Protein AF-0000000085185700 (afdb_homodimer)

Nearest PDB structures (foldseek):
  8j07-assembly1_7  TM=7.478E-01  e=1.427E-09  Homo sapiens
  8th8-assembly1_H  TM=7.433E-01  e=6.411E-08  Tetrahymena thermophila
  8glv-assembly1_Eb  TM=5.342E-01  e=5.006E-10  Chlamydomonas reinhardtii
  3oe3-assembly1_A  TM=3.702E-01  e=3.838E-01  Salmonella enterica subsp. enterica serovar Typhimurium
  3oe3-assembly2_B  TM=3.652E-01  e=6.661E-01  Salmonella enterica subsp. enterica serovar Typhimurium

Secondary structure (DSSP, 8-state):
---HHHHHT--PPEEEEEEEE-TTS-EEEEEEEEE-GGGGGG-TTSEEEEEEEEE--GGGTTSEEEEEEEEEE-SSPPSSPPPHHHHHHHHHHHHHHHHHHHHHHHHHHHHHHHHHHHH-GGGGTS----EEE-TTS-EEEGGGG------TTS--SHHHHHHHHHTSEE-PPP--SS-S----PPPHHHHHHHTEE-HHHHHHHHHHHHHHTT-EEEEEEEE-GGG-EEEEEEEE-TTS-EEEE-TTT--EEEE----TTS-S-S-----SSS--EEEEEE-SS-EEEE-SS--BTTT----TT-TTTEEEPPHHHHHHHHSTT-TTS--PPPPPPPP-S-HHHHHHHHHHHHHHHHHHHHHHTT----B-HHHHHHHHHHHHHHHHHHHHS---SHHHHHHHHHHHS-TTEEEEEEEEEESS--HHHHHHHHHTSHHHHHHHT--SEEEEEEEEEEEEE-GGG-EEEEEEEEEEEE---/---HHHHHT--PPEEEEEEEE-TTS-EEEEEEEEE-GGGGGG-TTSEEEEEEEEE--GGGTTSEEEEEEEEEE-SSPPSSPPPHHHHHHHHHHHHHHHHHHHHHHHHHHHHHHHHHHHH-GGGGTS----EEE-TTS-EEEGGGG------TTS--SHHHHHHHHHTSEE-PPP--SS-S----PPPHHHHHHHTEE-HHHHHHHHHHHHHHTT-EEEEEEEE-GGG-EEEEEEEE-TTS-EEEE-TTT--EEEE----TTS-S-S-----SSS--EEEEEE-SS-EEEE-SS--BTTT----TT-TTTEEE--HHHHHHHHSTT-TTS--PPPPPPPP-S-HHHHHHHHHHHHHHHHHHHHHHTT----B-HHHHHHHHHHHHHHHHHHHHS---SHHHHHHHHHHHS-TTEEEEEEEEEESS--HHHHHHHHHTSHHHHHHHT--SEEEEEEEEEEEEE-GGG-EEEEEEEEEEEE---

Radius of gyration: 33.96 Å; Cα contacts (8 Å, |Δi|>4): 1855; chains: 2; bounding box: 77×106×95 Å

Solvent-accessible surface area (backbone atoms only — not comparable to full-atom values): 51997 Å² total; per-residue (Å²): 128,84,51,56,71,62,52,66,67,59,76,69,48,49,77,46,71,42,69,45,68,50,96,85,70,47,53,42,74,45,27,67,43,77,40,74,66,66,65,35,47,39,26,86,79,20,49,40,73,49,78,41,78,36,29,17,37,51,94,36,29,87,37,77,65,46,74,45,80,46,74,48,71,52,82,76,62,65,90,59,64,44,55,60,64,57,50,51,49,51,52,49,49,48,50,50,52,35,52,48,49,51,50,53,44,49,54,49,50,53,50,53,48,53,55,53,46,67,74,41,77,70,49,73,75,46,51,64,74,61,62,40,27,30,41,64,61,47,76,36,54,48,38,51,67,25,49,80,35,68,52,77,82,74,44,50,36,65,45,48,41,28,34,51,42,26,33,41,44,81,40,73,71,85,66,81,82,86,56,76,86,64,75,66,40,54,51,68,66,55,31,58,72,36,44,40,32,37,52,58,42,32,10,30,51,40,28,10,40,33,34,41,50,41,39,55,44,23,30,35,31,25,20,26,71,94,66,40,76,44,38,28,24,36,36,50,42,86,87,67,48,40,35,37,37,37,27,72,69,30,47,73,25,68,62,70,63,52,64,85,83,51,71,85,59,75,81,78,74,74,78,66,57,72,59,41,32,42,15,23,39,30,29,57,64,45,44,32,37,56,52,43,98,54,47,36,44,55,62,43,76,91,51,78,84,38,63,77,40,22,43,67,54,59,46,66,60,44,44,62,52,38,30,87,81,30,77,70,27,69,57,79,80,73,75,78,44,78,51,86,73,55,38,67,60,54,14,52,52,44,34,52,48,44,52,47,54,49,45,51,55,25,46,75,70,74,41,86,77,42,77,33,65,66,59,17,56,43,45,37,31,51,52,52,28,52,52,46,21,52,34,72,72,49,83,60,64,58,65,59,37,51,36,15,51,58,65,70,46,56,89,78,44,47,79,49,75,45,75,50,77,41,62,63,85,54,49,67,63,50,50,55,57,42,55,69,35,68,68,43,35,50,49,69,63,57,79,54,46,79,52,30,35,27,60,33,42,45,39,45,74,33,53,67,64,31,28,50,27,33,37,34,44,30,28,37,26,28,78,72,128,127,83,50,55,70,62,51,67,67,58,74,68,47,48,77,47,69,42,70,46,69,49,96,85,70,48,54,42,74,46,26,67,44,77,39,74,66,66,68,33,47,41,25,87,78,19,49,40,73,52,78,42,79,36,30,17,39,51,95,36,28,88,37,77,67,46,75,46,80,46,75,49,70,53,82,75,64,65,91,58,63,45,55,60,64,56,52,51,50,50,52,50,50,47,51,49,51,35,52,48,48,50,49,53,44,49,55,49,50,52,52,52,49,53,56,51,46,67,73,40,79,70,49,72,74,45,51,63,74,62,62,42,26,30,40,65,62,48,78,37,56,48,37,51,66,26,49,79,34,68,51,76,83,73,43,51,35,63,46,47,40,28,32,51,42,25,34,41,44,81,42,74,73,86,66,82,83,82,58,76,85,64,75,65,40,55,51,69,65,55,30,57,72,35,44,40,33,36,52,58,43,31,10,30,50,40,28,11,40,32,32,42,48,40,39,54,45,24,31,35,31,25,19,27,72,96,66,40,77,42,38,27,24,35,36,51,43,87,87,68,47,40,36,37,35,38,26,73,70,30,46,73,24,70,62,71,64,52,62,83,83,50,71,85,65,74,80,76,73,74,79,68,58,73,60,41,34,41,14,24,38,30,30,56,64,45,44,34,36,57,51,43,98,55,46,38,44,56,63,40,77,90,51,80,84,39,62,76,40,22,44,66,55,59,46,65,61,44,44,62,52,38,31,89,80,31,75,71,26,69,57,79,78,75,74,77,43,77,50,85,73,55,38,66,59,53,14,52,51,45,33,52,48,45,53,48,54,50,45,51,55,26,46,75,69,74,41,84,79,41,77,34,66,66,59,17,57,44,44,37,33,51,50,53,28,51,52,45,21,52,33,72,72,50,83,61,66,59,66,60,38,51,38,14,50,58,65,70,46,56,88,77,43,48,78,50,75,44,75,49,79,40,62,64,84,54,50,68,63,50,50,55,58,43,57,70,35,67,70,42,34,51,48,69,64,58,80,54,45,79,52,30,36,26,60,34,43,46,40,43,73,33,54,68,62,30,29,49,27,34,37,33,43,31,29,37,26,30,79,73,128

Structure (mmCIF, N/CA/C/O backbone):
data_AF-0000000085185700-model_v1
#
loop_
_entity.id
_entity.type
_entity.pdbx_description
1 polymer 'Centrosomal protein of 76 kDa'
#
loop_
_atom_site.group_PDB
_atom_site.id
_atom_site.type_symbol
_atom_site.label_atom_id
_atom_site.label_alt_id
_atom_site.label_comp_id
_atom_site.label_asym_id
_atom_site.label_entity_id
_atom_site.label_seq_id
_atom_site.pdbx_PDB_ins_code
_atom_site.Cartn_x
_atom_site.Cartn_y
_atom_site.Cartn_z
_atom_site.occupancy
_atom_site.B_iso_or_equiv
_atom_site.auth_seq_id
_atom_site.auth_comp_id
_atom_site.auth_asym_id
_atom_site.auth_atom_id
_atom_site.pdbx_PDB_model_num
ATOM 1 N N . MET A 1 1 ? -17.172 -37.875 12.75 1 51.31 1 MET A N 1
ATOM 2 C CA . MET A 1 1 ? -15.961 -38.656 13.016 1 51.31 1 MET A CA 1
ATOM 3 C C . MET A 1 1 ? -15.32 -39.125 11.711 1 51.31 1 MET A C 1
ATOM 5 O O . MET A 1 1 ? -16.016 -39.562 10.805 1 51.31 1 MET A O 1
ATOM 9 N N . ALA A 1 2 ? -14.172 -38.719 11.555 1 67.31 2 ALA A N 1
ATOM 10 C CA . ALA A 1 2 ? -13.57 -39.031 10.266 1 67.31 2 ALA A CA 1
ATOM 11 C C . ALA A 1 2 ? -13.406 -40.531 10.094 1 67.31 2 ALA A C 1
ATOM 13 O O . ALA A 1 2 ? -12.953 -41.219 11.008 1 67.31 2 ALA A O 1
ATOM 14 N N . ASP A 1 3 ? -14.203 -41.188 9.211 1 83.06 3 ASP A N 1
ATOM 15 C CA . ASP A 1 3 ? -14.188 -42.625 8.828 1 83.06 3 ASP A CA 1
ATOM 16 C C . ASP A 1 3 ? -12.859 -43 8.172 1 83.06 3 ASP A C 1
ATOM 18 O O . ASP A 1 3 ? -12.383 -42.281 7.277 1 83.06 3 ASP A O 1
ATOM 22 N N . ALA A 1 4 ? -12.172 -44 8.711 1 84.81 4 ALA A N 1
ATOM 23 C CA . ALA A 1 4 ? -10.867 -44.469 8.25 1 84.81 4 ALA A CA 1
ATOM 24 C C . ALA A 1 4 ? -10.891 -44.781 6.754 1 84.81 4 ALA A C 1
ATOM 26 O O . ALA A 1 4 ? -9.922 -44.531 6.043 1 84.81 4 ALA A O 1
ATOM 27 N N . THR A 1 5 ? -12.008 -45.281 6.324 1 85.81 5 THR A N 1
ATOM 28 C CA . THR A 1 5 ? -12.133 -45.594 4.91 1 85.81 5 THR A CA 1
ATOM 29 C C . THR A 1 5 ? -12.156 -44.344 4.059 1 85.81 5 THR A C 1
ATOM 31 O O . THR A 1 5 ? -11.555 -44.281 2.984 1 85.81 5 THR A O 1
ATOM 34 N N . ALA A 1 6 ? -12.797 -43.406 4.641 1 87.38 6 ALA A N 1
ATOM 35 C CA . ALA A 1 6 ? -12.828 -42.125 3.934 1 87.38 6 ALA A CA 1
ATOM 36 C C . ALA A 1 6 ? -11.445 -41.5 3.898 1 87.38 6 ALA A C 1
ATOM 38 O O . ALA A 1 6 ? -11.055 -40.906 2.891 1 87.38 6 ALA A O 1
ATOM 39 N N . MET A 1 7 ? -10.789 -41.688 4.918 1 88.94 7 MET A N 1
ATOM 40 C CA . MET A 1 7 ? -9.453 -41.094 5.016 1 88.94 7 MET A CA 1
ATOM 41 C C . MET A 1 7 ? -8.469 -41.812 4.109 1 88.94 7 MET A C 1
ATOM 43 O O . MET A 1 7 ? -7.504 -41.219 3.625 1 88.94 7 MET A O 1
ATOM 47 N N . LEU A 1 8 ? -8.727 -43.094 3.922 1 89 8 LEU A N 1
ATOM 48 C CA . LEU A 1 8 ? -7.867 -43.906 3.066 1 89 8 LEU A CA 1
ATOM 49 C C . LEU A 1 8 ? -7.895 -43.406 1.63 1 89 8 LEU A C 1
ATOM 51 O O . LEU A 1 8 ? -6.918 -43.562 0.895 1 89 8 LEU A O 1
ATOM 55 N N . SER A 1 9 ? -8.945 -42.656 1.286 1 85.19 9 SER A N 1
ATOM 56 C CA . SER A 1 9 ? -9.094 -42.156 -0.076 1 85.19 9 SER A CA 1
ATOM 57 C C . SER A 1 9 ? -8.344 -40.844 -0.27 1 85.19 9 SER A C 1
ATOM 59 O O . SER A 1 9 ? -8.125 -40.406 -1.402 1 85.19 9 SER A O 1
ATOM 61 N N . MET A 1 10 ? -7.875 -40.281 0.827 1 85 10 MET A N 1
ATOM 62 C CA . MET A 1 10 ? -7.121 -39.031 0.743 1 85 10 MET A CA 1
ATOM 63 C C . MET A 1 10 ? -5.66 -39.312 0.403 1 85 10 MET A C 1
ATOM 65 O O . MET A 1 10 ? -4.816 -39.406 1.297 1 85 10 MET A O 1
ATOM 69 N N . CYS A 1 11 ? -5.352 -39.25 -0.837 1 82.69 11 CYS A N 1
ATOM 70 C CA . CYS A 1 11 ? -4.051 -39.719 -1.304 1 82.69 11 CYS A CA 1
ATOM 71 C C . CYS A 1 11 ? -3.055 -38.562 -1.38 1 82.69 11 CYS A C 1
ATOM 73 O O . CYS A 1 11 ? -1.907 -38.75 -1.788 1 82.69 11 CYS A O 1
ATOM 75 N N . ASP A 1 12 ? -3.381 -37.375 -0.893 1 83 12 ASP A N 1
ATOM 76 C CA . ASP A 1 12 ? -2.453 -36.25 -0.931 1 83 12 ASP A CA 1
ATOM 77 C C . ASP A 1 12 ? -1.294 -36.438 0.04 1 83 12 ASP A C 1
ATOM 79 O O . ASP A 1 12 ? -1.508 -36.625 1.24 1 83 12 ASP A O 1
ATOM 83 N N . PRO A 1 13 ? -0.13 -36.438 -0.455 1 87.44 13 PRO A N 1
ATOM 84 C CA . PRO A 1 13 ? 1.017 -36.656 0.427 1 87.44 13 PRO A CA 1
ATOM 85 C C . PRO A 1 13 ? 1.367 -35.438 1.271 1 87.44 13 PRO A C 1
ATOM 87 O O . PRO A 1 13 ? 0.914 -34.312 0.975 1 87.44 13 PRO A O 1
ATOM 90 N N . VAL A 1 14 ? 2.107 -35.75 2.373 1 89.38 14 VAL A N 1
ATOM 91 C CA . VAL A 1 14 ? 2.74 -34.688 3.145 1 89.38 14 VAL A CA 1
ATOM 92 C C . VAL A 1 14 ? 4.098 -34.344 2.531 1 89.38 14 VAL A C 1
ATOM 94 O O . VAL A 1 14 ? 4.934 -35.219 2.328 1 89.38 14 VAL A O 1
ATOM 97 N N . HIS A 1 15 ? 4.281 -33.094 2.174 1 90.94 15 HIS A N 1
ATOM 98 C CA . HIS A 1 15 ? 5.512 -32.656 1.521 1 90.94 15 HIS A CA 1
ATOM 99 C C . HIS A 1 15 ? 6.484 -32.062 2.527 1 90.94 15 HIS A C 1
ATOM 101 O O . HIS A 1 15 ? 6.184 -31.031 3.152 1 90.94 15 HIS A O 1
ATOM 107 N N . PHE A 1 16 ? 7.652 -32.719 2.734 1 92.19 16 PHE A N 1
ATOM 108 C CA . PHE A 1 16 ? 8.742 -32.219 3.568 1 92.19 16 PHE A CA 1
ATOM 109 C C . PHE A 1 16 ? 9.805 -31.531 2.715 1 92.19 16 PHE A C 1
ATOM 111 O O . PHE A 1 16 ? 10.289 -32.125 1.738 1 92.19 16 PHE A O 1
ATOM 118 N N . VAL A 1 17 ? 10.055 -30.312 3.072 1 94.12 17 VAL A N 1
ATOM 119 C CA . VAL A 1 17 ? 11.133 -29.594 2.402 1 94.12 17 VAL A CA 1
ATOM 120 C C . VAL A 1 17 ? 12.195 -29.188 3.424 1 94.12 17 VAL A C 1
ATOM 122 O O . VAL A 1 17 ? 11.875 -28.547 4.434 1 94.12 17 VAL A O 1
ATOM 125 N N . LEU A 1 18 ? 13.414 -29.625 3.193 1 95.19 18 LEU A N 1
ATOM 126 C CA . LEU A 1 18 ? 14.531 -29.281 4.066 1 95.19 18 LEU A CA 1
ATOM 127 C C . LEU A 1 18 ? 15.422 -28.219 3.422 1 95.19 18 LEU A C 1
ATOM 129 O O . LEU A 1 18 ? 15.914 -28.422 2.309 1 95.19 18 LEU A O 1
ATOM 133 N N . ILE A 1 19 ? 15.562 -27.156 4.09 1 95.06 19 ILE A N 1
ATOM 134 C CA . ILE A 1 19 ? 16.406 -26.078 3.574 1 95.06 19 ILE A CA 1
ATOM 135 C C . ILE A 1 19 ? 17.516 -25.766 4.574 1 95.06 19 ILE A C 1
ATOM 137 O O . ILE A 1 19 ? 17.391 -26.078 5.762 1 95.06 19 ILE A O 1
ATOM 141 N N . LYS A 1 20 ? 18.609 -25.312 4.074 1 94.06 20 LYS A N 1
ATOM 142 C CA . LYS A 1 20 ? 19.719 -24.828 4.871 1 94.06 20 LYS A CA 1
ATOM 143 C C . LYS A 1 20 ? 19.969 -23.328 4.625 1 94.06 20 LYS A C 1
ATOM 145 O O . LYS A 1 20 ? 20.031 -22.891 3.475 1 94.06 20 LYS A O 1
ATOM 150 N N . THR A 1 21 ? 19.875 -22.578 5.676 1 90.69 21 THR A N 1
ATOM 151 C CA . THR A 1 21 ? 20.156 -21.141 5.578 1 90.69 21 THR A CA 1
ATOM 152 C C . THR A 1 21 ? 21.516 -20.812 6.184 1 90.69 21 THR A C 1
ATOM 154 O O . THR A 1 21 ? 21.766 -21.109 7.352 1 90.69 21 THR A O 1
ATOM 157 N N . ASP A 1 22 ? 22.359 -20.203 5.438 1 87.88 22 ASP A N 1
ATOM 158 C CA . ASP A 1 22 ? 23.688 -19.891 5.918 1 87.88 22 ASP A CA 1
ATOM 159 C C . ASP A 1 22 ? 23.719 -18.547 6.652 1 87.88 22 ASP A C 1
ATOM 161 O O . ASP A 1 22 ? 22.672 -17.922 6.855 1 87.88 22 ASP A O 1
ATOM 165 N N . THR A 1 23 ? 24.875 -18.109 7.09 1 82.94 23 THR A N 1
ATOM 166 C CA . THR A 1 23 ? 25.047 -16.906 7.883 1 82.94 23 THR A CA 1
ATOM 167 C C . THR A 1 23 ? 24.781 -15.664 7.047 1 82.94 23 THR A C 1
ATOM 169 O O . THR A 1 23 ? 24.438 -14.609 7.582 1 82.94 23 THR A O 1
ATOM 172 N N . SER A 1 24 ? 24.938 -15.773 5.742 1 77.69 24 SER A N 1
ATOM 173 C CA . SER A 1 24 ? 24.672 -14.656 4.844 1 77.69 24 SER A CA 1
ATOM 174 C C . SER A 1 24 ? 23.203 -14.641 4.422 1 77.69 24 SER A C 1
ATOM 176 O O . SER A 1 24 ? 22.812 -13.883 3.525 1 77.69 24 SER A O 1
ATOM 178 N N . SER A 1 25 ? 22.359 -15.477 5 1 79.19 25 SER A N 1
ATOM 179 C CA . SER A 1 25 ? 20.922 -15.555 4.77 1 79.19 25 SER A CA 1
ATOM 180 C C . SER A 1 25 ? 20.609 -16.156 3.4 1 79.19 25 SER A C 1
ATOM 182 O O . SER A 1 25 ? 19.562 -15.883 2.82 1 79.19 25 SER A O 1
ATOM 184 N N . GLU A 1 26 ? 21.609 -16.891 2.977 1 83.94 26 GLU A N 1
ATOM 185 C CA . GLU A 1 26 ? 21.375 -17.625 1.74 1 83.94 26 GLU A CA 1
ATOM 186 C C . GLU A 1 26 ? 20.766 -18.984 2.021 1 83.94 26 GLU A C 1
ATOM 188 O O . GLU A 1 26 ? 21.25 -19.734 2.869 1 83.94 26 GLU A O 1
ATOM 193 N N . THR A 1 27 ? 19.719 -19.266 1.306 1 91.19 27 THR A N 1
ATOM 194 C CA . THR A 1 27 ? 19 -20.516 1.536 1 91.19 27 THR A CA 1
ATOM 195 C C . THR A 1 27 ? 19.234 -21.484 0.392 1 91.19 27 THR A C 1
ATOM 197 O O . THR A 1 27 ? 19.25 -21.094 -0.776 1 91.19 27 THR A O 1
ATOM 200 N N . THR A 1 28 ? 19.547 -22.719 0.757 1 92.06 28 THR A N 1
ATOM 201 C CA . THR A 1 28 ? 19.75 -23.781 -0.218 1 92.06 28 THR A CA 1
ATOM 202 C C . THR A 1 28 ? 18.812 -24.953 0.062 1 92.06 28 THR A C 1
ATOM 204 O O . THR A 1 28 ? 18.547 -25.297 1.221 1 92.06 28 THR A O 1
ATOM 207 N N . LEU A 1 29 ? 18.281 -25.516 -0.954 1 93.56 29 LEU A N 1
ATOM 208 C CA . LEU A 1 29 ? 17.422 -26.688 -0.839 1 93.56 29 LEU A CA 1
ATOM 209 C C . LEU A 1 29 ? 18.25 -27.953 -0.647 1 93.56 29 LEU A C 1
ATOM 211 O O . LEU A 1 29 ? 19.109 -28.266 -1.475 1 93.56 29 LEU A O 1
ATOM 215 N N . ILE A 1 30 ? 17.953 -28.672 0.405 1 94.75 30 ILE A N 1
ATOM 216 C CA . ILE A 1 30 ? 18.75 -29.859 0.731 1 94.75 30 ILE A CA 1
ATOM 217 C C . ILE A 1 30 ? 17.984 -31.109 0.313 1 94.75 30 ILE A C 1
ATOM 219 O O . ILE A 1 30 ? 18.578 -32.062 -0.186 1 94.75 30 ILE A O 1
ATOM 223 N N . SER A 1 31 ? 16.75 -31.031 0.572 1 95.38 31 SER A N 1
ATOM 224 C CA . SER A 1 31 ? 15.953 -32.219 0.262 1 95.38 31 SER A CA 1
ATOM 225 C C . SER A 1 31 ? 14.484 -31.859 0.075 1 95.38 31 SER A C 1
ATOM 227 O O . SER A 1 31 ? 14.031 -30.812 0.549 1 95.38 31 SER A O 1
ATOM 229 N N . SER A 1 32 ? 13.82 -32.594 -0.659 1 93.62 32 SER A N 1
ATOM 230 C CA . SER A 1 32 ? 12.383 -32.594 -0.902 1 93.62 32 SER A CA 1
ATOM 231 C C . SER A 1 32 ? 11.797 -34 -0.867 1 93.62 32 SER A C 1
ATOM 233 O O . SER A 1 32 ? 12.227 -34.875 -1.614 1 93.62 32 SER A O 1
ATOM 235 N N . TYR A 1 33 ? 10.883 -34.156 0.068 1 92.44 33 TYR A N 1
ATOM 236 C CA . TYR A 1 33 ? 10.367 -35.5 0.275 1 92.44 33 TYR A CA 1
ATOM 237 C C . TYR A 1 33 ? 8.852 -35.5 0.384 1 92.44 33 TYR A C 1
ATOM 239 O O . TYR A 1 33 ? 8.266 -34.625 1.033 1 92.44 33 TYR A O 1
ATOM 247 N N . PHE A 1 34 ? 8.203 -36.531 -0.294 1 90.25 34 PHE A N 1
ATOM 248 C CA . PHE A 1 34 ? 6.758 -36.719 -0.228 1 90.25 34 PHE A CA 1
ATOM 249 C C . PHE A 1 34 ? 6.41 -37.938 0.614 1 90.25 34 PHE A C 1
ATOM 251 O O . PHE A 1 34 ? 6.746 -39.062 0.247 1 90.25 34 PHE A O 1
ATOM 258 N N . LEU A 1 35 ? 5.727 -37.688 1.684 1 90.56 35 LEU A N 1
ATOM 259 C CA . LEU A 1 35 ? 5.395 -38.75 2.627 1 90.56 35 LEU A CA 1
ATOM 260 C C . LEU A 1 35 ? 3.934 -39.156 2.482 1 90.56 35 LEU A C 1
ATOM 262 O O . LEU A 1 35 ? 3.037 -38.312 2.494 1 90.56 35 LEU A O 1
ATOM 266 N N . ASP A 1 36 ? 3.734 -40.438 2.271 1 89.44 36 ASP A N 1
ATOM 267 C CA . ASP A 1 36 ? 2.385 -40.969 2.383 1 89.44 36 ASP A CA 1
ATOM 268 C C . ASP A 1 36 ? 1.993 -41.188 3.846 1 89.44 36 ASP A C 1
ATOM 270 O O . ASP A 1 36 ? 2.451 -42.125 4.492 1 89.44 36 ASP A O 1
ATOM 274 N N . TRP A 1 37 ? 1.088 -40.406 4.355 1 89.88 37 TRP A N 1
ATOM 275 C CA . TRP A 1 37 ? 0.755 -40.344 5.773 1 89.88 37 TRP A CA 1
ATOM 276 C C . TRP A 1 37 ? -0.21 -41.469 6.164 1 89.88 37 TRP A C 1
ATOM 278 O O . TRP A 1 37 ? -0.395 -41.75 7.348 1 89.88 37 TRP A O 1
ATOM 288 N N . ARG A 1 38 ? -0.843 -42.156 5.227 1 90.94 38 ARG A N 1
ATOM 289 C CA . ARG A 1 38 ? -1.972 -43.062 5.473 1 90.94 38 ARG A CA 1
ATOM 290 C C . ARG A 1 38 ? -1.526 -44.312 6.223 1 90.94 38 ARG A C 1
ATOM 292 O O . ARG A 1 38 ? -2.359 -45.094 6.695 1 90.94 38 ARG A O 1
ATOM 299 N N . THR A 1 39 ? -0.151 -44.5 6.371 1 88.25 39 THR A N 1
ATOM 300 C CA . THR A 1 39 ? 0.349 -45.594 7.188 1 88.25 39 THR A CA 1
ATOM 301 C C . THR A 1 39 ? -0.149 -45.469 8.625 1 88.25 39 THR A C 1
ATOM 303 O O . THR A 1 39 ? -0.269 -46.469 9.328 1 88.25 39 THR A O 1
ATOM 306 N N . VAL A 1 40 ? -0.485 -44.312 9.039 1 91.56 40 VAL A N 1
ATOM 307 C CA . VAL A 1 40 ? -0.92 -44.031 10.406 1 91.56 40 VAL A CA 1
ATOM 308 C C . VAL A 1 40 ? -2.316 -44.625 10.625 1 91.56 40 VAL A C 1
ATOM 310 O O . VAL A 1 40 ? -2.705 -44.906 11.758 1 91.56 40 VAL A O 1
ATOM 313 N N . LEU A 1 41 ? -3.047 -44.844 9.547 1 91.31 41 LEU A N 1
ATOM 314 C CA . LEU A 1 41 ? -4.41 -45.344 9.648 1 91.31 41 LEU A CA 1
ATOM 315 C C . LEU A 1 41 ? -4.414 -46.812 10.125 1 91.31 41 LEU A C 1
ATOM 317 O O . LEU A 1 41 ? -5.438 -47.312 10.594 1 91.31 41 LEU A O 1
ATOM 321 N N . ALA A 1 42 ? -3.252 -47.469 9.914 1 89.62 42 ALA A N 1
ATOM 322 C CA . ALA A 1 42 ? -3.156 -48.875 10.297 1 89.62 42 ALA A CA 1
ATOM 323 C C . ALA A 1 42 ? -2.562 -49.031 11.695 1 89.62 42 ALA A C 1
ATOM 325 O O . ALA A 1 42 ? -2.434 -50.156 12.195 1 89.62 42 ALA A O 1
ATOM 326 N N . SER A 1 43 ? -2.262 -47.938 12.305 1 87.31 43 SER A N 1
ATOM 327 C CA . SER A 1 43 ? -1.678 -48 13.641 1 87.31 43 SER A CA 1
ATOM 328 C C . SER A 1 43 ? -2.758 -48.094 14.719 1 87.31 43 SER A C 1
ATOM 330 O O . SER A 1 43 ? -3.67 -47.25 14.75 1 87.31 43 SER A O 1
ATOM 332 N N . PRO A 1 44 ? -2.734 -49.031 15.57 1 82.06 44 PRO A N 1
ATOM 333 C CA . PRO A 1 44 ? -3.77 -49.219 16.594 1 82.06 44 PRO A CA 1
ATOM 334 C C . PRO A 1 44 ? -3.871 -48.031 17.547 1 82.06 44 PRO A C 1
ATOM 336 O O . PRO A 1 44 ? -4.957 -47.719 18.062 1 82.06 44 PRO A O 1
ATOM 339 N N . THR A 1 45 ? -2.805 -47.344 17.844 1 82.75 45 THR A N 1
ATOM 340 C CA . THR A 1 45 ? -2.828 -46.25 18.797 1 82.75 45 THR A CA 1
ATOM 341 C C . THR A 1 45 ? -3.061 -44.938 18.062 1 82.75 45 THR A C 1
ATOM 343 O O . THR A 1 45 ? -3.184 -43.875 18.703 1 82.75 45 THR A O 1
ATOM 346 N N . GLY A 1 46 ? -3.174 -45.031 16.781 1 84.06 46 GLY A N 1
ATOM 347 C CA . GLY A 1 46 ? -3.289 -43.812 16 1 84.06 46 GLY A CA 1
ATOM 348 C C . GLY A 1 46 ? -2.002 -43 15.969 1 84.06 46 GLY A C 1
ATOM 349 O O . GLY A 1 46 ? -2.014 -41.844 15.609 1 84.06 46 GLY A O 1
ATOM 350 N N . LYS A 1 47 ? -0.978 -43.594 16.547 1 89.38 47 LYS A N 1
ATOM 351 C CA . LYS A 1 47 ? 0.349 -43 16.547 1 89.38 47 LYS A CA 1
ATOM 352 C C . LYS A 1 47 ? 1.372 -43.906 15.875 1 89.38 47 LYS A C 1
ATOM 354 O O . LYS A 1 47 ? 1.326 -45.125 16.031 1 89.38 47 LYS A O 1
ATOM 359 N N . THR A 1 48 ? 2.117 -43.344 14.961 1 89.94 48 THR A N 1
ATOM 360 C CA . THR A 1 48 ? 3.184 -44.094 14.32 1 89.94 48 THR A CA 1
ATOM 361 C C . THR A 1 48 ? 4.48 -43.281 14.297 1 89.94 48 THR A C 1
ATOM 363 O O . THR A 1 48 ? 4.461 -42.062 14.391 1 89.94 48 THR A O 1
ATOM 366 N N . CYS A 1 49 ? 5.637 -43.938 14.422 1 93.12 49 CYS A N 1
ATOM 367 C CA . CYS A 1 49 ? 6.965 -43.344 14.359 1 93.12 49 CYS A CA 1
ATOM 368 C C . CYS A 1 49 ? 7.887 -44.156 13.461 1 93.12 49 CYS A C 1
ATOM 370 O O . CYS A 1 49 ? 8.047 -45.375 13.648 1 93.12 49 CYS A O 1
ATOM 372 N N . PHE A 1 50 ? 8.398 -43.562 12.445 1 92.75 50 PHE A N 1
ATOM 373 C CA . PHE A 1 50 ? 9.281 -44.281 11.531 1 92.75 50 PHE A CA 1
ATOM 374 C C . PHE A 1 50 ? 10.359 -43.344 10.977 1 92.75 50 PHE A C 1
ATOM 376 O O . PHE A 1 50 ? 10.219 -42.125 11.039 1 92.75 50 PHE A O 1
ATOM 383 N N . ALA A 1 51 ? 11.391 -43.906 10.461 1 94.81 51 ALA A N 1
ATOM 384 C CA . ALA A 1 51 ? 12.5 -43.156 9.883 1 94.81 51 ALA A CA 1
ATOM 385 C C . ALA A 1 51 ? 12.328 -43 8.375 1 94.81 51 ALA A C 1
ATOM 387 O O . ALA A 1 51 ? 11.914 -43.938 7.688 1 94.81 51 ALA A O 1
ATOM 388 N N . VAL A 1 52 ? 12.539 -41.781 7.949 1 93.69 52 VAL A N 1
ATOM 389 C CA . VAL A 1 52 ? 12.484 -41.5 6.523 1 93.69 52 VAL A CA 1
ATOM 390 C C . VAL A 1 52 ? 13.867 -41.062 6.027 1 93.69 52 VAL A C 1
ATOM 392 O O . VAL A 1 52 ? 14.508 -40.188 6.625 1 93.69 52 VAL A O 1
ATOM 395 N N . GLU A 1 53 ? 14.289 -41.719 5.016 1 94.5 53 GLU A N 1
ATOM 396 C CA . GLU A 1 53 ? 15.547 -41.312 4.387 1 94.5 53 GLU A CA 1
ATOM 397 C C . GLU A 1 53 ? 15.336 -40.188 3.389 1 94.5 53 GLU A C 1
ATOM 399 O O . GLU A 1 53 ? 14.641 -40.344 2.387 1 94.5 53 GLU A O 1
ATOM 404 N N . LEU A 1 54 ? 15.969 -39.094 3.691 1 95.44 54 LEU A N 1
ATOM 405 C CA . LEU A 1 54 ? 15.875 -37.938 2.801 1 95.44 54 LEU A CA 1
ATOM 406 C C . LEU A 1 54 ? 16.984 -37.969 1.757 1 95.44 54 LEU A C 1
ATOM 408 O O . LEU A 1 54 ? 18.156 -38.125 2.096 1 95.44 54 LEU A O 1
ATOM 412 N N . MET A 1 55 ? 16.562 -37.875 0.521 1 94.75 55 MET A N 1
ATOM 413 C CA . MET A 1 55 ? 17.531 -37.844 -0.572 1 94.75 55 MET A CA 1
ATOM 414 C C . MET A 1 55 ? 17.875 -36.406 -0.943 1 94.75 55 MET A C 1
ATOM 416 O O . MET A 1 55 ? 17.094 -35.469 -0.678 1 94.75 55 MET A O 1
ATOM 420 N N . GLY A 1 56 ? 19.016 -36.219 -1.556 1 93.31 56 GLY A N 1
ATOM 421 C CA . GLY A 1 56 ? 19.375 -34.906 -2.061 1 93.31 56 GLY A CA 1
ATOM 422 C C . GLY A 1 56 ? 18.516 -34.469 -3.23 1 93.31 56 GLY A C 1
ATOM 423 O O . GLY A 1 56 ? 17.484 -35.094 -3.527 1 93.31 56 GLY A O 1
ATOM 424 N N . VAL A 1 57 ? 18.875 -33.344 -3.82 1 92.06 57 VAL A N 1
ATOM 425 C CA . VAL A 1 57 ? 18.094 -32.781 -4.922 1 92.06 57 VAL A CA 1
ATOM 426 C C . VAL A 1 57 ? 19 -32.531 -6.133 1 92.06 57 VAL A C 1
ATOM 428 O O . VAL A 1 57 ? 20.219 -32.5 -6.004 1 92.06 57 VAL A O 1
ATOM 431 N N . GLY A 1 58 ? 18.375 -32.469 -7.273 1 87.81 58 GLY A N 1
ATOM 432 C CA . GLY A 1 58 ? 19.141 -32.219 -8.492 1 87.81 58 GLY A CA 1
ATOM 433 C C . GLY A 1 58 ? 20.078 -33.344 -8.852 1 87.81 58 GLY A C 1
ATOM 434 O O . GLY A 1 58 ? 19.656 -34.5 -8.953 1 87.81 58 GLY A O 1
ATOM 435 N N . SER A 1 59 ? 21.359 -32.969 -8.953 1 84.44 59 SER A N 1
ATOM 436 C CA . SER A 1 59 ? 22.375 -33.938 -9.312 1 84.44 59 SER A CA 1
ATOM 437 C C . SER A 1 59 ? 22.609 -34.938 -8.172 1 84.44 59 SER A C 1
ATOM 439 O O . SER A 1 59 ? 23.094 -36.062 -8.398 1 84.44 59 SER A O 1
ATOM 441 N N . GLU A 1 60 ? 22.188 -34.5 -6.996 1 87.5 60 GLU A N 1
ATOM 442 C CA . GLU A 1 60 ? 22.391 -35.344 -5.82 1 87.5 60 GLU A CA 1
ATOM 443 C C . GLU A 1 60 ? 21.094 -36.031 -5.395 1 87.5 60 GLU A C 1
ATOM 445 O O . GLU A 1 60 ? 20.938 -36.406 -4.234 1 87.5 60 GLU A O 1
ATOM 450 N N . CYS A 1 61 ? 20.219 -36.188 -6.32 1 88.75 61 CYS A N 1
ATOM 451 C CA . CYS A 1 61 ? 18.906 -36.719 -5.961 1 88.75 61 CYS A CA 1
ATOM 452 C C . CYS A 1 61 ? 19.016 -38.188 -5.562 1 88.75 61 CYS A C 1
ATOM 454 O O . CYS A 1 61 ? 18.109 -38.719 -4.91 1 88.75 61 CYS A O 1
ATOM 456 N N . LYS A 1 62 ? 20.125 -38.844 -5.918 1 90.44 62 LYS A N 1
ATOM 457 C CA . LYS A 1 62 ? 20.312 -40.25 -5.57 1 90.44 62 LYS A CA 1
ATOM 458 C C . LYS A 1 62 ? 21.266 -40.406 -4.391 1 90.44 62 LYS A C 1
ATOM 460 O O . LYS A 1 62 ? 21.609 -41.531 -4.016 1 90.44 62 LYS A O 1
ATOM 465 N N . VAL A 1 63 ? 21.641 -39.312 -3.852 1 93.06 63 VAL A N 1
ATOM 466 C CA . VAL A 1 63 ? 22.547 -39.312 -2.709 1 93.06 63 VAL A CA 1
ATOM 467 C C . VAL A 1 63 ? 21.766 -38.969 -1.438 1 93.06 63 VAL A C 1
ATOM 469 O O . VAL A 1 63 ? 21.094 -37.938 -1.376 1 93.06 63 VAL A O 1
ATOM 472 N N . PRO A 1 64 ? 21.875 -39.875 -0.427 1 94.38 64 PRO A N 1
ATOM 473 C CA . PRO A 1 64 ? 21.156 -39.562 0.818 1 94.38 64 PRO A CA 1
ATOM 474 C C . PRO A 1 64 ? 21.672 -38.281 1.484 1 94.38 64 PRO A C 1
ATOM 476 O O . PRO A 1 64 ? 22.891 -38.062 1.562 1 94.38 64 PRO A O 1
ATOM 479 N N . ALA A 1 65 ? 20.781 -37.438 1.858 1 94.5 65 ALA A N 1
ATOM 480 C CA . ALA A 1 65 ? 21.109 -36.188 2.547 1 94.5 65 ALA A CA 1
ATOM 481 C C . ALA A 1 65 ? 21.016 -36.375 4.059 1 94.5 65 ALA A C 1
ATOM 483 O O . ALA A 1 65 ? 21.672 -35.625 4.812 1 94.5 65 ALA A O 1
ATOM 484 N N . GLY A 1 66 ? 20.172 -37.25 4.535 1 94.75 66 GLY A N 1
ATOM 485 C CA . GLY A 1 66 ? 20 -37.531 5.957 1 94.75 66 GLY A CA 1
ATOM 486 C C . GLY A 1 66 ? 18.766 -38.344 6.273 1 94.75 66 GLY A C 1
ATOM 487 O O . GLY A 1 66 ? 18.109 -38.875 5.367 1 94.75 66 GLY A O 1
ATOM 488 N N . VAL A 1 67 ? 18.656 -38.625 7.566 1 95.69 67 VAL A N 1
ATOM 489 C CA . VAL A 1 67 ? 17.516 -39.406 8.031 1 95.69 67 VAL A CA 1
ATOM 490 C C . VAL A 1 67 ? 16.672 -38.594 8.984 1 95.69 67 VAL A C 1
ATOM 492 O O . VAL A 1 67 ? 17.203 -37.875 9.859 1 95.69 67 VAL A O 1
ATOM 495 N N . LEU A 1 68 ? 15.414 -38.531 8.664 1 95.06 68 LEU A N 1
ATOM 496 C CA . LEU A 1 68 ? 14.461 -37.812 9.516 1 95.06 68 LEU A CA 1
ATOM 497 C C . LEU A 1 68 ? 13.516 -38.781 10.203 1 95.06 68 LEU A C 1
ATOM 499 O O . LEU A 1 68 ? 12.883 -39.625 9.547 1 95.06 68 LEU A O 1
ATOM 503 N N . THR A 1 69 ? 13.453 -38.688 11.523 1 95.81 69 THR A N 1
ATOM 504 C CA . THR A 1 69 ? 12.477 -39.5 12.266 1 95.81 69 THR A CA 1
ATOM 505 C C . THR A 1 69 ? 11.148 -38.75 12.383 1 95.81 69 THR A C 1
ATOM 507 O O . THR A 1 69 ? 11.094 -37.656 12.945 1 95.81 69 THR A O 1
ATOM 510 N N . VAL A 1 70 ? 10.109 -39.375 11.805 1 94.75 70 VAL A N 1
ATOM 511 C CA . VAL A 1 70 ? 8.805 -38.719 11.75 1 94.75 70 VAL A CA 1
ATOM 512 C C . VAL A 1 70 ? 7.824 -39.438 12.664 1 94.75 70 VAL A C 1
ATOM 514 O O . VAL A 1 70 ? 7.699 -40.688 12.602 1 94.75 70 VAL A O 1
ATOM 517 N N . SER A 1 71 ? 7.223 -38.625 13.562 1 93.94 71 SER A N 1
ATOM 518 C CA . SER A 1 71 ? 6.125 -39.156 14.375 1 93.94 71 SER A CA 1
ATOM 519 C C . SER A 1 71 ? 4.793 -38.562 13.938 1 93.94 71 SER A C 1
ATOM 521 O O . SER A 1 71 ? 4.613 -37.344 13.945 1 93.94 71 SER A O 1
ATOM 523 N N . LEU A 1 72 ? 3.861 -39.469 13.5 1 93.19 72 LEU A N 1
ATOM 524 C CA . LEU A 1 72 ? 2.539 -39.031 13.055 1 93.19 72 LEU A CA 1
ATOM 525 C C . LEU A 1 72 ? 1.468 -39.438 14.055 1 93.19 72 LEU A C 1
ATOM 527 O O . LEU A 1 72 ? 1.525 -40.562 14.609 1 93.19 72 LEU A O 1
ATOM 531 N N . GLU A 1 73 ? 0.591 -38.406 14.328 1 91.94 73 GLU A N 1
ATOM 532 C CA . GLU A 1 73 ? -0.53 -38.688 15.219 1 91.94 73 GLU A CA 1
ATOM 533 C C . GLU A 1 73 ? -1.834 -38.125 14.664 1 91.94 73 GLU A C 1
ATOM 535 O O . GLU A 1 73 ? -1.861 -37 14.156 1 91.94 73 GLU A O 1
ATOM 540 N N . LEU A 1 74 ? -2.883 -38.969 14.68 1 88.69 74 LEU A N 1
ATOM 541 C CA . LEU A 1 74 ? -4.199 -38.5 14.258 1 88.69 74 LEU A CA 1
ATOM 542 C C . LEU A 1 74 ? -4.996 -37.969 15.445 1 88.69 74 LEU A C 1
ATOM 544 O O . LEU A 1 74 ? -5.074 -38.625 16.484 1 88.69 74 LEU A O 1
ATOM 548 N N . TYR A 1 75 ? -5.336 -36.781 15.305 1 87.75 75 TYR A N 1
ATOM 549 C CA . TYR A 1 75 ? -6.215 -36.219 16.312 1 87.75 75 TYR A CA 1
ATOM 550 C C . TYR A 1 75 ? -7.547 -35.812 15.711 1 87.75 75 TYR A C 1
ATOM 552 O O . TYR A 1 75 ? -7.59 -34.969 14.789 1 87.75 75 TYR A O 1
ATOM 560 N N . PRO A 1 76 ? -8.797 -36.25 16.094 1 83 76 PRO A N 1
ATOM 561 C CA . PRO A 1 76 ? -8.922 -37.25 17.172 1 83 76 PRO A CA 1
ATOM 562 C C . PRO A 1 76 ? -8.547 -38.656 16.703 1 83 76 PRO A C 1
ATOM 564 O O . PRO A 1 76 ? -8.445 -38.906 15.5 1 83 76 PRO A O 1
ATOM 567 N N . PRO A 1 77 ? -8.336 -39.594 17.672 1 82.81 77 PRO A N 1
ATOM 568 C CA . PRO A 1 77 ? -7.984 -40.938 17.266 1 82.81 77 PRO A CA 1
ATOM 569 C C . PRO A 1 77 ? -9.141 -41.656 16.578 1 82.81 77 PRO A C 1
ATOM 571 O O . PRO A 1 77 ? -10.305 -41.344 16.828 1 82.81 77 PRO A O 1
ATOM 574 N N . LEU A 1 78 ? -8.703 -42.625 15.703 1 83.69 78 LEU A N 1
ATOM 575 C CA . LEU A 1 78 ? -9.719 -43.375 14.969 1 83.69 78 LEU A CA 1
ATOM 576 C C . LEU A 1 78 ? -10.414 -44.375 15.867 1 83.69 78 LEU A C 1
ATOM 578 O O . LEU A 1 78 ? -9.797 -44.938 16.781 1 83.69 78 LEU A O 1
ATOM 582 N N . THR A 1 79 ? -11.672 -44.469 15.586 1 80.75 79 THR A N 1
ATOM 583 C CA . THR A 1 79 ? -12.43 -45.5 16.312 1 80.75 79 THR A CA 1
ATOM 584 C C . THR A 1 79 ? -12.07 -46.875 15.844 1 80.75 79 THR A C 1
ATOM 586 O O . THR A 1 79 ? -11.992 -47.812 16.641 1 80.75 79 THR A O 1
ATOM 589 N N . GLU A 1 80 ? -11.992 -47.062 14.508 1 84.12 80 GLU A N 1
ATOM 590 C CA . GLU A 1 80 ? -11.594 -48.344 13.883 1 84.12 80 GLU A CA 1
ATOM 591 C C . GLU A 1 80 ? -10.383 -48.125 12.977 1 84.12 80 GLU A C 1
ATOM 593 O O . GLU A 1 80 ? -10.359 -47.25 12.133 1 84.12 80 GLU A O 1
ATOM 598 N N . THR A 1 81 ? -9.43 -49 13.25 1 85.31 81 THR A N 1
ATOM 599 C CA . THR A 1 81 ? -8.211 -48.906 12.461 1 85.31 81 THR A CA 1
ATOM 600 C C . THR A 1 81 ? -8.281 -49.844 11.242 1 85.31 81 THR A C 1
ATOM 602 O O . THR A 1 81 ? -9.086 -50.781 11.219 1 85.31 81 THR A O 1
ATOM 605 N N . LEU A 1 82 ? -7.582 -49.5 10.312 1 89.69 82 LEU A N 1
ATOM 606 C CA . LEU A 1 82 ? -7.484 -50.344 9.117 1 89.69 82 LEU A CA 1
ATOM 607 C C . LEU A 1 82 ? -6.328 -51.312 9.242 1 89.69 82 LEU A C 1
ATOM 609 O O . LEU A 1 82 ? -5.406 -51.094 10.031 1 89.69 82 LEU A O 1
ATOM 613 N N . SER A 1 83 ? -6.477 -52.406 8.547 1 90.44 83 SER A N 1
ATOM 614 C CA . SER A 1 83 ? -5.363 -53.375 8.508 1 90.44 83 SER A CA 1
ATOM 615 C C . SER A 1 83 ? -4.23 -52.844 7.625 1 90.44 83 SER A C 1
ATOM 617 O O . SER A 1 83 ? -4.465 -52.094 6.676 1 90.44 83 SER A O 1
ATOM 619 N N . THR A 1 84 ? -3.045 -53.25 7.918 1 89.94 84 THR A N 1
ATOM 620 C CA . THR A 1 84 ? -1.866 -52.844 7.152 1 89.94 84 THR A CA 1
ATOM 621 C C . THR A 1 84 ? -1.964 -53.344 5.715 1 89.94 84 THR A C 1
ATOM 623 O O . THR A 1 84 ? -1.484 -52.688 4.789 1 89.94 84 THR A O 1
ATOM 626 N N . ASP A 1 85 ? -2.625 -54.469 5.598 1 92.81 85 ASP A N 1
ATOM 627 C CA . ASP A 1 85 ? -2.76 -55.062 4.273 1 92.81 85 ASP A CA 1
ATOM 628 C C . ASP A 1 85 ? -3.668 -54.219 3.383 1 92.81 85 ASP A C 1
ATOM 630 O O . ASP A 1 85 ? -3.428 -54.094 2.18 1 92.81 85 ASP A O 1
ATOM 634 N N . ILE A 1 86 ? -4.637 -53.688 4.016 1 92.75 86 ILE A N 1
ATOM 635 C CA . ILE A 1 86 ? -5.574 -52.875 3.264 1 92.75 86 ILE A CA 1
ATOM 636 C C . ILE A 1 86 ? -4.867 -51.594 2.779 1 92.75 86 ILE A C 1
ATOM 638 O O . ILE A 1 86 ? -5.02 -51.219 1.623 1 92.75 86 ILE A O 1
ATOM 642 N N . VAL A 1 87 ? -4.105 -51.031 3.668 1 91.94 87 VAL A N 1
ATOM 643 C CA . VAL A 1 87 ? -3.393 -49.812 3.338 1 91.94 87 VAL A CA 1
ATOM 644 C C . VAL A 1 87 ? -2.346 -50.094 2.262 1 91.94 87 VAL A C 1
ATOM 646 O O . VAL A 1 87 ? -2.24 -49.344 1.281 1 91.94 87 VAL A O 1
ATOM 649 N N . SER A 1 88 ? -1.627 -51.156 2.365 1 92.19 88 SER A N 1
ATOM 650 C CA . SER A 1 88 ? -0.577 -51.5 1.412 1 92.19 88 SER A CA 1
ATOM 651 C C . SER A 1 88 ? -1.161 -51.844 0.044 1 92.19 88 SER A C 1
ATOM 653 O O . SER A 1 88 ? -0.585 -51.5 -0.987 1 92.19 88 SER A O 1
ATOM 655 N N . THR A 1 89 ? -2.25 -52.531 0.059 1 93.56 89 THR A N 1
ATOM 656 C CA . THR A 1 89 ? -2.906 -52.875 -1.195 1 93.56 89 THR A CA 1
ATOM 657 C C . THR A 1 89 ? -3.396 -51.625 -1.916 1 93.56 89 THR A C 1
ATOM 659 O O . THR A 1 89 ? -3.246 -51.5 -3.133 1 93.56 89 THR A O 1
ATOM 662 N N . GLN A 1 90 ? -4 -50.781 -1.085 1 91.12 90 GLN A N 1
ATOM 663 C CA . GLN A 1 90 ? -4.465 -49.531 -1.659 1 91.12 90 GLN A CA 1
ATOM 664 C C . GLN A 1 90 ? -3.309 -48.75 -2.268 1 91.12 90 GLN A C 1
ATOM 666 O O . GLN A 1 90 ? -3.424 -48.219 -3.375 1 91.12 90 GLN A O 1
ATOM 671 N N . GLN A 1 91 ? -2.236 -48.656 -1.572 1 89 91 GLN A N 1
ATOM 672 C CA . GLN A 1 91 ? -1.062 -47.938 -2.037 1 89 91 GLN A CA 1
ATOM 673 C C . GLN A 1 91 ? -0.496 -48.562 -3.311 1 89 91 GLN A C 1
ATOM 675 O O . GLN A 1 91 ? -0.112 -47.844 -4.242 1 89 91 GLN A O 1
ATOM 680 N N . SER A 1 92 ? -0.453 -49.875 -3.363 1 91.38 92 SER A N 1
ATOM 681 C CA . SER A 1 92 ? 0.065 -50.594 -4.527 1 91.38 92 SER A CA 1
ATOM 682 C C . SER A 1 92 ? -0.833 -50.375 -5.746 1 91.38 92 SER A C 1
ATOM 684 O O . SER A 1 92 ? -0.343 -50.188 -6.859 1 91.38 92 SER A O 1
ATOM 686 N N . LEU A 1 93 ? -2.088 -50.406 -5.465 1 91.44 93 LEU A N 1
ATOM 687 C CA . LEU A 1 93 ? -3.043 -50.188 -6.547 1 91.44 93 LEU A CA 1
ATOM 688 C C . LEU A 1 93 ? -2.912 -48.781 -7.125 1 91.44 93 LEU A C 1
ATOM 690 O O . LEU A 1 93 ? -2.955 -48.625 -8.344 1 91.44 93 LEU A O 1
ATOM 694 N N . GLU A 1 94 ? -2.801 -47.875 -6.254 1 88.81 94 GLU A N 1
ATOM 695 C CA . GLU A 1 94 ? -2.65 -46.5 -6.688 1 88.81 94 GLU A CA 1
ATOM 696 C C . GLU A 1 94 ? -1.345 -46.281 -7.449 1 88.81 94 GLU A C 1
ATOM 698 O O . GLU A 1 94 ? -1.307 -45.562 -8.445 1 88.81 94 GLU A O 1
ATOM 703 N N . ARG A 1 95 ? -0.297 -46.906 -7.059 1 87.62 95 ARG A N 1
ATOM 704 C CA . ARG A 1 95 ? 0.989 -46.812 -7.742 1 87.62 95 ARG A CA 1
ATOM 705 C C . ARG A 1 95 ? 0.91 -47.406 -9.141 1 87.62 95 ARG A C 1
ATOM 707 O O . ARG A 1 95 ? 1.475 -46.875 -10.094 1 87.62 95 ARG A O 1
ATOM 714 N N . GLN A 1 96 ? 0.217 -48.469 -9.219 1 90.94 96 GLN A N 1
ATOM 715 C CA . GLN A 1 96 ? 0.062 -49.125 -10.508 1 90.94 96 GLN A CA 1
ATOM 716 C C . GLN A 1 96 ? -0.776 -48.281 -11.469 1 90.94 96 GLN A C 1
ATOM 718 O O . GLN A 1 96 ? -0.444 -48.156 -12.648 1 90.94 96 GLN A O 1
ATOM 723 N N . ARG A 1 97 ? -1.804 -47.781 -10.898 1 88.94 97 ARG A N 1
ATOM 724 C CA . ARG A 1 97 ? -2.668 -46.938 -11.711 1 88.94 97 ARG A CA 1
ATOM 725 C C . ARG A 1 97 ? -1.92 -45.688 -12.211 1 88.94 97 ARG A C 1
ATOM 727 O O . ARG A 1 97 ? -2.062 -45.281 -13.367 1 88.94 97 ARG A O 1
ATOM 734 N N . THR A 1 98 ? -1.196 -45.156 -11.336 1 87.5 98 THR A N 1
ATOM 735 C CA . THR A 1 98 ? -0.416 -43.969 -11.695 1 87.5 98 THR A CA 1
ATOM 736 C C . THR A 1 98 ? 0.629 -44.312 -12.75 1 87.5 98 THR A C 1
ATOM 738 O O . THR A 1 98 ? 0.819 -43.562 -13.711 1 87.5 98 THR A O 1
ATOM 741 N N . ALA A 1 99 ? 1.306 -45.344 -12.594 1 89.12 99 ALA A N 1
ATOM 742 C CA . ALA A 1 99 ? 2.324 -45.781 -13.547 1 89.12 99 ALA A CA 1
ATOM 743 C C . ALA A 1 99 ? 1.715 -46.031 -14.93 1 89.12 99 ALA A C 1
ATOM 745 O O . ALA A 1 99 ? 2.324 -45.719 -15.953 1 89.12 99 ALA A O 1
ATOM 746 N N . GLU A 1 100 ? 0.553 -46.594 -14.867 1 92.12 100 GLU A N 1
ATOM 747 C CA . GLU A 1 100 ? -0.13 -46.875 -16.125 1 92.12 100 GLU A CA 1
ATOM 748 C C . GLU A 1 100 ? -0.541 -45.562 -16.828 1 92.12 100 GLU A C 1
ATOM 750 O O . GLU A 1 100 ? -0.373 -45.438 -18.047 1 92.12 100 GLU A O 1
ATOM 755 N N . LYS A 1 101 ? -1.09 -44.719 -16.062 1 90.81 101 LYS A N 1
ATOM 756 C CA . LYS A 1 101 ? -1.493 -43.438 -16.641 1 90.81 101 LYS A CA 1
ATOM 757 C C . LYS A 1 101 ? -0.291 -42.688 -17.203 1 90.81 101 LYS A C 1
ATOM 759 O O . LYS A 1 101 ? -0.378 -42.094 -18.266 1 90.81 101 LYS A O 1
ATOM 764 N N . GLU A 1 102 ? 0.778 -42.719 -16.531 1 91.12 102 GLU A N 1
ATOM 765 C CA . GLU A 1 102 ? 1.997 -42.062 -16.984 1 91.12 102 GLU A CA 1
ATOM 766 C C . GLU A 1 102 ? 2.525 -42.688 -18.266 1 91.12 102 GLU A C 1
ATOM 768 O O . GLU A 1 102 ? 2.982 -42 -19.172 1 91.12 102 GLU A O 1
ATOM 773 N N . ARG A 1 103 ? 2.484 -43.969 -18.297 1 94 103 ARG A N 1
ATOM 774 C CA . ARG A 1 103 ? 2.936 -44.688 -19.5 1 94 103 ARG A CA 1
ATOM 775 C C . ARG A 1 103 ? 2.068 -44.344 -20.703 1 94 103 ARG A C 1
ATOM 777 O O . ARG A 1 103 ? 2.586 -44.094 -21.797 1 94 103 ARG A O 1
ATOM 784 N N . LEU A 1 104 ? 0.774 -44.375 -20.422 1 95.25 104 LEU A N 1
ATOM 785 C CA . LEU A 1 104 ? -0.151 -44.062 -21.5 1 95.25 104 LEU A CA 1
ATOM 786 C C . LEU A 1 104 ? 0.063 -42.625 -21.984 1 95.25 104 LEU A C 1
ATOM 788 O O . LEU A 1 104 ? 0.015 -42.375 -23.188 1 95.25 104 LEU A O 1
ATOM 792 N N . PHE A 1 105 ? 0.288 -41.781 -21.141 1 95.31 105 PHE A N 1
ATOM 793 C CA . PHE A 1 105 ? 0.528 -40.375 -21.516 1 95.31 105 PHE A CA 1
ATOM 794 C C . PHE A 1 105 ? 1.84 -40.25 -22.281 1 95.31 105 PHE A C 1
ATOM 796 O O . PHE A 1 105 ? 1.937 -39.469 -23.234 1 95.31 105 PHE A O 1
ATOM 803 N N . LEU A 1 106 ? 2.848 -40.938 -21.844 1 95.81 106 LEU A N 1
ATOM 804 C CA . LEU A 1 106 ? 4.133 -40.906 -22.531 1 95.81 106 LEU A CA 1
ATOM 805 C C . LEU A 1 106 ? 3.994 -41.375 -23.984 1 95.81 106 LEU A C 1
ATOM 807 O O . LEU A 1 106 ? 4.578 -40.781 -24.891 1 95.81 106 LEU A O 1
ATOM 811 N N . VAL A 1 107 ? 3.285 -42.438 -24.141 1 97.12 107 VAL A N 1
ATOM 812 C CA . VAL A 1 107 ? 3.043 -42.969 -25.484 1 97.12 107 VAL A CA 1
ATOM 813 C C . VAL A 1 107 ? 2.303 -41.906 -26.312 1 97.12 107 VAL A C 1
ATOM 815 O O . VAL A 1 107 ? 2.676 -41.656 -27.453 1 97.12 107 VAL A O 1
ATOM 818 N N . TYR A 1 108 ? 1.306 -41.406 -25.703 1 97.5 108 TYR A N 1
ATOM 819 C CA . TYR A 1 108 ? 0.547 -40.344 -26.359 1 97.5 108 TYR A CA 1
ATOM 820 C C . TYR A 1 108 ? 1.448 -39.156 -26.734 1 97.5 108 TYR A C 1
ATOM 822 O O . TYR A 1 108 ? 1.404 -38.688 -27.859 1 97.5 108 TYR A O 1
ATOM 830 N N . ALA A 1 109 ? 2.24 -38.688 -25.828 1 97.5 109 ALA A N 1
ATOM 831 C CA . ALA A 1 109 ? 3.104 -37.531 -26.031 1 97.5 109 ALA A CA 1
ATOM 832 C C . ALA A 1 109 ? 4.121 -37.781 -27.141 1 97.5 109 ALA A C 1
ATOM 834 O O . ALA A 1 109 ? 4.438 -36.875 -27.922 1 97.5 109 ALA A O 1
ATOM 835 N N . LYS A 1 110 ? 4.66 -39 -27.203 1 97.5 110 LYS A N 1
ATOM 836 C CA . LYS A 1 110 ? 5.613 -39.344 -28.25 1 97.5 110 LYS A CA 1
ATOM 837 C C . LYS A 1 110 ? 4.965 -39.312 -29.641 1 97.5 110 LYS A C 1
ATOM 839 O O . LYS A 1 110 ? 5.562 -38.781 -30.578 1 97.5 110 LYS A O 1
ATOM 844 N N . GLN A 1 111 ? 3.805 -39.844 -29.672 1 98 111 GLN A N 1
ATOM 845 C CA . GLN A 1 111 ? 3.076 -39.812 -30.938 1 98 111 GLN A CA 1
ATOM 846 C C . GLN A 1 111 ? 2.736 -38.375 -31.328 1 98 111 GLN A C 1
ATOM 848 O O . GLN A 1 111 ? 2.896 -37.969 -32.5 1 98 111 GLN A O 1
ATOM 853 N N . TRP A 1 112 ? 2.227 -37.656 -30.359 1 97.62 112 TRP A N 1
ATOM 854 C CA . TRP A 1 112 ? 1.896 -36.25 -30.578 1 97.62 112 TRP A CA 1
ATOM 855 C C . TRP A 1 112 ? 3.109 -35.5 -31.078 1 97.62 112 TRP A C 1
ATOM 857 O O . TRP A 1 112 ? 2.996 -34.688 -32 1 97.62 112 TRP A O 1
ATOM 867 N N . TRP A 1 113 ? 4.246 -35.75 -30.547 1 97.31 113 TRP A N 1
ATOM 868 C CA . TRP A 1 113 ? 5.492 -35.062 -30.906 1 97.31 113 TRP A CA 1
ATOM 869 C C . TRP A 1 113 ? 5.91 -35.438 -32.344 1 97.31 113 TRP A C 1
ATOM 871 O O . TRP A 1 113 ? 6.312 -34.562 -33.094 1 97.31 113 TRP A O 1
ATOM 881 N N . ARG A 1 114 ? 5.805 -36.656 -32.656 1 97.5 114 ARG A N 1
ATOM 882 C CA . ARG A 1 114 ? 6.125 -37.094 -34.031 1 97.5 114 ARG A CA 1
ATOM 883 C C . ARG A 1 114 ? 5.254 -36.406 -35.062 1 97.5 114 ARG A C 1
ATOM 885 O O . ARG A 1 114 ? 5.746 -36 -36.094 1 97.5 114 ARG A O 1
ATOM 892 N N . GLU A 1 115 ? 4.039 -36.344 -34.719 1 97.38 115 GLU A N 1
ATOM 893 C CA . GLU A 1 115 ? 3.111 -35.656 -35.625 1 97.38 115 GLU A CA 1
ATOM 894 C C . GLU A 1 115 ? 3.467 -34.188 -35.781 1 97.38 115 GLU A C 1
ATOM 896 O O . GLU A 1 115 ? 3.342 -33.625 -36.844 1 97.38 115 GLU A O 1
ATOM 901 N N . PHE A 1 116 ? 3.84 -33.594 -34.688 1 97.19 116 PHE A N 1
ATOM 902 C CA . PHE A 1 116 ? 4.234 -32.188 -34.688 1 97.19 116 PHE A CA 1
ATOM 903 C C . PHE A 1 116 ? 5.438 -31.969 -35.625 1 97.19 116 PHE A C 1
ATOM 905 O O . PHE A 1 116 ? 5.465 -31.016 -36.406 1 97.19 116 PHE A O 1
ATOM 912 N N . LEU A 1 117 ? 6.434 -32.812 -35.531 1 96.62 117 LEU A N 1
ATOM 913 C CA . LEU A 1 117 ? 7.66 -32.719 -36.312 1 96.62 117 LEU A CA 1
ATOM 914 C C . LEU A 1 117 ? 7.383 -32.906 -37.781 1 96.62 117 LEU A C 1
ATOM 916 O O . LEU A 1 117 ? 8.117 -32.406 -38.625 1 96.62 117 LEU A O 1
ATOM 920 N N . GLU A 1 118 ? 6.312 -33.562 -38.125 1 96.38 118 GLU A N 1
ATOM 921 C CA . GLU A 1 118 ? 5.992 -33.906 -39.5 1 96.38 118 GLU A CA 1
ATOM 922 C C . GLU A 1 118 ? 5.305 -32.75 -40.219 1 96.38 118 GLU A C 1
ATOM 924 O O . GLU A 1 118 ? 5.211 -32.75 -41.438 1 96.38 118 GLU A O 1
ATOM 929 N N . ILE A 1 119 ? 4.852 -31.812 -39.5 1 95.31 119 ILE A N 1
ATOM 930 C CA . ILE A 1 119 ? 4.121 -30.703 -40.094 1 95.31 119 ILE A CA 1
ATOM 931 C C . ILE A 1 119 ? 5.059 -29.875 -40.969 1 95.31 119 ILE A C 1
ATOM 933 O O . ILE A 1 119 ? 4.727 -29.562 -42.125 1 95.31 119 ILE A O 1
ATOM 937 N N . ARG A 1 120 ? 6.195 -29.375 -40.406 1 93.94 120 ARG A N 1
ATOM 938 C CA . ARG A 1 120 ? 7.199 -28.578 -41.094 1 93.94 120 ARG A CA 1
ATOM 939 C C . ARG A 1 120 ? 8.602 -28.875 -40.562 1 93.94 120 ARG A C 1
ATOM 941 O O . ARG A 1 120 ? 8.781 -29.109 -39.375 1 93.94 120 ARG A O 1
ATOM 948 N N . PRO A 1 121 ? 9.617 -28.781 -41.438 1 93.38 121 PRO A N 1
ATOM 949 C CA . PRO A 1 121 ? 10.984 -29.047 -40.969 1 93.38 121 PRO A CA 1
ATOM 950 C C . PRO A 1 121 ? 11.461 -28.062 -39.938 1 93.38 121 PRO A C 1
ATOM 952 O O . PRO A 1 121 ? 12.234 -28.422 -39.031 1 93.38 121 PRO A O 1
ATOM 955 N N . SER A 1 122 ? 10.969 -26.875 -39.938 1 93.12 122 SER A N 1
ATOM 956 C CA . SER A 1 122 ? 11.391 -25.844 -39 1 93.12 122 SER A CA 1
ATOM 957 C C . SER A 1 122 ? 10.953 -26.172 -37.594 1 93.12 122 SER A C 1
ATOM 959 O O . SER A 1 122 ? 11.477 -25.609 -36.625 1 93.12 122 SER A O 1
ATOM 961 N N . HIS A 1 123 ? 10.055 -27.141 -37.406 1 95.38 123 HIS A N 1
ATOM 962 C CA . HIS A 1 123 ? 9.516 -27.484 -36.094 1 95.38 123 HIS A CA 1
ATOM 963 C C . HIS A 1 123 ? 10.57 -28.172 -35.219 1 95.38 123 HIS A C 1
ATOM 965 O O . HIS A 1 123 ? 10.469 -28.172 -34 1 95.38 123 HIS A O 1
ATOM 971 N N . GLN A 1 124 ? 11.547 -28.656 -35.938 1 93.12 124 GLN A N 1
ATOM 972 C CA . GLN A 1 124 ? 12.609 -29.359 -35.219 1 93.12 124 GLN A CA 1
ATOM 973 C C . GLN A 1 124 ? 13.438 -28.375 -34.406 1 93.12 124 GLN A C 1
ATOM 975 O O . GLN A 1 124 ? 13.992 -28.766 -33.375 1 93.12 124 GLN A O 1
ATOM 980 N N . SER A 1 125 ? 13.461 -27.156 -34.781 1 92.56 125 SER A N 1
ATOM 981 C CA . SER A 1 125 ? 14.305 -26.172 -34.125 1 92.56 125 SER A CA 1
ATOM 982 C C . SER A 1 125 ? 13.516 -25.375 -33.094 1 92.56 125 SER A C 1
ATOM 984 O O . SER A 1 125 ? 14.094 -24.641 -32.281 1 92.56 125 SER A O 1
ATOM 986 N N . LYS A 1 126 ? 12.219 -25.578 -33.062 1 95.25 126 LYS A N 1
ATOM 987 C CA . LYS A 1 126 ? 11.398 -24.812 -32.125 1 95.25 126 LYS A CA 1
ATOM 988 C C . LYS A 1 126 ? 11.531 -25.359 -30.719 1 95.25 126 LYS A C 1
ATOM 990 O O . LYS A 1 126 ? 11.609 -26.578 -30.516 1 95.25 126 LYS A O 1
ATOM 995 N N . LEU A 1 127 ? 11.602 -24.484 -29.766 1 95.75 127 LEU A N 1
ATOM 996 C CA . LEU A 1 127 ? 11.75 -24.875 -28.359 1 95.75 127 LEU A CA 1
ATOM 997 C C . LEU A 1 127 ? 10.398 -25.25 -27.766 1 95.75 127 LE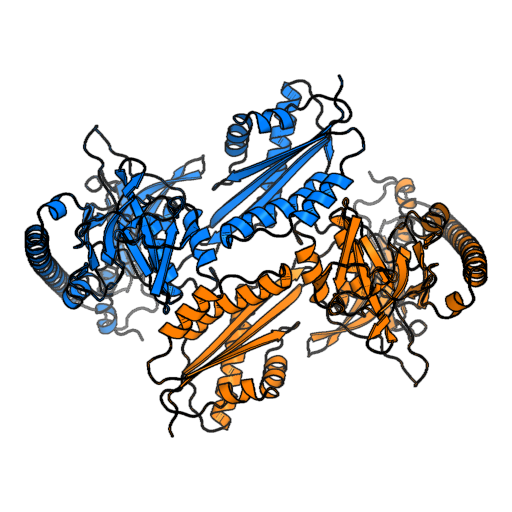U A C 1
ATOM 999 O O . LEU A 1 127 ? 9.695 -24.406 -27.219 1 95.75 127 LEU A O 1
ATOM 1003 N N . VAL A 1 128 ? 10.109 -26.516 -27.812 1 97.19 128 VAL A N 1
ATOM 1004 C CA . VAL A 1 128 ? 8.867 -27.047 -27.25 1 97.19 128 VAL A CA 1
ATOM 1005 C C . VAL A 1 128 ? 9.188 -27.922 -26.047 1 97.19 128 VAL A C 1
ATOM 1007 O O . VAL A 1 128 ? 9.914 -28.906 -26.172 1 97.19 128 VAL A O 1
ATOM 1010 N N . LYS A 1 129 ? 8.648 -27.516 -24.938 1 96.31 129 LYS A N 1
ATOM 1011 C CA . LYS A 1 129 ? 8.93 -28.234 -23.688 1 96.31 129 LYS A CA 1
ATOM 1012 C C . LYS A 1 129 ? 7.68 -28.938 -23.172 1 96.31 129 LYS A C 1
ATOM 1014 O O . LYS A 1 129 ? 6.797 -28.297 -22.594 1 96.31 129 LYS A O 1
ATOM 1019 N N . ILE A 1 130 ? 7.719 -30.266 -23.234 1 96.5 130 ILE A N 1
ATOM 1020 C CA . ILE A 1 130 ? 6.555 -31.031 -22.812 1 96.5 130 ILE A CA 1
ATOM 1021 C C . ILE A 1 130 ? 6.77 -31.562 -21.391 1 96.5 130 ILE A C 1
ATOM 1023 O O . ILE A 1 130 ? 5.828 -31.609 -20.594 1 96.5 130 ILE A O 1
ATOM 1027 N N . PHE A 1 131 ? 8.016 -31.953 -21.141 1 95.06 131 PHE A N 1
ATOM 1028 C CA . PHE A 1 131 ? 8.375 -32.5 -19.844 1 95.06 131 PHE A CA 1
ATOM 1029 C C . PHE A 1 131 ? 9.508 -31.703 -19.203 1 95.06 131 PHE A C 1
ATOM 1031 O O . PHE A 1 131 ? 10.328 -31.109 -19.922 1 95.06 131 PHE A O 1
ATOM 1038 N N . ALA A 1 132 ? 9.469 -31.656 -17.922 1 93.75 132 ALA A N 1
ATOM 1039 C CA . ALA A 1 132 ? 10.57 -31.094 -17.141 1 93.75 132 ALA A CA 1
ATOM 1040 C C . ALA A 1 132 ? 10.875 -31.953 -15.922 1 93.75 132 ALA A C 1
ATOM 1042 O O . ALA A 1 132 ? 9.984 -32.625 -15.406 1 93.75 132 ALA A O 1
ATOM 1043 N N . GLN A 1 133 ? 12.07 -31.906 -15.539 1 92 133 GLN A N 1
ATOM 1044 C CA . GLN A 1 133 ? 12.5 -32.688 -14.383 1 92 133 GLN A CA 1
ATOM 1045 C C . GLN A 1 133 ? 12.422 -31.844 -13.109 1 92 133 GLN A C 1
ATOM 1047 O O . GLN A 1 133 ? 12.875 -30.703 -13.078 1 92 133 GLN A O 1
ATOM 1052 N N . ASP A 1 134 ? 11.836 -32.469 -12.109 1 91.5 134 ASP A N 1
ATOM 1053 C CA . ASP A 1 134 ? 11.734 -31.75 -10.844 1 91.5 134 ASP A CA 1
ATOM 1054 C C . ASP A 1 134 ? 13.008 -31.906 -10.023 1 91.5 134 ASP A C 1
ATOM 1056 O O . ASP A 1 134 ? 14.008 -32.438 -10.516 1 91.5 134 ASP A O 1
ATOM 1060 N N . GLU A 1 135 ? 13.055 -31.359 -8.805 1 91.19 135 GLU A N 1
ATOM 1061 C CA . GLU A 1 135 ? 14.258 -31.344 -7.984 1 91.19 135 GLU A CA 1
ATOM 1062 C C . GLU A 1 135 ? 14.641 -32.75 -7.535 1 91.19 135 GLU A C 1
ATOM 1064 O O . GLU A 1 135 ? 15.781 -32.969 -7.113 1 91.19 135 GLU A O 1
ATOM 1069 N N . ASN A 1 136 ? 13.727 -33.688 -7.625 1 91.56 136 ASN A N 1
ATOM 1070 C CA . ASN A 1 136 ? 14 -35.062 -7.25 1 91.56 136 ASN A CA 1
ATOM 1071 C C . ASN A 1 136 ? 14.383 -35.906 -8.461 1 91.56 136 ASN A C 1
ATOM 1073 O O . ASN A 1 136 ? 14.508 -37.125 -8.359 1 91.56 136 ASN A O 1
ATOM 1077 N N . GLY A 1 137 ? 14.398 -35.312 -9.609 1 88.81 137 GLY A N 1
ATOM 1078 C CA . GLY A 1 137 ? 14.797 -36 -10.82 1 88.81 137 GLY A CA 1
ATOM 1079 C C . GLY A 1 137 ? 13.648 -36.719 -11.5 1 88.81 137 GLY A C 1
ATOM 1080 O O . GLY A 1 137 ? 13.867 -37.562 -12.383 1 88.81 137 GLY A O 1
ATOM 1081 N N . VAL A 1 138 ? 12.531 -36.406 -11.117 1 88.94 138 VAL A N 1
ATOM 1082 C CA . VAL A 1 138 ? 11.344 -37.031 -11.711 1 88.94 138 VAL A CA 1
ATOM 1083 C C . VAL A 1 138 ? 10.875 -36.188 -12.898 1 88.94 138 VAL A C 1
ATOM 1085 O O . VAL A 1 138 ? 10.75 -34.969 -12.805 1 88.94 138 VAL A O 1
ATOM 1088 N N . ASN A 1 139 ? 10.672 -36.875 -14.023 1 90.88 139 ASN A N 1
ATOM 1089 C CA . ASN A 1 139 ? 10.141 -36.188 -15.203 1 90.88 139 ASN A CA 1
ATOM 1090 C C . ASN A 1 139 ? 8.625 -36 -15.102 1 90.88 139 ASN A C 1
ATOM 1092 O O . ASN A 1 139 ? 7.883 -36.969 -14.914 1 90.88 139 ASN A O 1
ATOM 1096 N N . ARG A 1 140 ? 8.227 -34.812 -15.219 1 91.12 140 ARG A N 1
ATOM 1097 C CA . ARG A 1 140 ? 6.809 -34.5 -15.125 1 91.12 140 ARG A CA 1
ATOM 1098 C C . ARG A 1 140 ? 6.375 -33.594 -16.297 1 91.12 140 ARG A C 1
ATOM 1100 O O . ARG A 1 140 ? 7.16 -32.812 -16.797 1 91.12 140 ARG A O 1
ATOM 1107 N N . PRO A 1 141 ? 5.078 -33.844 -16.719 1 94.06 141 PRO A N 1
ATOM 1108 C CA . PRO A 1 141 ? 4.578 -32.875 -17.703 1 94.06 141 PRO A CA 1
ATOM 1109 C C . PRO A 1 141 ? 4.609 -31.438 -17.188 1 94.06 141 PRO A C 1
ATOM 1111 O O . PRO A 1 141 ? 4.316 -31.188 -16.016 1 94.06 141 PRO A O 1
ATOM 1114 N N . VAL A 1 142 ? 4.957 -30.484 -18.016 1 95.88 142 VAL A N 1
ATOM 1115 C CA . VAL A 1 142 ? 5.172 -29.109 -17.594 1 95.88 142 VAL A CA 1
ATOM 1116 C C . VAL A 1 142 ? 3.863 -28.516 -17.078 1 95.88 142 VAL A C 1
ATOM 1118 O O . VAL A 1 142 ? 3.867 -27.656 -16.203 1 95.88 142 VAL A O 1
ATOM 1121 N N . CYS A 1 143 ? 2.717 -28.969 -17.562 1 96.12 143 CYS A N 1
ATOM 1122 C CA . CYS A 1 143 ? 1.414 -28.453 -17.141 1 96.12 143 CYS A CA 1
ATOM 1123 C C . CYS A 1 143 ? 1.169 -28.734 -15.664 1 96.12 143 CYS A C 1
ATOM 1125 O O . CYS A 1 143 ? 0.359 -28.047 -15.023 1 96.12 143 CYS A O 1
ATOM 1127 N N . SER A 1 144 ? 1.867 -29.719 -15.141 1 92.81 144 SER A N 1
ATOM 1128 C CA . SER A 1 144 ? 1.678 -30.109 -13.75 1 92.81 144 SER A CA 1
ATOM 1129 C C . SER A 1 144 ? 2.252 -29.047 -12.805 1 92.81 144 SER A C 1
ATOM 1131 O O . SER A 1 144 ? 1.926 -29.031 -11.617 1 92.81 144 SER A O 1
ATOM 1133 N N . TYR A 1 145 ? 3.102 -28.203 -13.297 1 93.88 145 TYR A N 1
ATOM 1134 C CA . TYR A 1 145 ? 3.752 -27.203 -12.469 1 93.88 145 TYR A CA 1
ATOM 1135 C C . TYR A 1 145 ? 2.861 -25.984 -12.289 1 93.88 145 TYR A C 1
ATOM 1137 O O . TYR A 1 145 ? 3.174 -25.078 -11.508 1 93.88 145 TYR A O 1
ATOM 1145 N N . VAL A 1 146 ? 1.766 -25.906 -13.047 1 95.12 146 VAL A N 1
ATOM 1146 C CA . VAL A 1 146 ? 0.853 -24.766 -12.977 1 95.12 146 VAL A CA 1
ATOM 1147 C C . VAL A 1 146 ? -0.473 -25.203 -12.359 1 95.12 146 VAL A C 1
ATOM 1149 O O . VAL A 1 146 ? -1.036 -26.234 -12.75 1 95.12 146 VAL A O 1
ATOM 1152 N N . ARG A 1 147 ? -0.865 -24.469 -11.375 1 92.56 147 ARG A N 1
ATOM 1153 C CA . ARG A 1 147 ? -2.162 -24.672 -10.734 1 92.56 147 ARG A CA 1
ATOM 1154 C C . ARG A 1 147 ? -2.803 -23.328 -10.375 1 92.56 147 ARG A C 1
ATOM 1156 O O . ARG A 1 147 ? -2.102 -22.359 -10.109 1 92.56 147 ARG A O 1
ATOM 1163 N N . VAL A 1 148 ? -4.141 -23.391 -10.367 1 94.31 148 VAL A N 1
ATOM 1164 C CA . VAL A 1 148 ? -4.832 -22.172 -9.977 1 94.31 148 VAL A CA 1
ATOM 1165 C C . VAL A 1 148 ? -4.523 -21.844 -8.516 1 94.31 148 VAL A C 1
ATOM 1167 O O . VAL A 1 148 ? -4.789 -22.656 -7.625 1 94.31 148 VAL A O 1
ATOM 1170 N N . LEU A 1 149 ? -3.953 -20.734 -8.281 1 95.31 149 LEU A N 1
ATOM 1171 C CA . LEU A 1 149 ? -3.539 -20.344 -6.934 1 95.31 149 LEU A CA 1
ATOM 1172 C C . LEU A 1 149 ? -4.156 -19.016 -6.535 1 95.31 149 LEU A C 1
ATOM 1174 O O . LEU A 1 149 ? -3.973 -18.016 -7.227 1 95.31 149 LEU A O 1
ATOM 1178 N N . ARG A 1 150 ? -4.965 -19.016 -5.445 1 94.88 150 ARG A N 1
ATOM 1179 C CA . ARG A 1 150 ? -5.504 -17.797 -4.859 1 94.88 150 ARG A CA 1
ATOM 1180 C C . ARG A 1 150 ? -4.719 -17.391 -3.615 1 94.88 150 ARG A C 1
ATOM 1182 O O . ARG A 1 150 ? -4.352 -18.25 -2.805 1 94.88 150 ARG A O 1
ATOM 1189 N N . ALA A 1 151 ? -4.488 -16.156 -3.482 1 94.31 151 ALA A N 1
ATOM 1190 C CA . ALA A 1 151 ? -3.639 -15.695 -2.389 1 94.31 151 ALA A CA 1
ATOM 1191 C C . ALA A 1 151 ? -4.469 -15.047 -1.283 1 94.31 151 ALA A C 1
ATOM 1193 O O . ALA A 1 151 ? -3.93 -14.359 -0.413 1 94.31 151 ALA A O 1
ATOM 1194 N N . GLY A 1 152 ? -5.766 -15.195 -1.326 1 93.25 152 GLY A N 1
ATOM 1195 C CA . GLY A 1 152 ? -6.617 -14.648 -0.282 1 93.25 152 GLY A CA 1
ATOM 1196 C C . GLY A 1 152 ? -6.5 -13.148 -0.138 1 93.25 152 GLY A C 1
ATOM 1197 O O . GLY A 1 152 ? -6.805 -12.398 -1.071 1 93.25 152 GLY A O 1
ATOM 1198 N N . ARG A 1 153 ? -5.91 -12.781 1.03 1 95.06 153 ARG A N 1
ATOM 1199 C CA . ARG A 1 153 ? -5.762 -11.352 1.281 1 95.06 153 ARG A CA 1
ATOM 1200 C C . ARG A 1 153 ? -4.297 -10.938 1.203 1 95.06 153 ARG A C 1
ATOM 1202 O O . ARG A 1 153 ? -3.965 -9.766 1.436 1 95.06 153 ARG A O 1
ATOM 1209 N N . LEU A 1 154 ? -3.471 -11.859 0.822 1 96.31 154 LEU A N 1
ATOM 1210 C CA . LEU A 1 154 ? -2.037 -11.594 0.802 1 96.31 154 LEU A CA 1
ATOM 1211 C C . LEU A 1 154 ? -1.649 -10.797 -0.438 1 96.31 154 LEU A C 1
ATOM 1213 O O . LEU A 1 154 ? -0.687 -10.023 -0.41 1 96.31 154 LEU A O 1
ATOM 1217 N N . LEU A 1 155 ? -2.291 -11.086 -1.526 1 96.75 155 LEU A N 1
ATOM 1218 C CA . LEU A 1 155 ? -2.125 -10.359 -2.785 1 96.75 155 LEU A CA 1
ATOM 1219 C C . LEU A 1 155 ? -3.471 -9.891 -3.324 1 96.75 155 LEU A C 1
ATOM 1221 O O . LEU A 1 155 ? -4.422 -10.68 -3.404 1 96.75 155 LEU A O 1
ATOM 1225 N N . GLU A 1 156 ? -3.508 -8.656 -3.754 1 94.38 156 GLU A N 1
ATOM 1226 C CA . GLU A 1 156 ? -4.824 -8.078 -4 1 94.38 156 GLU A CA 1
ATOM 1227 C C . GLU A 1 156 ? -5.062 -7.859 -5.492 1 94.38 156 GLU A C 1
ATOM 1229 O O . GLU A 1 156 ? -6.176 -7.523 -5.906 1 94.38 156 GLU A O 1
ATOM 1234 N N . SER A 1 157 ? -4.066 -8.008 -6.293 1 96.44 157 SER A N 1
ATOM 1235 C CA . SER A 1 157 ? -4.223 -7.77 -7.723 1 96.44 157 SER A CA 1
ATOM 1236 C C . SER A 1 157 ? -3.203 -8.562 -8.531 1 96.44 157 SER A C 1
ATOM 1238 O O . SER A 1 157 ? -2.182 -9 -7.992 1 96.44 157 SER A O 1
ATOM 1240 N N . PRO A 1 158 ? -3.504 -8.773 -9.812 1 97.75 158 PRO A N 1
ATOM 1241 C CA . PRO A 1 158 ? -2.539 -9.445 -10.688 1 97.75 158 PRO A CA 1
ATOM 1242 C C . PRO A 1 158 ? -1.191 -8.734 -10.742 1 97.75 158 PRO A C 1
ATOM 1244 O O . PRO A 1 158 ? -0.143 -9.383 -10.727 1 97.75 158 PRO A O 1
ATOM 1247 N N . ARG A 1 159 ? -1.201 -7.469 -10.75 1 97.5 159 ARG A N 1
ATOM 1248 C CA . ARG A 1 159 ? 0.039 -6.703 -10.852 1 97.5 159 ARG A CA 1
ATOM 1249 C C . ARG A 1 159 ? 0.86 -6.828 -9.57 1 97.5 159 ARG A C 1
ATOM 1251 O O . ARG A 1 159 ? 2.09 -6.91 -9.625 1 97.5 159 ARG A O 1
ATOM 1258 N N . GLN A 1 160 ? 0.172 -6.793 -8.477 1 97.38 160 GLN A N 1
ATOM 1259 C CA . GLN A 1 160 ? 0.871 -7.035 -7.219 1 97.38 160 GLN A CA 1
ATOM 1260 C C . GLN A 1 160 ? 1.459 -8.445 -7.18 1 97.38 160 GLN A C 1
ATOM 1262 O O . GLN A 1 160 ? 2.541 -8.648 -6.625 1 97.38 160 GLN A O 1
ATOM 1267 N N . ALA A 1 161 ? 0.728 -9.398 -7.746 1 98.31 161 ALA A N 1
ATOM 1268 C CA . ALA A 1 161 ? 1.238 -10.766 -7.828 1 98.31 161 ALA A CA 1
ATOM 1269 C C . ALA A 1 161 ? 2.523 -10.828 -8.648 1 98.31 161 ALA A C 1
ATOM 1271 O O . ALA A 1 161 ? 3.479 -11.508 -8.266 1 98.31 161 ALA A O 1
ATOM 1272 N N . ALA A 1 162 ? 2.498 -10.102 -9.734 1 98.5 162 ALA A N 1
ATOM 1273 C CA . ALA A 1 162 ? 3.697 -10.047 -10.562 1 98.5 162 ALA A CA 1
ATOM 1274 C C . ALA A 1 162 ? 4.871 -9.445 -9.797 1 98.5 162 ALA A C 1
ATOM 1276 O O . ALA A 1 162 ? 6 -9.93 -9.891 1 98.5 162 ALA A O 1
ATOM 1277 N N . ARG A 1 163 ? 4.578 -8.422 -9.047 1 98.56 163 ARG A N 1
ATOM 1278 C CA . ARG A 1 163 ? 5.629 -7.809 -8.242 1 98.56 163 ARG A CA 1
ATOM 1279 C C . ARG A 1 163 ? 6.164 -8.781 -7.195 1 98.56 163 ARG A C 1
ATOM 1281 O O . ARG A 1 163 ? 7.375 -8.922 -7.039 1 98.56 163 ARG A O 1
ATOM 1288 N N . PHE A 1 164 ? 5.277 -9.477 -6.551 1 98.5 164 PHE A N 1
ATOM 1289 C CA . PHE A 1 164 ? 5.66 -10.469 -5.547 1 98.5 164 PHE A CA 1
ATOM 1290 C C . PHE A 1 164 ? 6.605 -11.508 -6.145 1 98.5 164 PHE A C 1
ATOM 1292 O O . PHE A 1 164 ? 7.676 -11.766 -5.594 1 98.5 164 PHE A O 1
ATOM 1299 N N . VAL A 1 165 ? 6.246 -12.023 -7.258 1 98.69 165 VAL A N 1
ATOM 1300 C CA . VAL A 1 165 ? 7.027 -13.078 -7.887 1 98.69 165 VAL A CA 1
ATOM 1301 C C . VAL A 1 165 ? 8.398 -12.547 -8.289 1 98.69 165 VAL A C 1
ATOM 1303 O O . VAL A 1 165 ? 9.406 -13.242 -8.164 1 98.69 165 VAL A O 1
ATOM 1306 N N . SER A 1 166 ? 8.445 -11.305 -8.711 1 98.38 166 SER A N 1
ATOM 1307 C CA . SER A 1 166 ? 9.695 -10.695 -9.156 1 98.38 166 SER A CA 1
ATOM 1308 C C . SER A 1 166 ? 10.648 -10.477 -7.988 1 98.38 166 SER A C 1
ATOM 1310 O O . SER A 1 166 ? 11.836 -10.219 -8.188 1 98.38 166 SER A O 1
ATOM 1312 N N . LEU A 1 167 ? 10.156 -10.57 -6.789 1 98 167 LEU A N 1
ATOM 1313 C CA . LEU A 1 167 ? 10.977 -10.32 -5.609 1 98 167 LEU A CA 1
ATOM 1314 C C . LEU A 1 167 ? 11.68 -11.602 -5.16 1 98 167 LEU A C 1
ATOM 1316 O O . LEU A 1 167 ? 12.562 -11.555 -4.305 1 98 167 LEU A O 1
ATOM 1320 N N . LEU A 1 168 ? 11.258 -12.766 -5.691 1 97.19 168 LEU A N 1
ATOM 1321 C CA . LEU A 1 168 ? 12 -14 -5.469 1 97.19 168 LEU A CA 1
ATOM 1322 C C . LEU A 1 168 ? 13.281 -14.023 -6.301 1 97.19 168 LEU A C 1
ATOM 1324 O O . LEU A 1 168 ? 13.258 -13.695 -7.488 1 97.19 168 LEU A O 1
ATOM 1328 N N . ALA A 1 169 ? 14.352 -14.359 -5.656 1 95.75 169 ALA A N 1
ATOM 1329 C CA . ALA A 1 169 ? 15.656 -14.25 -6.297 1 95.75 169 ALA A CA 1
ATOM 1330 C C . ALA A 1 169 ? 15.773 -15.219 -7.469 1 95.75 169 ALA A C 1
ATOM 1332 O O . ALA A 1 169 ? 15.266 -16.344 -7.41 1 95.75 169 ALA A O 1
ATOM 1333 N N . HIS A 1 170 ? 16.406 -14.781 -8.523 1 95.56 170 HIS A N 1
ATOM 1334 C CA . HIS A 1 170 ? 16.688 -15.602 -9.703 1 95.56 170 HIS A CA 1
ATOM 1335 C C . HIS A 1 170 ? 18 -16.359 -9.555 1 95.56 170 HIS A C 1
ATOM 1337 O O . HIS A 1 170 ? 19.047 -15.75 -9.305 1 95.56 170 HIS A O 1
ATOM 1343 N N . GLU A 1 171 ? 17.891 -17.562 -9.609 1 91.75 171 GLU A N 1
ATOM 1344 C CA . GLU A 1 171 ? 19.078 -18.406 -9.555 1 91.75 171 GLU A CA 1
ATOM 1345 C C . GLU A 1 171 ? 18.938 -19.625 -10.461 1 91.75 171 GLU A C 1
ATOM 1347 O O . GLU A 1 171 ? 17.938 -20.344 -10.398 1 91.75 171 GLU A O 1
ATOM 1352 N N . LYS A 1 172 ? 20 -19.797 -11.305 1 85.25 172 LYS A N 1
ATOM 1353 C CA . LYS A 1 172 ? 20.016 -20.969 -12.172 1 85.25 172 LYS A CA 1
ATOM 1354 C C . LYS A 1 172 ? 20.516 -22.203 -11.422 1 85.25 172 LYS A C 1
ATOM 1356 O O . LYS A 1 172 ? 21.359 -22.078 -10.531 1 85.25 172 LYS A O 1
ATOM 1361 N N . ALA A 1 173 ? 19.969 -23.359 -11.727 1 74.88 173 ALA A N 1
ATOM 1362 C CA . ALA A 1 173 ? 20.422 -24.594 -11.094 1 74.88 173 ALA A CA 1
ATOM 1363 C C . ALA A 1 173 ? 21.891 -24.859 -11.383 1 74.88 173 ALA A C 1
ATOM 1365 O O . ALA A 1 173 ? 22.359 -24.672 -12.508 1 74.88 173 ALA A O 1
ATOM 1366 N N . PRO A 1 174 ? 22.688 -25.156 -10.195 1 66.31 174 PRO A N 1
ATOM 1367 C CA . PRO A 1 174 ? 24.125 -25.391 -10.375 1 66.31 174 PRO A CA 1
ATOM 1368 C C . PRO A 1 174 ? 24.438 -26.625 -11.203 1 66.31 174 PRO A C 1
ATOM 1370 O O . PRO A 1 174 ? 23.703 -27.609 -11.148 1 66.31 174 PRO A O 1
ATOM 1373 N N . VAL A 1 175 ? 25.234 -26.531 -12.242 1 61.56 175 VAL A N 1
ATOM 1374 C CA . VAL A 1 175 ? 25.688 -27.703 -13 1 61.56 175 VAL A CA 1
ATOM 1375 C C . VAL A 1 175 ? 27.047 -28.172 -12.477 1 61.56 175 VAL A C 1
ATOM 1377 O O . VAL A 1 175 ? 27.953 -27.359 -12.258 1 61.56 175 VAL A O 1
ATOM 1380 N N . VAL A 1 176 ? 27.031 -29.344 -11.797 1 57.22 176 VAL A N 1
ATOM 1381 C CA . VAL A 1 176 ? 28.312 -29.922 -11.438 1 57.22 176 VAL A CA 1
ATOM 1382 C C . VAL A 1 176 ? 28.953 -30.578 -12.664 1 57.22 176 VAL A C 1
ATOM 1384 O O . VAL A 1 176 ? 28.312 -31.391 -13.336 1 57.22 176 VAL A O 1
ATOM 1387 N N . GLY A 1 177 ? 30.297 -30.5 -13.039 1 50.06 177 GLY A N 1
ATOM 1388 C CA . GLY A 1 177 ? 31.172 -31.203 -13.969 1 50.06 177 GLY A CA 1
ATOM 1389 C C . GLY A 1 177 ? 30.953 -30.812 -15.414 1 50.06 177 GLY A C 1
ATOM 1390 O O . GLY A 1 177 ? 31.328 -31.531 -16.328 1 50.06 177 GLY A O 1
ATOM 1391 N N . GLY A 1 178 ? 30.906 -29.734 -15.82 1 49.44 178 GLY A N 1
ATOM 1392 C CA . GLY A 1 178 ? 31.016 -29.25 -17.188 1 49.44 178 GLY A CA 1
ATOM 1393 C C . GLY A 1 178 ? 29.859 -29.688 -18.062 1 49.44 178 GLY A C 1
ATOM 1394 O O . GLY A 1 178 ? 29.891 -29.5 -19.281 1 49.44 178 GLY A O 1
ATOM 1395 N N . GLY A 1 179 ? 29.094 -30.719 -17.656 1 48.75 179 GLY A N 1
ATOM 1396 C CA . GLY A 1 179 ? 28.125 -31.203 -18.609 1 48.75 179 GLY A CA 1
ATOM 1397 C C . GLY A 1 179 ? 27 -30.219 -18.891 1 48.75 179 GLY A C 1
ATOM 1398 O O . GLY A 1 179 ? 26.969 -29.141 -18.297 1 48.75 179 GLY A O 1
ATOM 1399 N N . GLY A 1 180 ? 26.156 -30.469 -19.969 1 52.69 180 GLY A N 1
ATOM 1400 C CA . GLY A 1 180 ? 25.078 -29.672 -20.531 1 52.69 180 GLY A CA 1
ATOM 1401 C C . GLY A 1 180 ? 24.109 -29.141 -19.484 1 52.69 180 GLY A C 1
ATOM 1402 O O . GLY A 1 180 ? 24.062 -29.656 -18.359 1 52.69 180 GLY A O 1
ATOM 1403 N N . LYS A 1 181 ? 23.734 -27.891 -19.531 1 59.09 181 LYS A N 1
ATOM 1404 C CA . LYS A 1 181 ? 22.781 -27.172 -18.703 1 59.09 181 LYS A CA 1
ATOM 1405 C C . LYS A 1 181 ? 21.609 -28.062 -18.297 1 59.09 181 LYS A C 1
ATOM 1407 O O . LYS A 1 181 ? 20.875 -28.547 -19.156 1 59.09 181 LYS A O 1
ATOM 1412 N N . GLN A 1 182 ? 21.812 -28.781 -17.109 1 64.81 182 GLN A N 1
ATOM 1413 C CA . GLN A 1 182 ? 20.656 -29.531 -16.656 1 64.81 182 GLN A CA 1
ATOM 1414 C C . GLN A 1 182 ? 19.547 -28.609 -16.188 1 64.81 182 GLN A C 1
ATOM 1416 O O . GLN A 1 182 ? 19.797 -27.672 -15.414 1 64.81 182 GLN A O 1
ATOM 1421 N N . GLU A 1 183 ? 18.438 -28.625 -16.891 1 81.31 183 GLU A N 1
ATOM 1422 C CA . GLU A 1 183 ? 17.25 -27.844 -16.547 1 81.31 183 GLU A CA 1
ATOM 1423 C C . GLU A 1 183 ? 16.469 -28.516 -15.43 1 81.31 183 GLU A C 1
ATOM 1425 O O . GLU A 1 183 ? 16.297 -29.75 -15.438 1 81.31 183 GLU A O 1
ATOM 1430 N N . GLN A 1 184 ? 16.312 -27.891 -14.328 1 88.69 184 GLN A N 1
ATOM 1431 C CA . GLN A 1 184 ? 15.523 -28.375 -13.195 1 88.69 184 GLN A CA 1
ATOM 1432 C C . GLN A 1 184 ? 14.398 -27.391 -12.859 1 88.69 184 GLN A C 1
ATOM 1434 O O . GLN A 1 184 ? 14.625 -26.188 -12.719 1 88.69 184 GLN A O 1
ATOM 1439 N N . TRP A 1 185 ? 13.188 -27.953 -12.852 1 93.25 185 TRP A N 1
ATOM 1440 C CA . TRP A 1 185 ? 12.047 -27.188 -12.367 1 93.25 185 TRP A CA 1
ATOM 1441 C C . TRP A 1 185 ? 11.734 -27.547 -10.914 1 93.25 185 TRP A C 1
ATOM 1443 O O . TRP A 1 185 ? 11.805 -28.703 -10.523 1 93.25 185 TRP A O 1
ATOM 1453 N N . CYS A 1 186 ? 11.414 -26.562 -10.148 1 92.44 186 CYS A N 1
ATOM 1454 C CA . CYS A 1 186 ? 11.117 -26.812 -8.75 1 92.44 186 CYS A CA 1
ATOM 1455 C C . CYS A 1 186 ? 9.609 -26.906 -8.516 1 92.44 186 CYS A C 1
ATOM 1457 O O . CYS A 1 186 ? 8.836 -26.203 -9.172 1 92.44 186 CYS A O 1
ATOM 1459 N N . THR A 1 187 ? 9.281 -27.812 -7.578 1 91.88 187 THR A N 1
ATOM 1460 C CA . THR A 1 187 ? 7.914 -27.75 -7.078 1 91.88 187 THR A CA 1
ATOM 1461 C C . THR A 1 187 ? 7.656 -26.422 -6.367 1 91.88 187 THR A C 1
ATOM 1463 O O . THR A 1 187 ? 8.594 -25.766 -5.91 1 91.88 187 THR A O 1
ATOM 1466 N N . LEU A 1 188 ? 6.414 -26.094 -6.332 1 92.12 188 LEU A N 1
ATOM 1467 C CA . LEU A 1 188 ? 6.062 -24.781 -5.805 1 92.12 188 LEU A CA 1
ATOM 1468 C C . LEU A 1 188 ? 6.555 -24.625 -4.367 1 92.12 188 LEU A C 1
ATOM 1470 O O . LEU A 1 188 ? 7.148 -23.594 -4.02 1 92.12 188 LEU A O 1
ATOM 1474 N N . MET A 1 189 ? 6.316 -25.594 -3.512 1 92.75 189 MET A N 1
ATOM 1475 C CA . MET A 1 189 ? 6.719 -25.516 -2.111 1 92.75 189 MET A CA 1
ATOM 1476 C C . MET A 1 189 ? 8.234 -25.375 -1.986 1 92.75 189 MET A C 1
ATOM 1478 O O . MET A 1 189 ? 8.719 -24.578 -1.19 1 92.75 189 MET A O 1
ATOM 1482 N N . ALA A 1 190 ? 8.922 -26.203 -2.738 1 93 190 ALA A N 1
ATOM 1483 C CA . ALA A 1 190 ? 10.383 -26.141 -2.711 1 93 190 ALA A CA 1
ATOM 1484 C C . ALA A 1 190 ? 10.875 -24.766 -3.154 1 93 190 ALA A C 1
ATOM 1486 O O . ALA A 1 190 ? 11.789 -24.188 -2.549 1 93 190 ALA A O 1
ATOM 1487 N N . PHE A 1 191 ? 10.297 -24.25 -4.195 1 94.81 191 PHE A N 1
ATOM 1488 C CA . PHE A 1 191 ? 10.656 -22.938 -4.727 1 94.81 191 PHE A CA 1
ATOM 1489 C C . PHE A 1 191 ? 10.406 -21.844 -3.691 1 94.81 191 PHE A C 1
ATOM 1491 O O . PHE A 1 191 ? 11.289 -21.016 -3.436 1 94.81 191 PHE A O 1
ATOM 1498 N N . LEU A 1 192 ? 9.227 -21.891 -3.062 1 95 192 LEU A N 1
ATOM 1499 C CA . LEU A 1 192 ? 8.852 -20.875 -2.09 1 95 192 LEU A CA 1
ATOM 1500 C C . LEU A 1 192 ? 9.727 -20.953 -0.845 1 95 192 LEU A C 1
ATOM 1502 O O . LEU A 1 192 ? 10.141 -19.938 -0.302 1 95 192 LEU A O 1
ATOM 1506 N N . CYS A 1 193 ? 10.016 -22.156 -0.41 1 93.56 193 CYS A N 1
ATOM 1507 C CA . CYS A 1 193 ? 10.844 -22.344 0.777 1 93.56 193 CYS A CA 1
ATOM 1508 C C . CYS A 1 193 ? 12.266 -21.859 0.529 1 93.56 193 CYS A C 1
ATOM 1510 O O . CYS A 1 193 ? 12.891 -21.266 1.415 1 93.56 193 CYS A O 1
ATOM 1512 N N . ARG A 1 194 ? 12.742 -22.188 -0.618 1 93.12 194 ARG A N 1
ATOM 1513 C CA . ARG A 1 194 ? 14.078 -21.75 -0.988 1 93.12 194 ARG A CA 1
ATOM 1514 C C . ARG A 1 194 ? 14.125 -20.234 -1.183 1 93.12 194 ARG A C 1
ATOM 1516 O O . ARG A 1 194 ? 15.141 -19.594 -0.903 1 93.12 194 ARG A O 1
ATOM 1523 N N . GLY A 1 195 ? 13.086 -19.672 -1.743 1 93.12 195 GLY A N 1
ATOM 1524 C CA . GLY A 1 195 ? 12.977 -18.25 -1.979 1 93.12 195 GLY A CA 1
ATOM 1525 C C . GLY A 1 195 ? 13.734 -17.781 -3.211 1 93.12 195 GLY A C 1
ATOM 1526 O O . GLY A 1 195 ? 14.008 -16.594 -3.371 1 93.12 195 GLY A O 1
ATOM 1527 N N . LYS A 1 196 ? 14.172 -18.688 -3.955 1 94.25 196 LYS A N 1
ATOM 1528 C CA . LYS A 1 196 ? 14.867 -18.391 -5.203 1 94.25 196 LYS A CA 1
ATOM 1529 C C . LYS A 1 196 ? 14.711 -19.531 -6.203 1 94.25 196 LYS A C 1
ATOM 1531 O O . LYS A 1 196 ? 14.422 -20.672 -5.82 1 94.25 196 LYS A O 1
ATOM 1536 N N . GLY A 1 197 ? 14.789 -19.25 -7.461 1 95.06 197 GLY A N 1
ATOM 1537 C CA . GLY A 1 197 ? 14.648 -20.234 -8.523 1 95.06 197 GLY A CA 1
ATOM 1538 C C . GLY A 1 197 ? 14.93 -19.672 -9.906 1 95.06 197 GLY A C 1
ATOM 1539 O O . GLY A 1 197 ? 15.438 -18.547 -10.031 1 95.06 197 GLY A O 1
ATOM 1540 N N . ASP A 1 198 ? 14.766 -20.469 -10.875 1 95.38 198 ASP A N 1
ATOM 1541 C CA . ASP A 1 198 ? 15.016 -20.078 -12.25 1 95.38 198 ASP A CA 1
ATOM 1542 C C . ASP A 1 198 ? 13.773 -19.453 -12.883 1 95.38 198 ASP A C 1
ATOM 1544 O O . ASP A 1 198 ? 12.734 -19.328 -12.234 1 95.38 198 ASP A O 1
ATOM 1548 N N . CYS A 1 199 ? 13.852 -19 -14.133 1 96.88 199 CYS A N 1
ATOM 1549 C CA . CYS A 1 199 ? 12.781 -18.25 -14.797 1 96.88 199 CYS A CA 1
ATOM 1550 C C . CYS A 1 199 ? 11.531 -19.109 -14.93 1 96.88 199 CYS A C 1
ATOM 1552 O O . CYS A 1 199 ? 10.414 -18.594 -14.867 1 96.88 199 CYS A O 1
ATOM 1554 N N . GLU A 1 200 ? 11.719 -20.484 -15.102 1 97.19 200 GLU A N 1
ATOM 1555 C CA . GLU A 1 200 ? 10.562 -21.359 -15.227 1 97.19 200 GLU A CA 1
ATOM 1556 C C . GLU A 1 200 ? 9.766 -21.406 -13.93 1 97.19 200 GLU A C 1
ATOM 1558 O O . GLU A 1 200 ? 8.531 -21.438 -13.953 1 97.19 200 GLU A O 1
ATOM 1563 N N . ASP A 1 201 ? 10.484 -21.422 -12.805 1 97.19 201 ASP A N 1
ATOM 1564 C CA . ASP A 1 201 ? 9.82 -21.438 -11.508 1 97.19 201 ASP A CA 1
ATOM 1565 C C . ASP A 1 201 ? 9 -20.156 -11.297 1 97.19 201 ASP A C 1
ATOM 1567 O O . ASP A 1 201 ? 7.855 -20.219 -10.852 1 97.19 201 ASP A O 1
ATOM 1571 N N . HIS A 1 202 ? 9.609 -19.078 -11.648 1 98.44 202 HIS A N 1
ATOM 1572 C CA . HIS A 1 202 ? 8.922 -17.797 -11.523 1 98.44 202 HIS A CA 1
ATOM 1573 C C . HIS A 1 202 ? 7.691 -17.734 -12.422 1 98.44 202 HIS A C 1
ATOM 1575 O O . HIS A 1 202 ? 6.621 -17.312 -11.984 1 98.44 202 HIS A O 1
ATOM 1581 N N . ALA A 1 203 ? 7.887 -18.156 -13.633 1 98.69 203 ALA A N 1
ATOM 1582 C CA . ALA A 1 203 ? 6.809 -18.078 -14.617 1 98.69 203 ALA A CA 1
ATOM 1583 C C . ALA A 1 203 ? 5.629 -18.953 -14.203 1 98.69 203 ALA A C 1
ATOM 1585 O O . ALA A 1 203 ? 4.473 -18.531 -14.32 1 98.69 203 ALA A O 1
ATOM 1586 N N . THR A 1 204 ? 5.895 -20.125 -13.742 1 97.88 204 THR A N 1
ATOM 1587 C CA . THR A 1 204 ? 4.816 -21.031 -13.359 1 97.88 204 THR A CA 1
ATOM 1588 C C . THR A 1 204 ? 4.066 -20.5 -12.148 1 97.88 204 THR A C 1
ATOM 1590 O O . THR A 1 204 ? 2.84 -20.609 -12.07 1 97.88 204 THR A O 1
ATOM 1593 N N . LEU A 1 205 ? 4.793 -19.938 -11.211 1 97.94 205 LEU A N 1
ATOM 1594 C CA . LEU A 1 205 ? 4.141 -19.344 -10.055 1 97.94 205 LEU A CA 1
ATOM 1595 C C . LEU A 1 205 ? 3.26 -18.172 -10.469 1 97.94 205 LEU A C 1
ATOM 1597 O O . LEU A 1 205 ? 2.107 -18.078 -10.047 1 97.94 205 LEU A O 1
ATOM 1601 N N . LEU A 1 206 ? 3.822 -17.297 -11.266 1 98.81 206 LEU A N 1
ATOM 1602 C CA . LEU A 1 206 ? 3.053 -16.141 -11.711 1 98.81 206 LEU A CA 1
ATOM 1603 C C . LEU A 1 206 ? 1.812 -16.562 -12.477 1 98.81 206 LEU A C 1
ATOM 1605 O O . LEU A 1 206 ? 0.725 -16.031 -12.273 1 98.81 206 LEU A O 1
ATOM 1609 N N . CYS A 1 207 ? 2.023 -17.531 -13.375 1 98.75 207 CYS A N 1
ATOM 1610 C CA . CYS A 1 207 ? 0.887 -18.047 -14.133 1 98.75 207 CYS A CA 1
ATOM 1611 C C . CYS A 1 207 ? -0.201 -18.562 -13.195 1 98.75 207 CYS A C 1
ATOM 1613 O O . CYS A 1 207 ? -1.38 -18.25 -13.383 1 98.75 207 CYS A O 1
ATOM 1615 N N . SER A 1 208 ? 0.183 -19.312 -12.203 1 97.75 208 SER A N 1
ATOM 1616 C CA . SER A 1 208 ? -0.76 -19.875 -11.234 1 97.75 208 SER A CA 1
ATOM 1617 C C . SER A 1 208 ? -1.528 -18.766 -10.516 1 97.75 208 SER A C 1
ATOM 1619 O O . SER A 1 208 ? -2.738 -18.875 -10.305 1 97.75 208 SER A O 1
ATOM 1621 N N . LEU A 1 209 ? -0.848 -17.734 -10.148 1 98.19 209 LEU A N 1
ATOM 1622 C CA . LEU A 1 209 ? -1.465 -16.625 -9.43 1 98.19 209 LEU A CA 1
ATOM 1623 C C . LEU A 1 209 ? -2.422 -15.852 -10.336 1 98.19 209 LEU A C 1
ATOM 1625 O O . LEU A 1 209 ? -3.518 -15.477 -9.914 1 98.19 209 LEU A O 1
ATOM 1629 N N . LEU A 1 210 ? -1.967 -15.609 -11.547 1 98.62 210 LEU A N 1
ATOM 1630 C CA . LEU A 1 210 ? -2.814 -14.875 -12.484 1 98.62 210 LEU A CA 1
ATOM 1631 C C . LEU A 1 210 ? -4.07 -15.672 -12.812 1 98.62 210 LEU A C 1
ATOM 1633 O O . LEU A 1 210 ? -5.152 -15.102 -12.969 1 98.62 210 LEU A O 1
ATOM 1637 N N . LEU A 1 211 ? -3.889 -16.984 -12.93 1 98 211 LEU A N 1
ATOM 1638 C CA . LEU A 1 211 ? -5.059 -17.844 -13.094 1 98 211 LEU A CA 1
ATOM 1639 C C . LEU A 1 211 ? -6.008 -17.703 -11.906 1 98 211 LEU A C 1
ATOM 1641 O O . LEU A 1 211 ? -7.227 -17.672 -12.086 1 98 211 LEU A O 1
ATOM 1645 N N . GLY A 1 212 ? -5.434 -17.625 -10.742 1 96.94 212 GLY A N 1
ATOM 1646 C CA . GLY A 1 212 ? -6.242 -17.406 -9.555 1 96.94 212 GLY A CA 1
ATOM 1647 C C . GLY A 1 212 ? -7.07 -16.141 -9.625 1 96.94 212 GLY A C 1
ATOM 1648 O O . GLY A 1 212 ? -8.188 -16.094 -9.102 1 96.94 212 GLY A O 1
ATOM 1649 N N . PHE A 1 213 ? -6.582 -15.172 -10.273 1 98.06 213 PHE A N 1
ATOM 1650 C CA . PHE A 1 213 ? -7.285 -13.898 -10.414 1 98.06 213 PHE A CA 1
ATOM 1651 C C . PHE A 1 213 ? -8.227 -13.938 -11.617 1 98.06 213 PHE A C 1
ATOM 1653 O O . PHE A 1 213 ? -8.742 -12.898 -12.031 1 98.06 213 PHE A O 1
ATOM 1660 N N . GLY A 1 214 ? -8.352 -15.047 -12.227 1 97.56 214 GLY A N 1
ATOM 1661 C CA . GLY A 1 214 ? -9.375 -15.258 -13.242 1 97.56 214 GLY A CA 1
ATOM 1662 C C . GLY A 1 214 ? -8.922 -14.852 -14.633 1 97.56 214 GLY A C 1
ATOM 1663 O O . GLY A 1 214 ? -9.742 -14.719 -15.539 1 97.56 214 GLY A O 1
ATOM 1664 N N . LEU A 1 215 ? -7.652 -14.656 -14.812 1 98.31 215 LEU A N 1
ATOM 1665 C CA . LEU A 1 215 ? -7.152 -14.266 -16.125 1 98.31 215 LEU A CA 1
ATOM 1666 C C . LEU A 1 215 ? -6.867 -15.492 -16.984 1 98.31 215 LEU A C 1
ATOM 1668 O O . LEU A 1 215 ? -6.523 -16.562 -16.453 1 98.31 215 LEU A O 1
ATOM 1672 N N . ASP A 1 216 ? -7.066 -15.336 -18.266 1 98 216 ASP A N 1
ATOM 1673 C CA . ASP A 1 216 ? -6.656 -16.359 -19.219 1 98 216 ASP A CA 1
ATOM 1674 C C . ASP A 1 216 ? -5.145 -16.344 -19.422 1 98 216 ASP A C 1
ATOM 1676 O O . ASP A 1 216 ? -4.637 -15.625 -20.281 1 98 216 ASP A O 1
ATOM 1680 N N . THR A 1 217 ? -4.473 -17.203 -18.641 1 98.62 217 THR A N 1
ATOM 1681 C CA . THR A 1 217 ? -3.027 -17.047 -18.5 1 98.62 217 THR A CA 1
ATOM 1682 C C . THR A 1 217 ? -2.301 -18.312 -18.938 1 98.62 217 THR A C 1
ATOM 1684 O O . THR A 1 217 ? -2.771 -19.422 -18.703 1 98.62 217 THR A O 1
ATOM 1687 N N . TYR A 1 218 ? -1.082 -18.125 -19.562 1 98.81 218 TYR A N 1
ATOM 1688 C CA . TYR A 1 218 ? -0.252 -19.219 -20.062 1 98.81 218 TYR A CA 1
ATOM 1689 C C . TYR A 1 218 ? 1.224 -18.953 -19.781 1 98.81 218 TYR A C 1
ATOM 1691 O O . TYR A 1 218 ? 1.66 -17.797 -19.781 1 98.81 218 TYR A O 1
ATOM 1699 N N . VAL A 1 219 ? 1.949 -20.016 -19.562 1 98.88 219 VAL A N 1
ATOM 1700 C CA . VAL A 1 219 ? 3.406 -19.938 -19.562 1 98.88 219 VAL A CA 1
ATOM 1701 C C . VAL A 1 219 ? 3.934 -20.062 -20.984 1 98.88 219 VAL A C 1
ATOM 1703 O O . VAL A 1 219 ? 3.516 -20.953 -21.734 1 98.88 219 VAL A O 1
ATOM 1706 N N . CYS A 1 220 ? 4.762 -19.172 -21.375 1 98.81 220 CYS A N 1
ATOM 1707 C CA . CYS A 1 220 ? 5.418 -19.219 -22.688 1 98.81 220 CYS A CA 1
ATOM 1708 C C . CYS A 1 220 ? 6.844 -19.734 -22.562 1 98.81 220 CYS A C 1
ATOM 1710 O O . CYS A 1 220 ? 7.555 -19.391 -21.609 1 98.81 220 CYS A O 1
ATOM 1712 N N . VAL A 1 221 ? 7.211 -20.594 -23.453 1 98.5 221 VAL A N 1
ATOM 1713 C CA . VAL A 1 221 ? 8.586 -21.078 -23.531 1 98.5 221 VAL A CA 1
ATOM 1714 C C . VAL A 1 221 ? 9.188 -20.672 -24.875 1 98.5 221 VAL A C 1
ATOM 1716 O O . VAL A 1 221 ? 8.625 -20.969 -25.938 1 98.5 221 VAL A O 1
ATOM 1719 N N . GLY A 1 222 ? 10.266 -19.984 -24.828 1 98.12 222 GLY A N 1
ATOM 1720 C CA . GLY A 1 222 ? 10.953 -19.531 -26.031 1 98.12 222 GLY A CA 1
ATOM 1721 C C . GLY A 1 222 ? 12.336 -18.984 -25.75 1 98.12 222 GLY A C 1
ATOM 1722 O O . GLY A 1 222 ? 13.102 -19.578 -24.984 1 98.12 222 GLY A O 1
ATOM 1723 N N . THR A 1 223 ? 12.648 -17.953 -26.531 1 97.62 223 THR A N 1
ATOM 1724 C CA . THR A 1 223 ? 13.977 -17.391 -26.359 1 97.62 223 THR A CA 1
ATOM 1725 C C . THR A 1 223 ? 13.914 -15.875 -26.25 1 97.62 223 THR A C 1
ATOM 1727 O O . THR A 1 223 ? 12.922 -15.258 -26.641 1 97.62 223 THR A O 1
ATOM 1730 N N . LYS A 1 224 ? 14.859 -15.344 -25.609 1 95.75 224 LYS A N 1
ATOM 1731 C CA . LYS A 1 224 ? 15.102 -13.898 -25.594 1 95.75 224 LYS A CA 1
ATOM 1732 C C . LYS A 1 224 ? 16.266 -13.531 -26.516 1 95.75 224 LYS A C 1
ATOM 1734 O O . LYS A 1 224 ? 16.578 -14.258 -27.453 1 95.75 224 LYS A O 1
ATOM 1739 N N . ALA A 1 225 ? 16.781 -12.328 -26.219 1 91.75 225 ALA A N 1
ATOM 1740 C CA . ALA A 1 225 ? 17.906 -11.867 -27.031 1 91.75 225 ALA A CA 1
ATOM 1741 C C . ALA A 1 225 ? 19.031 -12.906 -27.062 1 91.75 225 ALA A C 1
ATOM 1743 O O . ALA A 1 225 ? 19.25 -13.617 -26.078 1 91.75 225 ALA A O 1
ATOM 1744 N N . LYS A 1 226 ? 19.703 -12.992 -28.141 1 92.31 226 LYS A N 1
ATOM 1745 C CA . LYS A 1 226 ? 20.859 -13.867 -28.359 1 92.31 226 LYS A CA 1
ATOM 1746 C C . LYS A 1 226 ? 20.453 -15.336 -28.297 1 92.31 226 LYS A C 1
ATOM 1748 O O . LYS A 1 226 ? 21.297 -16.203 -28.016 1 92.31 226 LYS A O 1
ATOM 1753 N N . GLY A 1 227 ? 19.203 -15.617 -28.328 1 92.88 227 GLY A N 1
ATOM 1754 C CA . GLY A 1 227 ? 18.734 -16.984 -28.391 1 92.88 227 GLY A CA 1
ATOM 1755 C C . GLY A 1 227 ? 18.719 -17.688 -27.047 1 92.88 227 GLY A C 1
ATOM 1756 O O . GLY A 1 227 ? 18.641 -18.906 -26.969 1 92.88 227 GLY A O 1
ATOM 1757 N N . VAL A 1 228 ? 18.797 -16.953 -26 1 94.19 228 VAL A N 1
ATOM 1758 C CA . VAL A 1 228 ? 18.812 -17.531 -24.656 1 94.19 228 VAL A CA 1
ATOM 1759 C C . VAL A 1 228 ? 17.422 -18.062 -24.312 1 94.19 228 VAL A C 1
ATOM 1761 O O . VAL A 1 228 ? 16.438 -17.328 -24.375 1 94.19 228 VAL A O 1
ATOM 1764 N N . PRO A 1 229 ? 17.391 -19.359 -23.922 1 95.31 229 PRO A N 1
ATOM 1765 C CA . PRO A 1 229 ? 16.094 -19.891 -23.531 1 95.31 229 PRO A CA 1
ATOM 1766 C C . PRO A 1 229 ? 15.477 -19.156 -22.344 1 95.31 229 PRO A C 1
ATOM 1768 O O . PRO A 1 229 ? 16.203 -18.734 -21.438 1 95.31 229 PRO A O 1
ATOM 1771 N N . HIS A 1 230 ? 14.156 -18.984 -22.375 1 96.88 230 HIS A N 1
ATOM 1772 C CA . HIS A 1 230 ? 13.469 -18.219 -21.344 1 96.88 230 HIS A CA 1
ATOM 1773 C C . HIS A 1 230 ? 12.008 -18.641 -21.234 1 96.88 230 HIS A C 1
ATOM 1775 O O . HIS A 1 230 ? 11.461 -19.25 -22.156 1 96.88 230 HIS A O 1
ATOM 1781 N N . ALA A 1 231 ? 11.508 -18.484 -20.047 1 98.12 231 ALA A N 1
ATOM 1782 C CA . ALA A 1 231 ? 10.078 -18.672 -19.812 1 98.12 231 ALA A CA 1
ATOM 1783 C C . ALA A 1 231 ? 9.438 -17.391 -19.266 1 98.12 231 ALA A C 1
ATOM 1785 O O . ALA A 1 231 ? 10.031 -16.703 -18.438 1 98.12 231 ALA A O 1
ATOM 1786 N N . TRP A 1 232 ? 8.289 -16.984 -19.797 1 98.62 232 TRP A N 1
ATOM 1787 C CA . TRP A 1 232 ? 7.523 -15.844 -19.312 1 98.62 232 TRP A CA 1
ATOM 1788 C C . TRP A 1 232 ? 6.027 -16.141 -19.344 1 98.62 232 TRP A C 1
ATOM 1790 O O . TRP A 1 232 ? 5.617 -17.281 -19.562 1 98.62 232 TRP A O 1
ATOM 1800 N N . VAL A 1 233 ? 5.211 -15.172 -18.984 1 98.88 233 VAL A N 1
ATOM 1801 C CA . VAL A 1 233 ? 3.777 -1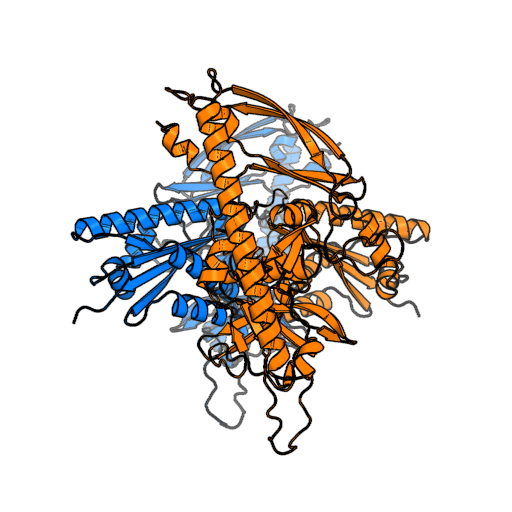5.422 -18.859 1 98.88 233 VAL A CA 1
ATOM 1802 C C . VAL A 1 233 ? 3.014 -14.555 -19.859 1 98.88 233 VAL A C 1
ATOM 1804 O O . VAL A 1 233 ? 3.432 -13.438 -20.172 1 98.88 233 VAL A O 1
ATOM 1807 N N . LEU A 1 234 ? 2 -15.172 -20.359 1 98.62 234 LEU A N 1
ATOM 1808 C CA . LEU A 1 234 ? 1.126 -14.5 -21.312 1 98.62 234 LEU A CA 1
ATOM 1809 C C . LEU A 1 234 ? -0.319 -14.508 -20.828 1 98.62 234 LEU A C 1
ATOM 1811 O O . LEU A 1 234 ? -0.806 -15.531 -20.344 1 98.62 234 LEU A O 1
ATOM 1815 N N . THR A 1 235 ? -1.011 -13.383 -20.891 1 98.38 235 THR A N 1
ATOM 1816 C CA . THR A 1 235 ? -2.451 -13.336 -20.672 1 98.38 235 THR A CA 1
ATOM 1817 C C . THR A 1 235 ? -3.186 -12.891 -21.922 1 98.38 235 THR A C 1
ATOM 1819 O O . THR A 1 235 ? -2.699 -12.031 -22.672 1 98.38 235 THR A O 1
ATOM 1822 N N . ARG A 1 236 ? -4.301 -13.469 -22.172 1 97.06 236 ARG A N 1
ATOM 1823 C CA . ARG A 1 236 ? -5.172 -13.102 -23.281 1 97.06 236 ARG A CA 1
ATOM 1824 C C . ARG A 1 236 ? -6.418 -12.375 -22.781 1 97.06 236 ARG A C 1
ATOM 1826 O O . ARG A 1 236 ? -7.195 -12.93 -22 1 97.06 236 ARG A O 1
ATOM 1833 N N . GLY A 1 237 ? -6.598 -11.203 -23.25 1 95.06 237 GLY A N 1
ATOM 1834 C CA . GLY A 1 237 ? -7.785 -10.453 -22.891 1 95.06 237 GLY A CA 1
ATOM 1835 C C . GLY A 1 237 ? -9.039 -10.922 -23.609 1 95.06 237 GLY A C 1
ATOM 1836 O O . GLY A 1 237 ? -8.945 -11.602 -24.625 1 95.06 237 GLY A O 1
ATOM 1837 N N . THR A 1 238 ? -10.164 -10.594 -23.078 1 93.12 238 THR A N 1
ATOM 1838 C CA . THR A 1 238 ? -11.43 -10.953 -23.719 1 93.12 238 THR A CA 1
ATOM 1839 C C . THR A 1 238 ? -11.594 -10.211 -25.047 1 93.12 238 THR A C 1
ATOM 1841 O O . THR A 1 238 ? -12.352 -10.648 -25.922 1 93.12 238 THR A O 1
ATOM 1844 N N . ASP A 1 239 ? -10.883 -9.109 -25.203 1 90.75 239 ASP A N 1
ATOM 1845 C CA . ASP A 1 239 ? -10.914 -8.359 -26.453 1 90.75 239 ASP A CA 1
ATOM 1846 C C . ASP A 1 239 ? -9.891 -8.906 -27.453 1 90.75 239 ASP A C 1
ATOM 1848 O O . ASP A 1 239 ? -9.742 -8.367 -28.547 1 90.75 239 ASP A O 1
ATOM 1852 N N . GLY A 1 240 ? -9.133 -9.875 -27.062 1 90.75 240 GLY A N 1
ATOM 1853 C CA . GLY A 1 240 ? -8.156 -10.5 -27.938 1 90.75 240 GLY A CA 1
ATOM 1854 C C . GLY A 1 240 ? -6.75 -9.961 -27.734 1 90.75 240 GLY A C 1
ATOM 1855 O O . GLY A 1 240 ? -5.797 -10.469 -28.328 1 90.75 240 GLY A O 1
ATOM 1856 N N . SER A 1 241 ? -6.652 -8.984 -26.859 1 93.69 241 SER A N 1
ATOM 1857 C CA . SER A 1 241 ? -5.336 -8.414 -26.594 1 93.69 241 SER A CA 1
ATOM 1858 C C . SER A 1 241 ? -4.426 -9.422 -25.891 1 93.69 241 SER A C 1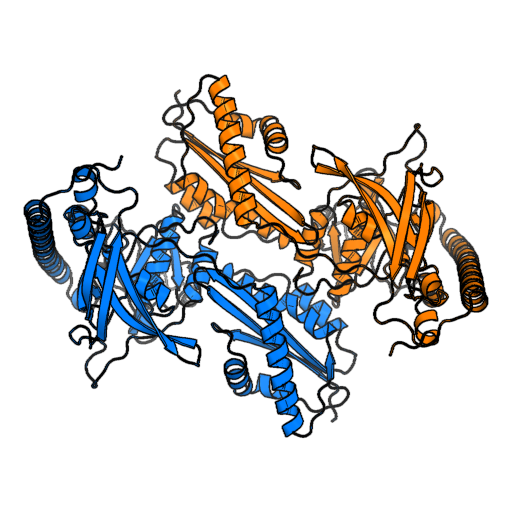
ATOM 1860 O O . SER A 1 241 ? -4.898 -10.242 -25.109 1 93.69 241 SER A O 1
ATOM 1862 N N . ILE A 1 242 ? -3.121 -9.32 -26.266 1 96.44 242 ILE A N 1
ATOM 1863 C CA . ILE A 1 242 ? -2.129 -10.203 -25.672 1 96.44 242 ILE A CA 1
ATOM 1864 C C . ILE A 1 242 ? -1.147 -9.383 -24.844 1 96.44 242 ILE A C 1
ATOM 1866 O O . ILE A 1 242 ? -0.571 -8.406 -25.328 1 96.44 242 ILE A O 1
ATOM 1870 N N . THR A 1 243 ? -1.013 -9.758 -23.578 1 97.12 243 THR A N 1
ATOM 1871 C CA . THR A 1 243 ? -0.06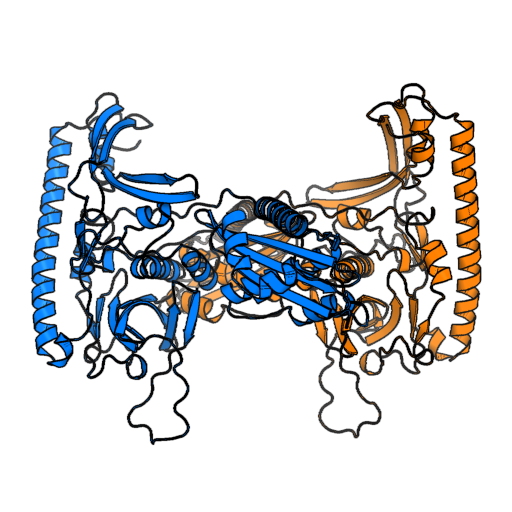5 -9.094 -22.688 1 97.12 243 THR A CA 1
ATOM 1872 C C . THR A 1 243 ? 0.979 -10.086 -22.172 1 97.12 243 THR A C 1
ATOM 1874 O O . THR A 1 243 ? 0.636 -11.164 -21.703 1 97.12 243 THR A O 1
ATOM 1877 N N . PHE A 1 244 ? 2.256 -9.695 -22.359 1 98.19 244 PHE A N 1
ATOM 1878 C CA . PHE A 1 244 ? 3.344 -10.492 -21.797 1 98.19 244 PHE A CA 1
ATOM 1879 C C . PHE A 1 244 ? 3.738 -9.977 -20.422 1 98.19 244 PHE A C 1
ATOM 1881 O O . PHE A 1 244 ? 3.812 -8.766 -20.203 1 98.19 244 PHE A O 1
ATOM 1888 N N . TRP A 1 245 ? 3.885 -10.891 -19.5 1 98.38 245 TRP A N 1
ATOM 1889 C CA . TRP A 1 245 ? 4.355 -10.586 -18.156 1 98.38 245 TRP A CA 1
ATOM 1890 C C . TRP A 1 245 ? 5.738 -11.18 -17.922 1 98.38 245 TRP A C 1
ATOM 1892 O O . TRP A 1 245 ? 5.926 -12.391 -18 1 98.38 245 TRP A O 1
ATOM 1902 N N . GLU A 1 246 ? 6.691 -10.312 -17.641 1 98.25 246 GLU A N 1
ATOM 1903 C CA . GLU A 1 246 ? 8.008 -10.805 -17.25 1 98.25 246 GLU A CA 1
ATOM 1904 C C . GLU A 1 246 ? 8.055 -11.133 -15.766 1 98.25 246 GLU A C 1
ATOM 1906 O O . GLU A 1 246 ? 8.078 -10.234 -14.93 1 98.25 246 GLU A O 1
ATOM 1911 N N . SER A 1 247 ? 8.172 -12.43 -15.406 1 98.25 247 SER A N 1
ATOM 1912 C CA . SER A 1 247 ? 8.062 -12.891 -14.031 1 98.25 247 SER A CA 1
ATOM 1913 C C . SER A 1 247 ? 9.25 -12.422 -13.195 1 98.25 247 SER A C 1
ATOM 1915 O O . SER A 1 247 ? 9.141 -12.273 -11.977 1 98.25 247 SER A O 1
ATOM 1917 N N . LEU A 1 248 ? 10.383 -12.125 -13.812 1 97.69 248 LEU A N 1
ATOM 1918 C CA . LEU A 1 248 ? 11.602 -11.773 -13.086 1 97.69 248 LEU A CA 1
ATOM 1919 C C . LEU A 1 248 ? 11.633 -10.281 -12.766 1 97.69 248 LEU A C 1
ATOM 1921 O O . LEU A 1 248 ? 12.344 -9.852 -11.859 1 97.69 248 LEU A O 1
ATOM 1925 N N . THR A 1 249 ? 10.852 -9.477 -13.484 1 96.69 249 THR A N 1
ATOM 1926 C CA . THR A 1 249 ? 10.961 -8.031 -13.297 1 96.69 249 THR A CA 1
ATOM 1927 C C . THR A 1 249 ? 9.586 -7.418 -13.039 1 96.69 249 THR A C 1
ATOM 1929 O O . THR A 1 249 ? 9.484 -6.254 -12.648 1 96.69 249 THR A O 1
ATOM 1932 N N . ALA A 1 250 ? 8.5 -8.164 -13.281 1 97.25 250 ALA A N 1
ATOM 1933 C CA . ALA A 1 250 ? 7.125 -7.711 -13.109 1 97.25 250 ALA A CA 1
ATOM 1934 C C . ALA A 1 250 ? 6.715 -6.762 -14.234 1 97.25 250 ALA A C 1
ATOM 1936 O O . ALA A 1 250 ? 5.625 -6.184 -14.195 1 97.25 250 ALA A O 1
ATOM 1937 N N . HIS A 1 251 ? 7.527 -6.625 -15.25 1 96.44 251 HIS A N 1
ATOM 1938 C CA . HIS A 1 251 ? 7.184 -5.762 -16.375 1 96.44 251 HIS A CA 1
ATOM 1939 C C . HIS A 1 251 ? 6.121 -6.402 -17.266 1 96.44 251 HIS A C 1
ATOM 1941 O O . HIS A 1 251 ? 6.102 -7.625 -17.422 1 96.44 251 HIS A O 1
ATOM 1947 N N . ARG A 1 252 ? 5.289 -5.562 -17.75 1 96.25 252 ARG A N 1
ATOM 1948 C CA . ARG A 1 252 ? 4.242 -5.992 -18.672 1 96.25 252 ARG A CA 1
ATOM 1949 C C . ARG A 1 252 ? 4.461 -5.398 -20.062 1 96.25 252 ARG A C 1
ATOM 1951 O O . ARG A 1 252 ? 4.852 -4.238 -20.203 1 96.25 252 ARG A O 1
ATOM 1958 N N . TYR A 1 253 ? 4.211 -6.227 -21.094 1 96.19 253 TYR A N 1
ATOM 1959 C CA . TYR A 1 253 ? 4.359 -5.797 -22.484 1 96.19 253 TYR A CA 1
ATOM 1960 C C . TYR A 1 253 ? 3.107 -6.117 -23.281 1 96.19 253 TYR A C 1
ATOM 1962 O O . TYR A 1 253 ? 2.715 -7.277 -23.406 1 96.19 253 TYR A O 1
ATOM 1970 N N . LEU A 1 254 ? 2.479 -5.074 -23.797 1 93.69 254 LEU A N 1
ATOM 1971 C CA . LEU A 1 254 ? 1.376 -5.309 -24.719 1 93.69 254 LEU A CA 1
ATOM 1972 C C . LEU A 1 254 ? 1.896 -5.758 -26.094 1 93.69 254 LEU A C 1
ATOM 1974 O O . LEU A 1 254 ? 2.68 -5.051 -26.719 1 93.69 254 LEU A O 1
ATOM 1978 N N . HIS A 1 255 ? 1.458 -6.902 -26.484 1 92.94 255 HIS A N 1
ATOM 1979 C CA . HIS A 1 255 ? 1.933 -7.461 -27.75 1 92.94 255 HIS A CA 1
ATOM 1980 C C . HIS A 1 255 ? 1.145 -6.906 -28.922 1 92.94 255 HIS A C 1
ATOM 1982 O O . HIS A 1 255 ? -0.087 -6.852 -28.891 1 92.94 255 HIS A O 1
ATOM 1988 N N . ARG A 1 256 ? 1.864 -6.461 -29.969 1 84.31 256 ARG A N 1
ATOM 1989 C CA . ARG A 1 256 ? 1.303 -6.043 -31.25 1 84.31 256 ARG A CA 1
ATOM 1990 C C . ARG A 1 256 ? 1.978 -6.777 -32.406 1 84.31 256 ARG A C 1
ATOM 1992 O O . ARG A 1 256 ? 3.119 -6.473 -32.75 1 84.31 256 ARG A O 1
ATOM 1999 N N . ALA A 1 257 ? 1.179 -7.691 -32.906 1 81.06 257 ALA A N 1
ATOM 2000 C CA . ALA A 1 257 ? 1.749 -8.477 -34 1 81.06 257 ALA A CA 1
ATOM 2001 C C . ALA A 1 257 ? 1.982 -7.617 -35.219 1 81.06 257 ALA A C 1
ATOM 2003 O O . ALA A 1 257 ? 1.179 -6.734 -35.531 1 81.06 257 ALA A O 1
ATOM 2004 N N . ILE A 1 258 ? 3.107 -7.785 -35.875 1 79.81 258 ILE A N 1
ATOM 2005 C CA . ILE A 1 258 ? 3.42 -7.082 -37.094 1 79.81 258 ILE A CA 1
ATOM 2006 C C . ILE A 1 258 ? 2.877 -7.875 -38.281 1 79.81 258 ILE A C 1
ATOM 2008 O O . ILE A 1 258 ? 3.041 -9.094 -38.375 1 79.81 258 ILE A O 1
ATOM 2012 N N . ASP A 1 259 ? 2.1 -7.168 -39.062 1 74.62 259 ASP A N 1
ATOM 2013 C CA . ASP A 1 259 ? 1.658 -7.793 -40.312 1 74.62 259 ASP A CA 1
ATOM 2014 C C . ASP A 1 259 ? 2.783 -7.82 -41.344 1 74.62 259 ASP A C 1
ATOM 2016 O O . ASP A 1 259 ? 3.238 -6.77 -41.812 1 74.62 259 ASP A O 1
ATOM 2020 N N . PRO A 1 260 ? 3.244 -9.008 -41.625 1 68.19 260 PRO A N 1
ATOM 2021 C CA . PRO A 1 260 ? 4.355 -9.094 -42.594 1 68.19 260 PRO A CA 1
ATOM 2022 C C . PRO A 1 260 ? 3.996 -8.539 -43.969 1 68.19 260 PRO A C 1
ATOM 2024 O O . PRO A 1 260 ? 4.883 -8.133 -44.719 1 68.19 260 PRO A O 1
ATOM 2027 N N . ASP A 1 261 ? 2.734 -8.578 -44.344 1 68.94 261 ASP A N 1
ATOM 2028 C CA . ASP A 1 261 ? 2.318 -8.156 -45.688 1 68.94 261 ASP A CA 1
ATOM 2029 C C . ASP A 1 261 ? 1.955 -6.676 -45.688 1 68.94 261 ASP A C 1
ATOM 2031 O O . ASP A 1 261 ? 1.513 -6.152 -46.719 1 68.94 261 ASP A O 1
ATOM 2035 N N . ALA A 1 262 ? 2.1 -6.051 -44.531 1 65.25 262 ALA A N 1
ATOM 2036 C CA . ALA A 1 262 ? 1.768 -4.629 -44.531 1 65.25 262 ALA A CA 1
ATOM 2037 C C . ALA A 1 262 ? 2.809 -3.82 -45.312 1 65.25 262 ALA A C 1
ATOM 2039 O O . ALA A 1 262 ? 3.986 -4.184 -45.344 1 65.25 262 ALA A O 1
ATOM 2040 N N . PRO A 1 263 ? 2.342 -2.934 -46.188 1 62.53 263 PRO A N 1
ATOM 2041 C CA . PRO A 1 263 ? 3.312 -2.088 -46.875 1 62.53 263 PRO A CA 1
ATOM 2042 C C . PRO A 1 263 ? 4.32 -1.439 -45.938 1 62.53 263 PRO A C 1
ATOM 2044 O O . PRO A 1 263 ? 3.996 -1.18 -44.781 1 62.53 263 PRO A O 1
ATOM 2047 N N . PRO A 1 264 ? 5.582 -1.655 -46.469 1 55.56 264 PRO A N 1
ATOM 2048 C CA . PRO A 1 264 ? 6.656 -1.158 -45.625 1 55.56 264 PRO A CA 1
ATOM 2049 C C . PRO A 1 264 ? 6.336 0.203 -45 1 55.56 264 PRO A C 1
ATOM 2051 O O . PRO A 1 264 ? 6.285 1.209 -45.719 1 55.56 264 PRO A O 1
ATOM 2054 N N . LEU A 1 265 ? 5.312 0.336 -44.562 1 47.19 265 LEU A N 1
ATOM 2055 C CA . LEU A 1 265 ? 5.145 1.687 -44.031 1 47.19 265 LEU A CA 1
ATOM 2056 C C . LEU A 1 265 ? 6.324 2.076 -43.156 1 47.19 265 LEU A C 1
ATOM 2058 O O . LEU A 1 265 ? 7.121 1.221 -42.75 1 47.19 265 LEU A O 1
ATOM 2062 N N . ALA A 1 266 ? 5.957 3.184 -42.219 1 50.69 266 ALA A N 1
ATOM 2063 C CA . ALA A 1 266 ? 6.816 3.982 -41.344 1 50.69 266 ALA A CA 1
ATOM 2064 C C . ALA A 1 266 ? 7.699 3.09 -40.469 1 50.69 266 ALA A C 1
ATOM 2066 O O . ALA A 1 266 ? 7.418 1.9 -40.312 1 50.69 266 ALA A O 1
ATOM 2067 N N . PRO A 1 267 ? 8.742 3.686 -39.781 1 54.09 267 PRO A N 1
ATOM 2068 C CA . PRO A 1 267 ? 9.75 3.037 -38.938 1 54.09 267 PRO A CA 1
ATOM 2069 C C . PRO A 1 267 ? 9.156 1.951 -38.062 1 54.09 267 PRO A C 1
ATOM 2071 O O . PRO A 1 267 ? 8.031 2.086 -37.594 1 54.09 267 PRO A O 1
ATOM 2074 N N . THR A 1 268 ? 9.633 0.745 -38.406 1 53.72 268 THR A N 1
ATOM 2075 C CA . THR A 1 268 ? 9.266 -0.41 -37.594 1 53.72 268 THR A CA 1
ATOM 2076 C C . THR A 1 268 ? 9.266 -0.053 -36.094 1 53.72 268 THR A C 1
ATOM 2078 O O . THR A 1 268 ? 10.273 0.407 -35.562 1 53.72 268 THR A O 1
ATOM 2081 N N . PRO A 1 269 ? 8.195 0.065 -35.5 1 57.69 269 PRO A N 1
ATOM 2082 C CA . PRO A 1 269 ? 8.164 0.398 -34.062 1 57.69 269 PRO A CA 1
ATOM 2083 C C . PRO A 1 269 ? 9.086 -0.489 -33.25 1 57.69 269 PRO A C 1
ATOM 2085 O O . PRO A 1 269 ? 9.336 -1.641 -33.594 1 57.69 269 PRO A O 1
ATOM 2088 N N . LYS A 1 270 ? 9.969 0.065 -32.438 1 62.78 270 LYS A N 1
ATOM 2089 C CA . LYS A 1 270 ? 10.82 -0.591 -31.438 1 62.78 270 LYS A CA 1
ATOM 2090 C C . LYS A 1 270 ? 10.086 -1.749 -30.766 1 62.78 270 LYS A C 1
ATOM 2092 O O . LYS A 1 270 ? 8.898 -1.644 -30.469 1 62.78 270 LYS A O 1
ATOM 2097 N N . PRO A 1 271 ? 10.891 -2.939 -30.828 1 67.38 271 PRO A N 1
ATOM 2098 C CA . PRO A 1 271 ? 10.25 -4.102 -30.203 1 67.38 271 PRO A CA 1
ATOM 2099 C C . PRO A 1 271 ? 9.609 -3.773 -28.859 1 67.38 271 PRO A C 1
ATOM 2101 O O . PRO A 1 271 ? 10.195 -3.045 -28.047 1 67.38 271 PRO A O 1
ATOM 2104 N N . SER A 1 272 ? 8.438 -4.316 -28.75 1 80.31 272 SER A N 1
ATOM 2105 C CA . SER A 1 272 ? 7.613 -4 -27.578 1 80.31 272 SER A CA 1
ATOM 2106 C C . SER A 1 272 ? 8.031 -4.824 -26.359 1 80.31 272 SER A C 1
ATOM 2108 O O . SER A 1 272 ? 7.766 -4.438 -25.219 1 80.31 272 SER A O 1
ATOM 2110 N N . SER A 1 273 ? 8.82 -6.062 -26.641 1 91.31 273 SER A N 1
ATOM 2111 C CA . SER A 1 273 ? 9.195 -6.961 -25.547 1 91.31 273 SER A CA 1
ATOM 2112 C C . SER A 1 273 ? 10.562 -7.59 -25.797 1 91.31 273 SER A C 1
ATOM 2114 O O . SER A 1 273 ? 11.078 -7.547 -26.906 1 91.31 273 SER A O 1
ATOM 2116 N N . PRO A 1 274 ? 11.227 -8.055 -24.828 1 95.06 274 PRO A N 1
ATOM 2117 C CA . PRO A 1 274 ? 12.555 -8.656 -24.984 1 95.06 274 PRO A CA 1
ATOM 2118 C C . PRO A 1 274 ? 12.492 -10.07 -25.547 1 95.06 274 PRO A C 1
ATOM 2120 O O . PRO A 1 274 ? 13.539 -10.688 -25.781 1 95.06 274 PRO A O 1
ATOM 2123 N N . TYR A 1 275 ? 11.352 -10.586 -25.828 1 97.31 275 TYR A N 1
ATOM 2124 C CA . TYR A 1 275 ? 11.195 -11.969 -26.266 1 97.31 275 TYR A CA 1
ATOM 2125 C C . TYR A 1 275 ? 11.367 -12.086 -27.781 1 97.31 275 TYR A C 1
ATOM 2127 O O . TYR A 1 275 ? 10.914 -11.219 -28.531 1 97.31 275 TYR A O 1
ATOM 2135 N N . ARG A 1 276 ? 12.031 -13.156 -28.234 1 96.38 276 ARG A N 1
ATOM 2136 C CA . ARG A 1 276 ? 12.375 -13.281 -29.656 1 96.38 276 ARG A CA 1
ATOM 2137 C C . ARG A 1 276 ? 11.578 -14.406 -30.312 1 96.38 276 ARG A C 1
ATOM 2139 O O . ARG A 1 276 ? 11.039 -14.234 -31.406 1 96.38 276 ARG A O 1
ATOM 2146 N N . THR A 1 277 ? 11.578 -15.562 -29.641 1 97.5 277 THR A N 1
ATOM 2147 C CA . THR A 1 277 ? 10.844 -16.688 -30.203 1 97.5 277 THR A CA 1
ATOM 2148 C C . THR A 1 277 ? 9.93 -17.312 -29.156 1 97.5 277 THR A C 1
ATOM 2150 O O . THR A 1 277 ? 10.133 -17.125 -27.953 1 97.5 277 THR A O 1
ATOM 2153 N N . VAL A 1 278 ? 8.914 -18 -29.594 1 98.12 278 VAL A N 1
ATOM 2154 C CA . VAL A 1 278 ? 8.008 -18.75 -28.719 1 98.12 278 VAL A CA 1
ATOM 2155 C C . VAL A 1 278 ? 7.691 -20.109 -29.344 1 98.12 278 VAL A C 1
ATOM 2157 O O . VAL A 1 278 ? 7.199 -20.188 -30.469 1 98.12 278 VAL A O 1
ATOM 2160 N N . GLY A 1 279 ? 8.016 -21.109 -28.594 1 98.25 279 GLY A N 1
ATOM 2161 C CA . GLY A 1 279 ? 7.812 -22.469 -29.094 1 98.25 279 GLY A CA 1
ATOM 2162 C C . GLY A 1 279 ? 6.523 -23.094 -28.609 1 98.25 279 GLY A C 1
ATOM 2163 O O . GLY A 1 279 ? 5.871 -23.828 -29.344 1 98.25 279 GLY A O 1
ATOM 2164 N N . CYS A 1 280 ? 6.211 -22.875 -27.438 1 98.56 280 CYS A N 1
ATOM 2165 C CA . CYS A 1 280 ? 4.984 -23.453 -26.891 1 98.56 280 CYS A CA 1
ATOM 2166 C C . CYS A 1 280 ? 4.43 -22.609 -25.766 1 98.56 280 CYS A C 1
ATOM 2168 O O . CYS A 1 280 ? 5.129 -21.75 -25.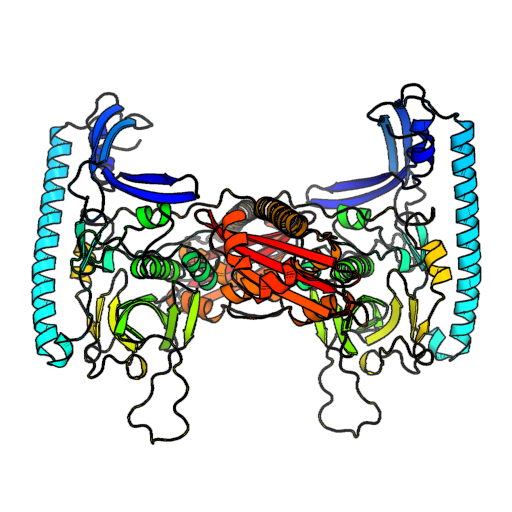219 1 98.56 280 CYS A O 1
ATOM 2170 N N . VAL A 1 281 ? 3.219 -22.766 -25.469 1 98.69 281 VAL A N 1
ATOM 2171 C CA . VAL A 1 281 ? 2.52 -22.141 -24.359 1 98.69 281 VAL A CA 1
ATOM 2172 C C . VAL A 1 281 ? 1.682 -23.188 -23.625 1 98.69 281 VAL A C 1
ATOM 2174 O O . VAL A 1 281 ? 1.193 -24.141 -24.234 1 98.69 281 VAL A O 1
ATOM 2177 N N . PHE A 1 282 ? 1.606 -23.031 -22.328 1 98.56 282 PHE A N 1
ATOM 2178 C CA . PHE A 1 282 ? 0.823 -24.031 -21.609 1 98.56 282 PHE A CA 1
ATOM 2179 C C . PHE A 1 282 ? 0.287 -23.453 -20.297 1 98.56 282 PHE A C 1
ATOM 2181 O O . PHE A 1 282 ? 0.745 -22.406 -19.844 1 98.56 282 PHE A O 1
ATOM 2188 N N . ASN A 1 283 ? -0.689 -24 -19.75 1 97.44 283 ASN A N 1
ATOM 2189 C CA . ASN A 1 283 ? -1.177 -23.797 -18.391 1 97.44 283 ASN A CA 1
ATOM 2190 C C . ASN A 1 283 ? -1.581 -25.109 -17.734 1 97.44 283 ASN A C 1
ATOM 2192 O O . ASN A 1 283 ? -1.062 -26.172 -18.094 1 97.44 283 ASN A O 1
ATOM 2196 N N . HIS A 1 284 ? -2.451 -25.094 -16.766 1 93.88 284 HIS A N 1
ATOM 2197 C CA . HIS A 1 284 ? -2.756 -26.297 -16 1 93.88 284 HIS A CA 1
ATOM 2198 C C . HIS A 1 284 ? -3.682 -27.219 -16.781 1 93.88 284 HIS A C 1
ATOM 2200 O O . HIS A 1 284 ? -3.799 -28.406 -16.453 1 93.88 284 HIS A O 1
ATOM 2206 N N . GLN A 1 285 ? -4.215 -26.719 -17.906 1 94.19 285 GLN A N 1
ATOM 2207 C CA . GLN A 1 285 ? -5.219 -27.516 -18.594 1 94.19 285 GLN A CA 1
ATOM 2208 C C . GLN A 1 285 ? -4.863 -27.688 -20.062 1 94.19 285 GLN A C 1
ATOM 2210 O O . GLN A 1 285 ? -5.375 -28.594 -20.734 1 94.19 285 GLN A O 1
ATOM 2215 N N . THR A 1 286 ? -4.035 -26.828 -20.5 1 96.44 286 THR A N 1
ATOM 2216 C CA . THR A 1 286 ? -3.822 -26.766 -21.938 1 96.44 286 THR A CA 1
ATOM 2217 C C . THR A 1 286 ? -2.332 -26.688 -22.266 1 96.44 286 THR A C 1
ATOM 2219 O O . THR A 1 286 ? -1.57 -26.031 -21.547 1 96.44 286 THR A O 1
ATOM 2222 N N . PHE A 1 287 ? -1.98 -27.422 -23.328 1 98.25 287 PHE A N 1
ATOM 2223 C CA . PHE A 1 287 ? -0.641 -27.344 -23.906 1 98.25 287 PHE A CA 1
ATOM 2224 C C . PHE A 1 287 ? -0.705 -27.125 -25.406 1 98.25 287 PHE A C 1
ATOM 2226 O O . PHE A 1 287 ? -1.353 -27.891 -26.125 1 98.25 287 PHE A O 1
ATOM 2233 N N . LEU A 1 288 ? -0.041 -26.062 -25.891 1 98.44 288 LEU A N 1
ATOM 2234 C CA . LEU A 1 288 ? -0.068 -25.688 -27.297 1 98.44 288 LEU A CA 1
ATOM 2235 C C . LEU A 1 288 ? 1.345 -25.5 -27.844 1 98.44 288 LEU A C 1
ATOM 2237 O O . LEU A 1 288 ? 2.168 -24.828 -27.219 1 98.44 288 LEU A O 1
ATOM 2241 N N . ALA A 1 289 ? 1.648 -26.094 -28.891 1 98.44 289 ALA A N 1
ATOM 2242 C CA . ALA A 1 289 ? 2.912 -25.891 -29.594 1 98.44 289 ALA A CA 1
ATOM 2243 C C . ALA A 1 289 ? 2.719 -25 -30.828 1 98.44 289 ALA A C 1
ATOM 2245 O O . ALA A 1 289 ? 1.72 -25.125 -31.531 1 98.44 289 ALA A O 1
ATOM 2246 N N . ASN A 1 290 ? 3.629 -24.109 -31.031 1 98.12 290 ASN A N 1
ATOM 2247 C CA . ASN A 1 290 ? 3.57 -23.156 -32.125 1 98.12 290 ASN A CA 1
ATOM 2248 C C . ASN A 1 290 ? 3.781 -23.859 -33.469 1 98.12 290 ASN A C 1
ATOM 2250 O O . ASN A 1 290 ? 4.883 -24.328 -33.781 1 98.12 290 ASN A O 1
ATOM 2254 N N . CYS A 1 291 ? 2.754 -23.875 -34.375 1 96.12 291 CYS A N 1
ATOM 2255 C CA . CYS A 1 291 ? 2.826 -24.516 -35.688 1 96.12 291 CYS A CA 1
ATOM 2256 C C . CYS A 1 291 ? 2.883 -23.484 -36.812 1 96.12 291 CYS A C 1
ATOM 2258 O O . CYS A 1 291 ? 2.67 -23.828 -37.969 1 96.12 291 CYS A O 1
ATOM 2260 N N . GLN A 1 292 ? 3.084 -22.359 -36.469 1 94.56 292 GLN A N 1
ATOM 2261 C CA . GLN A 1 292 ? 3.166 -21.297 -37.469 1 94.56 292 GLN A CA 1
ATOM 2262 C C . GLN A 1 292 ? 4.488 -21.359 -38.219 1 94.56 292 GLN A C 1
ATOM 2264 O O . GLN A 1 292 ? 5.449 -21.984 -37.75 1 94.56 292 GLN A O 1
ATOM 2269 N N . PRO A 1 293 ? 4.523 -20.766 -39.406 1 92.19 293 PRO A N 1
ATOM 2270 C CA . PRO A 1 293 ? 5.762 -20.828 -40.188 1 92.19 293 PRO A CA 1
ATOM 2271 C C . PRO A 1 293 ? 6.957 -20.234 -39.469 1 92.19 293 PRO A C 1
ATOM 2273 O O . PRO A 1 293 ? 8.07 -20.75 -39.562 1 92.19 293 PRO A O 1
ATOM 2276 N N . SER A 1 294 ? 6.73 -19.188 -38.719 1 92.31 294 SER A N 1
ATOM 2277 C CA . SER A 1 294 ? 7.773 -18.562 -37.906 1 92.31 294 SER A CA 1
ATOM 2278 C C . SER A 1 294 ? 7.414 -18.594 -36.406 1 92.31 294 SER A C 1
ATOM 2280 O O . SER A 1 294 ? 6.242 -18.453 -36.062 1 92.31 294 SER A O 1
ATOM 2282 N N . ASP A 1 295 ? 8.461 -18.828 -35.625 1 94.94 295 ASP A N 1
ATOM 2283 C CA . ASP A 1 295 ? 8.211 -18.766 -34.188 1 94.94 295 ASP A CA 1
ATOM 2284 C C . ASP A 1 295 ? 8.664 -17.422 -33.594 1 94.94 295 ASP A C 1
ATOM 2286 O O . ASP A 1 295 ? 8.797 -17.281 -32.375 1 94.94 295 ASP A O 1
ATOM 2290 N N . ALA A 1 296 ? 8.969 -16.469 -34.5 1 94.25 296 ALA A N 1
ATOM 2291 C CA . ALA A 1 296 ? 9.297 -15.125 -34.031 1 94.25 296 ALA A CA 1
ATOM 2292 C C . ALA A 1 296 ? 8.102 -14.477 -33.344 1 94.25 296 ALA A C 1
ATOM 2294 O O . ALA A 1 296 ? 7.02 -14.375 -33.938 1 94.25 296 ALA A O 1
ATOM 2295 N N . VAL A 1 297 ? 8.328 -14.016 -32.156 1 95.88 297 VAL A N 1
ATOM 2296 C CA . VAL A 1 297 ? 7.246 -13.469 -31.328 1 95.88 297 VAL A CA 1
ATOM 2297 C C . VAL A 1 297 ? 6.578 -12.305 -32.062 1 95.88 297 VAL A C 1
ATOM 2299 O O . VAL A 1 297 ? 5.355 -12.164 -32.031 1 95.88 297 VAL A O 1
ATOM 2302 N N . GLU A 1 298 ? 7.289 -11.516 -32.781 1 91.88 298 GLU A N 1
ATOM 2303 C CA . GLU A 1 298 ? 6.785 -10.32 -33.438 1 91.88 298 GLU A CA 1
ATOM 2304 C C . GLU A 1 298 ? 5.801 -10.688 -34.562 1 91.88 298 GLU A C 1
ATOM 2306 O O . GLU A 1 298 ? 4.93 -9.883 -34.906 1 91.88 298 GLU A O 1
ATOM 2311 N N . LEU A 1 299 ? 5.918 -11.914 -35.031 1 91.75 299 LEU A N 1
ATOM 2312 C CA . LEU A 1 299 ? 5.082 -12.336 -36.156 1 91.75 299 LEU A CA 1
ATOM 2313 C C . LEU A 1 299 ? 4 -13.305 -35.719 1 91.75 299 LEU A C 1
ATOM 2315 O O . LEU A 1 299 ? 3.068 -13.602 -36.469 1 91.75 299 LEU A O 1
ATOM 2319 N N . CYS A 1 300 ? 4.125 -13.734 -34.562 1 93.31 300 CYS A N 1
ATOM 2320 C CA . CYS A 1 300 ? 3.271 -14.82 -34.062 1 93.31 300 CYS A CA 1
ATOM 2321 C C . CYS A 1 300 ? 1.866 -14.312 -33.781 1 93.31 300 CYS A C 1
ATOM 2323 O O . CYS A 1 300 ? 1.7 -13.234 -33.188 1 93.31 300 CYS A O 1
ATOM 2325 N N . VAL A 1 301 ? 0.906 -15.07 -34.219 1 93.5 301 VAL A N 1
ATOM 2326 C CA . VAL A 1 301 ? -0.496 -14.82 -33.906 1 93.5 301 VAL A CA 1
ATOM 2327 C C . VAL A 1 301 ? -0.939 -15.734 -32.75 1 93.5 301 VAL A C 1
ATOM 2329 O O . VAL A 1 301 ? -0.846 -16.969 -32.875 1 93.5 301 VAL A O 1
ATOM 2332 N N . PHE A 1 302 ? -1.46 -15.188 -31.734 1 96.12 302 PHE A N 1
ATOM 2333 C CA . PHE A 1 302 ? -1.792 -15.961 -30.531 1 96.12 302 PHE A CA 1
ATOM 2334 C C . PHE A 1 302 ? -3.281 -16.281 -30.5 1 96.12 302 PHE A C 1
ATOM 2336 O O . PHE A 1 302 ? -3.963 -15.969 -29.516 1 96.12 302 PHE A O 1
ATOM 2343 N N . ASP A 1 303 ? -3.713 -16.828 -31.531 1 94.38 303 ASP A N 1
ATOM 2344 C CA . ASP A 1 303 ? -5.055 -17.406 -31.578 1 94.38 303 ASP A CA 1
ATOM 2345 C C . ASP A 1 303 ? -5.023 -18.906 -31.266 1 94.38 303 ASP A C 1
ATOM 2347 O O . ASP A 1 303 ? -4.879 -19.734 -32.156 1 94.38 303 ASP A O 1
ATOM 2351 N N . PHE A 1 304 ? -5.367 -19.266 -30.094 1 95.44 304 PHE A N 1
ATOM 2352 C CA . PHE A 1 304 ? -5.156 -20.609 -29.562 1 95.44 304 PHE A CA 1
ATOM 2353 C C . PHE A 1 304 ? -6.262 -21.547 -30.031 1 95.44 304 PHE A C 1
ATOM 2355 O O . PHE A 1 304 ? -6.145 -22.766 -29.891 1 95.44 304 PHE A O 1
ATOM 2362 N N . GLN A 1 305 ? -7.27 -21 -30.625 1 92.25 305 GLN A N 1
ATOM 2363 C CA . GLN A 1 305 ? -8.359 -21.828 -31.141 1 92.25 305 GLN A CA 1
ATOM 2364 C C . GLN A 1 305 ? -8.07 -22.281 -32.562 1 92.25 305 GLN A C 1
ATOM 2366 O O . GLN A 1 305 ? -8.734 -23.188 -33.094 1 92.25 305 GLN A O 1
ATOM 2371 N N . ASN A 1 306 ? -7.133 -21.625 -33.156 1 94.69 306 ASN A N 1
ATOM 2372 C CA . ASN A 1 306 ? -6.758 -21.969 -34.5 1 94.69 306 ASN A CA 1
ATOM 2373 C C . ASN A 1 306 ? -5.746 -23.109 -34.562 1 94.69 306 ASN A C 1
ATOM 2375 O O . ASN A 1 306 ? -4.547 -22.891 -34.344 1 94.69 306 ASN A O 1
ATOM 2379 N N . GLN A 1 307 ? -6.102 -24.266 -34.969 1 91.94 307 GLN A N 1
ATOM 2380 C CA . GLN A 1 307 ? -5.281 -25.484 -34.938 1 91.94 307 GLN A CA 1
ATOM 2381 C C . GLN A 1 307 ? -4.199 -25.438 -36 1 91.94 307 GLN A C 1
ATOM 2383 O O . GLN A 1 307 ? -3.232 -26.203 -35.969 1 91.94 307 GLN A O 1
ATOM 2388 N N . SER A 1 308 ? -4.426 -24.609 -36.969 1 93.75 308 SER A N 1
ATOM 2389 C CA . SER A 1 308 ? -3.408 -24.484 -38 1 93.75 308 SER A CA 1
ATOM 2390 C C . SER A 1 308 ? -2.205 -23.688 -37.5 1 93.75 308 SER A C 1
ATOM 2392 O O . SER A 1 308 ? -1.11 -23.797 -38.062 1 93.75 308 SER A O 1
ATOM 2394 N N . ARG A 1 309 ? -2.469 -22.922 -36.469 1 95.5 309 ARG A N 1
ATOM 2395 C CA . ARG A 1 309 ? -1.399 -22.078 -35.938 1 95.5 309 ARG A CA 1
ATOM 2396 C C . ARG A 1 309 ? -0.803 -22.688 -34.688 1 95.5 309 ARG A C 1
ATOM 2398 O O . ARG A 1 309 ? 0.389 -22.531 -34.406 1 95.5 309 ARG A O 1
ATOM 2405 N N . TRP A 1 310 ? -1.676 -23.328 -33.875 1 97.69 310 TRP A N 1
ATOM 2406 C CA . TRP A 1 310 ? -1.249 -23.922 -32.625 1 97.69 310 TRP A CA 1
ATOM 2407 C C . TRP A 1 310 ? -1.753 -25.344 -32.5 1 97.69 310 TRP A C 1
ATOM 2409 O O . TRP A 1 310 ? -2.961 -25.594 -32.531 1 97.69 310 TRP A O 1
ATOM 2419 N N . LYS A 1 311 ? -0.832 -26.25 -32.344 1 97.94 311 LYS A N 1
ATOM 2420 C CA . LYS A 1 311 ? -1.22 -27.641 -32.125 1 97.94 311 LYS A CA 1
ATOM 2421 C C . LYS A 1 311 ? -1.511 -27.891 -30.656 1 97.94 311 LYS A C 1
ATOM 2423 O O . LYS A 1 311 ? -0.632 -27.734 -29.812 1 97.94 311 LYS A O 1
ATOM 2428 N N . VAL A 1 312 ? -2.637 -28.359 -30.391 1 97.56 312 VAL A N 1
ATOM 2429 C CA . VAL A 1 312 ? -3.102 -28.516 -29.016 1 97.56 312 VAL A CA 1
ATOM 2430 C C . VAL A 1 312 ? -3.025 -29.984 -28.609 1 97.56 312 VAL A C 1
ATOM 2432 O O . VAL A 1 312 ? -3.277 -30.875 -29.422 1 97.56 312 VAL A O 1
ATOM 2435 N N . MET A 1 313 ? -2.635 -30.203 -27.375 1 97.06 313 MET A N 1
ATOM 2436 C CA . MET A 1 313 ? -2.715 -31.531 -26.797 1 97.06 313 MET A CA 1
ATOM 2437 C C . MET A 1 313 ? -4.121 -31.828 -26.297 1 97.06 313 MET A C 1
ATOM 2439 O O . MET A 1 313 ? -4.883 -30.906 -25.984 1 97.06 313 MET A O 1
ATOM 2443 N N . SER A 1 314 ? -4.387 -33.125 -26.188 1 95.88 314 SER A N 1
ATOM 2444 C CA . SER A 1 314 ? -5.684 -33.531 -25.656 1 95.88 314 SER A CA 1
ATOM 2445 C C . SER A 1 314 ? -5.836 -33.125 -24.203 1 95.88 314 SER A C 1
ATOM 2447 O O . SER A 1 314 ? -4.992 -33.469 -23.359 1 95.88 314 SER A O 1
ATOM 2449 N N . GLU A 1 315 ? -6.906 -32.469 -23.953 1 93.5 315 GLU A N 1
ATOM 2450 C CA . GLU A 1 315 ? -7.176 -32.031 -22.594 1 93.5 315 GLU A CA 1
ATOM 2451 C C . GLU A 1 315 ? -7.371 -33.219 -21.672 1 93.5 315 GLU A C 1
ATOM 2453 O O . GLU A 1 315 ? -6.965 -33.188 -20.5 1 93.5 315 GLU A O 1
ATOM 2458 N N . GLU A 1 316 ? -8 -34.188 -22.156 1 92.81 316 GLU A N 1
ATOM 2459 C CA . GLU A 1 316 ? -8.242 -35.406 -21.375 1 92.81 316 GLU A CA 1
ATOM 2460 C C . GLU A 1 316 ? -6.938 -36.125 -21.031 1 92.81 316 GLU A C 1
ATOM 2462 O O . GLU A 1 316 ? -6.777 -36.625 -19.922 1 92.81 316 GLU A O 1
ATOM 2467 N N . ALA A 1 317 ? -6.102 -36.125 -21.984 1 93.88 317 ALA A N 1
ATOM 2468 C CA . ALA A 1 317 ? -4.801 -36.75 -21.75 1 93.88 317 ALA A CA 1
ATOM 2469 C C . ALA A 1 317 ? -4.027 -35.969 -20.672 1 93.88 317 ALA A C 1
ATOM 2471 O O . ALA A 1 317 ? -3.449 -36.594 -19.766 1 93.88 317 ALA A O 1
ATOM 2472 N N . LEU A 1 318 ? -4.082 -34.656 -20.781 1 93.56 318 LEU A N 1
ATOM 2473 C CA . LEU A 1 318 ? -3.391 -33.844 -19.797 1 93.56 318 LEU A CA 1
ATOM 2474 C C . LEU A 1 318 ? -4.027 -34 -18.422 1 93.56 318 LEU A C 1
ATOM 2476 O O . LEU A 1 318 ? -3.32 -34.125 -17.406 1 93.56 318 LEU A O 1
ATOM 2480 N N . LYS A 1 319 ? -5.332 -34 -18.375 1 90.62 319 LYS A N 1
ATOM 2481 C CA . LYS A 1 319 ? -6.074 -34.125 -17.125 1 90.62 319 LYS A CA 1
ATOM 2482 C C . LYS A 1 319 ? -5.754 -35.438 -16.406 1 90.62 319 LYS A C 1
ATOM 2484 O O . LYS A 1 319 ? -5.742 -35.5 -15.18 1 90.62 319 LYS A O 1
ATOM 2489 N N . SER A 1 320 ? -5.523 -36.406 -17.156 1 89.19 320 SER A N 1
ATOM 2490 C CA . SER A 1 320 ? -5.254 -37.719 -16.594 1 89.19 320 SER A CA 1
ATOM 2491 C C . SER A 1 320 ? -3.973 -37.719 -15.766 1 89.19 320 SER A C 1
ATOM 2493 O O . SER A 1 320 ? -3.834 -38.5 -14.82 1 89.19 320 SER A O 1
ATOM 2495 N N . VAL A 1 321 ? -3.07 -36.812 -16.062 1 88.38 321 VAL A N 1
ATOM 2496 C CA . VAL A 1 321 ? -1.78 -36.844 -15.383 1 88.38 321 VAL A CA 1
ATOM 2497 C C . VAL A 1 321 ? -1.607 -35.594 -14.539 1 88.38 321 VAL A C 1
ATOM 2499 O O . VAL A 1 321 ? -0.812 -35.562 -13.594 1 88.38 321 VAL A O 1
ATOM 2502 N N . CYS A 1 322 ? -2.32 -34.5 -14.859 1 85.56 322 CYS A N 1
ATOM 2503 C CA . CYS A 1 322 ? -2.074 -33.219 -14.195 1 85.56 322 CYS A CA 1
ATOM 2504 C C . CYS A 1 322 ? -3.186 -32.906 -13.203 1 85.56 322 CYS A C 1
ATOM 2506 O O . CYS A 1 322 ? -3.035 -32.031 -12.352 1 85.56 322 CYS A O 1
ATOM 2508 N N . ALA A 1 323 ? -4.305 -33.531 -13.211 1 76.94 323 ALA A N 1
ATOM 2509 C CA . ALA A 1 323 ? -5.438 -33.188 -12.352 1 76.94 323 ALA A CA 1
ATOM 2510 C C . ALA A 1 323 ? -5.125 -33.5 -10.891 1 76.94 323 ALA A C 1
ATOM 2512 O O . ALA A 1 323 ? -4.375 -34.438 -10.594 1 76.94 323 ALA A O 1
ATOM 2513 N N . PRO A 1 324 ? -5.809 -32.594 -10.047 1 64.81 324 PRO A N 1
ATOM 2514 C CA . PRO A 1 324 ? -5.637 -32.875 -8.617 1 64.81 324 PRO A CA 1
ATOM 2515 C C . PRO A 1 324 ? -6.145 -34.25 -8.219 1 64.81 324 PRO A C 1
ATOM 2517 O O . PRO A 1 324 ? -7.176 -34.719 -8.719 1 64.81 324 PRO A O 1
ATOM 2520 N N . GLY A 1 325 ? -5.449 -34.969 -7.371 1 58.84 325 GLY A N 1
ATOM 2521 C CA . GLY A 1 325 ? -5.828 -36.281 -6.93 1 58.84 325 GLY A CA 1
ATOM 2522 C C . GLY A 1 325 ? -5.211 -37.406 -7.77 1 58.84 325 GLY A C 1
ATOM 2523 O O . GLY A 1 325 ? -5.32 -38.562 -7.43 1 58.84 325 GLY A O 1
ATOM 2524 N N . SER A 1 326 ? -4.906 -36.875 -8.922 1 50.97 326 SER A N 1
ATOM 2525 C CA . SER A 1 326 ? -4.172 -37.906 -9.656 1 50.97 326 SER A CA 1
ATOM 2526 C C . SER A 1 326 ? -2.861 -38.25 -8.961 1 50.97 326 SER A C 1
ATOM 2528 O O . SER A 1 326 ? -2.234 -37.406 -8.336 1 50.97 326 SER A O 1
ATOM 2530 N N . THR A 1 327 ? -2.795 -39.375 -8.375 1 44.41 327 THR A N 1
ATOM 2531 C CA . THR A 1 327 ? -1.64 -39.906 -7.664 1 44.41 327 THR A CA 1
ATOM 2532 C C . THR A 1 327 ? -0.344 -39.344 -8.219 1 44.41 327 THR A C 1
ATOM 2534 O O . THR A 1 327 ? 0.676 -39.312 -7.527 1 44.41 327 THR A O 1
ATOM 2537 N N . THR A 1 328 ? -0.294 -39.031 -9.469 1 42.78 328 THR A N 1
ATOM 2538 C CA . THR A 1 328 ? 0.958 -38.594 -10.07 1 42.78 328 THR A CA 1
ATOM 2539 C C . THR A 1 328 ? 1.2 -37.125 -9.797 1 42.78 328 THR A C 1
ATOM 2541 O O . THR A 1 328 ? 2.295 -36.594 -10.039 1 42.78 328 THR A O 1
ATOM 2544 N N . SER A 1 329 ? 0.025 -36.531 -9.305 1 50.22 329 SER A N 1
ATOM 2545 C CA . SER A 1 329 ? 0.016 -35.062 -9.312 1 50.22 329 SER A CA 1
ATOM 2546 C C . SER A 1 329 ? 0.666 -34.5 -8.047 1 50.22 329 SER A C 1
ATOM 2548 O O . SER A 1 329 ? 0.735 -35.188 -7.023 1 50.22 329 SER A O 1
ATOM 2550 N N . LEU A 1 330 ? 1.613 -33.469 -8.32 1 55.81 330 LEU A N 1
ATOM 2551 C CA . LEU A 1 330 ? 2.182 -32.625 -7.266 1 55.81 330 LEU A CA 1
ATOM 2552 C C . LEU A 1 330 ? 1.127 -32.281 -6.223 1 55.81 330 LEU A C 1
ATOM 2554 O O . LEU A 1 330 ? -0.062 -32.188 -6.543 1 55.81 330 LEU A O 1
ATOM 2558 N N . PRO A 1 331 ? 1.433 -32.531 -4.938 1 60.44 331 PRO A N 1
ATOM 2559 C CA . PRO A 1 331 ? 0.507 -32.125 -3.879 1 60.44 331 PRO A CA 1
ATOM 2560 C C . PRO A 1 331 ? -0.16 -30.766 -4.168 1 60.44 331 PRO A C 1
ATOM 2562 O O . PRO A 1 331 ? 0.347 -29.984 -4.973 1 60.44 331 PRO A O 1
ATOM 2565 N N . PRO A 1 332 ? -1.457 -30.688 -3.623 1 63.81 332 PRO A N 1
ATOM 2566 C CA . PRO A 1 332 ? -2.105 -29.375 -3.727 1 63.81 332 PRO A CA 1
ATOM 2567 C C . PRO A 1 332 ? -1.195 -28.234 -3.291 1 63.81 332 PRO A C 1
ATOM 2569 O O . PRO A 1 332 ? -0.307 -28.422 -2.457 1 63.81 332 PRO A O 1
ATOM 2572 N N . LEU A 1 333 ? -1.339 -27.188 -4.031 1 70.5 333 LEU A N 1
ATOM 2573 C CA . LEU A 1 333 ? -0.489 -26.016 -3.805 1 70.5 333 LEU A CA 1
ATOM 2574 C C . LEU A 1 333 ? -0.643 -25.516 -2.377 1 70.5 333 LEU A C 1
ATOM 2576 O O . LEU A 1 333 ? -1.763 -25.359 -1.884 1 70.5 333 LEU A O 1
ATOM 2580 N N . PRO A 1 334 ? 0.465 -25.484 -1.754 1 77.75 334 PRO A N 1
ATOM 2581 C CA . PRO A 1 334 ? 0.417 -24.844 -0.432 1 77.75 334 PRO A CA 1
ATOM 2582 C C . PRO A 1 334 ? -0.041 -23.391 -0.486 1 77.75 334 PRO A C 1
ATOM 2584 O O . PRO A 1 334 ? 0.231 -22.688 -1.464 1 77.75 334 PRO A O 1
ATOM 2587 N N . PRO A 1 335 ? -0.849 -23.047 0.508 1 85.06 335 PRO A N 1
ATOM 2588 C CA . PRO A 1 335 ? -1.169 -21.609 0.562 1 85.06 335 PRO A CA 1
ATOM 2589 C C . PRO A 1 335 ? 0.052 -20.75 0.856 1 85.06 335 PRO A C 1
ATOM 2591 O O . PRO A 1 335 ? 1.016 -21.219 1.468 1 85.06 335 PRO A O 1
ATOM 2594 N N . LEU A 1 336 ? 0.071 -19.594 0.278 1 93.69 336 LEU A N 1
ATOM 2595 C CA . LEU A 1 336 ? 1.126 -18.641 0.596 1 93.69 336 LEU A CA 1
ATOM 2596 C C . LEU A 1 336 ? 1.089 -18.25 2.072 1 93.69 336 LEU A C 1
ATOM 2598 O O . LEU A 1 336 ? 0.015 -18.203 2.676 1 93.69 336 LEU A O 1
ATOM 2602 N N . CYS A 1 337 ? 2.205 -18.016 2.564 1 93.5 337 CYS A N 1
ATOM 2603 C CA . CYS A 1 337 ? 2.301 -17.625 3.969 1 93.5 337 CYS A CA 1
ATOM 2604 C C . CYS A 1 337 ? 2.357 -16.109 4.121 1 93.5 337 CYS A C 1
ATOM 2606 O O . CYS A 1 337 ? 3.002 -15.43 3.326 1 93.5 337 CYS A O 1
ATOM 2608 N N . ALA A 1 338 ? 1.682 -15.617 5.16 1 94.12 338 ALA A N 1
ATOM 2609 C CA . ALA A 1 338 ? 1.763 -14.203 5.5 1 94.12 338 ALA A CA 1
ATOM 2610 C C . ALA A 1 338 ? 3.156 -13.836 6.004 1 94.12 338 ALA A C 1
ATOM 2612 O O . ALA A 1 338 ? 3.818 -14.648 6.656 1 94.12 338 ALA A O 1
ATOM 2613 N N . PRO A 1 339 ? 3.568 -12.664 5.688 1 92.62 339 PRO A N 1
ATOM 2614 C CA . PRO A 1 339 ? 4.879 -12.25 6.199 1 92.62 339 PRO A CA 1
ATOM 2615 C C . PRO A 1 339 ? 4.898 -12.102 7.719 1 92.62 339 PRO A C 1
ATOM 2617 O O . PRO A 1 339 ? 3.898 -11.695 8.312 1 92.62 339 PRO A O 1
ATOM 2620 N N . SER A 1 340 ? 6.039 -12.328 8.305 1 92.56 340 SER A N 1
ATOM 2621 C CA . SER A 1 340 ? 6.215 -12.211 9.75 1 92.56 340 SER A CA 1
ATOM 2622 C C . SER A 1 340 ? 6.988 -10.945 10.109 1 92.56 340 SER A C 1
ATOM 2624 O O . SER A 1 340 ? 7.074 -10.578 11.281 1 92.56 340 SER A O 1
ATOM 2626 N N . LEU A 1 341 ? 7.434 -10.266 9.164 1 92.69 341 LEU A N 1
ATOM 2627 C CA . LEU A 1 341 ? 8.273 -9.086 9.359 1 92.69 341 LEU A CA 1
ATOM 2628 C C . LEU A 1 341 ? 7.422 -7.828 9.453 1 92.69 341 LEU A C 1
ATOM 2630 O O . LEU A 1 341 ? 6.457 -7.664 8.703 1 92.69 341 LEU A O 1
ATOM 2634 N N . ASP A 1 342 ? 7.824 -6.922 10.406 1 93.69 342 ASP A N 1
ATOM 2635 C CA . ASP A 1 342 ? 7.234 -5.586 10.445 1 93.69 342 ASP A CA 1
ATOM 2636 C C . ASP A 1 342 ? 7.977 -4.629 9.516 1 93.69 342 ASP A C 1
ATOM 2638 O O . ASP A 1 342 ? 9.141 -4.305 9.75 1 93.69 342 ASP A O 1
ATOM 2642 N N . PRO A 1 343 ? 7.305 -4.16 8.562 1 95.19 343 PRO A N 1
ATOM 2643 C CA . PRO A 1 343 ? 7.984 -3.342 7.559 1 95.19 343 PRO A CA 1
ATOM 2644 C C . PRO A 1 343 ? 8.641 -2.098 8.156 1 95.19 343 PRO A C 1
ATOM 2646 O O . PRO A 1 343 ? 9.75 -1.735 7.77 1 95.19 343 PRO A O 1
ATOM 2649 N N . ALA A 1 344 ? 7.969 -1.349 9.07 1 95.19 344 ALA A N 1
ATOM 2650 C CA . ALA A 1 344 ? 8.516 -0.135 9.672 1 95.19 344 ALA A CA 1
ATOM 2651 C C . ALA A 1 344 ? 9.773 -0.44 10.477 1 95.19 344 ALA A C 1
ATOM 2653 O O . ALA A 1 344 ? 10.773 0.262 10.359 1 95.19 344 ALA A O 1
ATOM 2654 N N . ALA A 1 345 ? 9.727 -1.467 11.242 1 96.19 345 ALA A N 1
ATOM 2655 C CA . ALA A 1 345 ? 10.867 -1.849 12.062 1 96.19 345 ALA A CA 1
ATOM 2656 C C . ALA A 1 345 ? 12.047 -2.273 11.195 1 96.19 345 ALA A C 1
ATOM 2658 O O . ALA A 1 345 ? 13.195 -1.906 11.477 1 96.19 345 ALA A O 1
ATOM 2659 N N . ALA A 1 346 ? 11.711 -3.09 10.203 1 97.38 346 ALA A N 1
ATOM 2660 C CA . ALA A 1 346 ? 12.766 -3.533 9.289 1 97.38 346 ALA A CA 1
ATOM 2661 C C . ALA A 1 346 ? 13.406 -2.346 8.586 1 97.38 346 ALA A C 1
ATOM 2663 O O . ALA A 1 346 ? 14.625 -2.309 8.406 1 97.38 346 ALA A O 1
ATOM 2664 N N . SER A 1 347 ? 12.617 -1.377 8.18 1 98.19 347 SER A N 1
ATOM 2665 C CA . SER A 1 347 ? 13.125 -0.18 7.516 1 98.19 347 SER A CA 1
ATOM 2666 C C . SER A 1 347 ? 14.023 0.632 8.445 1 98.19 347 SER A C 1
ATOM 2668 O O . SER A 1 347 ? 15.102 1.072 8.039 1 98.19 347 SER A O 1
ATOM 2670 N N . ASN A 1 348 ? 13.586 0.858 9.68 1 97.5 348 ASN A N 1
ATOM 2671 C CA . ASN A 1 348 ? 14.352 1.627 10.648 1 97.5 348 ASN A CA 1
ATOM 2672 C C . ASN A 1 348 ? 15.688 0.963 10.961 1 97.5 348 ASN A C 1
ATOM 2674 O O . ASN A 1 348 ? 16.719 1.637 11.047 1 97.5 348 ASN A O 1
ATOM 2678 N N . HIS A 1 349 ? 15.625 -0.307 11.125 1 97.44 349 HIS A N 1
ATOM 2679 C CA . HIS A 1 349 ? 16.828 -1.053 11.445 1 97.44 349 HIS A CA 1
ATOM 2680 C C . HIS A 1 349 ? 17.859 -0.949 10.32 1 97.44 349 HIS A C 1
ATOM 2682 O O . HIS A 1 349 ? 19.031 -0.647 10.57 1 97.44 349 HIS A O 1
ATOM 2688 N N . LEU A 1 350 ? 17.422 -1.188 9.156 1 98.06 350 LEU A N 1
ATOM 2689 C CA . LEU A 1 350 ? 18.312 -1.146 8.016 1 98.06 350 LEU A CA 1
ATOM 2690 C C . LEU A 1 350 ? 18.859 0.263 7.793 1 98.06 350 LEU A C 1
ATOM 2692 O O . LEU A 1 350 ? 20.016 0.438 7.406 1 98.06 350 LEU A O 1
ATOM 2696 N N . GLU A 1 351 ? 17.984 1.265 7.973 1 98.38 351 GLU A N 1
ATOM 2697 C CA . GLU A 1 351 ? 18.422 2.652 7.816 1 98.38 351 GLU A CA 1
ATOM 2698 C C . GLU A 1 351 ? 19.5 3.018 8.828 1 98.38 351 GLU A C 1
ATOM 2700 O O . GLU A 1 351 ? 20.484 3.666 8.484 1 98.38 351 GLU A O 1
ATOM 2705 N N . LEU A 1 352 ? 19.328 2.586 10.062 1 98.12 352 LEU A N 1
ATOM 2706 C CA . LEU A 1 352 ? 20.312 2.855 11.117 1 98.12 352 LEU A CA 1
ATOM 2707 C C . LEU A 1 352 ? 21.641 2.166 10.812 1 98.12 352 LEU A C 1
ATOM 2709 O O . LEU A 1 352 ? 22.703 2.746 11.031 1 98.12 352 LEU A O 1
ATOM 2713 N N . GLU A 1 353 ? 21.531 0.961 10.336 1 98.31 353 GLU A N 1
ATOM 2714 C CA . GLU A 1 353 ? 22.734 0.242 9.953 1 98.31 353 GLU A CA 1
ATOM 2715 C C . GLU A 1 353 ? 23.453 0.948 8.805 1 98.31 353 GLU A C 1
ATOM 2717 O O . GLU A 1 353 ? 24.688 1.027 8.797 1 98.31 353 GLU A O 1
ATOM 2722 N N . MET A 1 354 ? 22.719 1.422 7.891 1 98.25 354 MET A N 1
ATOM 2723 C CA . MET A 1 354 ? 23.297 2.115 6.75 1 98.25 354 MET A CA 1
ATOM 2724 C C . MET A 1 354 ? 23.984 3.404 7.188 1 98.25 354 MET A C 1
ATOM 2726 O O . MET A 1 354 ? 25.078 3.732 6.707 1 98.25 354 MET A O 1
ATOM 2730 N N . ARG A 1 355 ? 23.344 4.184 8.078 1 98.25 355 ARG A N 1
ATOM 2731 C CA . ARG A 1 355 ? 23.953 5.398 8.617 1 98.25 355 ARG A CA 1
ATOM 2732 C C . ARG A 1 355 ? 25.281 5.094 9.305 1 98.25 355 ARG A C 1
ATOM 2734 O O . ARG A 1 355 ? 26.25 5.836 9.148 1 98.25 355 ARG A O 1
ATOM 2741 N N . TYR A 1 356 ? 25.25 4.012 10 1 98.12 356 TYR A N 1
ATOM 2742 C CA . TYR A 1 356 ? 26.453 3.598 10.695 1 98.12 356 TYR A CA 1
ATOM 2743 C C . TYR A 1 356 ? 27.562 3.271 9.703 1 98.12 356 TYR A C 1
ATOM 2745 O O . TYR A 1 356 ? 28.703 3.715 9.867 1 98.12 356 TYR A O 1
ATOM 2753 N N . LEU A 1 357 ? 27.234 2.459 8.703 1 98.19 357 LEU A N 1
ATOM 2754 C CA . LEU A 1 357 ? 28.203 2.055 7.707 1 98.19 357 LEU A CA 1
ATOM 2755 C C . LEU A 1 357 ? 28.766 3.27 6.973 1 98.19 357 LEU A C 1
ATOM 2757 O O . LEU A 1 357 ? 29.969 3.346 6.719 1 98.19 357 LEU A O 1
ATOM 2761 N N . VAL A 1 358 ? 27.922 4.242 6.676 1 98.12 358 VAL A N 1
ATOM 2762 C CA . VAL A 1 358 ? 28.344 5.457 5.992 1 98.12 358 VAL A CA 1
ATOM 2763 C C . VAL A 1 358 ? 29.281 6.266 6.902 1 98.12 358 VAL A C 1
ATOM 2765 O O . VAL A 1 358 ? 30.328 6.73 6.465 1 98.12 358 VAL A O 1
ATOM 2768 N N . SER A 1 359 ? 28.891 6.426 8.156 1 98 359 SER A N 1
ATOM 2769 C CA . SER A 1 359 ? 29.672 7.203 9.109 1 98 359 SER A CA 1
ATOM 2770 C C . SER A 1 359 ? 31.047 6.578 9.32 1 98 359 SER A C 1
ATOM 2772 O O . SER A 1 359 ? 32.062 7.285 9.398 1 98 359 SER A O 1
ATOM 2774 N N . GLU A 1 360 ? 31.062 5.258 9.398 1 97.88 360 GLU A N 1
ATOM 2775 C CA . GLU A 1 360 ? 32.312 4.543 9.562 1 97.88 360 GLU A CA 1
ATOM 2776 C C . GLU A 1 360 ? 33.219 4.703 8.336 1 97.88 360 GLU A C 1
ATOM 2778 O O . GLU A 1 360 ? 34.406 4.914 8.453 1 97.88 360 GLU A O 1
ATOM 2783 N N . HIS A 1 361 ? 32.625 4.543 7.223 1 97.44 361 HIS A N 1
ATOM 2784 C CA . HIS A 1 361 ? 33.375 4.688 5.977 1 97.44 361 HIS A CA 1
ATOM 2785 C C . HIS A 1 361 ? 33.969 6.082 5.852 1 97.44 361 HIS A C 1
ATOM 2787 O O . HIS A 1 361 ? 35.125 6.23 5.445 1 97.44 361 HIS A O 1
ATOM 2793 N N . ARG A 1 362 ? 33.219 7.09 6.195 1 97.12 362 ARG A N 1
ATOM 2794 C CA . ARG A 1 362 ? 33.688 8.469 6.102 1 97.12 362 ARG A CA 1
ATOM 2795 C C . ARG A 1 362 ? 34.75 8.766 7.164 1 97.12 362 ARG A C 1
ATOM 2797 O O . ARG A 1 362 ? 35.688 9.516 6.914 1 97.12 362 ARG A O 1
ATOM 2804 N N . LYS A 1 363 ? 34.594 8.18 8.336 1 97.25 363 LYS A N 1
ATOM 2805 C CA . LYS A 1 363 ? 35.594 8.328 9.391 1 97.25 363 LYS A CA 1
ATOM 2806 C C . LYS A 1 363 ? 36.938 7.797 8.93 1 97.25 363 LYS A C 1
ATOM 2808 O O . LYS A 1 363 ? 37.969 8.398 9.211 1 97.25 363 LYS A O 1
ATOM 2813 N N . ASP A 1 364 ? 36.906 6.73 8.234 1 97 364 ASP A N 1
ATOM 2814 C CA . ASP A 1 364 ? 38.125 6.133 7.688 1 97 364 ASP A CA 1
ATOM 2815 C C . ASP A 1 364 ? 38.781 7.066 6.684 1 97 364 ASP A C 1
ATOM 2817 O O . ASP A 1 364 ? 40 6.98 6.465 1 97 364 ASP A O 1
ATOM 2821 N N . LEU A 1 365 ? 38.062 7.898 6.09 1 95.88 365 LEU A N 1
ATOM 2822 C CA . LEU A 1 365 ? 38.594 8.852 5.121 1 95.88 365 LEU A CA 1
ATOM 2823 C C . LEU A 1 365 ? 38.844 10.203 5.777 1 95.88 365 LEU A C 1
ATOM 2825 O O . LEU A 1 365 ? 39.125 11.188 5.09 1 95.88 365 LEU A O 1
ATOM 2829 N N . ASP A 1 366 ? 38.625 10.281 7.023 1 95.69 366 ASP A N 1
ATOM 2830 C CA . ASP A 1 366 ? 38.844 11.484 7.824 1 95.69 366 ASP A CA 1
ATOM 2831 C C . ASP A 1 366 ? 37.844 12.578 7.457 1 95.69 366 ASP A C 1
ATOM 2833 O O . ASP A 1 366 ? 38.188 13.75 7.348 1 95.69 366 ASP A O 1
ATOM 2837 N N . LEU A 1 367 ? 36.656 12.109 7.184 1 95.38 367 LEU A N 1
ATOM 2838 C CA . LEU A 1 367 ? 35.562 13.039 6.883 1 95.38 367 LEU A CA 1
ATOM 2839 C C . LEU A 1 367 ? 34.562 13.062 8.008 1 95.38 367 LEU A C 1
ATOM 2841 O O . LEU A 1 367 ? 34.312 12.047 8.672 1 95.38 367 LEU A O 1
ATOM 2845 N N . VAL A 1 368 ? 33.938 14.195 8.211 1 94.69 368 VAL A N 1
ATOM 2846 C CA . VAL A 1 368 ? 32.875 14.336 9.211 1 94.69 368 VAL A CA 1
ATOM 2847 C C . VAL A 1 368 ? 31.531 14.055 8.578 1 94.69 368 VAL A C 1
ATOM 2849 O O . VAL A 1 368 ? 31.281 14.438 7.43 1 94.69 368 VAL A O 1
ATOM 2852 N N . THR A 1 369 ? 30.75 13.359 9.297 1 96.62 369 THR A N 1
ATOM 2853 C CA . THR A 1 369 ? 29.422 13.031 8.805 1 96.62 369 THR A CA 1
ATOM 2854 C C . THR A 1 369 ? 28.359 13.82 9.562 1 96.62 369 THR A C 1
ATOM 2856 O O . THR A 1 369 ? 28.266 13.719 10.781 1 96.62 369 THR A O 1
ATOM 2859 N N . VAL A 1 370 ? 27.641 14.656 8.922 1 97.44 370 VAL A N 1
ATOM 2860 C CA . VAL A 1 370 ? 26.5 15.359 9.484 1 97.44 370 VAL A CA 1
ATOM 2861 C C . VAL A 1 370 ? 25.219 14.953 8.75 1 97.44 370 VAL A C 1
ATOM 2863 O O . VAL A 1 370 ? 25.109 15.141 7.535 1 97.44 370 VAL A O 1
ATOM 2866 N N . TRP A 1 371 ? 24.328 14.406 9.453 1 97.56 371 TRP A N 1
ATOM 2867 C CA . TRP A 1 371 ? 23.109 13.891 8.844 1 97.56 371 TRP A CA 1
ATOM 2868 C C . TRP A 1 371 ? 22.031 14.977 8.797 1 97.56 371 TRP A C 1
ATOM 2870 O O . TRP A 1 371 ? 21.906 15.781 9.719 1 97.56 371 TRP A O 1
ATOM 2880 N N . ASP A 1 372 ? 21.312 15.031 7.75 1 97.06 372 ASP A N 1
ATOM 2881 C CA . ASP A 1 372 ? 20.125 15.859 7.613 1 97.06 372 ASP A CA 1
ATOM 2882 C C . ASP A 1 372 ? 18.859 15.008 7.688 1 97.06 372 ASP A C 1
ATOM 2884 O O . ASP A 1 372 ? 18.391 14.492 6.672 1 97.06 372 ASP A O 1
ATOM 2888 N N . ASP A 1 373 ? 18.234 14.969 8.758 1 96.12 373 ASP A N 1
ATOM 2889 C CA . ASP A 1 373 ? 17.078 14.117 9.008 1 96.12 373 ASP A CA 1
ATOM 2890 C C . ASP A 1 373 ? 15.867 14.578 8.195 1 96.12 373 ASP A C 1
ATOM 2892 O O . ASP A 1 373 ? 15.039 13.766 7.789 1 96.12 373 ASP A O 1
ATOM 2896 N N . HIS A 1 374 ? 15.758 15.805 8.055 1 95.94 374 HIS A N 1
ATOM 2897 C CA . HIS A 1 374 ? 14.656 16.312 7.238 1 95.94 374 HIS A CA 1
ATOM 2898 C C . HIS A 1 374 ? 14.789 15.844 5.789 1 95.94 374 HIS A C 1
ATOM 2900 O O . HIS A 1 374 ? 13.805 15.398 5.188 1 95.94 374 HIS A O 1
ATOM 2906 N N . LEU A 1 375 ? 15.969 16 5.316 1 97.06 375 LEU A N 1
ATOM 2907 C CA . LEU A 1 375 ? 16.203 15.547 3.951 1 97.06 375 LEU A CA 1
ATOM 2908 C C . LEU A 1 375 ? 15.945 14.047 3.824 1 97.06 375 LEU A C 1
ATOM 2910 O O . LEU A 1 375 ? 15.352 13.594 2.84 1 97.06 375 LEU A O 1
ATOM 2914 N N . SER A 1 376 ? 16.359 13.297 4.828 1 97.88 376 SER A N 1
ATOM 2915 C CA . SER A 1 376 ? 16.078 11.867 4.836 1 97.88 376 SER A CA 1
ATOM 2916 C C . SER A 1 376 ? 14.586 11.586 4.77 1 97.88 376 SER A C 1
ATOM 2918 O O . SER A 1 376 ? 14.148 10.695 4.035 1 97.88 376 SER A O 1
ATOM 2920 N N . TYR A 1 377 ? 13.859 12.367 5.488 1 97.62 377 TYR A N 1
ATOM 2921 C CA . TYR A 1 377 ? 12.414 12.203 5.52 1 97.62 377 TYR A CA 1
ATOM 2922 C C . TYR A 1 377 ? 11.797 12.492 4.156 1 97.62 377 TYR A C 1
ATOM 2924 O O . TYR A 1 377 ? 10.875 11.805 3.721 1 97.62 377 TYR A O 1
ATOM 2932 N N . LEU A 1 378 ? 12.344 13.445 3.479 1 97.75 378 LEU A N 1
ATOM 2933 C CA . LEU A 1 378 ? 11.812 13.844 2.18 1 97.75 378 LEU A CA 1
ATOM 2934 C C . LEU A 1 378 ? 12 12.727 1.152 1 97.75 378 LEU A C 1
ATOM 2936 O O . LEU A 1 378 ? 11.211 12.617 0.208 1 97.75 378 LEU A O 1
ATOM 2940 N N . LEU A 1 379 ? 13 11.93 1.378 1 98 379 LEU A N 1
ATOM 2941 C CA . LEU A 1 379 ? 13.305 10.875 0.417 1 98 379 LEU A CA 1
ATOM 2942 C C . LEU A 1 379 ? 12.25 9.773 0.46 1 98 379 LEU A C 1
ATOM 2944 O O . LEU A 1 379 ? 12.164 8.953 -0.451 1 98 379 LEU A O 1
ATOM 2948 N N . SER A 1 380 ? 11.406 9.719 1.497 1 97.25 380 SER A N 1
ATOM 2949 C CA . SER A 1 380 ? 10.383 8.695 1.672 1 97.25 380 SER A CA 1
ATOM 2950 C C . SER A 1 380 ? 9.43 8.656 0.483 1 97.25 380 SER A C 1
ATOM 2952 O O . SER A 1 380 ? 9.039 7.582 0.023 1 97.25 380 SER A O 1
ATOM 2954 N N . SER A 1 381 ? 9.086 9.789 0.037 1 96.56 381 SER A N 1
ATOM 2955 C CA . SER A 1 381 ? 8.109 9.898 -1.041 1 96.56 381 SER A CA 1
ATOM 2956 C C . SER A 1 381 ? 8.633 9.258 -2.324 1 96.56 381 SER A C 1
ATOM 2958 O O . SER A 1 381 ? 7.879 8.602 -3.047 1 96.56 381 SER A O 1
ATOM 2960 N N . ALA A 1 382 ? 9.867 9.469 -2.564 1 97.12 382 ALA A N 1
ATOM 2961 C CA . ALA A 1 382 ? 10.477 8.906 -3.77 1 97.12 382 ALA A CA 1
ATOM 2962 C C . ALA A 1 382 ? 10.5 7.383 -3.713 1 97.12 382 ALA A C 1
ATOM 2964 O O . ALA A 1 382 ? 10.18 6.715 -4.699 1 97.12 382 ALA A O 1
ATOM 2965 N N . LEU A 1 383 ? 10.922 6.902 -2.58 1 97.5 383 LEU A N 1
ATOM 2966 C CA . LEU A 1 383 ? 11.031 5.457 -2.436 1 97.5 383 LEU A CA 1
ATOM 2967 C C . LEU A 1 383 ? 9.672 4.789 -2.596 1 97.5 383 LEU A C 1
ATOM 2969 O O . LEU A 1 383 ? 9.562 3.736 -3.229 1 97.5 383 LEU A O 1
ATOM 2973 N N . SER A 1 384 ? 8.633 5.387 -2.002 1 95.56 384 SER A N 1
ATOM 2974 C CA . SER A 1 384 ? 7.281 4.871 -2.156 1 95.56 384 SER A CA 1
ATOM 2975 C C . SER A 1 384 ? 6.836 4.91 -3.615 1 95.56 384 SER A C 1
ATOM 2977 O O . SER A 1 384 ? 6.16 3.994 -4.086 1 95.56 384 SER A O 1
ATOM 2979 N N . ALA A 1 385 ? 7.188 5.965 -4.273 1 95.94 385 ALA A N 1
ATOM 2980 C CA . ALA A 1 385 ? 6.832 6.117 -5.684 1 95.94 385 ALA A CA 1
ATOM 2981 C C . ALA A 1 385 ? 7.52 5.059 -6.539 1 95.94 385 ALA A C 1
ATOM 2983 O O . ALA A 1 385 ? 6.938 4.551 -7.5 1 95.94 385 ALA A O 1
ATOM 2984 N N . TYR A 1 386 ? 8.773 4.77 -6.211 1 97 386 TYR A N 1
ATOM 2985 C CA . TYR A 1 386 ? 9.516 3.77 -6.969 1 97 386 TYR A CA 1
ATOM 2986 C C . TYR A 1 386 ? 8.852 2.4 -6.855 1 97 386 TYR A C 1
ATOM 2988 O O . TYR A 1 386 ? 8.711 1.688 -7.852 1 97 386 TYR A O 1
ATOM 2996 N N . GLU A 1 387 ? 8.438 2.023 -5.68 1 96.62 387 GLU A N 1
ATOM 2997 C CA . GLU A 1 387 ? 7.785 0.728 -5.504 1 96.62 387 GLU A CA 1
ATOM 2998 C C . GLU A 1 387 ? 6.43 0.695 -6.203 1 96.62 387 GLU A C 1
ATOM 3000 O O . GLU A 1 387 ? 6.059 -0.314 -6.809 1 96.62 387 GLU A O 1
ATOM 3005 N N . LEU A 1 388 ? 5.723 1.804 -6.078 1 95.25 388 LEU A N 1
ATOM 3006 C CA . LEU A 1 388 ? 4.434 1.889 -6.762 1 95.25 388 LEU A CA 1
ATOM 3007 C C . LEU A 1 388 ? 4.605 1.713 -8.266 1 95.25 388 LEU A C 1
ATOM 3009 O O . LEU A 1 388 ? 3.814 1.019 -8.906 1 95.25 388 LEU A O 1
ATOM 3013 N N . GLU A 1 389 ? 5.586 2.316 -8.719 1 95 389 GLU A N 1
ATOM 3014 C CA . GLU A 1 389 ? 5.855 2.221 -10.156 1 95 389 GLU A CA 1
ATOM 3015 C C . GLU A 1 389 ? 6.184 0.786 -10.555 1 95 389 GLU A C 1
ATOM 3017 O O . GLU A 1 389 ? 5.715 0.305 -11.594 1 95 389 GLU A O 1
ATOM 3022 N N . ARG A 1 390 ? 6.977 0.14 -9.781 1 95.31 390 ARG A N 1
ATOM 3023 C CA . ARG A 1 390 ? 7.336 -1.242 -10.078 1 95.31 390 ARG A CA 1
ATOM 3024 C C . ARG A 1 390 ? 6.117 -2.154 -10.016 1 95.31 390 ARG A C 1
ATOM 3026 O O . ARG A 1 390 ? 6.016 -3.119 -10.773 1 95.31 390 ARG A O 1
ATOM 3033 N N . CYS A 1 391 ? 5.184 -1.861 -9.18 1 93.81 391 CYS A N 1
ATOM 3034 C CA . CYS A 1 391 ? 4.012 -2.703 -8.961 1 93.81 391 CYS A CA 1
ATOM 3035 C C . CYS A 1 391 ? 2.947 -2.438 -10.023 1 93.81 391 CYS A C 1
ATOM 3037 O O . CYS A 1 391 ? 2.283 -3.365 -10.484 1 93.81 391 CYS A O 1
ATOM 3039 N N . THR A 1 392 ? 2.789 -1.174 -10.422 1 92.06 392 THR A N 1
ATOM 3040 C CA . THR A 1 392 ? 1.631 -0.824 -11.242 1 92.06 392 THR A CA 1
ATOM 3041 C C . THR A 1 392 ? 2.066 -0.379 -12.633 1 92.06 392 THR A C 1
ATOM 3043 O O . THR A 1 392 ? 1.258 -0.352 -13.562 1 92.06 392 THR A O 1
ATOM 3046 N N . GLY A 1 393 ? 3.299 0.074 -12.758 1 90.06 393 GLY A N 1
ATOM 3047 C CA . GLY A 1 393 ? 3.775 0.625 -14.016 1 90.06 393 GLY A CA 1
ATOM 3048 C C . GLY A 1 393 ? 3.494 2.109 -14.164 1 90.06 393 GLY A C 1
ATOM 3049 O O . GLY A 1 393 ? 3.812 2.709 -15.195 1 90.06 393 GLY A O 1
ATOM 3050 N N . VAL A 1 394 ? 2.951 2.68 -13.102 1 90.31 394 VAL A N 1
ATOM 3051 C CA . VAL A 1 394 ? 2.584 4.09 -13.18 1 90.31 394 VAL A CA 1
ATOM 3052 C C . VAL A 1 394 ? 3.463 4.902 -12.234 1 90.31 394 VAL A C 1
ATOM 3054 O O . VAL A 1 394 ? 3.721 4.488 -11.102 1 90.31 394 VAL A O 1
ATOM 3057 N N . SER A 1 395 ? 3.951 6.016 -12.758 1 90 395 SER A N 1
ATOM 3058 C CA . SER A 1 395 ? 4.746 6.93 -11.938 1 90 395 SER A CA 1
ATOM 3059 C C . SER A 1 395 ? 3.914 8.117 -11.477 1 90 395 SER A C 1
ATOM 3061 O O . SER A 1 395 ? 3.264 8.781 -12.281 1 90 395 SER A O 1
ATOM 3063 N N . CYS A 1 396 ? 3.893 8.32 -10.133 1 90.19 396 CYS A N 1
ATOM 3064 C CA . CYS A 1 396 ? 3.178 9.477 -9.602 1 90.19 396 CYS A CA 1
ATOM 3065 C C . CYS A 1 396 ? 3.895 10.039 -8.375 1 90.19 396 CYS A C 1
ATOM 3067 O O . CYS A 1 396 ? 4.668 9.336 -7.727 1 90.19 396 CYS A O 1
ATOM 3069 N N . GLY A 1 397 ? 3.734 11.336 -8.07 1 89.88 397 GLY A N 1
ATOM 3070 C CA . GLY A 1 397 ? 4.246 11.969 -6.867 1 89.88 397 GLY A CA 1
ATOM 3071 C C . GLY A 1 397 ? 5.637 12.547 -7.043 1 89.88 397 GLY A C 1
ATOM 3072 O O . GLY A 1 397 ? 6.246 13.016 -6.078 1 89.88 397 GLY A O 1
ATOM 3073 N N . ASN A 1 398 ? 6.141 12.477 -8.258 1 90.75 398 ASN A N 1
ATOM 3074 C CA . ASN A 1 398 ? 7.484 12.977 -8.523 1 90.75 398 ASN A CA 1
ATOM 3075 C C . ASN A 1 398 ? 7.547 14.5 -8.406 1 90.75 398 ASN A C 1
ATOM 3077 O O . ASN A 1 398 ? 8.57 15.055 -8 1 90.75 398 ASN A O 1
ATOM 3081 N N . GLU A 1 399 ? 6.484 15.102 -8.773 1 92.31 399 GLU A N 1
ATOM 3082 C CA . GLU A 1 399 ? 6.445 16.562 -8.719 1 92.31 399 GLU A CA 1
ATOM 3083 C C . GLU A 1 399 ? 6.578 17.062 -7.285 1 92.31 399 GLU A C 1
ATOM 3085 O O . GLU A 1 399 ? 7.359 17.984 -7.012 1 92.31 399 GLU A O 1
ATOM 3090 N N . GLU A 1 400 ? 5.84 16.484 -6.422 1 95.44 400 GLU A N 1
ATOM 3091 C CA . GLU A 1 400 ? 5.902 16.875 -5.016 1 95.44 400 GLU A CA 1
ATOM 3092 C C . GLU A 1 400 ? 7.289 16.609 -4.43 1 95.44 400 GLU A C 1
ATOM 3094 O O . GLU A 1 400 ? 7.809 17.422 -3.664 1 95.44 400 GLU A O 1
ATOM 3099 N N . PHE A 1 401 ? 7.852 15.516 -4.836 1 96.56 401 PHE A N 1
ATOM 3100 C CA . PHE A 1 401 ? 9.18 15.164 -4.348 1 96.56 401 PHE A CA 1
ATOM 3101 C C . PHE A 1 401 ? 10.211 16.188 -4.816 1 96.56 401 PHE A C 1
ATOM 3103 O O . PHE A 1 401 ? 11.016 16.672 -4.016 1 96.56 401 PHE A O 1
ATOM 3110 N N . GLN A 1 402 ? 10.188 16.469 -6.074 1 95.94 402 GLN A N 1
ATOM 3111 C CA . GLN A 1 402 ? 11.148 17.406 -6.645 1 95.94 402 GLN A CA 1
ATOM 3112 C C . GLN A 1 402 ? 11.008 18.797 -6.004 1 95.94 402 GLN A C 1
ATOM 3114 O O . GLN A 1 402 ? 12.008 19.438 -5.695 1 95.94 402 GLN A O 1
ATOM 3119 N N . ASP A 1 403 ? 9.828 19.172 -5.809 1 96.56 403 ASP A N 1
ATOM 3120 C CA . ASP A 1 403 ? 9.578 20.453 -5.168 1 96.56 403 ASP A CA 1
ATOM 3121 C C . ASP A 1 403 ? 10.148 20.484 -3.752 1 96.56 403 ASP A C 1
ATOM 3123 O O . ASP A 1 403 ? 10.773 21.469 -3.344 1 96.56 403 ASP A O 1
ATOM 3127 N N . ALA A 1 404 ? 9.922 19.469 -3.025 1 97.38 404 ALA A N 1
ATOM 3128 C CA . ALA A 1 404 ? 10.391 19.375 -1.645 1 97.38 404 ALA A CA 1
ATOM 3129 C C . ALA A 1 404 ? 11.914 19.422 -1.577 1 97.38 404 ALA A C 1
ATOM 3131 O O . ALA A 1 404 ? 12.484 20.125 -0.736 1 97.38 404 ALA A O 1
ATOM 3132 N N . VAL A 1 405 ? 12.586 18.719 -2.492 1 96.69 405 VAL A N 1
ATOM 3133 C CA . VAL A 1 405 ? 14.039 18.656 -2.502 1 96.69 405 VAL A CA 1
ATOM 3134 C C . VAL A 1 405 ? 14.617 20.016 -2.893 1 96.69 405 VAL A C 1
ATOM 3136 O O . VAL A 1 405 ? 15.586 20.484 -2.289 1 96.69 405 VAL A O 1
ATOM 3139 N N . ARG A 1 406 ? 14.008 20.594 -3.871 1 96.19 406 ARG A N 1
ATOM 3140 C CA . ARG A 1 406 ? 14.484 21.891 -4.312 1 96.19 406 ARG A CA 1
ATOM 3141 C C . ARG A 1 406 ? 14.414 22.922 -3.18 1 96.19 406 ARG A C 1
ATOM 3143 O O . ARG A 1 406 ? 15.289 23.781 -3.049 1 96.19 406 ARG A O 1
ATOM 3150 N N . ARG A 1 407 ? 13.445 22.828 -2.391 1 95 407 ARG A N 1
ATOM 3151 C CA . ARG A 1 407 ? 13.266 23.766 -1.283 1 95 407 ARG A CA 1
ATOM 3152 C C . ARG A 1 407 ? 14.219 23.438 -0.138 1 95 407 ARG A C 1
ATOM 3154 O O . ARG A 1 407 ? 14.617 24.344 0.608 1 95 407 ARG A O 1
ATOM 3161 N N . ALA A 1 408 ? 14.57 22.219 -0.035 1 95.56 408 ALA A N 1
ATOM 3162 C CA . ALA A 1 408 ? 15.43 21.797 1.067 1 95.56 408 ALA A CA 1
ATOM 3163 C C . ALA A 1 408 ? 16.891 22.078 0.764 1 95.56 408 ALA A C 1
ATOM 3165 O O . ALA A 1 408 ? 17.734 22.047 1.663 1 95.56 408 ALA A O 1
ATOM 3166 N N . VAL A 1 409 ? 17.203 22.375 -0.466 1 94.81 409 VAL A N 1
ATOM 3167 C CA . VAL A 1 409 ? 18.578 22.641 -0.875 1 94.81 409 VAL A CA 1
ATOM 3168 C C . VAL A 1 409 ? 18.828 24.156 -0.928 1 94.81 409 VAL A C 1
ATOM 3170 O O . VAL A 1 409 ? 18.219 24.859 -1.743 1 94.81 409 VAL A O 1
ATOM 3173 N N . PRO A 1 410 ? 19.656 24.641 -0.125 1 91.62 410 PRO A N 1
ATOM 3174 C CA . PRO A 1 410 ? 19.938 26.078 -0.118 1 91.62 410 PRO A CA 1
ATOM 3175 C C . PRO A 1 410 ? 20.531 26.562 -1.438 1 91.62 410 PRO A C 1
ATOM 3177 O O . PRO A 1 410 ? 21.062 25.766 -2.219 1 91.62 410 PRO A O 1
ATOM 3180 N N . ASP A 1 411 ? 20.5 27.859 -1.587 1 91.12 411 ASP A N 1
ATOM 3181 C CA . ASP A 1 411 ? 21.047 28.469 -2.799 1 91.12 411 ASP A CA 1
ATOM 3182 C C . ASP A 1 411 ? 22.562 28.219 -2.896 1 91.12 411 ASP A C 1
ATOM 3184 O O . ASP A 1 411 ? 23.281 28.359 -1.907 1 91.12 411 ASP A O 1
ATOM 3188 N N . GLY A 1 412 ? 22.953 27.859 -3.965 1 91.81 412 GLY A N 1
ATOM 3189 C CA . GLY A 1 412 ? 24.375 27.609 -4.195 1 91.81 412 GLY A CA 1
ATOM 3190 C C . GLY A 1 412 ? 24.797 26.188 -3.885 1 91.81 412 GLY A C 1
ATOM 3191 O O . GLY A 1 412 ? 25.938 25.812 -4.145 1 91.81 412 GLY A O 1
ATOM 3192 N N . HIS A 1 413 ? 23.922 25.484 -3.258 1 94.44 413 HIS A N 1
ATOM 3193 C CA . HIS A 1 413 ? 24.234 24.109 -2.926 1 94.44 413 HIS A CA 1
ATOM 3194 C C . HIS A 1 413 ? 23.828 23.156 -4.043 1 94.44 413 HIS A C 1
ATOM 3196 O O . HIS A 1 413 ? 23 23.516 -4.895 1 94.44 413 HIS A O 1
ATOM 3202 N N . THR A 1 414 ? 24.453 22.016 -4.062 1 95 414 THR A N 1
ATOM 3203 C CA . THR A 1 414 ? 24.156 20.953 -5.008 1 95 414 THR A CA 1
ATOM 3204 C C . THR A 1 414 ? 23.562 19.734 -4.285 1 95 414 THR A C 1
ATOM 3206 O O . THR A 1 414 ? 24.016 19.391 -3.189 1 95 414 THR A O 1
ATOM 3209 N N . PHE A 1 415 ? 22.562 19.219 -4.902 1 96.75 415 PHE A N 1
ATOM 3210 C CA . PHE A 1 415 ? 21.938 18.016 -4.367 1 96.75 415 PHE A CA 1
ATOM 3211 C C . PHE A 1 415 ? 22.25 16.797 -5.246 1 96.75 415 PHE A C 1
ATOM 3213 O O . PHE A 1 415 ? 22.188 16.891 -6.477 1 96.75 415 PHE A O 1
ATOM 3220 N N . LYS A 1 416 ? 22.609 15.695 -4.699 1 96.94 416 LYS A N 1
ATOM 3221 C CA . LYS A 1 416 ? 22.781 14.414 -5.383 1 96.94 416 LYS A CA 1
ATOM 3222 C C . LYS A 1 416 ? 22.047 13.297 -4.652 1 96.94 416 LYS A C 1
ATOM 3224 O O . LYS A 1 416 ? 22.047 13.242 -3.422 1 96.94 416 LYS A O 1
ATOM 3229 N N . GLY A 1 417 ? 21.297 12.555 -5.352 1 97.44 417 GLY A N 1
ATOM 3230 C CA . GLY A 1 417 ? 20.594 11.406 -4.805 1 97.44 417 GLY A CA 1
ATOM 3231 C C . GLY A 1 417 ? 20.844 10.125 -5.59 1 97.44 417 GLY A C 1
ATOM 3232 O O . GLY A 1 417 ? 20.953 10.164 -6.816 1 97.44 417 GLY A O 1
ATOM 3233 N N . PHE A 1 418 ? 20.938 9.016 -4.914 1 98 418 PHE A N 1
ATOM 3234 C CA . PHE A 1 418 ? 21.172 7.719 -5.539 1 98 418 PHE A CA 1
ATOM 3235 C C . PHE A 1 418 ? 20.219 6.664 -4.977 1 98 418 PHE A C 1
ATOM 3237 O O . PHE A 1 418 ? 20.484 6.082 -3.92 1 98 418 PHE A O 1
ATOM 3244 N N . PRO A 1 419 ? 19.109 6.41 -5.691 1 97.75 419 PRO A N 1
ATOM 3245 C CA . PRO A 1 419 ? 18.219 5.328 -5.281 1 97.75 419 PRO A CA 1
ATOM 3246 C C . PRO A 1 419 ? 18.688 3.957 -5.754 1 97.75 419 PRO A C 1
ATOM 3248 O O . PRO A 1 419 ? 19.266 3.84 -6.844 1 97.75 419 PRO A O 1
ATOM 3251 N N . ILE A 1 420 ? 18.469 2.945 -5.008 1 97.88 420 ILE A N 1
ATOM 3252 C CA . ILE A 1 420 ? 18.844 1.588 -5.395 1 97.88 420 ILE A CA 1
ATOM 3253 C C . ILE A 1 420 ? 17.859 0.592 -4.77 1 97.88 420 ILE A C 1
ATOM 3255 O O . ILE A 1 420 ? 17.281 0.866 -3.719 1 97.88 420 ILE A O 1
ATOM 3259 N N . HIS A 1 421 ? 17.672 -0.485 -5.418 1 97 421 HIS A N 1
ATOM 3260 C CA . HIS A 1 421 ? 16.719 -1.507 -5.027 1 97 421 HIS A CA 1
ATOM 3261 C C . HIS A 1 421 ? 17.406 -2.84 -4.758 1 97 421 HIS A C 1
ATOM 3263 O O . HIS A 1 421 ? 18.297 -3.246 -5.512 1 97 421 HIS A O 1
ATOM 3269 N N . PHE A 1 422 ? 17.094 -3.463 -3.623 1 96.75 422 PHE A N 1
ATOM 3270 C CA . PHE A 1 422 ? 17.641 -4.773 -3.293 1 96.75 422 PHE A CA 1
ATOM 3271 C C . PHE A 1 422 ? 16.516 -5.762 -2.982 1 96.75 422 PHE A C 1
ATOM 3273 O O . PHE A 1 422 ? 15.422 -5.363 -2.602 1 96.75 422 PHE A O 1
ATOM 3280 N N . LEU A 1 423 ? 16.828 -7.125 -3.043 1 95 423 LEU A N 1
ATOM 3281 C CA . LEU A 1 423 ? 15.898 -8.203 -2.729 1 95 423 LEU A CA 1
ATOM 3282 C C . LEU A 1 423 ? 16.203 -8.805 -1.361 1 95 423 LEU A C 1
ATOM 3284 O O . LEU A 1 423 ? 15.594 -9.805 -0.966 1 95 423 LEU A O 1
ATOM 3288 N N . HIS A 1 424 ? 17.141 -8.227 -0.693 1 92.62 424 HIS A N 1
ATOM 3289 C CA . HIS A 1 424 ? 17.547 -8.742 0.608 1 92.62 424 HIS A CA 1
ATOM 3290 C C . HIS A 1 424 ? 17.719 -7.609 1.618 1 92.62 424 HIS A C 1
ATOM 3292 O O . HIS A 1 424 ? 17.734 -6.434 1.245 1 92.62 424 HIS A O 1
ATOM 3298 N N . ARG A 1 425 ? 17.969 -7.91 2.945 1 94.25 425 ARG A N 1
ATOM 3299 C CA . ARG A 1 425 ? 18.016 -6.914 4.008 1 94.25 425 ARG A CA 1
ATOM 3300 C C . ARG A 1 425 ? 19.391 -6.883 4.664 1 94.25 425 ARG A C 1
ATOM 3302 O O . ARG A 1 425 ? 19.531 -6.449 5.809 1 94.25 425 ARG A O 1
ATOM 3309 N N . ASN A 1 426 ? 20.344 -7.387 3.951 1 93.25 426 ASN A N 1
ATOM 3310 C CA . ASN A 1 426 ? 21.703 -7.344 4.484 1 93.25 426 ASN A CA 1
ATOM 3311 C C . ASN A 1 426 ? 22.359 -5.988 4.23 1 93.25 426 ASN A C 1
ATOM 3313 O O . ASN A 1 426 ? 22.766 -5.695 3.109 1 93.25 426 ASN A O 1
ATOM 3317 N N . ALA A 1 427 ? 22.594 -5.27 5.266 1 95.81 427 ALA A N 1
ATOM 3318 C CA . ALA A 1 427 ? 23.078 -3.895 5.156 1 95.81 427 ALA A CA 1
ATOM 3319 C C . ALA A 1 427 ? 24.5 -3.85 4.609 1 95.81 427 ALA A C 1
ATOM 3321 O O . ALA A 1 427 ? 24.812 -3.029 3.746 1 95.81 427 ALA A O 1
ATOM 3322 N N . ARG A 1 428 ? 25.344 -4.715 5.051 1 95.5 428 ARG A N 1
ATOM 3323 C CA . ARG A 1 428 ? 26.734 -4.711 4.652 1 95.5 428 ARG A CA 1
ATOM 3324 C C . ARG A 1 428 ? 26.891 -5.043 3.17 1 95.5 428 ARG A C 1
ATOM 3326 O O . ARG A 1 428 ? 27.641 -4.387 2.453 1 95.5 428 ARG A O 1
ATOM 3333 N N . ARG A 1 429 ? 26.156 -6.082 2.779 1 94.56 429 ARG A N 1
ATOM 3334 C CA . ARG A 1 429 ? 26.188 -6.465 1.37 1 94.56 429 ARG A CA 1
ATOM 3335 C C . ARG A 1 429 ? 25.641 -5.344 0.488 1 94.56 429 ARG A C 1
ATOM 3337 O O . ARG A 1 429 ? 26.203 -5.055 -0.57 1 94.56 429 ARG A O 1
ATOM 3344 N N . ALA A 1 430 ? 24.578 -4.746 0.909 1 96.31 430 ALA A N 1
ATOM 3345 C CA . ALA A 1 430 ? 23.984 -3.648 0.156 1 96.31 430 ALA A CA 1
ATOM 3346 C C . ALA A 1 430 ? 24.938 -2.467 0.054 1 96.31 430 ALA A C 1
ATOM 3348 O O . ALA A 1 430 ? 25.109 -1.882 -1.02 1 96.31 430 ALA A O 1
ATOM 3349 N N . PHE A 1 431 ? 25.578 -2.135 1.163 1 97.81 431 PHE A N 1
ATOM 3350 C CA . PHE A 1 431 ? 26.5 -1.004 1.197 1 97.81 431 PHE A CA 1
ATOM 3351 C C . PHE A 1 431 ? 27.688 -1.241 0.268 1 97.81 431 PHE A C 1
ATOM 3353 O O . PHE A 1 431 ? 28.094 -0.344 -0.475 1 97.81 431 PHE A O 1
ATOM 3360 N N . ALA A 1 432 ? 28.172 -2.484 0.296 1 96.62 432 ALA A N 1
ATOM 3361 C CA . ALA A 1 432 ? 29.297 -2.834 -0.577 1 96.62 432 ALA A CA 1
ATOM 3362 C C . ALA A 1 432 ? 28.906 -2.689 -2.047 1 96.62 432 ALA A C 1
ATOM 3364 O O . ALA A 1 432 ? 29.688 -2.182 -2.854 1 96.62 432 ALA A O 1
ATOM 3365 N N . THR A 1 433 ? 27.719 -3.148 -2.359 1 96.75 433 THR A N 1
ATOM 3366 C CA . THR A 1 433 ? 27.234 -3.021 -3.727 1 96.75 433 THR A CA 1
ATOM 3367 C C . THR A 1 433 ? 27.078 -1.555 -4.117 1 96.75 433 THR A C 1
ATOM 3369 O O . THR A 1 433 ? 27.422 -1.169 -5.238 1 96.75 433 THR A O 1
ATOM 3372 N N . CYS A 1 434 ? 26.625 -0.691 -3.219 1 96.88 434 CYS A N 1
ATOM 3373 C CA . CYS A 1 434 ? 26.406 0.731 -3.471 1 96.88 434 CYS A CA 1
ATOM 3374 C C . CYS A 1 434 ? 27.734 1.439 -3.717 1 96.88 434 CYS A C 1
ATOM 3376 O O . CYS A 1 434 ? 27.828 2.309 -4.586 1 96.88 434 CYS A O 1
ATOM 3378 N N . LEU A 1 435 ? 28.766 1.067 -3.047 1 96.31 435 LEU A N 1
ATOM 3379 C CA . LEU A 1 435 ? 30.062 1.725 -3.15 1 96.31 435 LEU A CA 1
ATOM 3380 C C . LEU A 1 435 ? 30.734 1.407 -4.484 1 96.31 435 LEU A C 1
ATOM 3382 O O . LEU A 1 435 ? 31.656 2.111 -4.91 1 96.31 435 LEU A O 1
ATOM 3386 N N . ARG A 1 436 ? 30.25 0.337 -5.098 1 96.31 436 ARG A N 1
ATOM 3387 C CA . ARG A 1 436 ? 30.797 -0.012 -6.406 1 96.31 436 ARG A CA 1
ATOM 3388 C C . ARG A 1 436 ? 30.297 0.948 -7.48 1 96.31 436 ARG A C 1
ATOM 3390 O O . ARG A 1 436 ? 30.922 1.086 -8.531 1 96.31 436 ARG A O 1
ATOM 3397 N N . SER A 1 437 ? 29.172 1.589 -7.168 1 95.44 437 SER A N 1
ATOM 3398 C CA . SER A 1 437 ? 28.656 2.607 -8.078 1 95.44 437 SER A CA 1
ATOM 3399 C C . SER A 1 437 ? 29.375 3.939 -7.875 1 95.44 437 SER A C 1
ATOM 3401 O O . SER A 1 437 ? 29.406 4.477 -6.766 1 95.44 437 SER A O 1
ATOM 3403 N N . PRO A 1 438 ? 29.938 4.445 -8.977 1 95.69 438 PRO A N 1
ATOM 3404 C CA . PRO A 1 438 ? 30.625 5.727 -8.844 1 95.69 438 PRO A CA 1
ATOM 3405 C C . PRO A 1 438 ? 29.703 6.844 -8.336 1 95.69 438 PRO A C 1
ATOM 3407 O O . PRO A 1 438 ? 30.156 7.727 -7.602 1 95.69 438 PRO A O 1
ATOM 3410 N N . PHE A 1 439 ? 28.547 6.75 -8.672 1 95.06 439 PHE A N 1
ATOM 3411 C CA . PHE A 1 439 ? 27.609 7.785 -8.258 1 95.06 439 PHE A CA 1
ATOM 3412 C C . PHE A 1 439 ? 27.375 7.734 -6.75 1 95.06 439 PHE A C 1
ATOM 3414 O O . PHE A 1 439 ? 27.312 8.781 -6.094 1 95.06 439 PHE A O 1
ATOM 3421 N N . CYS A 1 440 ? 27.234 6.598 -6.215 1 96.81 440 CYS A N 1
ATOM 3422 C CA . CYS A 1 440 ? 27.031 6.461 -4.773 1 96.81 440 CYS A CA 1
ATOM 3423 C C . CYS A 1 440 ? 28.281 6.855 -4.012 1 96.81 440 CYS A C 1
ATOM 3425 O O . CYS A 1 440 ? 28.203 7.488 -2.955 1 96.81 440 CYS A O 1
ATOM 3427 N N . GLU A 1 441 ? 29.391 6.438 -4.547 1 95.88 441 GLU A N 1
ATOM 3428 C CA . GLU A 1 441 ? 30.656 6.781 -3.918 1 95.88 441 GLU A CA 1
ATOM 3429 C C . GLU A 1 441 ? 30.828 8.297 -3.824 1 95.88 441 GLU A C 1
ATOM 3431 O O . GLU A 1 441 ? 31.328 8.805 -2.82 1 95.88 441 GLU A O 1
ATOM 3436 N N . GLU A 1 442 ? 30.406 8.93 -4.879 1 95.31 442 GLU A N 1
ATOM 3437 C CA . GLU A 1 442 ? 30.5 10.391 -4.891 1 95.31 442 GLU A CA 1
ATOM 3438 C C . GLU A 1 442 ? 29.672 10.992 -3.756 1 95.31 442 GLU A C 1
ATOM 3440 O O . GLU A 1 442 ? 30.062 12.016 -3.182 1 95.31 442 GLU A O 1
ATOM 3445 N N . ILE A 1 443 ? 28.609 10.406 -3.414 1 97.12 443 ILE A N 1
ATOM 3446 C CA . ILE A 1 443 ? 27.719 10.922 -2.381 1 97.12 443 ILE A CA 1
ATOM 3447 C C . ILE A 1 443 ? 28.297 10.609 -1.001 1 97.12 443 ILE A C 1
ATOM 3449 O O . ILE A 1 443 ? 28.422 11.492 -0.154 1 97.12 443 ILE A O 1
ATOM 3453 N N . VAL A 1 444 ? 28.688 9.375 -0.809 1 96.81 444 VAL A N 1
ATOM 3454 C CA . VAL A 1 444 ? 29.172 8.906 0.486 1 96.81 444 VAL A CA 1
ATOM 3455 C C . VAL A 1 444 ? 30.484 9.602 0.827 1 96.81 444 VAL A C 1
ATOM 3457 O O . VAL A 1 444 ? 30.734 9.945 1.985 1 96.81 444 VAL A O 1
ATOM 3460 N N . CYS A 1 445 ? 31.297 9.852 -0.171 1 95.75 445 CYS A N 1
ATOM 3461 C CA . CYS A 1 445 ? 32.625 10.453 0.044 1 95.75 445 CYS A CA 1
ATOM 3462 C C . CYS A 1 445 ? 32.594 11.938 -0.31 1 95.75 445 CYS A C 1
ATOM 3464 O O . CYS A 1 445 ? 33.625 12.523 -0.577 1 95.75 445 CYS A O 1
ATOM 3466 N N . CYS A 1 446 ? 31.453 12.461 -0.317 1 94.31 446 CYS A N 1
ATOM 3467 C CA . CYS A 1 446 ? 31.297 13.852 -0.724 1 94.31 446 CYS A CA 1
ATOM 3468 C C . CYS A 1 446 ? 32.156 14.766 0.148 1 94.31 446 CYS A C 1
ATOM 3470 O O . CYS A 1 446 ? 32.156 14.648 1.375 1 94.31 446 CYS A O 1
ATOM 3472 N N . ARG A 1 447 ? 32.938 15.562 -0.595 1 92.56 447 ARG A N 1
ATOM 3473 C CA . ARG A 1 447 ? 33.781 16.578 0.048 1 92.56 447 ARG A CA 1
ATOM 3474 C C . ARG A 1 447 ? 33.312 17.984 -0.319 1 92.56 447 ARG A C 1
ATOM 3476 O O . ARG A 1 447 ? 32.906 18.234 -1.456 1 92.56 447 ARG A O 1
ATOM 3483 N N . GLY A 1 448 ? 33.156 18.828 0.679 1 89.44 448 GLY A N 1
ATOM 3484 C CA . GLY A 1 448 ? 32.75 20.188 0.439 1 89.44 448 GLY A CA 1
ATOM 3485 C C . GLY A 1 448 ? 32.438 20.953 1.715 1 89.44 448 GLY A C 1
ATOM 3486 O O . GLY A 1 448 ? 32.719 20.484 2.814 1 89.44 448 GLY A O 1
ATOM 3487 N N . ASP A 1 449 ? 31.891 22.125 1.418 1 92 449 ASP A N 1
ATOM 3488 C CA . ASP A 1 449 ? 31.453 22.938 2.555 1 92 449 ASP A CA 1
ATOM 3489 C C . ASP A 1 449 ? 30 22.625 2.924 1 92 449 ASP A C 1
ATOM 3491 O O . ASP A 1 449 ? 29.156 22.422 2.043 1 92 449 ASP A O 1
ATOM 3495 N N . HIS A 1 450 ? 29.672 22.484 4.16 1 94.25 450 HIS A N 1
ATOM 3496 C CA . HIS A 1 450 ? 28.328 22.281 4.695 1 94.25 450 HIS A CA 1
ATOM 3497 C C . HIS A 1 450 ? 27.703 21.016 4.145 1 94.25 450 HIS A C 1
ATOM 3499 O O . HIS A 1 450 ? 26.547 21.031 3.686 1 94.25 450 HIS A O 1
ATOM 3505 N N . VAL A 1 451 ? 28.609 20.016 4.094 1 96.06 451 VAL A N 1
ATOM 3506 C CA . VAL A 1 451 ? 28.125 18.75 3.586 1 96.06 451 VAL A CA 1
ATOM 3507 C C . VAL A 1 451 ? 27.125 18.141 4.566 1 96.06 451 VAL A C 1
ATOM 3509 O O . VAL A 1 451 ? 27.406 18.031 5.762 1 96.06 451 VAL A O 1
ATOM 3512 N N . ARG A 1 452 ? 25.938 17.906 4.074 1 97.56 452 ARG A N 1
ATOM 3513 C CA . ARG A 1 452 ? 24.922 17.172 4.824 1 97.56 452 ARG A CA 1
ATOM 3514 C C . ARG A 1 452 ? 24.516 15.898 4.086 1 97.56 452 ARG A C 1
ATOM 3516 O O . ARG A 1 452 ? 24.312 15.922 2.869 1 97.56 452 ARG A O 1
ATOM 3523 N N . LEU A 1 453 ? 24.453 14.812 4.809 1 98 453 LEU A N 1
ATOM 3524 C CA . LEU A 1 453 ? 24.094 13.539 4.203 1 98 453 LEU A CA 1
ATOM 3525 C C . LEU A 1 453 ? 22.703 13.094 4.629 1 98 453 LEU A C 1
ATOM 3527 O O . LEU A 1 453 ? 22.203 13.531 5.664 1 98 453 LEU A O 1
ATOM 3531 N N . ALA A 1 454 ? 22.078 12.367 3.777 1 98.31 454 ALA A N 1
ATOM 3532 C CA . ALA A 1 454 ? 20.781 11.773 4.07 1 98.31 454 ALA A CA 1
ATOM 3533 C C . ALA A 1 454 ? 20.703 10.344 3.535 1 98.31 454 ALA A C 1
ATOM 3535 O O . ALA A 1 454 ? 21.281 10.031 2.492 1 98.31 454 ALA A O 1
ATOM 3536 N N . VAL A 1 455 ? 20.078 9.5 4.258 1 98.44 455 VAL A N 1
ATOM 3537 C CA . VAL A 1 455 ? 19.781 8.133 3.83 1 98.44 455 VAL A CA 1
ATOM 3538 C C . VAL A 1 455 ? 18.359 7.762 4.262 1 98.44 455 VAL A C 1
ATOM 3540 O O . VAL A 1 455 ? 17.922 8.133 5.352 1 98.44 455 VAL A O 1
ATOM 3543 N N . ARG A 1 456 ? 17.625 7.207 3.447 1 98.62 456 ARG A N 1
ATOM 3544 C CA . ARG A 1 456 ? 16.297 6.684 3.746 1 98.62 456 ARG A CA 1
ATOM 3545 C C . ARG A 1 456 ? 16.125 5.273 3.197 1 98.62 456 ARG A C 1
ATOM 3547 O O . ARG A 1 456 ? 16.625 4.961 2.109 1 98.62 456 ARG A O 1
ATOM 3554 N N . VAL A 1 457 ? 15.594 4.398 4.039 1 98.62 457 VAL A N 1
ATOM 3555 C CA . VAL A 1 457 ? 15.367 3.008 3.65 1 98.62 457 VAL A CA 1
ATOM 3556 C C . VAL A 1 457 ? 13.891 2.652 3.834 1 98.62 457 VAL A C 1
ATOM 3558 O O . VAL A 1 457 ? 13.266 3.049 4.82 1 98.62 457 VAL A O 1
ATOM 3561 N N . ARG A 1 458 ? 13.359 1.996 2.91 1 98.31 458 ARG A N 1
ATOM 3562 C CA . ARG A 1 458 ? 12.008 1.467 3.031 1 98.31 458 ARG A CA 1
ATOM 3563 C C . ARG A 1 458 ? 11.945 0.006 2.598 1 98.31 458 ARG A C 1
ATOM 3565 O O . ARG A 1 458 ? 12.359 -0.335 1.487 1 98.31 458 ARG A O 1
ATOM 3572 N N . VAL A 1 459 ? 11.406 -0.798 3.514 1 98.25 459 VAL A N 1
ATOM 3573 C CA . VAL A 1 459 ? 11.25 -2.225 3.248 1 98.25 459 VAL A CA 1
ATOM 3574 C C . VAL A 1 459 ? 9.773 -2.543 3.01 1 98.25 459 VAL A C 1
ATOM 3576 O O . VAL A 1 459 ? 8.93 -2.289 3.873 1 98.25 459 VAL A O 1
ATOM 3579 N N . PHE A 1 460 ? 9.453 -2.984 1.847 1 97.75 460 PHE A N 1
ATOM 3580 C CA . PHE A 1 460 ? 8.125 -3.504 1.532 1 97.75 460 PHE A CA 1
ATOM 3581 C C . PHE A 1 460 ? 8.086 -5.02 1.68 1 97.75 460 PHE A C 1
ATOM 3583 O O . PHE A 1 460 ? 8.891 -5.73 1.066 1 97.75 460 PHE A O 1
ATOM 3590 N N . VAL A 1 461 ? 7.133 -5.445 2.428 1 96.81 461 VAL A N 1
ATOM 3591 C CA . VAL A 1 461 ? 7.098 -6.871 2.736 1 96.81 461 VAL A CA 1
ATOM 3592 C C . VAL A 1 461 ? 5.984 -7.547 1.938 1 96.81 461 VAL A C 1
ATOM 3594 O O . VAL A 1 461 ? 4.895 -6.992 1.787 1 96.81 461 VAL A O 1
ATOM 3597 N N . TYR A 1 462 ? 6.262 -8.664 1.391 1 97.25 462 TYR A N 1
ATOM 3598 C CA . TYR A 1 462 ? 5.352 -9.5 0.613 1 97.25 462 TYR A CA 1
ATOM 3599 C C . TYR A 1 462 ? 5.234 -10.891 1.22 1 97.25 462 TYR A C 1
ATOM 3601 O O . TYR A 1 462 ? 5.922 -11.211 2.191 1 97.25 462 TYR A O 1
ATOM 3609 N N . PRO A 1 463 ? 4.285 -11.711 0.693 1 96.56 463 PRO A N 1
ATOM 3610 C CA . PRO A 1 463 ? 4.164 -13.07 1.217 1 96.56 463 PRO A CA 1
ATOM 3611 C C . PRO A 1 463 ? 5.48 -13.844 1.177 1 96.56 463 PRO A C 1
ATOM 3613 O O . PRO A 1 463 ? 6.375 -13.5 0.399 1 96.56 463 PRO A O 1
ATOM 3616 N N . GLU A 1 464 ? 5.598 -14.82 2.068 1 95.5 464 GLU A N 1
ATOM 3617 C CA . GLU A 1 464 ? 6.766 -15.695 2.115 1 95.5 464 GLU A CA 1
ATOM 3618 C C . GLU A 1 464 ? 8.016 -14.922 2.516 1 95.5 464 GLU A C 1
ATOM 3620 O O . GLU A 1 464 ? 9.133 -15.32 2.18 1 95.5 464 GLU A O 1
ATOM 3625 N N . ASN A 1 465 ? 7.875 -13.68 3.094 1 93.81 465 ASN A N 1
ATOM 3626 C CA . ASN A 1 465 ? 8.93 -12.805 3.594 1 93.81 465 ASN A CA 1
ATOM 3627 C C . ASN A 1 465 ? 9.82 -12.297 2.465 1 93.81 465 ASN A C 1
ATOM 3629 O O . ASN A 1 465 ? 11.016 -12.07 2.67 1 93.81 465 ASN A O 1
ATOM 3633 N N . ALA A 1 466 ? 9.203 -12.383 1.277 1 96.12 466 ALA A N 1
ATOM 3634 C CA . ALA A 1 466 ? 9.883 -11.656 0.202 1 96.12 466 ALA A CA 1
ATOM 3635 C C . ALA A 1 466 ? 9.852 -10.148 0.449 1 96.12 466 ALA A C 1
ATOM 3637 O O . ALA A 1 466 ? 8.844 -9.617 0.921 1 96.12 466 ALA A O 1
ATOM 3638 N N . CYS A 1 467 ? 10.992 -9.453 0.172 1 96.44 467 CYS A N 1
ATOM 3639 C CA . CYS A 1 467 ? 11.062 -8.039 0.501 1 96.44 467 CYS A CA 1
ATOM 3640 C C . CYS A 1 467 ? 11.562 -7.227 -0.69 1 96.44 467 CYS A C 1
ATOM 3642 O O . CYS A 1 467 ? 12.438 -7.676 -1.429 1 96.44 467 CYS A O 1
ATOM 3644 N N . ALA A 1 468 ? 10.898 -6.176 -0.925 1 98.12 468 ALA A N 1
ATOM 3645 C CA . ALA A 1 468 ? 11.469 -5.121 -1.763 1 98.12 468 ALA A CA 1
ATOM 3646 C C . ALA A 1 468 ? 12.109 -4.031 -0.911 1 98.12 468 ALA A C 1
ATOM 3648 O O . ALA A 1 468 ? 11.422 -3.309 -0.191 1 98.12 468 ALA A O 1
ATOM 3649 N N . VAL A 1 469 ? 13.438 -3.904 -1.011 1 98.31 469 VAL A N 1
ATOM 3650 C CA . VAL A 1 469 ? 14.18 -2.951 -0.188 1 98.31 469 VAL A CA 1
ATOM 3651 C C . VAL A 1 469 ? 14.648 -1.783 -1.049 1 98.31 469 VAL A C 1
ATOM 3653 O O . VAL A 1 469 ? 15.461 -1.966 -1.96 1 98.31 469 VAL A O 1
ATOM 3656 N N . TRP A 1 470 ? 14.148 -0.661 -0.744 1 98.44 470 TRP A N 1
ATOM 3657 C CA . TRP A 1 470 ? 14.562 0.558 -1.428 1 98.44 470 TRP A CA 1
ATOM 3658 C C . TRP A 1 470 ? 15.438 1.417 -0.52 1 98.44 470 TRP A C 1
ATOM 3660 O O . TRP A 1 470 ? 15.094 1.652 0.642 1 98.44 470 TRP A O 1
ATOM 3670 N N . LEU A 1 471 ? 16.547 1.788 -1.067 1 98.19 471 LEU A N 1
ATOM 3671 C CA . LEU A 1 471 ? 17.516 2.652 -0.393 1 98.19 471 LEU A CA 1
ATOM 3672 C C . LEU A 1 471 ? 17.859 3.863 -1.256 1 98.19 471 LEU A C 1
ATOM 3674 O O . LEU A 1 471 ? 18 3.742 -2.473 1 98.19 471 LEU A O 1
ATOM 3678 N N . MET A 1 472 ? 17.922 5.004 -0.597 1 98.38 472 MET A N 1
ATOM 3679 C CA . MET A 1 472 ? 18.391 6.188 -1.318 1 98.38 472 MET A CA 1
ATOM 3680 C C . MET A 1 472 ? 19.391 6.977 -0.486 1 98.38 472 MET A C 1
ATOM 3682 O O . MET A 1 472 ? 19.109 7.332 0.661 1 98.38 472 MET A O 1
ATOM 3686 N N . PHE A 1 473 ? 20.594 7.152 -1.004 1 98.5 473 PHE A N 1
ATOM 3687 C CA . PHE A 1 473 ? 21.594 8.039 -0.436 1 98.5 473 PHE A CA 1
ATOM 3688 C C . PHE A 1 473 ? 21.5 9.43 -1.053 1 98.5 473 PHE A C 1
ATOM 3690 O O . PHE A 1 473 ? 21.234 9.57 -2.248 1 98.5 473 PHE A O 1
ATOM 3697 N N . ALA A 1 474 ? 21.641 10.383 -0.264 1 98.38 474 ALA A N 1
ATOM 3698 C CA . ALA A 1 474 ? 21.641 11.742 -0.791 1 98.38 474 ALA A CA 1
ATOM 3699 C C . ALA A 1 474 ? 22.594 12.641 -0.005 1 98.38 474 ALA A C 1
ATOM 3701 O O . ALA A 1 474 ? 23 12.297 1.11 1 98.38 474 ALA A O 1
ATOM 3702 N N . CYS A 1 475 ? 23.031 13.695 -0.624 1 97.5 475 CYS A N 1
ATOM 3703 C CA . CYS A 1 475 ? 23.828 14.719 0.037 1 97.5 475 CYS A CA 1
ATOM 3704 C C . CYS A 1 475 ? 23.562 16.094 -0.562 1 97.5 475 CYS A C 1
ATOM 3706 O O . CYS A 1 475 ? 23.078 16.203 -1.689 1 97.5 475 CYS A O 1
ATOM 3708 N N . LYS A 1 476 ? 23.688 17.062 0.174 1 97.19 476 LYS A N 1
ATOM 3709 C CA . LYS A 1 476 ? 23.719 18.453 -0.269 1 97.19 476 LYS A CA 1
ATOM 3710 C C . LYS A 1 476 ? 25 19.141 0.211 1 97.19 476 LYS A C 1
ATOM 3712 O O . LYS A 1 476 ? 25.469 18.875 1.319 1 97.19 476 LYS A O 1
ATOM 3717 N N . TYR A 1 477 ? 25.641 19.891 -0.664 1 95.5 477 TYR A N 1
ATOM 3718 C CA . TYR A 1 477 ? 26.922 20.5 -0.343 1 95.5 477 TYR A CA 1
ATOM 3719 C C . TYR A 1 477 ? 27.156 21.734 -1.206 1 95.5 477 TYR A C 1
ATOM 3721 O O . TYR A 1 477 ? 26.5 21.922 -2.225 1 95.5 477 TYR A O 1
ATOM 3729 N N . ARG A 1 478 ? 27.984 22.578 -0.686 1 94.44 478 ARG A N 1
ATOM 3730 C CA . ARG A 1 478 ? 28.469 23.734 -1.449 1 94.44 478 ARG A CA 1
ATOM 3731 C C . ARG A 1 478 ? 29.828 23.422 -2.088 1 94.44 478 ARG A C 1
ATOM 3733 O O . ARG A 1 478 ? 30.781 23.078 -1.394 1 94.44 478 ARG A O 1
ATOM 3740 N N . SER A 1 479 ? 29.797 23.5 -3.504 1 85.31 479 SER A N 1
ATOM 3741 C CA . SER A 1 479 ? 31.016 23.172 -4.215 1 85.31 479 SER A CA 1
ATOM 3742 C C . SER A 1 479 ? 32.156 24.141 -3.869 1 85.31 479 SER A C 1
ATOM 3744 O O . SER A 1 479 ? 31.922 25.344 -3.766 1 85.31 479 SER A O 1
ATOM 3746 N N . VAL A 1 480 ? 33.281 23.688 -3.281 1 76.12 480 VAL A N 1
ATOM 3747 C CA . VAL A 1 480 ? 34.438 24.547 -3.064 1 76.12 480 VAL A CA 1
ATOM 3748 C C . VAL A 1 480 ? 35.344 24.531 -4.301 1 76.12 480 VAL A C 1
ATOM 3750 O O . VAL A 1 480 ? 35.719 23.453 -4.789 1 76.12 480 VAL A O 1
ATOM 3753 N N . LEU A 1 481 ? 35 25.375 -5.324 1 51.78 481 LEU A N 1
ATOM 3754 C CA . LEU A 1 481 ? 36.031 25.516 -6.359 1 51.78 481 LEU A CA 1
ATOM 3755 C C . LEU A 1 481 ? 37.375 25.828 -5.746 1 51.78 481 LEU A C 1
ATOM 3757 O O . LEU A 1 481 ? 37.469 26.5 -4.711 1 51.78 481 LEU A O 1
ATOM 3761 N N . MET B 1 1 ? 21.828 13.891 34.875 1 50.97 1 MET B N 1
ATOM 3762 C CA . MET B 1 1 ? 20.719 14.062 35.812 1 50.97 1 MET B CA 1
ATOM 3763 C C . MET B 1 1 ? 19.938 15.328 35.469 1 50.97 1 MET B C 1
ATOM 3765 O O . MET B 1 1 ? 20.516 16.375 35.188 1 50.97 1 MET B O 1
ATOM 3769 N N . ALA B 1 2 ? 18.734 15.148 35.25 1 67.31 2 ALA B N 1
ATOM 3770 C CA . ALA B 1 2 ? 17.984 16.312 34.781 1 67.31 2 ALA B CA 1
ATOM 3771 C C . ALA B 1 2 ? 17.906 17.375 35.875 1 67.31 2 ALA B C 1
ATOM 3773 O O . ALA B 1 2 ? 17.625 17.062 37.031 1 67.31 2 ALA B O 1
ATOM 3774 N N . ASP B 1 3 ? 18.625 18.516 35.75 1 83.12 3 ASP B N 1
ATOM 3775 C CA . ASP B 1 3 ? 18.656 19.703 36.625 1 83.12 3 ASP B CA 1
ATOM 3776 C C . ASP B 1 3 ? 17.281 20.359 36.719 1 83.12 3 ASP B C 1
ATOM 3778 O O . ASP B 1 3 ? 16.625 20.578 35.688 1 83.12 3 ASP B O 1
ATOM 3782 N N . ALA B 1 4 ? 16.766 20.5 37.938 1 84.75 4 ALA B N 1
ATOM 3783 C CA . ALA B 1 4 ? 15.445 21.062 38.219 1 84.75 4 ALA B CA 1
ATOM 3784 C C . ALA B 1 4 ? 15.281 22.438 37.562 1 84.75 4 ALA B C 1
ATOM 3786 O O . ALA B 1 4 ? 14.195 22.766 37.062 1 84.75 4 ALA B O 1
ATOM 3787 N N . THR B 1 5 ? 16.359 23.141 37.531 1 85.88 5 THR B N 1
ATOM 3788 C CA . THR B 1 5 ? 16.297 24.469 36.906 1 85.88 5 THR B CA 1
ATOM 3789 C C . THR B 1 5 ? 16.109 24.359 35.406 1 85.88 5 THR B C 1
ATOM 3791 O O . THR B 1 5 ? 15.352 25.141 34.812 1 85.88 5 THR B O 1
ATOM 3794 N N . ALA B 1 6 ? 16.75 23.391 34.938 1 87.5 6 ALA B N 1
ATOM 3795 C CA . ALA B 1 6 ? 16.594 23.156 33.5 1 87.5 6 ALA B CA 1
ATOM 3796 C C . ALA B 1 6 ? 15.172 22.688 33.188 1 87.5 6 ALA B C 1
ATOM 3798 O O . ALA B 1 6 ? 14.609 23.078 32.156 1 87.5 6 ALA B O 1
ATOM 3799 N N . MET B 1 7 ? 14.688 21.969 34.031 1 89 7 MET B N 1
ATOM 3800 C CA . MET B 1 7 ? 13.344 21.438 33.844 1 89 7 MET B CA 1
ATOM 3801 C C . MET B 1 7 ? 12.289 22.531 34 1 89 7 MET B C 1
ATOM 3803 O O . MET B 1 7 ? 11.234 22.469 33.375 1 89 7 MET B O 1
ATOM 3807 N N . LEU B 1 8 ? 12.609 23.484 34.844 1 89 8 LEU B N 1
ATOM 3808 C CA . LEU B 1 8 ? 11.695 24.594 35.094 1 89 8 LEU B CA 1
ATOM 3809 C C . LEU B 1 8 ? 11.477 25.406 33.844 1 89 8 LEU B C 1
ATOM 3811 O O . LEU B 1 8 ? 10.422 26.016 33.656 1 89 8 LEU B O 1
ATOM 3815 N N . SER B 1 9 ? 12.414 25.281 32.875 1 85.19 9 SER B N 1
ATOM 3816 C CA . SER B 1 9 ? 12.328 26.047 31.641 1 85.19 9 SER B CA 1
ATOM 3817 C C . SER B 1 9 ? 11.469 25.344 30.594 1 85.19 9 SER B C 1
ATOM 3819 O O . SER B 1 9 ? 11.047 25.953 29.609 1 85.19 9 SER B O 1
ATOM 3821 N N . MET B 1 10 ? 11.125 24.109 30.891 1 84.94 10 MET B N 1
ATOM 3822 C CA . MET B 1 10 ? 10.273 23.359 29.969 1 84.94 10 MET B CA 1
ATOM 3823 C C . MET B 1 10 ? 8.805 23.688 30.188 1 84.94 10 MET B C 1
ATOM 3825 O O . MET B 1 10 ? 8.109 22.984 30.922 1 84.94 10 MET B O 1
ATOM 3829 N N . CYS B 1 11 ? 8.32 24.609 29.469 1 82.69 11 CYS B N 1
ATOM 3830 C CA . CYS B 1 11 ? 7.008 25.172 29.75 1 82.69 11 CYS B CA 1
ATOM 3831 C C . CYS B 1 11 ? 5.93 24.469 28.938 1 82.69 11 CYS B C 1
ATOM 3833 O O . CYS B 1 11 ? 4.75 24.828 29.016 1 82.69 11 CYS B O 1
ATOM 3835 N N . ASP B 1 12 ? 6.234 23.375 28.234 1 82.88 12 ASP B N 1
ATOM 3836 C CA . ASP B 1 12 ? 5.227 22.656 27.453 1 82.88 12 ASP B CA 1
ATOM 3837 C C . ASP B 1 12 ? 4.238 21.938 28.359 1 82.88 12 ASP B C 1
ATOM 3839 O O . ASP B 1 12 ? 4.633 21.109 29.188 1 82.88 12 ASP B O 1
ATOM 3843 N N . PRO B 1 13 ? 3.021 22.234 28.219 1 87.38 13 PRO B N 1
ATOM 3844 C CA . PRO B 1 13 ? 2.033 21.594 29.094 1 87.38 13 PRO B CA 1
ATOM 3845 C C . PRO B 1 13 ? 1.714 20.172 28.672 1 87.38 13 PRO B C 1
ATOM 3847 O O . PRO B 1 13 ? 2.041 19.75 27.562 1 87.38 13 PRO B O 1
ATOM 3850 N N . VAL B 1 14 ? 1.16 19.438 29.688 1 89.31 14 VAL B N 1
ATOM 3851 C CA . VAL B 1 14 ? 0.564 18.141 29.391 1 89.31 14 VAL B CA 1
ATOM 3852 C C . VAL B 1 14 ? -0.885 18.312 28.953 1 89.31 14 VAL B C 1
ATOM 3854 O O . VAL B 1 14 ? -1.677 18.969 29.641 1 89.31 14 VAL B O 1
ATOM 3857 N N . HIS B 1 15 ? -1.205 17.828 27.781 1 90.88 15 HIS B N 1
ATOM 3858 C CA . HIS B 1 15 ? -2.541 17.984 27.219 1 90.88 15 HIS B CA 1
ATOM 3859 C C . HIS B 1 15 ? -3.404 16.75 27.469 1 90.88 15 HIS B C 1
ATOM 3861 O O . HIS B 1 15 ? -3.09 15.664 27 1 90.88 15 HIS B O 1
ATOM 3867 N N . PHE B 1 16 ? -4.48 16.922 28.297 1 92.12 16 PHE B N 1
ATOM 3868 C CA . PHE B 1 16 ? -5.469 15.875 28.547 1 92.12 16 PHE B CA 1
ATOM 3869 C C . PHE B 1 16 ? -6.691 16.062 27.656 1 92.12 16 PHE B C 1
ATOM 3871 O O . PHE B 1 16 ? -7.262 17.156 27.594 1 92.12 16 PHE B O 1
ATOM 3878 N N . VAL B 1 17 ? -6.973 15.016 26.938 1 94.19 17 VAL B N 1
ATOM 3879 C CA . VAL B 1 17 ? -8.188 15.023 26.141 1 94.19 17 VAL B CA 1
ATOM 3880 C C . VAL B 1 17 ? -9.109 13.891 26.562 1 94.19 17 VAL B C 1
ATOM 3882 O O . VAL B 1 17 ? -8.695 12.727 26.625 1 94.19 17 VAL B O 1
ATOM 3885 N N . LEU B 1 18 ? -10.32 14.25 26.953 1 95.25 18 LEU B N 1
ATOM 3886 C CA . LEU B 1 18 ? -11.32 13.273 27.375 1 95.25 18 LEU B CA 1
ATOM 3887 C C . LEU B 1 18 ? -12.367 13.07 26.281 1 95.25 18 LEU B C 1
ATOM 3889 O O . LEU B 1 18 ? -13 14.031 25.844 1 95.25 18 LEU B O 1
ATOM 3893 N N . ILE B 1 19 ? -12.477 11.883 25.859 1 95.12 19 ILE B N 1
ATOM 3894 C CA . ILE B 1 19 ? -13.453 11.57 24.828 1 95.12 19 ILE B CA 1
ATOM 3895 C C . ILE B 1 19 ? -14.43 10.516 25.328 1 95.12 19 ILE B C 1
ATOM 3897 O O . ILE B 1 19 ? -14.117 9.773 26.266 1 95.12 19 ILE B O 1
ATOM 3901 N N . LYS B 1 20 ? -15.617 10.555 24.828 1 94.12 20 LYS B N 1
ATOM 3902 C CA . LYS B 1 20 ? -16.641 9.539 25.078 1 94.12 20 LYS B CA 1
ATOM 3903 C C . LYS B 1 20 ? -17.016 8.812 23.781 1 94.12 20 LYS B C 1
ATOM 3905 O O . LYS B 1 20 ? -17.297 9.453 22.766 1 94.12 20 LYS B O 1
ATOM 3910 N N . THR B 1 21 ? -16.844 7.523 23.797 1 90.75 21 THR B N 1
ATOM 3911 C CA . THR B 1 21 ? -17.234 6.715 22.656 1 90.75 21 THR B CA 1
ATOM 3912 C C . THR B 1 21 ? -18.5 5.934 22.953 1 90.75 21 THR B C 1
ATOM 3914 O O . THR B 1 21 ? -18.562 5.18 23.922 1 90.75 21 THR B O 1
ATOM 3917 N N . ASP B 1 22 ? -19.484 6.098 22.141 1 88 22 ASP B N 1
ATOM 3918 C CA . ASP B 1 22 ? -20.766 5.434 22.375 1 88 22 ASP B CA 1
ATOM 3919 C C . ASP B 1 22 ? -20.781 4.035 21.766 1 88 22 ASP B C 1
ATOM 3921 O O . ASP B 1 22 ? -19.766 3.576 21.234 1 88 22 ASP B O 1
ATOM 3925 N N . THR B 1 23 ? -21.891 3.357 21.844 1 83.06 23 THR B N 1
ATOM 3926 C CA . THR B 1 23 ? -22.047 1.979 21.406 1 83.06 23 THR B CA 1
ATOM 3927 C C . THR B 1 23 ? -21.984 1.897 19.875 1 83.06 23 THR B C 1
ATOM 3929 O O . THR B 1 23 ? -21.641 0.85 19.328 1 83.06 23 THR B O 1
ATOM 3932 N N . SER B 1 24 ? -22.328 2.973 19.203 1 77.88 24 SER B N 1
ATOM 3933 C CA . SER B 1 24 ? -22.266 3.014 17.75 1 77.88 24 SER B CA 1
ATOM 3934 C C . SER B 1 24 ? -20.875 3.434 17.266 1 77.88 24 SER B C 1
ATOM 3936 O O . SER B 1 24 ? -20.672 3.705 16.078 1 77.88 24 SER B O 1
ATOM 3938 N N . SER B 1 25 ? -19.891 3.559 18.156 1 79.38 25 SER B N 1
ATOM 3939 C CA . SER B 1 25 ? -18.5 3.887 17.859 1 79.38 25 SER B CA 1
ATOM 3940 C C . SER B 1 25 ? -18.344 5.352 17.469 1 79.38 25 SER B C 1
ATOM 3942 O O . SER B 1 25 ? -17.422 5.715 16.75 1 79.38 25 SER B O 1
ATOM 3944 N N . GLU B 1 26 ? -19.344 6.062 17.938 1 84.06 26 GLU B N 1
ATOM 3945 C CA . GLU B 1 26 ? -19.234 7.504 17.75 1 84.06 26 GLU B CA 1
ATOM 3946 C C . GLU B 1 26 ? -18.5 8.156 18.906 1 84.06 26 GLU B C 1
ATOM 3948 O O . GLU B 1 26 ? -18.812 7.91 20.078 1 84.06 26 GLU B O 1
ATOM 3953 N N . THR B 1 27 ? -17.547 8.961 18.547 1 91.31 27 THR B N 1
ATOM 3954 C CA . THR B 1 27 ? -16.719 9.594 19.578 1 91.31 27 THR B CA 1
ATOM 3955 C C . THR B 1 27 ? -17.047 11.078 19.703 1 91.31 27 THR B C 1
ATOM 3957 O O . THR B 1 27 ? -17.25 11.758 18.688 1 91.31 27 THR B O 1
ATOM 3960 N N . THR B 1 28 ? -17.203 11.516 20.922 1 92.12 28 THR B N 1
ATOM 3961 C CA . THR B 1 28 ? -17.469 12.922 21.219 1 92.12 28 THR B CA 1
ATOM 3962 C C . THR B 1 28 ? -16.422 13.484 22.172 1 92.12 28 THR B C 1
ATOM 3964 O O . THR B 1 28 ? -15.969 12.789 23.078 1 92.12 28 THR B O 1
ATOM 3967 N N . LEU B 1 29 ? -16.016 14.664 21.938 1 93.62 29 LEU B N 1
ATOM 3968 C CA . LEU B 1 29 ? -15.055 15.352 22.797 1 93.62 29 LEU B CA 1
ATOM 3969 C C . LEU B 1 29 ? -15.758 15.914 24.031 1 93.62 29 LEU B C 1
ATOM 3971 O O . LEU B 1 29 ? -16.703 16.703 23.906 1 93.62 29 LEU B O 1
ATOM 3975 N N . ILE B 1 30 ? -15.266 15.547 25.188 1 94.81 30 ILE B N 1
ATOM 3976 C CA . ILE B 1 30 ? -15.914 15.961 26.438 1 94.81 30 ILE B CA 1
ATOM 3977 C C . ILE B 1 30 ? -15.133 17.109 27.062 1 94.81 30 ILE B C 1
ATOM 3979 O O . ILE B 1 30 ? -15.719 18.047 27.609 1 94.81 30 ILE B O 1
ATOM 3983 N N . SER B 1 31 ? -13.883 16.938 26.984 1 95.38 31 SER B N 1
ATOM 3984 C CA . SER B 1 31 ? -13.055 17.969 27.609 1 95.38 31 SER B CA 1
ATOM 3985 C C . SER B 1 31 ? -11.656 18 27 1 95.38 31 SER B C 1
ATOM 3987 O O . SER B 1 31 ? -11.211 17.016 26.406 1 95.38 31 SER B O 1
ATOM 3989 N N . SER B 1 32 ? -11.062 19.094 27.047 1 93.56 32 SER B N 1
ATOM 3990 C CA . SER B 1 32 ? -9.68 19.375 26.672 1 93.56 32 SER B CA 1
ATOM 3991 C C . SER B 1 32 ? -8.992 20.25 27.719 1 93.56 32 SER B C 1
ATOM 3993 O O . SER B 1 32 ? -9.461 21.344 28.031 1 93.56 32 SER B O 1
ATOM 3995 N N . TYR B 1 33 ? -7.938 19.672 28.281 1 92.44 33 TYR B N 1
ATOM 3996 C CA . TYR B 1 33 ? -7.309 20.375 29.406 1 92.44 33 TYR B CA 1
ATOM 3997 C C . TYR B 1 33 ? -5.793 20.391 29.25 1 92.44 33 TYR B C 1
ATOM 3999 O O . TYR B 1 33 ? -5.188 19.391 28.875 1 92.44 33 TYR B O 1
ATOM 4007 N N . PHE B 1 34 ? -5.188 21.594 29.562 1 90.19 34 PHE B N 1
ATOM 4008 C CA . PHE B 1 34 ? -3.738 21.75 29.547 1 90.19 34 PHE B CA 1
ATOM 4009 C C . PHE B 1 34 ? -3.191 21.859 30.969 1 90.19 34 PHE B C 1
ATOM 4011 O O . PHE B 1 34 ? -3.508 22.812 31.688 1 90.19 34 PHE B O 1
ATOM 4018 N N . LEU B 1 35 ? -2.371 20.938 31.312 1 90.44 35 LEU B N 1
ATOM 4019 C CA . LEU B 1 35 ? -1.833 20.859 32.656 1 90.44 35 LEU B CA 1
ATOM 4020 C C . LEU B 1 35 ? -0.383 21.328 32.688 1 90.44 35 LEU B C 1
ATOM 4022 O O . LEU B 1 35 ? 0.444 20.859 31.906 1 90.44 35 LEU B O 1
ATOM 4026 N N . ASP B 1 36 ? -0.131 22.281 33.531 1 89.38 36 ASP B N 1
ATOM 4027 C CA . ASP B 1 36 ? 1.257 22.609 33.844 1 89.38 36 ASP B CA 1
ATOM 4028 C C . ASP B 1 36 ? 1.865 21.609 34.812 1 89.38 36 ASP B C 1
ATOM 4030 O O . ASP B 1 36 ? 1.573 21.656 36.031 1 89.38 36 ASP B O 1
ATOM 4034 N N . TRP B 1 37 ? 2.777 20.812 34.406 1 89.81 37 TRP B N 1
ATOM 4035 C CA . TRP B 1 37 ? 3.301 19.672 35.125 1 89.81 37 TRP B CA 1
ATOM 4036 C C . TRP B 1 37 ? 4.387 20.125 36.125 1 89.81 37 TRP B C 1
ATOM 4038 O O . TRP B 1 37 ? 4.754 19.375 37.031 1 89.81 37 TRP B O 1
ATOM 4048 N N . ARG B 1 38 ? 4.93 21.328 36 1 90.88 38 ARG B N 1
ATOM 4049 C CA . ARG B 1 38 ? 6.145 21.75 36.719 1 90.88 38 ARG B CA 1
ATOM 4050 C C . ARG B 1 38 ? 5.898 21.906 38.188 1 90.88 38 ARG B C 1
ATOM 4052 O O . ARG B 1 38 ? 6.844 22.062 38.969 1 90.88 38 ARG B O 1
ATOM 4059 N N . THR B 1 39 ? 4.582 21.812 38.625 1 88.25 39 THR B N 1
ATOM 4060 C CA . THR B 1 39 ? 4.281 21.812 40.062 1 88.25 39 THR B CA 1
ATOM 4061 C C . THR B 1 39 ? 4.965 20.641 40.75 1 88.25 39 THR B C 1
ATOM 4063 O O . THR B 1 39 ? 5.25 20.703 41.938 1 88.25 39 THR B O 1
ATOM 4066 N N . VAL B 1 40 ? 5.27 19.625 40.031 1 91.56 40 VAL B N 1
ATOM 4067 C CA . VAL B 1 40 ? 5.875 18.406 40.594 1 91.56 40 VAL B CA 1
ATOM 4068 C C . VAL B 1 40 ? 7.324 18.688 40.969 1 91.56 40 VAL B C 1
ATOM 4070 O O . VAL B 1 40 ? 7.887 18 41.844 1 91.56 40 VAL B O 1
ATOM 4073 N N . LEU B 1 41 ? 7.91 19.719 40.406 1 91.38 41 LEU B N 1
ATOM 4074 C CA . LEU B 1 41 ? 9.305 20.047 40.688 1 91.38 41 LEU B CA 1
ATOM 4075 C C . LEU B 1 41 ? 9.484 20.547 42.094 1 91.38 41 LEU B C 1
ATOM 4077 O O . LEU B 1 41 ? 10.594 20.547 42.625 1 91.38 41 LEU B O 1
ATOM 4081 N N . ALA B 1 42 ? 8.359 21.031 42.656 1 89.62 42 ALA B N 1
ATOM 4082 C CA . ALA B 1 42 ? 8.422 21.594 44.031 1 89.62 42 ALA B CA 1
ATOM 4083 C C . ALA B 1 42 ? 8.047 20.547 45.062 1 89.62 42 ALA B C 1
ATOM 4085 O O . ALA B 1 42 ? 8.078 20.812 46.281 1 89.62 42 ALA B O 1
ATOM 4086 N N . SER B 1 43 ? 7.766 19.359 44.594 1 87.25 43 SER B N 1
ATOM 4087 C CA . SER B 1 43 ? 7.387 18.312 45.531 1 87.25 43 SER B CA 1
ATOM 4088 C C . SER B 1 43 ? 8.609 17.578 46.094 1 87.25 43 SER B C 1
ATOM 4090 O O . SER B 1 43 ? 9.453 17.109 45.312 1 87.25 43 SER B O 1
ATOM 4092 N N . PRO B 1 44 ? 8.781 17.469 47.344 1 81.94 44 PRO B N 1
ATOM 4093 C CA . PRO B 1 44 ? 9.961 16.844 47.969 1 81.94 44 PRO B CA 1
ATOM 4094 C C . PRO B 1 44 ? 10.109 15.375 47.594 1 81.94 44 PRO B C 1
ATOM 4096 O O . PRO B 1 44 ? 11.227 14.867 47.5 1 81.94 44 PRO B O 1
ATOM 4099 N N . THR B 1 45 ? 9.055 14.68 47.375 1 82.88 45 THR B N 1
ATOM 4100 C CA . THR B 1 45 ? 9.125 13.258 47.062 1 82.88 45 THR B CA 1
ATOM 4101 C C . THR B 1 45 ? 9.156 13.039 45.562 1 82.88 45 THR B C 1
ATOM 4103 O O . THR B 1 45 ? 9.297 11.906 45.094 1 82.88 45 THR B O 1
ATOM 4106 N N . GLY B 1 46 ? 9.086 14.117 44.875 1 84.12 46 GLY B N 1
ATOM 4107 C CA . GLY B 1 46 ? 9 13.984 43.406 1 84.12 46 GLY B CA 1
ATOM 4108 C C . GLY B 1 46 ? 7.668 13.445 42.938 1 84.12 46 GLY B C 1
ATOM 4109 O O . GLY B 1 46 ? 7.539 13.023 41.781 1 84.12 46 GLY B O 1
ATOM 4110 N N . LYS B 1 47 ? 6.793 13.273 43.906 1 89.44 47 LYS B N 1
ATOM 4111 C CA . LYS B 1 47 ? 5.441 12.805 43.594 1 89.44 47 LYS B CA 1
ATOM 4112 C C . LYS B 1 47 ? 4.398 13.82 44.062 1 89.44 47 LYS B C 1
ATOM 4114 O O . LYS B 1 47 ? 4.555 14.438 45.125 1 89.44 47 LYS B O 1
ATOM 4119 N N . THR B 1 48 ? 3.479 14.156 43.188 1 90 48 THR B N 1
ATOM 4120 C CA . THR B 1 48 ? 2.387 15.047 43.562 1 90 48 THR B CA 1
ATOM 4121 C C . THR B 1 48 ? 1.047 14.484 43.094 1 90 48 THR B C 1
ATOM 4123 O O . THR B 1 48 ? 0.995 13.664 42.188 1 90 48 THR B O 1
ATOM 4126 N N . CYS B 1 49 ? -0.033 14.688 43.844 1 93.12 49 CYS B N 1
ATOM 4127 C CA . CYS B 1 49 ? -1.396 14.273 43.531 1 93.12 49 CYS B CA 1
ATOM 4128 C C . CYS B 1 49 ? -2.379 15.414 43.75 1 93.12 49 CYS B C 1
ATOM 4130 O O . CYS B 1 49 ? -2.424 15.984 44.844 1 93.12 49 CYS B O 1
ATOM 4132 N N . PHE B 1 50 ? -3.068 15.828 42.75 1 92.69 50 PHE B N 1
ATOM 4133 C CA . PHE B 1 50 ? -4.02 16.922 42.906 1 92.69 50 PHE B CA 1
ATOM 4134 C C . PHE B 1 50 ? -5.223 16.719 42 1 92.69 50 PHE B C 1
ATOM 4136 O O . PHE B 1 50 ? -5.16 15.938 41.031 1 92.69 50 PHE B O 1
ATOM 4143 N N . ALA B 1 51 ? -6.281 17.391 42.281 1 94.81 51 ALA B N 1
ATOM 4144 C CA . ALA B 1 51 ? -7.508 17.312 41.5 1 94.81 51 ALA B CA 1
ATOM 4145 C C . ALA B 1 51 ? -7.566 18.422 40.438 1 94.81 51 ALA B C 1
ATOM 4147 O O . ALA B 1 51 ? -7.188 19.562 40.719 1 94.81 51 ALA B O 1
ATOM 4148 N N . VAL B 1 52 ? -7.926 18.016 39.281 1 93.56 52 VAL B N 1
ATOM 4149 C CA . VAL B 1 52 ? -8.102 18.969 38.188 1 93.56 52 VAL B CA 1
ATOM 4150 C C . VAL B 1 52 ? -9.562 19 37.75 1 93.56 52 VAL B C 1
ATOM 4152 O O . VAL B 1 52 ? -10.164 17.953 37.5 1 93.56 52 VAL B O 1
ATOM 4155 N N . GLU B 1 53 ? -10.07 20.172 37.688 1 94.44 53 GLU B N 1
ATOM 4156 C CA . GLU B 1 53 ? -11.43 20.328 37.188 1 94.44 53 GLU B CA 1
ATOM 4157 C C . GLU B 1 53 ? -11.445 20.438 35.656 1 94.44 53 GLU B C 1
ATOM 4159 O O . GLU B 1 53 ? -10.883 21.391 35.094 1 94.44 53 GLU B O 1
ATOM 4164 N N . LEU B 1 54 ? -12.102 19.484 35.094 1 95.38 54 LEU B N 1
ATOM 4165 C CA . LEU B 1 54 ? -12.211 19.5 33.625 1 95.38 54 LEU B CA 1
ATOM 4166 C C . LEU B 1 54 ? -13.453 20.25 33.188 1 95.38 54 LEU B C 1
ATOM 4168 O O . LEU B 1 54 ? -14.555 20.016 33.688 1 95.38 54 LEU B O 1
ATOM 4172 N N . MET B 1 55 ? -13.227 21.203 32.312 1 94.75 55 MET B N 1
ATOM 4173 C CA . MET B 1 55 ? -14.336 21.969 31.75 1 94.75 55 MET B CA 1
ATOM 4174 C C . MET B 1 55 ? -14.828 21.344 30.453 1 94.75 55 MET B C 1
ATOM 4176 O O . MET B 1 55 ? -14.078 20.625 29.781 1 94.75 55 MET B O 1
ATOM 4180 N N . GLY B 1 56 ? -16.062 21.656 30.109 1 93.25 56 GLY B N 1
ATOM 4181 C CA . GLY B 1 56 ? -16.562 21.219 28.812 1 93.25 56 GLY B CA 1
ATOM 4182 C C . GLY B 1 56 ? -15.922 21.922 27.641 1 93.25 56 GLY B C 1
ATOM 4183 O O . GLY B 1 56 ? -14.914 22.609 27.812 1 93.25 56 GLY B O 1
ATOM 4184 N N . VAL B 1 57 ? -16.453 21.672 26.453 1 92 57 VAL B N 1
ATOM 4185 C CA . VAL B 1 57 ? -15.867 22.25 25.25 1 92 57 VAL B CA 1
ATOM 4186 C C . VAL B 1 57 ? -16.953 23 24.469 1 92 57 VAL B C 1
ATOM 4188 O O . VAL B 1 57 ? -18.141 22.797 24.688 1 92 57 VAL B O 1
ATOM 4191 N N . GLY B 1 58 ? -16.516 23.891 23.625 1 87.88 58 GLY B N 1
ATOM 4192 C CA . GLY B 1 58 ? -17.453 24.656 22.812 1 87.88 58 GLY B CA 1
ATOM 4193 C C . GLY B 1 58 ? -18.359 25.562 23.625 1 87.88 58 GLY B C 1
ATOM 4194 O O . GLY B 1 58 ? -17.891 26.359 24.422 1 87.88 58 GLY B O 1
ATOM 4195 N N . SER B 1 59 ? -19.672 25.312 23.438 1 84.56 59 SER B N 1
ATOM 4196 C CA . SER B 1 59 ? -20.641 26.125 24.156 1 84.56 59 SER B CA 1
ATOM 4197 C C . SER B 1 59 ? -20.656 25.812 25.641 1 84.56 59 SER B C 1
ATOM 4199 O O . SER B 1 59 ? -21.078 26.641 26.453 1 84.56 59 SER B O 1
ATOM 4201 N N . GLU B 1 60 ? -20.094 24.656 25.938 1 87.5 60 GLU B N 1
ATOM 4202 C CA . GLU B 1 60 ? -20.062 24.219 27.328 1 87.5 60 GLU B CA 1
ATOM 4203 C C . GLU B 1 60 ? -18.672 24.406 27.938 1 87.5 60 GLU B C 1
ATOM 4205 O O . GLU B 1 60 ? -18.328 23.734 28.922 1 87.5 60 GLU B O 1
ATOM 4210 N N . CYS B 1 61 ? -17.922 25.281 27.375 1 88.81 61 CYS B N 1
ATOM 4211 C CA . CYS B 1 61 ? -16.547 25.422 27.828 1 88.81 61 CYS B CA 1
ATOM 4212 C C . CYS B 1 61 ? -16.5 26 29.234 1 88.81 61 CYS B C 1
ATOM 4214 O O . CYS B 1 61 ? -15.477 25.891 29.922 1 88.81 61 CYS B O 1
ATOM 4216 N N . LYS B 1 62 ? -17.594 26.625 29.703 1 90.5 62 LYS B N 1
ATOM 4217 C CA . LYS B 1 62 ? -17.625 27.203 31.047 1 90.5 62 LYS B CA 1
ATOM 4218 C C . LYS B 1 62 ? -18.391 26.297 32.031 1 90.5 62 LYS B C 1
ATOM 4220 O O . LYS B 1 62 ? -18.609 26.672 33.188 1 90.5 62 LYS B O 1
ATOM 4225 N N . VAL B 1 63 ? -18.766 25.172 31.516 1 93 63 VAL B N 1
ATOM 4226 C CA . VAL B 1 63 ? -19.5 24.203 32.344 1 93 63 VAL B CA 1
ATOM 4227 C C . VAL B 1 63 ? -18.578 23.047 32.719 1 93 63 VAL B C 1
ATOM 4229 O O . VAL B 1 63 ? -17.969 22.422 31.859 1 93 63 VAL B O 1
ATOM 4232 N N . PRO B 1 64 ? -18.469 22.797 34.062 1 94.38 64 PRO B N 1
ATOM 4233 C CA . PRO B 1 64 ? -17.625 21.672 34.469 1 94.38 64 PRO B CA 1
ATOM 4234 C C . PRO B 1 64 ? -18.109 20.344 33.938 1 94.38 64 PRO B C 1
ATOM 4236 O O . PRO B 1 64 ? -19.312 20.062 33.969 1 94.38 64 PRO B O 1
ATOM 4239 N N . ALA B 1 65 ? -17.234 19.578 33.375 1 94.56 65 ALA B N 1
ATOM 4240 C CA . ALA B 1 65 ? -17.531 18.25 32.844 1 94.56 65 ALA B CA 1
ATOM 4241 C C . ALA B 1 65 ? -17.234 17.172 33.875 1 94.56 65 ALA B C 1
ATOM 4243 O O . ALA B 1 65 ? -17.828 16.094 33.844 1 94.56 65 ALA B O 1
ATOM 4244 N N . GLY B 1 66 ? -16.25 17.406 34.75 1 94.69 66 GLY B N 1
ATOM 4245 C CA . GLY B 1 66 ? -15.867 16.453 35.781 1 94.69 66 GLY B CA 1
ATOM 4246 C C . GLY B 1 66 ? -14.555 16.797 36.438 1 94.69 66 GLY B C 1
ATOM 4247 O O . GLY B 1 66 ? -13.984 17.859 36.188 1 94.69 66 GLY B O 1
ATOM 4248 N N . VAL B 1 67 ? -14.242 15.945 37.406 1 95.69 67 VAL B N 1
ATOM 4249 C CA . VAL B 1 67 ? -12.992 16.141 38.156 1 95.69 67 VAL B CA 1
ATOM 4250 C C . VAL B 1 67 ? -12.078 14.945 37.938 1 95.69 67 VAL B C 1
ATOM 4252 O O . VAL B 1 67 ? -12.523 13.797 38 1 95.69 67 VAL B O 1
ATOM 4255 N N . LEU B 1 68 ? -10.891 15.25 37.531 1 95 68 LEU B N 1
ATOM 4256 C CA . LEU B 1 68 ? -9.883 14.219 37.312 1 95 68 LEU B CA 1
ATOM 4257 C C . LEU B 1 68 ? -8.773 14.328 38.375 1 95 68 LEU B C 1
ATOM 4259 O O . LEU B 1 68 ? -8.195 15.398 38.562 1 95 68 LEU B O 1
ATOM 4263 N N . THR B 1 69 ? -8.523 13.242 39.094 1 95.81 69 THR B N 1
ATOM 4264 C CA . THR B 1 69 ? -7.398 13.203 40 1 95.81 69 THR B CA 1
ATOM 4265 C C . THR B 1 69 ? -6.129 12.75 39.312 1 95.81 69 THR B C 1
ATOM 4267 O O . THR B 1 69 ? -6.078 11.641 38.75 1 95.81 69 THR B O 1
ATOM 4270 N N . VAL B 1 70 ? -5.145 13.656 39.312 1 94.69 70 VAL B N 1
ATOM 4271 C CA . VAL B 1 70 ? -3.91 13.391 38.594 1 94.69 70 VAL B CA 1
ATOM 4272 C C . VAL B 1 70 ? -2.76 13.18 39.562 1 94.69 70 VAL B C 1
ATOM 4274 O O . VAL B 1 70 ? -2.561 13.977 40.469 1 94.69 70 VAL B O 1
ATOM 4277 N N . SER B 1 71 ? -2.094 12.008 39.375 1 93.88 71 SER B N 1
ATOM 4278 C CA . SER B 1 71 ? -0.858 11.75 40.094 1 93.88 71 SER B CA 1
ATOM 4279 C C . SER B 1 71 ? 0.357 11.836 39.188 1 93.88 71 SER B C 1
ATOM 4281 O O . SER B 1 71 ? 0.451 11.094 38.219 1 93.88 71 SER B O 1
ATOM 4283 N N . LEU B 1 72 ? 1.276 12.789 39.5 1 93.19 72 LEU B N 1
ATOM 4284 C CA . LEU B 1 72 ? 2.486 12.977 38.719 1 93.19 72 LEU B CA 1
ATOM 4285 C C . LEU B 1 72 ? 3.719 12.523 39.5 1 93.19 72 LEU B C 1
ATOM 4287 O O . LEU B 1 72 ? 3.822 12.758 40.688 1 93.19 72 LEU B O 1
ATOM 4291 N N . GLU B 1 73 ? 4.539 11.734 38.719 1 92 73 GLU B N 1
ATOM 4292 C CA . GLU B 1 73 ? 5.797 11.289 39.312 1 92 73 GLU B CA 1
ATOM 4293 C C . GLU B 1 73 ? 6.961 11.477 38.344 1 92 73 GLU B C 1
ATOM 4295 O O . GLU B 1 73 ? 6.836 11.195 37.156 1 92 73 GLU B O 1
ATOM 4300 N N . LEU B 1 74 ? 8.055 12.039 38.844 1 88.62 74 LEU B N 1
ATOM 4301 C CA . LEU B 1 74 ? 9.266 12.188 38.031 1 88.62 74 LEU B CA 1
ATOM 4302 C C . LEU B 1 74 ? 10.18 10.977 38.219 1 88.62 74 LEU B C 1
ATOM 4304 O O . LEU B 1 74 ? 10.453 10.555 39.344 1 88.62 74 LEU B O 1
ATOM 4308 N N . TYR B 1 75 ? 10.414 10.406 37.156 1 87.75 75 TYR B N 1
ATOM 4309 C CA . TYR B 1 75 ? 11.383 9.312 37.156 1 87.75 75 TYR B CA 1
ATOM 4310 C C . TYR B 1 75 ? 12.586 9.625 36.281 1 87.75 75 TYR B C 1
ATOM 4312 O O . TYR B 1 75 ? 12.438 9.852 35.094 1 87.75 75 TYR B O 1
ATOM 4320 N N . PRO B 1 76 ? 13.914 9.688 36.719 1 83.06 76 PRO B N 1
ATOM 4321 C CA . PRO B 1 76 ? 14.258 9.461 38.125 1 83.06 76 PRO B CA 1
ATOM 4322 C C . PRO B 1 76 ? 13.93 10.664 39 1 83.06 76 PRO B C 1
ATOM 4324 O O . PRO B 1 76 ? 13.68 11.758 38.5 1 83.06 76 PRO B O 1
ATOM 4327 N N . PRO B 1 77 ? 13.906 10.43 40.344 1 82.69 77 PRO B N 1
ATOM 4328 C CA . PRO B 1 77 ? 13.602 11.562 41.219 1 82.69 77 PRO B CA 1
ATOM 4329 C C . PRO B 1 77 ? 14.703 12.625 41.219 1 82.69 77 PRO B C 1
ATOM 4331 O O . PRO B 1 77 ? 15.859 12.32 40.938 1 82.69 77 PRO B O 1
ATOM 4334 N N . LEU B 1 78 ? 14.219 13.883 41.5 1 84.06 78 LEU B N 1
ATOM 4335 C CA . LEU B 1 78 ? 15.164 14.992 41.5 1 84.06 78 LEU B CA 1
ATOM 4336 C C . LEU B 1 78 ? 16.047 14.945 42.75 1 84.06 78 LEU B C 1
ATOM 4338 O O . LEU B 1 78 ? 15.609 14.516 43.812 1 84.06 78 LEU B O 1
ATOM 4342 N N . THR B 1 79 ? 17.266 15.305 42.5 1 80.88 79 THR B N 1
ATOM 4343 C CA . THR B 1 79 ? 18.203 15.391 43.625 1 80.88 79 THR B CA 1
ATOM 4344 C C . THR B 1 79 ? 17.875 16.594 44.5 1 80.88 79 THR B C 1
ATOM 4346 O O . THR B 1 79 ? 17.969 16.531 45.719 1 80.88 79 THR B O 1
ATOM 4349 N N . GLU B 1 80 ? 17.609 17.766 43.844 1 84.19 80 GLU B N 1
ATOM 4350 C CA . GLU B 1 80 ? 17.219 19 44.5 1 84.19 80 GLU B CA 1
ATOM 4351 C C . GLU B 1 80 ? 15.891 19.516 44 1 84.19 80 GLU B C 1
ATOM 4353 O O . GLU B 1 80 ? 15.695 19.656 42.781 1 84.19 80 GLU B O 1
ATOM 4358 N N . THR B 1 81 ? 15.047 19.766 44.969 1 85.44 81 THR B N 1
ATOM 4359 C CA . THR B 1 81 ? 13.727 20.25 44.594 1 85.44 81 THR B CA 1
ATOM 4360 C C . THR B 1 81 ? 13.695 21.781 44.562 1 85.44 81 THR B C 1
ATOM 4362 O O . THR B 1 81 ? 14.555 22.422 45.188 1 85.44 81 THR B O 1
ATOM 4365 N N . LEU B 1 82 ? 12.836 22.266 43.844 1 89.62 82 LEU B N 1
ATOM 4366 C CA . LEU B 1 82 ? 12.633 23.719 43.812 1 89.62 82 LEU B CA 1
ATOM 4367 C C . LEU B 1 82 ? 11.586 24.141 44.844 1 89.62 82 LEU B C 1
ATOM 4369 O O . LEU B 1 82 ? 10.766 23.328 45.281 1 89.62 82 LEU B O 1
ATOM 4373 N N . SER B 1 83 ? 11.711 25.375 45.25 1 90.31 83 SER B N 1
ATOM 4374 C CA . SER B 1 83 ? 10.672 25.906 46.156 1 90.31 83 SER B CA 1
ATOM 4375 C C . SER B 1 83 ? 9.391 26.219 45.375 1 90.31 83 SER B C 1
ATOM 4377 O O . SER B 1 83 ? 9.438 26.531 44.188 1 90.31 83 SER B O 1
ATOM 4379 N N . THR B 1 84 ? 8.289 26.141 46.031 1 89.88 84 THR B N 1
ATOM 4380 C CA . THR B 1 84 ? 6.984 26.422 45.438 1 89.88 84 THR B CA 1
ATOM 4381 C C . THR B 1 84 ? 6.914 27.859 44.969 1 89.88 84 THR B C 1
ATOM 4383 O O . THR B 1 84 ? 6.266 28.156 43.938 1 89.88 84 THR B O 1
ATOM 4386 N N . ASP B 1 85 ? 7.637 28.672 45.656 1 92.75 85 ASP B N 1
ATOM 4387 C CA . ASP B 1 85 ? 7.621 30.094 45.312 1 92.75 85 ASP B CA 1
ATOM 4388 C C . ASP B 1 85 ? 8.336 30.344 43.969 1 92.75 85 ASP B C 1
ATOM 4390 O O . ASP B 1 85 ? 7.914 31.203 43.188 1 92.75 85 ASP B O 1
ATOM 4394 N N . ILE B 1 86 ? 9.344 29.594 43.812 1 92.62 86 ILE B N 1
ATOM 4395 C CA . ILE B 1 86 ? 10.102 29.75 42.594 1 92.62 86 ILE B CA 1
ATOM 4396 C C . ILE B 1 86 ? 9.25 29.297 41.406 1 92.62 86 ILE B C 1
ATOM 4398 O O . ILE B 1 86 ? 9.211 29.969 40.375 1 92.62 86 ILE B O 1
ATOM 4402 N N . VAL B 1 87 ? 8.578 28.219 41.594 1 92 87 VAL B N 1
ATOM 4403 C CA . VAL B 1 87 ? 7.746 27.672 40.531 1 92 87 VAL B CA 1
ATOM 4404 C C . VAL B 1 87 ? 6.578 28.625 40.25 1 92 87 VAL B C 1
ATOM 4406 O O . VAL B 1 87 ? 6.281 28.922 39.094 1 92 87 VAL B O 1
ATOM 4409 N N . SER B 1 88 ? 5.957 29.141 41.281 1 92.19 88 SER B N 1
ATOM 4410 C CA . SER B 1 88 ? 4.809 30.031 41.125 1 92.19 88 SER B CA 1
ATOM 4411 C C . SER B 1 88 ? 5.215 31.359 40.469 1 92.19 88 SER B C 1
ATOM 4413 O O . SER B 1 88 ? 4.477 31.922 39.656 1 92.19 88 SER B O 1
ATOM 4415 N N . THR B 1 89 ? 6.344 31.844 40.875 1 93.56 89 THR B N 1
ATOM 4416 C CA . THR B 1 89 ? 6.84 33.094 40.312 1 93.56 89 THR B CA 1
ATOM 4417 C C . THR B 1 89 ? 7.133 32.938 38.812 1 93.56 89 THR B C 1
ATOM 4419 O O . THR B 1 89 ? 6.801 33.812 38 1 93.56 89 THR B O 1
ATOM 4422 N N . GLN B 1 90 ? 7.781 31.781 38.562 1 91 90 GLN B N 1
ATOM 4423 C CA . GLN B 1 90 ? 8.07 31.5 37.156 1 91 90 GLN B CA 1
ATOM 4424 C C . GLN B 1 90 ? 6.785 31.422 36.344 1 91 90 GLN B C 1
ATOM 4426 O O . GLN B 1 90 ? 6.707 31.969 35.25 1 91 90 GLN B O 1
ATOM 4431 N N . GLN B 1 91 ? 5.824 30.766 36.844 1 88.88 91 GLN B N 1
ATOM 4432 C CA . GLN B 1 91 ? 4.547 30.594 36.156 1 88.88 91 GLN B CA 1
ATOM 4433 C C . GLN B 1 91 ? 3.85 31.938 35.969 1 88.88 91 GLN B C 1
ATOM 4435 O O . GLN B 1 91 ? 3.287 32.219 34.906 1 88.88 91 GLN B O 1
ATOM 4440 N N . SER B 1 92 ? 3.889 32.781 37 1 90.94 92 SER B N 1
ATOM 4441 C CA . SER B 1 92 ? 3.262 34.094 36.938 1 90.94 92 SER B CA 1
ATOM 4442 C C . SER B 1 92 ? 3.961 35 35.906 1 90.94 92 SER B C 1
ATOM 4444 O O . SER B 1 92 ? 3.303 35.719 35.156 1 90.94 92 SER B O 1
ATOM 4446 N N . LEU B 1 93 ? 5.242 34.875 35.906 1 91.25 93 LEU B N 1
ATOM 4447 C CA . LEU B 1 93 ? 6.016 35.656 34.969 1 91.25 93 LEU B CA 1
ATOM 4448 C C . LEU B 1 93 ? 5.703 35.25 33.531 1 91.25 93 LEU B C 1
ATOM 4450 O O . LEU B 1 93 ? 5.562 36.094 32.656 1 91.25 93 LEU B O 1
ATOM 4454 N N . GLU B 1 94 ? 5.652 34 33.344 1 88.69 94 GLU B N 1
ATOM 4455 C CA . GLU B 1 94 ? 5.344 33.5 32.031 1 88.69 94 GLU B CA 1
ATOM 4456 C C . GLU B 1 94 ? 3.932 33.875 31.594 1 88.69 94 GLU B C 1
ATOM 4458 O O . GLU B 1 94 ? 3.701 34.219 30.422 1 88.69 94 GLU B O 1
ATOM 4463 N N . ARG B 1 95 ? 3.002 33.875 32.469 1 87.25 95 ARG B N 1
ATOM 4464 C CA . ARG B 1 95 ? 1.628 34.25 32.156 1 87.25 95 ARG B CA 1
ATOM 4465 C C . ARG B 1 95 ? 1.55 35.75 31.781 1 87.25 95 ARG B C 1
ATOM 4467 O O . ARG B 1 95 ? 0.814 36.125 30.875 1 87.25 95 ARG B O 1
ATOM 4474 N N . GLN B 1 96 ? 2.293 36.5 32.469 1 90.62 96 GLN B N 1
ATOM 4475 C CA . GLN B 1 96 ? 2.309 37.938 32.188 1 90.62 96 GLN B CA 1
ATOM 4476 C C . GLN B 1 96 ? 2.941 38.219 30.844 1 90.62 96 GLN B C 1
ATOM 4478 O O . GLN B 1 96 ? 2.434 39.062 30.078 1 90.62 96 GLN B O 1
ATOM 4483 N N . ARG B 1 97 ? 4.004 37.531 30.625 1 88.75 97 ARG B N 1
ATOM 4484 C CA . ARG B 1 97 ? 4.68 37.719 29.359 1 88.75 97 ARG B CA 1
ATOM 4485 C C . ARG B 1 97 ? 3.785 37.312 28.188 1 88.75 97 ARG B C 1
ATOM 4487 O O . ARG B 1 97 ? 3.734 38 27.172 1 88.75 97 ARG B O 1
ATOM 4494 N N . THR B 1 98 ? 3.162 36.25 28.391 1 87.31 98 THR B N 1
ATOM 4495 C CA . THR B 1 98 ? 2.258 35.75 27.359 1 87.31 98 THR B CA 1
ATOM 4496 C C . THR B 1 98 ? 1.098 36.719 27.141 1 87.31 98 THR B C 1
ATOM 4498 O O . THR B 1 98 ? 0.717 37 26.016 1 87.31 98 THR B O 1
ATOM 4501 N N . ALA B 1 99 ? 0.518 37.188 28.156 1 88.88 99 ALA B N 1
ATOM 4502 C CA . ALA B 1 99 ? -0.595 38.125 28.078 1 88.88 99 ALA B CA 1
ATOM 4503 C C . ALA B 1 99 ? -0.175 39.406 27.359 1 88.88 99 ALA B C 1
ATOM 4505 O O . ALA B 1 99 ? -0.946 39.969 26.578 1 88.88 99 ALA B O 1
ATOM 4506 N N . GLU B 1 100 ? 1.021 39.781 27.656 1 91.88 100 GLU B N 1
ATOM 4507 C CA . GLU B 1 100 ? 1.534 41 27.031 1 91.88 100 GLU B CA 1
ATOM 4508 C C . GLU B 1 100 ? 1.747 40.781 25.531 1 91.88 100 GLU B C 1
ATOM 4510 O O . GLU B 1 100 ? 1.399 41.656 24.719 1 91.88 100 GLU B O 1
ATOM 4515 N N . LYS B 1 101 ? 2.334 39.688 25.25 1 90.62 101 LYS B N 1
ATOM 4516 C CA . LYS B 1 101 ? 2.557 39.375 23.828 1 90.62 101 LYS B CA 1
ATOM 4517 C C . LYS B 1 101 ? 1.234 39.281 23.078 1 90.62 101 LYS B C 1
ATOM 4519 O O . LYS B 1 101 ? 1.123 39.781 21.953 1 90.62 101 LYS B O 1
ATOM 4524 N N . GLU B 1 102 ? 0.278 38.719 23.656 1 90.94 102 GLU B N 1
ATOM 4525 C CA . GLU B 1 102 ? -1.037 38.594 23.047 1 90.94 102 GLU B CA 1
ATOM 4526 C C . GLU B 1 102 ? -1.696 39.938 22.844 1 90.94 102 GLU B C 1
ATOM 4528 O O . GLU B 1 102 ? -2.33 40.188 21.828 1 90.94 102 GLU B O 1
ATOM 4533 N N . ARG B 1 103 ? -1.575 40.75 23.844 1 93.81 103 ARG B N 1
ATOM 4534 C CA . ARG B 1 103 ? -2.139 42.094 23.766 1 93.81 103 ARG B CA 1
ATOM 4535 C C . ARG B 1 103 ? -1.482 42.906 22.641 1 93.81 103 ARG B C 1
ATOM 4537 O O . ARG B 1 103 ? -2.168 43.562 21.859 1 93.81 103 ARG B O 1
ATOM 4544 N N . LEU B 1 104 ? -0.158 42.812 22.625 1 95.06 104 LEU B N 1
ATOM 4545 C CA . LEU B 1 104 ? 0.577 43.531 21.594 1 95.06 104 LEU B CA 1
ATOM 4546 C C . LEU B 1 104 ? 0.194 43 20.203 1 95.06 104 LEU B C 1
ATOM 4548 O O . LEU B 1 104 ? 0.053 43.812 19.266 1 95.06 104 LEU B O 1
ATOM 4552 N N . PHE B 1 105 ? 0.036 41.812 20.078 1 95.19 105 PHE B N 1
ATOM 4553 C CA . PHE B 1 105 ? -0.354 41.219 18.797 1 95.19 105 PHE B CA 1
ATOM 4554 C C . PHE B 1 105 ? -1.769 41.656 18.422 1 95.19 105 PHE B C 1
ATOM 4556 O O . PHE B 1 105 ? -2.057 41.906 17.25 1 95.19 105 PHE B O 1
ATOM 4563 N N . LEU B 1 106 ? -2.654 41.688 19.375 1 95.69 106 LEU B N 1
ATOM 4564 C CA . LEU B 1 106 ? -4.023 42.094 19.109 1 95.69 106 LEU B CA 1
ATOM 4565 C C . LEU B 1 106 ? -4.062 43.531 18.609 1 95.69 106 LEU B C 1
ATOM 4567 O O . LEU B 1 106 ? -4.809 43.844 17.672 1 95.69 106 LEU B O 1
ATOM 4571 N N . VAL B 1 107 ? -3.309 44.344 19.25 1 97.12 107 VAL B N 1
ATOM 4572 C CA . VAL B 1 107 ? -3.225 45.75 18.828 1 97.12 107 VAL B CA 1
ATOM 4573 C C . VAL B 1 107 ? -2.688 45.812 17.391 1 97.12 107 VAL B C 1
ATOM 4575 O O . VAL B 1 107 ? -3.236 46.531 16.562 1 97.12 107 VAL B O 1
ATOM 4578 N N . TYR B 1 108 ? -1.652 45.094 17.203 1 97.5 108 TYR B N 1
ATOM 4579 C CA . TYR B 1 108 ? -1.074 45.031 15.867 1 97.5 108 TYR B CA 1
ATOM 4580 C C . TYR B 1 108 ? -2.1 44.531 14.852 1 97.5 108 TYR B C 1
ATOM 4582 O O . TYR B 1 108 ? -2.254 45.125 13.781 1 97.5 108 TYR B O 1
ATOM 4590 N N . ALA B 1 109 ? -2.791 43.469 15.141 1 97.5 109 ALA B N 1
ATOM 4591 C CA . ALA B 1 109 ? -3.756 42.844 14.227 1 97.5 109 ALA B CA 1
ATOM 4592 C C . ALA B 1 109 ? -4.898 43.812 13.914 1 97.5 109 ALA B C 1
ATOM 4594 O O . ALA B 1 109 ? -5.387 43.875 12.781 1 97.5 109 ALA B O 1
ATOM 4595 N N . LYS B 1 110 ? -5.348 44.594 14.898 1 97.56 110 LYS B N 1
ATOM 4596 C CA . LYS B 1 110 ? -6.414 45.562 14.695 1 97.56 110 LYS B CA 1
ATOM 4597 C C . LYS B 1 110 ? -5.977 46.656 13.734 1 97.56 110 LYS B C 1
ATOM 4599 O O . LYS B 1 110 ? -6.734 47.062 12.844 1 97.56 110 LYS B O 1
ATOM 4604 N N . GLN B 1 111 ? -4.789 47.094 13.961 1 98 111 GLN B N 1
ATOM 4605 C CA . GLN B 1 111 ? -4.254 48.125 13.07 1 98 111 GLN B CA 1
ATOM 4606 C C . GLN B 1 111 ? -4.078 47.594 11.656 1 98 111 GLN B C 1
ATOM 4608 O O . GLN B 1 111 ? -4.43 48.25 10.68 1 98 111 GLN B O 1
ATOM 4613 N N . TRP B 1 112 ? -3.492 46.438 11.609 1 97.62 112 TRP B N 1
ATOM 4614 C CA . TRP B 1 112 ? -3.299 45.75 10.328 1 97.62 112 TRP B CA 1
ATOM 4615 C C . TRP B 1 112 ? -4.625 45.594 9.594 1 97.62 112 TRP B C 1
ATOM 4617 O O . TRP B 1 112 ? -4.703 45.812 8.383 1 97.62 112 TRP B O 1
ATOM 4627 N N . TRP B 1 113 ? -5.656 45.25 10.273 1 97.25 113 TRP B N 1
ATOM 4628 C CA . TRP B 1 113 ? -6.984 45.031 9.703 1 97.25 113 TRP B CA 1
ATOM 4629 C C . TRP B 1 113 ? -7.57 46.375 9.203 1 97.25 113 TRP B C 1
ATOM 4631 O O . TRP B 1 113 ? -8.148 46.406 8.109 1 97.25 113 TRP B O 1
ATOM 4641 N N . ARG B 1 114 ? -7.43 47.375 9.945 1 97.5 114 ARG B N 1
ATOM 4642 C CA . ARG B 1 114 ? -7.906 48.688 9.539 1 97.5 114 ARG B CA 1
ATOM 4643 C C . ARG B 1 114 ? -7.242 49.156 8.234 1 97.5 114 ARG B C 1
ATOM 4645 O O . ARG B 1 114 ? -7.906 49.688 7.348 1 97.5 114 ARG B O 1
ATOM 4652 N N . GLU B 1 115 ? -6 48.938 8.203 1 97.38 115 GLU B N 1
ATOM 4653 C CA . GLU B 1 115 ? -5.258 49.281 7 1 97.38 115 GLU B CA 1
ATOM 4654 C C . GLU B 1 115 ? -5.734 48.469 5.801 1 97.38 115 GLU B C 1
ATOM 4656 O O . GLU B 1 115 ? -5.805 48.969 4.684 1 97.38 115 GLU B O 1
ATOM 4661 N N . PHE B 1 116 ? -5.988 47.219 6.043 1 97.12 116 PHE B N 1
ATOM 4662 C CA . PHE B 1 116 ? -6.477 46.344 4.992 1 97.12 116 PHE B CA 1
ATOM 4663 C C . PHE B 1 116 ? -7.812 46.844 4.449 1 97.12 116 PHE B C 1
ATOM 4665 O O . PHE B 1 116 ? -8.023 46.875 3.232 1 97.12 116 PHE B O 1
ATOM 4672 N N . LEU B 1 117 ? -8.727 47.25 5.312 1 96.62 117 LEU B N 1
ATOM 4673 C CA . LEU B 1 117 ? -10.062 47.688 4.926 1 96.62 117 LEU B CA 1
ATOM 4674 C C . LEU B 1 117 ? -9.984 49 4.16 1 96.62 117 LEU B C 1
ATOM 4676 O O . LEU B 1 117 ? -10.875 49.312 3.361 1 96.62 117 LEU B O 1
ATOM 4680 N N . GLU B 1 118 ? -8.93 49.75 4.328 1 96.31 118 GLU B N 1
ATOM 4681 C CA . GLU B 1 118 ? -8.781 51.062 3.721 1 96.31 118 GLU B CA 1
ATOM 4682 C C . GLU B 1 118 ? -8.289 50.938 2.281 1 96.31 118 GLU B C 1
ATOM 4684 O O . GLU B 1 118 ? -8.383 51.906 1.513 1 96.31 118 GLU B O 1
ATOM 4689 N N . ILE B 1 119 ? -7.805 49.844 1.899 1 95.25 119 ILE B N 1
ATOM 4690 C CA . ILE B 1 119 ? -7.242 49.688 0.563 1 95.25 119 ILE B CA 1
ATOM 4691 C C . ILE B 1 119 ? -8.352 49.812 -0.48 1 95.25 119 ILE B C 1
ATOM 4693 O O . ILE B 1 119 ? -8.211 50.531 -1.466 1 95.25 119 ILE B O 1
ATOM 4697 N N . ARG B 1 120 ? -9.43 49 -0.362 1 93.81 120 ARG B N 1
ATOM 4698 C CA . ARG B 1 120 ? -10.578 48.969 -1.266 1 93.81 120 ARG B CA 1
ATOM 4699 C C . ARG B 1 120 ? -11.859 48.656 -0.515 1 93.81 120 ARG B C 1
ATOM 4701 O O . ARG B 1 120 ? -11.852 47.844 0.414 1 93.81 120 ARG B O 1
ATOM 4708 N N . PRO B 1 121 ? -12.992 49.188 -0.953 1 93.25 121 PRO B N 1
ATOM 4709 C CA . PRO B 1 121 ? -14.266 48.906 -0.279 1 93.25 121 PRO B CA 1
ATOM 4710 C C . PRO B 1 121 ? -14.648 47.406 -0.356 1 93.25 121 PRO B C 1
ATOM 4712 O O . PRO B 1 121 ? -15.266 46.906 0.574 1 93.25 121 PRO B O 1
ATOM 4715 N N . SER B 1 122 ? -14.25 46.75 -1.37 1 93.06 122 SER B N 1
ATOM 4716 C CA . SER B 1 122 ? -14.609 45.344 -1.562 1 93.06 122 SER B CA 1
ATOM 4717 C C . SER B 1 122 ? -13.953 44.469 -0.509 1 93.06 122 SER B C 1
ATOM 4719 O O . SER B 1 122 ? -14.375 43.312 -0.3 1 93.06 122 SER B O 1
ATOM 4721 N N . HIS B 1 123 ? -12.961 44.969 0.212 1 95.38 123 HIS B N 1
ATOM 4722 C CA . HIS B 1 123 ? -12.227 44.188 1.199 1 95.38 123 HIS B CA 1
ATOM 4723 C C . HIS B 1 123 ? -13.094 43.875 2.404 1 95.38 123 HIS B C 1
ATOM 4725 O O . HIS B 1 123 ? -12.82 42.906 3.135 1 95.38 123 HIS B O 1
ATOM 4731 N N . GLN B 1 124 ? -14.133 44.656 2.504 1 93.06 124 GLN B N 1
ATOM 4732 C CA . GLN B 1 124 ? -15.039 44.438 3.631 1 93.06 124 GLN B CA 1
ATOM 4733 C C . GLN B 1 124 ? -15.805 43.125 3.488 1 93.06 124 GLN B C 1
ATOM 4735 O O . GLN B 1 124 ? -16.172 42.531 4.488 1 93.06 124 GLN B O 1
ATOM 4740 N N . SER B 1 125 ? -15.961 42.688 2.285 1 92.56 125 SER B N 1
ATOM 4741 C CA . SER B 1 125 ? -16.781 41.531 2.031 1 92.56 125 SER B CA 1
ATOM 4742 C C . SER B 1 125 ? -15.906 40.281 1.902 1 92.56 125 SER B C 1
ATOM 4744 O O . SER B 1 125 ? -16.422 39.156 1.904 1 92.56 125 SER B O 1
ATOM 4746 N N . LYS B 1 126 ? -14.617 40.469 1.902 1 95.25 126 LYS B N 1
ATOM 4747 C CA . LYS B 1 126 ? -13.727 39.312 1.742 1 95.25 126 LYS B CA 1
ATOM 4748 C C . LYS B 1 126 ? -13.617 38.531 3.041 1 95.25 126 LYS B C 1
ATOM 4750 O O . LYS B 1 126 ? -13.578 39.094 4.129 1 95.25 126 LYS B O 1
ATOM 4755 N N . LEU B 1 127 ? -13.609 37.219 2.922 1 95.75 127 LEU B N 1
ATOM 4756 C CA . LEU B 1 127 ? -13.523 36.344 4.086 1 95.75 127 LEU B CA 1
ATOM 4757 C C . LEU B 1 127 ? -12.078 36.219 4.555 1 95.75 127 LEU B C 1
ATOM 4759 O O . LEU B 1 127 ? -11.375 35.281 4.117 1 95.75 127 LEU B O 1
ATOM 4763 N N . VAL B 1 128 ? -11.703 37.031 5.469 1 97.19 128 VAL B N 1
ATOM 4764 C CA . VAL B 1 128 ? -10.367 37 6.051 1 97.19 128 VAL B CA 1
ATOM 4765 C C . VAL B 1 128 ? -10.445 36.562 7.512 1 97.19 128 VAL B C 1
ATOM 4767 O O . VAL B 1 128 ? -11.117 37.219 8.32 1 97.19 128 VAL B O 1
ATOM 4770 N N . LYS B 1 129 ? -9.789 35.5 7.773 1 96.31 129 LYS B N 1
ATOM 4771 C CA . LYS B 1 129 ? -9.836 34.906 9.117 1 96.31 129 LYS B CA 1
ATOM 4772 C C . LYS B 1 129 ? -8.484 35.031 9.805 1 96.31 129 LYS B C 1
ATOM 4774 O O . LYS B 1 129 ? -7.566 34.25 9.523 1 96.31 129 LYS B O 1
ATOM 4779 N N . ILE B 1 130 ? -8.43 35.875 10.828 1 96.44 130 ILE B N 1
ATOM 4780 C CA . ILE B 1 130 ? -7.168 36.094 11.523 1 96.44 130 ILE B CA 1
ATOM 4781 C C . ILE B 1 130 ? -7.141 35.281 12.812 1 96.44 130 ILE B C 1
ATOM 4783 O O . ILE B 1 130 ? -6.098 34.75 13.203 1 96.44 130 ILE B O 1
ATOM 4787 N N . PHE B 1 131 ? -8.305 35.25 13.453 1 95.06 131 PHE B N 1
ATOM 4788 C CA . PHE B 1 131 ? -8.438 34.531 14.719 1 95.06 131 PHE B CA 1
ATOM 4789 C C . PHE B 1 131 ? -9.531 33.469 14.633 1 95.06 131 PHE B C 1
ATOM 4791 O O . PHE B 1 131 ? -10.477 33.625 13.859 1 95.06 131 PHE B O 1
ATOM 4798 N N . ALA B 1 132 ? -9.312 32.438 15.352 1 93.81 132 ALA B N 1
ATOM 4799 C CA . ALA B 1 132 ? -10.328 31.406 15.531 1 93.81 132 ALA B CA 1
ATOM 4800 C C . ALA B 1 132 ? -10.383 30.938 16.984 1 93.81 132 ALA B C 1
ATOM 4802 O O . ALA B 1 132 ? -9.391 31.016 17.703 1 93.81 132 ALA B O 1
ATOM 4803 N N . GLN B 1 133 ? -11.516 30.516 17.344 1 92 133 GLN B N 1
ATOM 4804 C CA . GLN B 1 133 ? -11.719 30.047 18.719 1 92 133 GLN B CA 1
ATOM 4805 C C . GLN B 1 133 ? -11.516 28.531 18.812 1 92 133 GLN B C 1
ATOM 4807 O O . GLN B 1 133 ? -12.055 27.781 18 1 92 133 GLN B O 1
ATOM 4812 N N . ASP B 1 134 ? -10.75 28.172 19.812 1 91.56 134 ASP B N 1
ATOM 4813 C CA . ASP B 1 134 ? -10.516 26.75 19.984 1 91.56 134 ASP B CA 1
ATOM 4814 C C . ASP B 1 134 ? -11.648 26.094 20.781 1 91.56 134 ASP B C 1
ATOM 4816 O O . ASP B 1 134 ? -12.672 26.734 21.047 1 91.56 134 ASP B O 1
ATOM 4820 N N . GLU B 1 135 ? -11.547 24.797 21.078 1 91.19 135 GLU B N 1
ATOM 4821 C CA . GLU B 1 135 ? -12.625 24.062 21.734 1 91.19 135 GLU B CA 1
ATOM 4822 C C . GLU B 1 135 ? -12.844 24.531 23.172 1 91.19 135 GLU B C 1
ATOM 4824 O O . GLU B 1 135 ? -13.891 24.281 23.766 1 91.19 135 GLU B O 1
ATOM 4829 N N . ASN B 1 136 ? -11.883 25.234 23.719 1 91.62 136 ASN B N 1
ATOM 4830 C CA . ASN B 1 136 ? -12 25.766 25.078 1 91.62 136 ASN B CA 1
ATOM 4831 C C . ASN B 1 136 ? -12.492 27.203 25.062 1 91.62 136 ASN B C 1
ATOM 4833 O O . ASN B 1 136 ? -12.516 27.859 26.109 1 91.62 136 ASN B O 1
ATOM 4837 N N . GLY B 1 137 ? -12.719 27.734 23.906 1 89 137 GLY B N 1
ATOM 4838 C CA . GLY B 1 137 ? -13.242 29.094 23.797 1 89 137 GLY B CA 1
ATOM 4839 C C . GLY B 1 137 ? -12.156 30.156 23.781 1 89 137 GLY B C 1
ATOM 4840 O O . GLY B 1 137 ? -12.438 31.344 23.938 1 89 137 GLY B O 1
ATOM 4841 N N . VAL B 1 138 ? -11.016 29.75 23.594 1 88.88 138 VAL B N 1
ATOM 4842 C CA . VAL B 1 138 ? -9.891 30.672 23.562 1 88.88 138 VAL B CA 1
ATOM 4843 C C . VAL B 1 138 ? -9.656 31.125 22.125 1 88.88 138 VAL B C 1
ATOM 4845 O O . VAL B 1 138 ? -9.609 30.312 21.203 1 88.88 138 VAL B O 1
ATOM 4848 N N . ASN B 1 139 ? -9.57 32.438 21.953 1 90.88 139 ASN B N 1
ATOM 4849 C CA . ASN B 1 139 ? -9.258 33 20.641 1 90.88 139 ASN B CA 1
ATOM 4850 C C . ASN B 1 139 ? -7.77 32.906 20.328 1 90.88 139 ASN B C 1
ATOM 4852 O O . ASN B 1 139 ? -6.938 33.406 21.109 1 90.88 139 ASN B O 1
ATOM 4856 N N . ARG B 1 140 ? -7.465 32.312 19.281 1 91.12 140 ARG B N 1
ATOM 4857 C CA . ARG B 1 140 ? -6.074 32.125 18.875 1 91.12 140 ARG B CA 1
ATOM 4858 C C . ARG B 1 140 ? -5.879 32.562 17.422 1 91.12 140 ARG B C 1
ATOM 4860 O O . ARG B 1 140 ? -6.781 32.375 16.594 1 91.12 140 ARG B O 1
ATOM 4867 N N . PRO B 1 141 ? -4.641 33.125 17.156 1 94 141 PRO B N 1
ATOM 4868 C CA . PRO B 1 141 ? -4.359 33.344 15.734 1 94 141 PRO B CA 1
ATOM 4869 C C . PRO B 1 141 ? -4.418 32.062 14.922 1 94 141 PRO B C 1
ATOM 4871 O O . PRO B 1 141 ? -3.973 31 15.383 1 94 141 PRO B O 1
ATOM 4874 N N . VAL B 1 142 ? -4.945 32.094 13.734 1 95.88 142 VAL B N 1
ATOM 4875 C CA . VAL B 1 142 ? -5.195 30.906 12.93 1 95.88 142 VAL B CA 1
ATOM 4876 C C . VAL B 1 142 ? -3.871 30.234 12.57 1 95.88 142 VAL B C 1
ATOM 4878 O O . VAL B 1 142 ? -3.809 29.016 12.422 1 95.88 142 VAL B O 1
ATOM 4881 N N . CYS B 1 143 ? -2.779 30.969 12.477 1 96.12 143 CYS B N 1
ATOM 4882 C CA . CYS B 1 143 ? -1.468 30.422 12.141 1 96.12 143 CYS B CA 1
ATOM 4883 C C . CYS B 1 143 ? -0.995 29.438 13.203 1 96.12 143 CYS B C 1
ATOM 4885 O O . CYS B 1 143 ? -0.156 28.578 12.938 1 96.12 143 CYS B O 1
ATOM 4887 N N . SER B 1 144 ? -1.544 29.594 14.398 1 92.81 144 SER B N 1
ATOM 4888 C CA . SER B 1 144 ? -1.129 28.75 15.508 1 92.81 144 SER B CA 1
ATOM 4889 C C . SER B 1 144 ? -1.637 27.312 15.328 1 92.81 144 SER B C 1
ATOM 4891 O O . SER B 1 144 ? -1.145 26.391 15.984 1 92.81 144 SER B O 1
ATOM 4893 N N . TYR B 1 145 ? -2.602 27.125 14.492 1 93.75 145 TYR B N 1
ATOM 4894 C CA . TYR B 1 145 ? -3.193 25.812 14.289 1 93.75 145 TYR B CA 1
ATOM 4895 C C . TYR B 1 145 ? -2.375 24.984 13.305 1 93.75 145 TYR B C 1
ATOM 4897 O O . TYR B 1 145 ? -2.633 23.797 13.109 1 93.75 145 TYR B O 1
ATOM 4905 N N . VAL B 1 146 ? -1.412 25.609 12.633 1 95.06 146 VAL B N 1
ATOM 4906 C CA . VAL B 1 146 ? -0.581 24.922 11.648 1 95.06 146 VAL B CA 1
ATOM 4907 C C . VAL B 1 146 ? 0.846 24.797 12.18 1 95.06 146 VAL B C 1
ATOM 4909 O O . VAL B 1 146 ? 1.42 25.781 12.672 1 95.06 146 VAL B O 1
ATOM 4912 N N . ARG B 1 147 ? 1.321 23.609 12.141 1 92.5 147 ARG B N 1
ATOM 4913 C CA . ARG B 1 147 ? 2.707 23.312 12.492 1 92.5 147 ARG B CA 1
ATOM 4914 C C . ARG B 1 147 ? 3.297 22.266 11.555 1 92.5 147 ARG B C 1
ATOM 4916 O O . ARG B 1 147 ? 2.574 21.406 11.039 1 92.5 147 ARG B O 1
ATOM 4923 N N . VAL B 1 148 ? 4.621 22.391 11.406 1 94.31 148 VAL B N 1
ATOM 4924 C CA . VAL B 1 148 ? 5.273 21.375 10.586 1 94.31 148 VAL B CA 1
ATOM 4925 C C . VAL B 1 148 ? 5.152 20.016 11.25 1 94.31 148 VAL B C 1
ATOM 4927 O O . VAL B 1 148 ? 5.598 19.828 12.383 1 94.31 148 VAL B O 1
ATOM 4930 N N . LEU B 1 149 ? 4.551 19.094 10.594 1 95.31 149 LEU B N 1
ATOM 4931 C CA . LEU B 1 149 ? 4.309 17.781 11.156 1 95.31 149 LEU B CA 1
ATOM 4932 C C . LEU B 1 149 ? 4.875 16.688 10.25 1 95.31 149 LEU B C 1
ATOM 4934 O O . LEU B 1 149 ? 4.527 16.609 9.07 1 95.31 149 LEU B O 1
ATOM 4938 N N . ARG B 1 150 ? 5.828 15.891 10.797 1 94.88 150 ARG B N 1
ATOM 4939 C CA . ARG B 1 150 ? 6.352 14.719 10.109 1 94.88 150 ARG B CA 1
ATOM 4940 C C . ARG B 1 150 ? 5.727 13.438 10.656 1 94.88 150 ARG B C 1
ATOM 4942 O O . ARG B 1 150 ? 5.535 13.305 11.867 1 94.88 150 ARG B O 1
ATOM 4949 N N . ALA B 1 151 ? 5.441 12.555 9.789 1 94.38 151 ALA B N 1
ATOM 4950 C CA . ALA B 1 151 ? 4.73 11.352 10.211 1 94.38 151 ALA B CA 1
ATOM 4951 C C . ALA B 1 151 ? 5.664 10.141 10.234 1 94.38 151 ALA B C 1
ATOM 4953 O O . ALA B 1 151 ? 5.211 9 10.281 1 94.38 151 ALA B O 1
ATOM 4954 N N . GLY B 1 152 ? 6.949 10.367 10.148 1 93.25 152 GLY B N 1
ATOM 4955 C CA . GLY B 1 152 ? 7.902 9.266 10.211 1 93.25 152 GLY B CA 1
ATOM 4956 C C . GLY B 1 152 ? 7.691 8.227 9.125 1 93.25 152 GLY B C 1
ATOM 4957 O O . GLY B 1 152 ? 7.793 8.539 7.938 1 93.25 152 GLY B O 1
ATOM 4958 N N . ARG B 1 153 ? 7.266 7.043 9.617 1 95.06 153 ARG B N 1
ATOM 4959 C CA . ARG B 1 153 ? 7.051 5.965 8.656 1 95.06 153 ARG B CA 1
ATOM 4960 C C . ARG B 1 153 ? 5.566 5.664 8.492 1 95.06 153 ARG B C 1
ATOM 4962 O O . ARG B 1 153 ? 5.188 4.746 7.758 1 95.06 153 ARG B O 1
ATOM 4969 N N . LEU B 1 154 ? 4.754 6.461 9.117 1 96.31 154 LEU B N 1
ATOM 4970 C CA . LEU B 1 154 ? 3.316 6.215 9.102 1 96.31 154 LEU B CA 1
ATOM 4971 C C . LEU B 1 154 ? 2.699 6.676 7.785 1 96.31 154 LEU B C 1
ATOM 4973 O O . LEU B 1 154 ? 1.697 6.117 7.336 1 96.31 154 LEU B O 1
ATOM 4977 N N . LEU B 1 155 ? 3.197 7.758 7.266 1 96.75 155 LEU B N 1
ATOM 4978 C CA . LEU B 1 155 ? 2.801 8.297 5.969 1 96.75 155 LEU B CA 1
ATOM 4979 C C . LEU B 1 155 ? 4.016 8.523 5.078 1 96.75 155 LEU B C 1
ATOM 4981 O O . LEU B 1 155 ? 5 9.133 5.508 1 96.75 155 LEU B O 1
ATOM 4985 N N . GLU B 1 156 ? 3.904 8.109 3.842 1 94.38 156 GLU B N 1
ATOM 4986 C CA . GLU B 1 156 ? 5.129 8.047 3.045 1 94.38 156 GLU B CA 1
ATOM 4987 C C . GLU B 1 156 ? 5.133 9.109 1.95 1 94.38 156 GLU B C 1
ATOM 4989 O O . GLU B 1 156 ? 6.145 9.305 1.276 1 94.38 156 GLU B O 1
ATOM 4994 N N . SER B 1 157 ? 4.043 9.758 1.73 1 96.44 157 SER B N 1
ATOM 4995 C CA . SER B 1 157 ? 3.977 10.758 0.666 1 96.44 157 SER B CA 1
ATOM 4996 C C . SER B 1 157 ? 2.908 11.805 0.957 1 96.44 157 SER B C 1
ATOM 4998 O O . SER B 1 157 ? 2.01 11.578 1.769 1 96.44 157 SER B O 1
ATOM 5000 N N . PRO B 1 158 ? 3.045 12.977 0.316 1 97.75 158 PRO B N 1
ATOM 5001 C CA . PRO B 1 158 ? 2.016 14.008 0.464 1 97.75 158 PRO B CA 1
ATOM 5002 C C . PRO B 1 158 ? 0.627 13.516 0.059 1 97.75 158 PRO B C 1
ATOM 5004 O O . PRO B 1 158 ? -0.362 13.828 0.727 1 97.75 158 PRO B O 1
ATOM 5007 N N . ARG B 1 159 ? 0.544 12.75 -0.949 1 97.5 159 ARG B N 1
ATOM 5008 C CA . ARG B 1 159 ? -0.748 12.273 -1.432 1 97.5 159 ARG B CA 1
ATOM 5009 C C . ARG B 1 159 ? -1.368 11.289 -0.452 1 97.5 159 ARG B C 1
ATOM 5011 O O . ARG B 1 159 ? -2.582 11.289 -0.24 1 97.5 159 ARG B O 1
ATOM 5018 N N . GLN B 1 160 ? -0.539 10.445 0.078 1 97.38 160 GLN B N 1
ATOM 5019 C CA . GLN B 1 160 ? -1.032 9.555 1.121 1 97.38 160 GLN B CA 1
ATOM 5020 C C . GLN B 1 160 ? -1.508 10.336 2.34 1 97.38 160 GLN B C 1
ATOM 5022 O O . GLN B 1 160 ? -2.482 9.953 2.99 1 97.38 160 GLN B O 1
ATOM 5027 N N . ALA B 1 161 ? -0.801 11.422 2.65 1 98.31 161 ALA B N 1
ATOM 5028 C CA . ALA B 1 161 ? -1.218 12.289 3.754 1 98.31 161 ALA B CA 1
ATOM 5029 C C . ALA B 1 161 ? -2.6 12.883 3.494 1 98.31 161 ALA B C 1
ATOM 5031 O O . ALA B 1 161 ? -3.439 12.93 4.395 1 98.31 161 ALA B O 1
ATOM 5032 N N . ALA B 1 162 ? -2.779 13.289 2.273 1 98.5 162 ALA B N 1
ATOM 5033 C CA . ALA B 1 162 ? -4.086 13.828 1.91 1 98.5 162 ALA B CA 1
ATOM 5034 C C . ALA B 1 162 ? -5.176 12.773 2.061 1 98.5 162 ALA B C 1
ATOM 5036 O O . ALA B 1 162 ? -6.273 13.07 2.543 1 98.5 162 ALA B O 1
ATOM 5037 N N . ARG B 1 163 ? -4.855 11.578 1.658 1 98.56 163 ARG B N 1
ATOM 5038 C CA . ARG B 1 163 ? -5.824 10.5 1.8 1 98.56 163 ARG B CA 1
ATOM 5039 C C . ARG B 1 163 ? -6.129 10.227 3.268 1 98.56 163 ARG B C 1
ATOM 5041 O O . ARG B 1 163 ? -7.297 10.109 3.652 1 98.56 163 ARG B O 1
ATOM 5048 N N . PHE B 1 164 ? -5.109 10.203 4.082 1 98.5 164 PHE B N 1
ATOM 5049 C CA . PHE B 1 164 ? -5.273 9.992 5.516 1 98.5 164 PHE B CA 1
ATOM 5050 C C . PHE B 1 164 ? -6.219 11.023 6.113 1 98.5 164 PHE B C 1
ATOM 5052 O O . PHE B 1 164 ? -7.18 10.672 6.801 1 98.5 164 PHE B O 1
ATOM 5059 N N . VAL B 1 165 ? -5.988 12.25 5.801 1 98.69 165 VAL B N 1
ATOM 5060 C CA . VAL B 1 165 ? -6.777 13.336 6.371 1 98.69 165 VAL B CA 1
ATOM 5061 C C . VAL B 1 165 ? -8.227 13.227 5.906 1 98.69 165 VAL B C 1
ATOM 5063 O O . VAL B 1 165 ? -9.156 13.484 6.676 1 98.69 165 VAL B O 1
ATOM 5066 N N . SER B 1 166 ? -8.422 12.805 4.684 1 98.38 166 SER B N 1
ATOM 5067 C CA . SER B 1 166 ? -9.758 12.695 4.121 1 98.38 166 SER B CA 1
ATOM 5068 C C . SER B 1 166 ? -10.547 11.57 4.781 1 98.38 166 SER B C 1
ATOM 5070 O O . SER B 1 166 ? -11.766 11.484 4.629 1 98.38 166 SER B O 1
ATOM 5072 N N . LEU B 1 167 ? -9.883 10.711 5.504 1 98 167 LEU B N 1
ATOM 5073 C CA . LEU B 1 167 ? -10.539 9.57 6.137 1 98 167 LEU B CA 1
ATOM 5074 C C . LEU B 1 167 ? -11.078 9.953 7.516 1 98 167 LEU B C 1
ATOM 5076 O O . LEU B 1 167 ? -11.828 9.188 8.125 1 98 167 LEU B O 1
ATOM 5080 N N . LEU B 1 168 ? -10.648 11.109 8.055 1 97.25 168 LEU B N 1
ATOM 5081 C CA . LEU B 1 168 ? -11.266 11.641 9.266 1 97.25 168 LEU B CA 1
ATOM 5082 C C . LEU B 1 168 ? -12.641 12.211 8.969 1 97.25 168 LEU B C 1
ATOM 5084 O O . LEU B 1 168 ? -12.82 12.953 8 1 97.25 168 LEU B O 1
ATOM 5088 N N . ALA B 1 169 ? -13.586 11.844 9.773 1 95.81 169 ALA B N 1
ATOM 5089 C CA . ALA B 1 169 ? -14.977 12.188 9.492 1 95.81 169 ALA B CA 1
ATOM 5090 C C . ALA B 1 169 ? -15.195 13.695 9.57 1 95.81 169 ALA B C 1
ATOM 5092 O O . ALA B 1 169 ? -14.609 14.375 10.414 1 95.81 169 ALA B O 1
ATOM 5093 N N . HIS B 1 170 ? -16 14.219 8.688 1 95.69 170 HIS B N 1
ATOM 5094 C CA . HIS B 1 170 ? -16.391 15.625 8.664 1 95.69 170 HIS B CA 1
ATOM 5095 C C . HIS B 1 170 ? -17.609 15.875 9.539 1 95.69 170 HIS B C 1
ATOM 5097 O O . HIS B 1 170 ? -18.656 15.25 9.352 1 95.69 170 HIS B O 1
ATOM 5103 N N . GLU B 1 171 ? -17.422 16.656 10.453 1 91.69 171 GLU B N 1
ATOM 5104 C CA . GLU B 1 171 ? -18.531 17.047 11.32 1 91.69 171 GLU B CA 1
ATOM 5105 C C . GLU B 1 171 ? -18.422 18.516 11.719 1 91.69 171 GLU B C 1
ATOM 5107 O O . GLU B 1 171 ? -17.375 18.969 12.188 1 91.69 171 GLU B O 1
ATOM 5112 N N . LYS B 1 172 ? -19.578 19.203 11.5 1 85.06 172 LYS B N 1
ATOM 5113 C CA . LYS B 1 172 ? -19.641 20.609 11.914 1 85.06 172 LYS B CA 1
ATOM 5114 C C . LYS B 1 172 ? -19.953 20.719 13.406 1 85.06 172 LYS B C 1
ATOM 5116 O O . LYS B 1 172 ? -20.656 19.891 13.961 1 85.06 172 LYS B O 1
ATOM 5121 N N . ALA B 1 173 ? -19.391 21.719 14.055 1 75 173 ALA B N 1
ATOM 5122 C CA . ALA B 1 173 ? -19.656 21.938 15.469 1 75 173 ALA B CA 1
ATOM 5123 C C . ALA B 1 173 ? -21.141 22.219 15.703 1 75 173 ALA B C 1
ATOM 5125 O O . ALA B 1 173 ? -21.766 22.969 14.953 1 75 173 ALA B O 1
ATOM 5126 N N . PRO B 1 174 ? -21.75 21.453 16.766 1 66.44 174 PRO B N 1
ATOM 5127 C CA . PRO B 1 174 ? -23.172 21.609 17.031 1 66.44 174 PRO B CA 1
ATOM 5128 C C . PRO B 1 174 ? -23.516 23 17.547 1 66.44 174 PRO B C 1
ATOM 5130 O O . PRO B 1 174 ? -22.719 23.625 18.25 1 66.44 174 PRO B O 1
ATOM 5133 N N . VAL B 1 175 ? -24.484 23.688 16.969 1 62.38 175 VAL B N 1
ATOM 5134 C CA . VAL B 1 175 ? -24.953 24.969 17.484 1 62.38 175 VAL B CA 1
ATOM 5135 C C . VAL B 1 175 ? -26.188 24.766 18.359 1 62.38 175 VAL B C 1
ATOM 5137 O O . VAL B 1 175 ? -27.109 24.031 17.969 1 62.38 175 VAL B O 1
ATOM 5140 N N . VAL B 1 176 ? -26.016 24.984 19.688 1 57.84 176 VAL B N 1
ATOM 5141 C CA . VAL B 1 176 ? -27.188 24.969 20.531 1 57.84 176 VAL B CA 1
ATOM 5142 C C . VAL B 1 176 ? -27.953 26.281 20.375 1 57.84 176 VAL B C 1
ATOM 5144 O O . VAL B 1 176 ? -27.359 27.359 20.531 1 57.84 176 VAL B O 1
ATOM 5147 N N . GLY B 1 177 ? -29.344 26.438 20.281 1 50.5 177 GLY B N 1
ATOM 5148 C CA . GLY B 1 177 ? -30.297 27.531 20.391 1 50.5 177 GLY B CA 1
ATOM 5149 C C . GLY B 1 177 ? -30.328 28.438 19.172 1 50.5 177 GLY B C 1
ATOM 5150 O O . GLY B 1 177 ? -30.781 29.578 19.234 1 50.5 177 GLY B O 1
ATOM 5151 N N . GLY B 1 178 ? -30.312 28.078 18.078 1 50.06 178 GLY B N 1
ATOM 5152 C CA . GLY B 1 178 ? -30.625 28.844 16.875 1 50.06 178 GLY B CA 1
ATOM 5153 C C . GLY B 1 178 ? -29.578 29.875 16.531 1 50.06 178 GLY B C 1
ATOM 5154 O O . GLY B 1 178 ? -29.797 30.719 15.664 1 50.06 178 GLY B O 1
ATOM 5155 N N . GLY B 1 179 ? -28.719 30.25 17.5 1 49.03 179 GLY B N 1
ATOM 5156 C CA . GLY B 1 179 ? -27.875 31.375 17.172 1 49.03 179 GLY B CA 1
ATOM 5157 C C . GLY B 1 179 ? -26.859 31.062 16.078 1 49.03 179 GLY B C 1
ATOM 5158 O O . GLY B 1 179 ? -26.812 29.953 15.578 1 49.03 179 GLY B O 1
ATOM 5159 N N . GLY B 1 180 ? -26.156 32.125 15.531 1 52.91 180 GLY B N 1
ATOM 5160 C CA . GLY B 1 180 ? -25.219 32.156 14.414 1 52.91 180 GLY B CA 1
ATOM 5161 C C . GLY B 1 180 ? -24.156 31.062 14.492 1 52.91 180 GLY B C 1
ATOM 5162 O O . GLY B 1 180 ? -23.922 30.5 15.555 1 52.91 180 GLY B O 1
ATOM 5163 N N . LYS B 1 181 ? -23.891 30.359 13.422 1 59.47 181 LYS B N 1
ATOM 5164 C CA . LYS B 1 181 ? -22.891 29.328 13.211 1 59.47 181 LYS B CA 1
ATOM 5165 C C . LYS B 1 181 ? -21.609 29.625 13.992 1 59.47 181 LYS B C 1
ATOM 5167 O O . LYS B 1 181 ? -20.953 30.641 13.766 1 59.47 181 LYS B O 1
ATOM 5172 N N . GLN B 1 182 ? -21.609 29.094 15.289 1 65.19 182 GLN B N 1
ATOM 5173 C CA . GLN B 1 182 ? -20.344 29.266 16 1 65.19 182 GLN B CA 1
ATOM 5174 C C . GLN B 1 182 ? -19.234 28.422 15.383 1 65.19 182 GLN B C 1
ATOM 5176 O O . GLN B 1 182 ? -19.422 27.234 15.133 1 65.19 182 GLN B O 1
ATOM 5181 N N . GLU B 1 183 ? -18.25 29.094 14.844 1 81.5 183 GLU B N 1
ATOM 5182 C CA . GLU B 1 183 ? -17.078 28.438 14.273 1 81.5 183 GLU B CA 1
ATOM 5183 C C . GLU B 1 183 ? -16.094 28.031 15.367 1 81.5 183 GLU B C 1
ATOM 5185 O O . GLU B 1 183 ? -15.844 28.797 16.297 1 81.5 183 GLU B O 1
ATOM 5190 N N . GLN B 1 184 ? -15.805 26.781 15.5 1 88.75 184 GLN B N 1
ATOM 5191 C CA . GLN B 1 184 ? -14.836 26.25 16.453 1 88.75 184 GLN B CA 1
ATOM 5192 C C . GLN B 1 184 ? -13.734 25.469 15.727 1 88.75 184 GLN B C 1
ATOM 5194 O O . GLN B 1 184 ? -14.023 24.609 14.898 1 88.75 184 GLN B O 1
ATOM 5199 N N . TRP B 1 185 ? -12.523 25.906 16 1 93.31 185 TRP B N 1
ATOM 5200 C CA . TRP B 1 185 ? -11.367 25.141 15.539 1 93.31 185 TRP B CA 1
ATOM 5201 C C . TRP B 1 185 ? -10.836 24.219 16.641 1 93.31 185 TRP B C 1
ATOM 5203 O O . TRP B 1 185 ? -10.781 24.625 17.812 1 93.31 185 TRP B O 1
ATOM 5213 N N . CYS B 1 186 ? -10.461 23.062 16.281 1 92.56 186 CYS B N 1
ATOM 5214 C CA . CYS B 1 186 ? -9.945 22.125 17.281 1 92.56 186 CYS B CA 1
ATOM 5215 C C . CYS B 1 186 ? -8.422 22.094 17.266 1 92.56 186 CYS B C 1
ATOM 5217 O O . CYS B 1 186 ? -7.801 22.234 16.219 1 92.56 186 CYS B O 1
ATOM 5219 N N . THR B 1 187 ? -7.902 21.922 18.484 1 91.81 187 THR B N 1
ATOM 5220 C CA . THR B 1 187 ? -6.484 21.594 18.547 1 91.81 187 THR B CA 1
ATOM 5221 C C . THR B 1 187 ? -6.223 20.234 17.891 1 91.81 187 THR B C 1
ATOM 5223 O O . THR B 1 187 ? -7.125 19.406 17.781 1 91.81 187 THR B O 1
ATOM 5226 N N . LEU B 1 188 ? -5.012 20.094 17.469 1 92.06 188 LEU B N 1
ATOM 5227 C CA . LEU B 1 188 ? -4.684 18.906 16.703 1 92.06 188 LEU B CA 1
ATOM 5228 C C . LEU B 1 188 ? -4.977 17.641 17.516 1 92.06 188 LEU B C 1
ATOM 5230 O O . LEU B 1 188 ? -5.586 16.703 17 1 92.06 188 LEU B O 1
ATOM 5234 N N . MET B 1 189 ? -4.547 17.594 18.766 1 92.75 189 MET B N 1
ATOM 5235 C CA . MET B 1 189 ? -4.75 16.406 19.578 1 92.75 189 MET B CA 1
ATOM 5236 C C . MET B 1 189 ? -6.234 16.109 19.766 1 92.75 189 MET B C 1
ATOM 5238 O O . MET B 1 189 ? -6.664 14.961 19.688 1 92.75 189 MET B O 1
ATOM 5242 N N . ALA B 1 190 ? -6.973 17.156 20.078 1 93 190 ALA B N 1
ATOM 5243 C CA . ALA B 1 190 ? -8.414 17 20.25 1 93 190 ALA B CA 1
ATOM 5244 C C . ALA B 1 190 ? -9.062 16.469 18.969 1 93 190 ALA B C 1
ATOM 5246 O O . ALA B 1 190 ? -9.922 15.586 19.016 1 93 190 ALA B O 1
ATOM 5247 N N . PHE B 1 191 ? -8.688 17.016 17.859 1 94.88 191 PHE B N 1
ATOM 5248 C CA . PHE B 1 191 ? -9.211 16.609 16.547 1 94.88 191 PHE B CA 1
ATOM 5249 C C . PHE B 1 191 ? -8.898 15.141 16.281 1 94.88 191 PHE B C 1
ATOM 5251 O O . PHE B 1 191 ? -9.781 14.375 15.906 1 94.88 191 PHE B O 1
ATOM 5258 N N . LEU B 1 192 ? -7.633 14.766 16.531 1 95 192 LEU B N 1
ATOM 5259 C CA . LEU B 1 192 ? -7.195 13.398 16.25 1 95 192 LEU B CA 1
ATOM 5260 C C . LEU B 1 192 ? -7.875 12.406 17.188 1 95 192 LEU B C 1
ATOM 5262 O O . LEU B 1 192 ? -8.281 11.328 16.75 1 95 192 LEU B O 1
ATOM 5266 N N . CYS B 1 193 ? -8.008 12.781 18.438 1 93.69 193 CYS B N 1
ATOM 5267 C CA . CYS B 1 193 ? -8.641 11.898 19.406 1 93.69 193 CYS B CA 1
ATOM 5268 C C . CYS B 1 193 ? -10.117 11.695 19.078 1 93.69 193 CYS B C 1
ATOM 5270 O O . CYS B 1 193 ? -10.648 10.594 19.25 1 93.69 193 CYS B O 1
ATOM 5272 N N . ARG B 1 194 ? -10.727 12.766 18.719 1 93.19 194 ARG B N 1
ATOM 5273 C CA . ARG B 1 194 ? -12.133 12.695 18.344 1 93.19 194 ARG B CA 1
ATOM 5274 C C . ARG B 1 194 ? -12.312 11.922 17.047 1 93.19 194 ARG B C 1
ATOM 5276 O O . ARG B 1 194 ? -13.32 11.242 16.859 1 93.19 194 ARG B O 1
ATOM 5283 N N . GLY B 1 195 ? -11.398 12.094 16.109 1 93.25 195 GLY B N 1
ATOM 5284 C CA . GLY B 1 195 ? -11.43 11.414 14.828 1 93.25 195 GLY B CA 1
ATOM 5285 C C . GLY B 1 195 ? -12.383 12.055 13.836 1 93.25 195 GLY B C 1
ATOM 5286 O O . GLY B 1 195 ? -12.75 11.438 12.836 1 93.25 195 GLY B O 1
ATOM 5287 N N . LYS B 1 196 ? -12.867 13.148 14.164 1 94.44 196 LYS B N 1
ATOM 5288 C CA . LYS B 1 196 ? -13.75 13.906 13.289 1 94.44 196 LYS B CA 1
ATOM 5289 C C . LYS B 1 196 ? -13.656 15.406 13.562 1 94.44 196 LYS B C 1
ATOM 5291 O O . LYS B 1 196 ? -13.227 15.812 14.648 1 94.44 196 LYS B O 1
ATOM 5296 N N . GLY B 1 197 ? -13.938 16.219 12.602 1 95.12 197 GLY B N 1
ATOM 5297 C CA . GLY B 1 197 ? -13.875 17.672 12.719 1 95.12 197 GLY B CA 1
ATOM 5298 C C . GLY B 1 197 ? -14.398 18.391 11.492 1 95.12 197 GLY B C 1
ATOM 5299 O O . GLY B 1 197 ? -14.984 17.781 10.602 1 95.12 197 GLY B O 1
ATOM 5300 N N . ASP B 1 198 ? -14.32 19.656 11.523 1 95.5 198 ASP B N 1
ATOM 5301 C CA . ASP B 1 198 ? -14.797 20.484 10.414 1 95.5 198 ASP B CA 1
ATOM 5302 C C . ASP B 1 198 ? -13.703 20.688 9.367 1 95.5 198 ASP B C 1
ATOM 5304 O O . ASP B 1 198 ? -12.594 20.172 9.516 1 95.5 198 ASP B O 1
ATOM 5308 N N . CYS B 1 199 ? -13.984 21.391 8.273 1 96.88 199 CYS B N 1
ATOM 5309 C CA . CYS B 1 199 ? -13.078 21.547 7.141 1 96.88 199 CYS B CA 1
ATOM 5310 C C . CYS B 1 199 ? -11.797 22.25 7.562 1 96.88 199 CYS B C 1
ATOM 5312 O O . CYS B 1 199 ? -10.719 21.969 7.035 1 96.88 199 CYS B O 1
ATOM 5314 N N . GLU B 1 200 ? -11.906 23.219 8.57 1 97.19 200 GLU B N 1
ATOM 5315 C CA . GLU B 1 200 ? -10.719 23.938 9.016 1 97.19 200 GLU B CA 1
ATOM 5316 C C . GLU B 1 200 ? -9.742 23 9.727 1 97.19 200 GLU B C 1
ATOM 5318 O O . GLU B 1 200 ? -8.523 23.125 9.562 1 97.19 200 GLU B O 1
ATOM 5323 N N . ASP B 1 201 ? -10.297 22.062 10.508 1 97.19 201 ASP B N 1
ATOM 5324 C CA . ASP B 1 201 ? -9.453 21.094 11.195 1 97.19 201 ASP B CA 1
ATOM 5325 C C . ASP B 1 201 ? -8.703 20.203 10.195 1 97.19 201 ASP B C 1
ATOM 5327 O O . ASP B 1 201 ? -7.508 19.969 10.344 1 97.19 201 ASP B O 1
ATOM 5331 N N . HIS B 1 202 ? -9.438 19.781 9.219 1 98.44 202 HIS B N 1
ATOM 5332 C CA . HIS B 1 202 ? -8.836 18.953 8.188 1 98.44 202 HIS B CA 1
ATOM 5333 C C . HIS B 1 202 ? -7.75 19.703 7.426 1 98.44 202 HIS B C 1
ATOM 5335 O O . HIS B 1 202 ? -6.66 19.172 7.195 1 98.44 202 HIS B O 1
ATOM 5341 N N . ALA B 1 203 ? -8.086 20.906 7.059 1 98.69 203 ALA B N 1
ATOM 5342 C CA . ALA B 1 203 ? -7.168 21.719 6.254 1 98.69 203 ALA B CA 1
ATOM 5343 C C . ALA B 1 203 ? -5.879 22 7.02 1 98.69 203 ALA B C 1
ATOM 5345 O O . ALA B 1 203 ? -4.785 21.922 6.453 1 98.69 203 ALA B O 1
ATOM 5346 N N . THR B 1 204 ? -5.996 22.344 8.266 1 97.88 204 THR B N 1
ATOM 5347 C CA . THR B 1 204 ? -4.812 22.672 9.055 1 97.88 204 THR B CA 1
ATOM 5348 C C . THR B 1 204 ? -3.936 21.438 9.242 1 97.88 204 THR B C 1
ATOM 5350 O O . THR B 1 204 ? -2.705 21.531 9.211 1 97.88 204 THR B O 1
ATOM 5353 N N . LEU B 1 205 ? -4.566 20.312 9.477 1 97.94 205 LEU B N 1
ATOM 5354 C CA . LEU B 1 205 ? -3.797 19.078 9.609 1 97.94 205 LEU B CA 1
ATOM 5355 C C . LEU B 1 205 ? -3.07 18.75 8.305 1 97.94 205 LEU B C 1
ATOM 5357 O O . LEU B 1 205 ? -1.88 18.438 8.32 1 97.94 205 LEU B O 1
ATOM 5361 N N . LEU B 1 206 ? -3.801 18.797 7.215 1 98.81 206 LEU B N 1
ATOM 5362 C CA . LEU B 1 206 ? -3.188 18.5 5.926 1 98.81 206 LEU B CA 1
ATOM 5363 C C . LEU B 1 206 ? -2.041 19.453 5.629 1 98.81 206 LEU B C 1
ATOM 5365 O O . LEU B 1 206 ? -0.976 19.031 5.172 1 98.81 206 LEU B O 1
ATOM 5369 N N . CYS B 1 207 ? -2.301 20.734 5.879 1 98.69 207 CYS B N 1
ATOM 5370 C CA . CYS B 1 207 ? -1.252 21.734 5.672 1 98.69 207 CYS B CA 1
ATOM 5371 C C . CYS B 1 207 ? -0.008 21.391 6.48 1 98.69 207 CYS B C 1
ATOM 5373 O O . CYS B 1 207 ? 1.108 21.422 5.961 1 98.69 207 CYS B O 1
ATOM 5375 N N . SER B 1 208 ? -0.198 21.031 7.73 1 97.69 208 SER B N 1
ATOM 5376 C CA . SER B 1 208 ? 0.91 20.672 8.609 1 97.69 208 SER B CA 1
ATOM 5377 C C . SER B 1 208 ? 1.695 19.484 8.062 1 97.69 208 SER B C 1
ATOM 5379 O O . SER B 1 208 ? 2.928 19.484 8.102 1 97.69 208 SER B O 1
ATOM 5381 N N . LEU B 1 209 ? 1.002 18.516 7.559 1 98.19 209 LEU B N 1
ATOM 5382 C CA . LEU B 1 209 ? 1.635 17.312 7.023 1 98.19 209 LEU B CA 1
ATOM 5383 C C . LEU B 1 209 ? 2.395 17.625 5.738 1 98.19 209 LEU B C 1
ATOM 5385 O O . LEU B 1 209 ? 3.514 17.156 5.543 1 98.19 209 LEU B O 1
ATOM 5389 N N . LEU B 1 210 ? 1.754 18.406 4.887 1 98.62 210 LEU B N 1
ATOM 5390 C CA . LEU B 1 210 ? 2.404 18.75 3.629 1 98.62 210 LEU B CA 1
ATOM 5391 C C . LEU B 1 210 ? 3.654 19.594 3.879 1 98.62 210 LEU B C 1
ATOM 5393 O O . LEU B 1 210 ? 4.656 19.438 3.176 1 98.62 210 LEU B O 1
ATOM 5397 N N . LEU B 1 211 ? 3.553 20.469 4.867 1 97.94 211 LEU B N 1
ATOM 5398 C CA . LEU B 1 211 ? 4.746 21.203 5.273 1 97.94 211 LEU B CA 1
ATOM 5399 C C . LEU B 1 211 ? 5.844 20.25 5.734 1 97.94 211 LEU B C 1
ATOM 5401 O O . LEU B 1 211 ? 7.02 20.453 5.434 1 97.94 211 LEU B O 1
ATOM 5405 N N . GLY B 1 212 ? 5.441 19.234 6.453 1 96.94 212 GLY B N 1
ATOM 5406 C CA . GLY B 1 212 ? 6.398 18.234 6.875 1 96.94 212 GLY B CA 1
ATOM 5407 C C . GLY B 1 212 ? 7.113 17.562 5.719 1 96.94 212 GLY B C 1
ATOM 5408 O O . GLY B 1 212 ? 8.289 17.203 5.828 1 96.94 212 GLY B O 1
ATOM 5409 N N . PHE B 1 213 ? 6.461 17.453 4.641 1 98.06 213 PHE B N 1
ATOM 5410 C CA . PHE B 1 213 ? 7.043 16.844 3.453 1 98.06 213 PHE B CA 1
ATOM 5411 C C . PHE B 1 213 ? 7.797 17.875 2.623 1 98.06 213 PHE B C 1
ATOM 5413 O O . PHE B 1 213 ? 8.172 17.609 1.479 1 98.06 213 PHE B O 1
ATOM 5420 N N . GLY B 1 214 ? 7.926 19.031 3.115 1 97.5 214 GLY B N 1
ATOM 5421 C CA . GLY B 1 214 ? 8.805 20.031 2.527 1 97.5 214 GLY B CA 1
ATOM 5422 C C . GLY B 1 214 ? 8.133 20.859 1.446 1 97.5 214 GLY B C 1
ATOM 5423 O O . GLY B 1 214 ? 8.805 21.547 0.676 1 97.5 214 GLY B O 1
ATOM 5424 N N . LEU B 1 215 ? 6.84 20.781 1.37 1 98.31 215 LEU B N 1
ATOM 5425 C CA . LEU B 1 215 ? 6.133 21.547 0.35 1 98.31 215 LEU B CA 1
ATOM 5426 C C . LEU B 1 215 ? 5.812 22.953 0.848 1 98.31 215 LEU B C 1
ATOM 5428 O O . LEU B 1 215 ? 5.629 23.172 2.049 1 98.31 215 LEU B O 1
ATOM 5432 N N . ASP B 1 216 ? 5.816 23.875 -0.08 1 98 216 ASP B N 1
ATOM 5433 C CA . ASP B 1 216 ? 5.344 25.234 0.221 1 98 216 ASP B CA 1
ATOM 5434 C C . ASP B 1 216 ? 3.82 25.266 0.302 1 98 216 ASP B C 1
ATOM 5436 O O . ASP B 1 216 ? 3.145 25.469 -0.711 1 98 216 ASP B O 1
ATOM 5440 N N . THR B 1 217 ? 3.328 25.141 1.545 1 98.62 217 THR B N 1
ATOM 5441 C CA . THR B 1 217 ? 1.915 24.828 1.721 1 98.62 217 THR B CA 1
ATOM 5442 C C . THR B 1 217 ? 1.224 25.906 2.555 1 98.62 217 THR B C 1
ATOM 5444 O O . THR B 1 217 ? 1.803 26.422 3.51 1 98.62 217 THR B O 1
ATOM 5447 N N . TYR B 1 218 ? -0.083 26.188 2.201 1 98.81 218 TYR B N 1
ATOM 5448 C CA . TYR B 1 218 ? -0.894 27.188 2.889 1 98.81 218 TYR B CA 1
ATOM 5449 C C . TYR B 1 218 ? -2.33 26.703 3.051 1 98.81 218 TYR B C 1
ATOM 5451 O O . TYR B 1 218 ? -2.844 25.969 2.207 1 98.81 218 TYR B O 1
ATOM 5459 N N . VAL B 1 219 ? -2.936 27.141 4.133 1 98.88 219 VAL B N 1
ATOM 5460 C CA . VAL B 1 219 ? -4.379 26.984 4.277 1 98.88 219 VAL B CA 1
ATOM 5461 C C . VAL B 1 219 ? -5.098 28.141 3.596 1 98.88 219 VAL B C 1
ATOM 5463 O O . VAL B 1 219 ? -4.727 29.312 3.787 1 98.88 219 VAL B O 1
ATOM 5466 N N . CYS B 1 220 ? -6.035 27.844 2.779 1 98.81 220 CYS B N 1
ATOM 5467 C CA . CYS B 1 220 ? -6.863 28.859 2.131 1 98.81 220 CYS B CA 1
ATOM 5468 C C . CYS B 1 220 ? -8.219 28.969 2.82 1 98.81 220 CYS B C 1
ATOM 5470 O O . CYS B 1 220 ? -8.805 27.969 3.215 1 98.81 220 CYS B O 1
ATOM 5472 N N . VAL B 1 221 ? -8.648 30.188 3.006 1 98.5 221 VAL B N 1
ATOM 5473 C CA . VAL B 1 221 ? -9.984 30.453 3.531 1 98.5 221 VAL B CA 1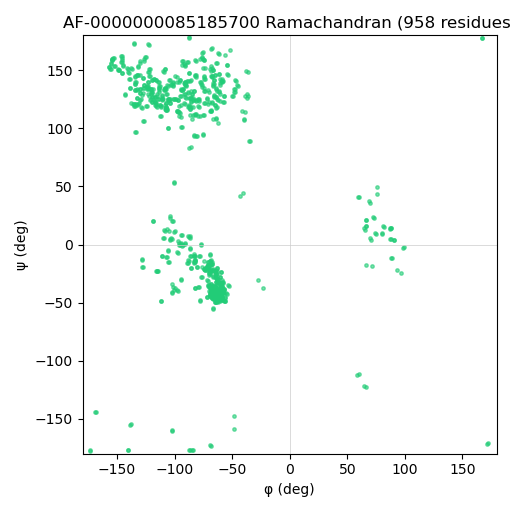
ATOM 5474 C C . VAL B 1 221 ? -10.797 31.219 2.496 1 98.5 221 VAL B C 1
ATOM 5476 O O . VAL B 1 221 ? -10.367 32.25 2.01 1 98.5 221 VAL B O 1
ATOM 5479 N N . GLY B 1 222 ? -11.906 30.688 2.145 1 98.12 222 GLY B N 1
ATOM 5480 C CA . GLY B 1 222 ? -12.789 31.297 1.163 1 98.12 222 GLY B CA 1
ATOM 5481 C C . GLY B 1 222 ? -14.156 30.641 1.103 1 98.12 222 GLY B C 1
ATOM 5482 O O . GLY B 1 222 ? -14.758 30.344 2.139 1 98.12 222 GLY B O 1
ATOM 5483 N N . THR B 1 223 ? -14.641 30.609 -0.122 1 97.62 223 THR B N 1
ATOM 5484 C CA . THR B 1 223 ? -15.977 30.047 -0.279 1 97.62 223 THR B CA 1
ATOM 5485 C C . THR B 1 223 ? -16 29.031 -1.42 1 97.62 223 THR B C 1
ATOM 5487 O O . THR B 1 223 ? -15.117 29.031 -2.277 1 97.62 223 THR B O 1
ATOM 5490 N N . LYS B 1 224 ? -16.891 28.125 -1.309 1 95.69 224 LYS B N 1
ATOM 5491 C CA . LYS B 1 224 ? -17.234 27.219 -2.4 1 95.69 224 LYS B CA 1
ATOM 5492 C C . LYS B 1 224 ? -18.531 27.641 -3.08 1 95.69 224 LYS B C 1
ATOM 5494 O O . LYS B 1 224 ? -18.922 28.812 -3.029 1 95.69 224 LYS B O 1
ATOM 5499 N N . ALA B 1 225 ? -19.094 26.625 -3.76 1 91.81 225 ALA B N 1
ATOM 5500 C CA . ALA B 1 225 ? -20.344 26.906 -4.449 1 91.81 225 ALA B CA 1
ATOM 5501 C C . ALA B 1 225 ? -21.391 27.5 -3.494 1 91.81 225 ALA B C 1
ATOM 5503 O O . ALA B 1 225 ? -21.406 27.156 -2.311 1 91.81 225 ALA B O 1
ATOM 5504 N N . LYS B 1 226 ? -22.203 28.344 -3.961 1 92.38 226 LYS B N 1
ATOM 5505 C CA . LYS B 1 226 ? -23.312 28.984 -3.246 1 92.38 226 LYS B CA 1
ATOM 5506 C C . LYS B 1 226 ? -22.797 29.859 -2.105 1 92.38 226 LYS B C 1
ATOM 5508 O O . LYS B 1 226 ? -23.516 30.094 -1.131 1 92.38 226 LYS B O 1
ATOM 5513 N N . GLY B 1 227 ? -21.547 30.141 -2.086 1 92.94 227 GLY B N 1
ATOM 5514 C CA . GLY B 1 227 ? -21 31.062 -1.112 1 92.94 227 GLY B CA 1
ATOM 5515 C C . GLY B 1 227 ? -20.734 30.422 0.237 1 92.94 227 GLY B C 1
ATOM 5516 O O . GLY B 1 227 ? -20.562 31.125 1.24 1 92.94 227 GLY B O 1
ATOM 5517 N N . VAL B 1 228 ? -20.719 29.156 0.302 1 94.12 228 VAL B N 1
ATOM 5518 C CA . VAL B 1 228 ? -20.5 28.453 1.56 1 94.12 228 VAL B CA 1
ATOM 5519 C C . VAL B 1 228 ? -19.031 28.594 1.988 1 94.12 228 VAL B C 1
ATOM 5521 O O . VAL B 1 228 ? -18.125 28.266 1.228 1 94.12 228 VAL B O 1
ATOM 5524 N N . PRO B 1 229 ? -18.859 29.094 3.227 1 95.31 229 PRO B N 1
ATOM 5525 C CA . PRO B 1 229 ? -17.484 29.203 3.701 1 95.31 229 PRO B CA 1
ATOM 5526 C C . PRO B 1 229 ? -16.75 27.859 3.732 1 95.31 229 PRO B C 1
ATOM 5528 O O . PRO B 1 229 ? -17.359 26.828 4.055 1 95.31 229 PRO B O 1
ATOM 5531 N N . HIS B 1 230 ? -15.469 27.859 3.391 1 96.88 230 HIS B N 1
ATOM 5532 C CA . HIS B 1 230 ? -14.688 26.641 3.311 1 96.88 230 HIS B CA 1
ATOM 5533 C C . HIS B 1 230 ? -13.195 26.906 3.49 1 96.88 230 HIS B C 1
ATOM 5535 O O . HIS B 1 230 ? -12.75 28.047 3.336 1 96.88 230 HIS B O 1
ATOM 5541 N N . ALA B 1 231 ? -12.547 25.922 4 1 98.12 231 ALA B N 1
ATOM 5542 C CA . ALA B 1 231 ? -11.094 25.953 4.09 1 98.12 231 ALA B CA 1
ATOM 5543 C C . ALA B 1 231 ? -10.477 24.781 3.324 1 98.12 231 ALA B C 1
ATOM 5545 O O . ALA B 1 231 ? -10.992 23.656 3.359 1 98.12 231 ALA B O 1
ATOM 5546 N N . TRP B 1 232 ? -9.445 25.031 2.512 1 98.62 232 TRP B N 1
ATOM 5547 C CA . TRP B 1 232 ? -8.703 24 1.793 1 98.62 232 TRP B CA 1
ATOM 5548 C C . TRP B 1 232 ? -7.207 24.312 1.796 1 98.62 232 TRP B C 1
ATOM 5550 O O . TRP B 1 232 ? -6.75 25.203 2.514 1 98.62 232 TRP B O 1
ATOM 5560 N N . VAL B 1 233 ? -6.418 23.5 1.12 1 98.88 233 VAL B N 1
ATOM 5561 C CA . VAL B 1 233 ? -4.965 23.656 1.186 1 98.88 233 VAL B CA 1
ATOM 5562 C C . VAL B 1 233 ? -4.418 23.969 -0.206 1 98.88 233 VAL B C 1
ATOM 5564 O O . VAL B 1 233 ? -4.957 23.5 -1.211 1 98.88 233 VAL B O 1
ATOM 5567 N N . LEU B 1 234 ? -3.449 24.812 -0.154 1 98.62 234 LEU B N 1
ATOM 5568 C CA . LEU B 1 234 ? -2.771 25.203 -1.381 1 98.62 234 LEU B CA 1
ATOM 5569 C C . LEU B 1 234 ? -1.274 24.938 -1.291 1 98.62 234 LEU B C 1
ATOM 5571 O O . LEU B 1 234 ? -0.65 25.203 -0.261 1 98.62 234 LEU B O 1
ATOM 5575 N N . THR B 1 235 ? -0.679 24.344 -2.322 1 98.38 235 THR B N 1
ATOM 5576 C CA . THR B 1 235 ? 0.771 24.234 -2.432 1 98.38 235 THR B CA 1
ATOM 5577 C C . THR B 1 235 ? 1.286 25 -3.641 1 98.38 235 THR B C 1
ATOM 5579 O O . THR B 1 235 ? 0.635 25.031 -4.688 1 98.38 235 THR B O 1
ATOM 5582 N N . ARG B 1 236 ? 2.404 25.625 -3.482 1 97.12 236 ARG B N 1
ATOM 5583 C CA . ARG B 1 236 ? 3.076 26.328 -4.562 1 97.12 236 ARG B CA 1
ATOM 5584 C C . ARG B 1 236 ? 4.324 25.578 -5.02 1 97.12 236 ARG B C 1
ATOM 5586 O O . ARG B 1 236 ? 5.242 25.359 -4.23 1 97.12 236 ARG B O 1
ATOM 5593 N N . GLY B 1 237 ? 4.348 25.25 -6.246 1 95.06 237 GLY B N 1
ATOM 5594 C CA . GLY B 1 237 ? 5.516 24.578 -6.793 1 95.06 237 GLY B CA 1
ATOM 5595 C C . GLY B 1 237 ? 6.684 25.531 -7.031 1 95.06 237 GLY B C 1
ATOM 5596 O O . GLY B 1 237 ? 6.5 26.75 -7.098 1 95.06 237 GLY B O 1
ATOM 5597 N N . THR B 1 238 ? 7.844 24.984 -7.145 1 93.19 238 THR B N 1
ATOM 5598 C CA . THR B 1 238 ? 9.031 25.797 -7.426 1 93.19 238 THR B CA 1
ATOM 5599 C C . THR B 1 238 ? 8.945 26.406 -8.82 1 93.19 238 THR B C 1
ATOM 5601 O O . THR B 1 238 ? 9.602 27.406 -9.109 1 93.19 238 THR B O 1
ATOM 5604 N N . ASP B 1 239 ? 8.141 25.812 -9.68 1 90.88 239 ASP B N 1
ATOM 5605 C CA . ASP B 1 239 ? 7.941 26.344 -11.023 1 90.88 239 ASP B CA 1
ATOM 5606 C C . ASP B 1 239 ? 6.836 27.391 -11.047 1 90.88 239 ASP B C 1
ATOM 5608 O O . ASP B 1 239 ? 6.5 27.922 -12.102 1 90.88 239 ASP B O 1
ATOM 5612 N N . GLY B 1 240 ? 6.211 27.594 -9.938 1 90.81 240 GLY B N 1
ATOM 5613 C CA . GLY B 1 240 ? 5.164 28.609 -9.828 1 90.81 240 GLY B CA 1
ATOM 5614 C C . GLY B 1 240 ? 3.768 28.031 -9.938 1 90.81 240 GLY B C 1
ATOM 5615 O O . GLY B 1 240 ? 2.777 28.734 -9.75 1 90.81 240 GLY B O 1
ATOM 5616 N N . SER B 1 241 ? 3.727 26.734 -10.164 1 93.69 241 SER B N 1
ATOM 5617 C CA . SER B 1 241 ? 2.42 26.078 -10.266 1 93.69 241 SER B CA 1
ATOM 5618 C C . SER B 1 241 ? 1.695 26.078 -8.93 1 93.69 241 SER B C 1
ATOM 5620 O O . SER B 1 241 ? 2.33 26 -7.875 1 93.69 241 SER B O 1
ATOM 5622 N N . ILE B 1 242 ? 0.353 26.234 -9.039 1 96.38 242 ILE B N 1
ATOM 5623 C CA . ILE B 1 242 ? -0.479 26.234 -7.84 1 96.38 242 ILE B CA 1
ATOM 5624 C C . ILE B 1 242 ? -1.387 25 -7.852 1 96.38 242 ILE B C 1
ATOM 5626 O O . ILE B 1 242 ? -2.096 24.766 -8.828 1 96.38 242 ILE B O 1
ATOM 5630 N N . THR B 1 243 ? -1.313 24.234 -6.781 1 97.19 243 THR B N 1
ATOM 5631 C CA . THR B 1 243 ? -2.168 23.062 -6.637 1 97.19 243 THR B CA 1
ATOM 5632 C C . THR B 1 243 ? -3.057 23.188 -5.402 1 97.19 243 THR B C 1
ATOM 5634 O O . THR B 1 243 ? -2.572 23.5 -4.312 1 97.19 243 THR B O 1
ATOM 5637 N N . PHE B 1 244 ? -4.375 23.016 -5.629 1 98.25 244 PHE B N 1
ATOM 5638 C CA . PHE B 1 244 ? -5.312 22.984 -4.512 1 98.25 244 PHE B CA 1
ATOM 5639 C C . PHE B 1 244 ? -5.539 21.547 -4.039 1 98.25 244 PHE B C 1
ATOM 5641 O O . PHE B 1 244 ? -5.664 20.641 -4.852 1 98.25 244 PHE B O 1
ATOM 5648 N N . TRP B 1 245 ? -5.492 21.375 -2.742 1 98.38 245 TRP B N 1
ATOM 5649 C CA . TRP B 1 245 ? -5.785 20.094 -2.109 1 98.38 245 TRP B CA 1
ATOM 5650 C C . TRP B 1 245 ? -7.074 20.172 -1.302 1 98.38 245 TRP B C 1
ATOM 5652 O O . TRP B 1 245 ? -7.184 20.969 -0.361 1 98.38 245 TRP B O 1
ATOM 5662 N N . GLU B 1 246 ? -8.039 19.375 -1.693 1 98.25 246 GLU B N 1
ATOM 5663 C CA . GLU B 1 246 ? -9.25 19.266 -0.877 1 98.25 246 GLU B CA 1
ATOM 5664 C C . GLU B 1 246 ? -9.055 18.297 0.275 1 98.25 246 GLU B C 1
ATOM 5666 O O . GLU B 1 246 ? -9.023 17.078 0.064 1 98.25 246 GLU B O 1
ATOM 5671 N N . SER B 1 247 ? -9.023 18.781 1.518 1 98.25 247 SER B N 1
ATOM 5672 C CA . SER B 1 247 ? -8.68 17.984 2.688 1 98.25 247 SER B CA 1
ATOM 5673 C C . SER B 1 247 ? -9.766 16.953 2.99 1 98.25 247 SER B C 1
ATOM 5675 O O . SER B 1 247 ? -9.5 15.906 3.58 1 98.25 247 SER B O 1
ATOM 5677 N N . LEU B 1 248 ? -11 17.188 2.557 1 97.75 248 LEU B N 1
ATOM 5678 C CA . LEU B 1 248 ? -12.125 16.312 2.889 1 97.75 248 LEU B CA 1
ATOM 5679 C C . LEU B 1 248 ? -12.219 15.148 1.911 1 97.75 248 LEU B C 1
ATOM 5681 O O . LEU B 1 248 ? -12.828 14.125 2.219 1 97.75 248 LEU B O 1
ATOM 5685 N N . THR B 1 249 ? -11.609 15.273 0.732 1 96.75 249 THR B N 1
ATOM 5686 C CA . THR B 1 249 ? -11.789 14.234 -0.274 1 96.75 249 THR B CA 1
ATOM 5687 C C . THR B 1 249 ? -10.445 13.758 -0.807 1 96.75 249 THR B C 1
ATOM 5689 O O . THR B 1 249 ? -10.367 12.734 -1.495 1 96.75 249 THR B O 1
ATOM 5692 N N . ALA B 1 250 ? -9.352 14.469 -0.521 1 97.25 250 ALA B N 1
ATOM 5693 C CA . ALA B 1 250 ? -8 14.156 -0.973 1 97.25 250 ALA B CA 1
ATOM 5694 C C . ALA B 1 250 ? -7.828 14.484 -2.453 1 97.25 250 ALA B C 1
ATOM 5696 O O . ALA B 1 250 ? -6.793 14.172 -3.047 1 97.25 250 ALA B O 1
ATOM 5697 N N . HIS B 1 251 ? -8.789 15.164 -3.043 1 96.5 251 HIS B N 1
ATOM 5698 C CA . HIS B 1 251 ? -8.672 15.547 -4.445 1 96.5 251 HIS B CA 1
ATOM 5699 C C . HIS B 1 251 ? -7.691 16.703 -4.617 1 96.5 251 HIS B C 1
ATOM 5701 O O . HIS B 1 251 ? -7.602 17.578 -3.752 1 96.5 251 HIS B O 1
ATOM 5707 N N . ARG B 1 252 ? -7.004 16.641 -5.703 1 96.25 252 ARG B N 1
ATOM 5708 C CA . ARG B 1 252 ? -6.07 17.703 -6.066 1 96.25 252 ARG B CA 1
ATOM 5709 C C . ARG B 1 252 ? -6.523 18.422 -7.336 1 96.25 252 ARG B C 1
ATOM 5711 O O . ARG B 1 252 ? -7.012 17.781 -8.273 1 96.25 252 ARG B O 1
ATOM 5718 N N . TYR B 1 253 ? -6.359 19.75 -7.336 1 96.25 253 TYR B N 1
ATOM 5719 C CA . TYR B 1 253 ? -6.734 20.578 -8.484 1 96.25 253 TYR B CA 1
ATOM 5720 C C . TYR B 1 253 ? -5.59 21.484 -8.898 1 96.25 253 TYR B C 1
ATOM 5722 O O . TYR B 1 253 ? -5.137 22.328 -8.109 1 96.25 253 TYR B O 1
ATOM 5730 N N . LEU B 1 254 ? -5.113 21.297 -10.109 1 93.81 254 LEU B N 1
ATOM 5731 C CA . LEU B 1 254 ? -4.145 22.25 -10.641 1 93.81 254 LEU B CA 1
ATOM 5732 C C . LEU B 1 254 ? -4.82 23.562 -11.023 1 93.81 254 LEU B C 1
ATOM 5734 O O . LEU B 1 254 ? -5.738 23.578 -11.852 1 93.81 254 LEU B O 1
ATOM 5738 N N . HIS B 1 255 ? -4.367 24.609 -10.422 1 92.94 255 HIS B N 1
ATOM 5739 C CA . HIS B 1 255 ? -4.98 25.922 -10.664 1 92.94 255 HIS B CA 1
ATOM 5740 C C . HIS B 1 255 ? -4.414 26.562 -11.922 1 92.94 255 HIS B C 1
ATOM 5742 O O . HIS B 1 255 ? -3.197 26.578 -12.133 1 92.94 255 HIS B O 1
ATOM 5748 N N . ARG B 1 256 ? -5.312 27.062 -12.789 1 84.31 256 ARG B N 1
ATOM 5749 C CA . ARG B 1 256 ? -4.977 27.859 -13.969 1 84.31 256 ARG B CA 1
ATOM 5750 C C . ARG B 1 256 ? -5.754 29.172 -13.984 1 84.31 256 ARG B C 1
ATOM 5752 O O . ARG B 1 256 ? -6.953 29.188 -14.266 1 84.31 256 ARG B O 1
ATOM 5759 N N . ALA B 1 257 ? -4.961 30.156 -13.68 1 81.19 257 ALA B N 1
ATOM 5760 C CA . ALA B 1 257 ? -5.625 31.469 -13.633 1 81.19 257 ALA B CA 1
ATOM 5761 C C . ALA B 1 257 ? -6.102 31.891 -15.016 1 81.19 257 ALA B C 1
ATOM 5763 O O . ALA B 1 257 ? -5.422 31.641 -16.016 1 81.19 257 ALA B O 1
ATOM 5764 N N . ILE B 1 258 ? -7.289 32.406 -15.109 1 79.69 258 ILE B N 1
ATOM 5765 C CA . ILE B 1 258 ? -7.824 32.938 -16.359 1 79.69 258 ILE B CA 1
ATOM 5766 C C . ILE B 1 258 ? -7.406 34.375 -16.531 1 79.69 258 ILE B C 1
ATOM 5768 O O . ILE B 1 258 ? -7.492 35.188 -15.594 1 79.69 258 ILE B O 1
ATOM 5772 N N . ASP B 1 259 ? -6.797 34.625 -17.672 1 74.5 259 ASP B N 1
ATOM 5773 C CA . ASP B 1 259 ? -6.496 36 -18 1 74.5 259 ASP B CA 1
ATOM 5774 C C . ASP B 1 259 ? -7.754 36.75 -18.422 1 74.5 259 ASP B C 1
ATOM 5776 O O . ASP B 1 259 ? -8.344 36.438 -19.453 1 74.5 259 ASP B O 1
ATOM 5780 N N . PRO B 1 260 ? -8.18 37.688 -17.594 1 68 260 PRO B N 1
ATOM 5781 C CA . PRO B 1 260 ? -9.406 38.406 -17.938 1 68 260 PRO B CA 1
ATOM 5782 C C . PRO B 1 260 ? -9.297 39.156 -19.25 1 68 260 PRO B C 1
ATOM 5784 O O . PRO B 1 260 ? -10.312 39.438 -19.891 1 68 260 PRO B O 1
ATOM 5787 N N . ASP B 1 261 ? -8.102 39.562 -19.625 1 68.75 261 ASP B N 1
ATOM 5788 C CA . ASP B 1 261 ? -7.914 40.406 -20.828 1 68.75 261 ASP B CA 1
ATOM 5789 C C . ASP B 1 261 ? -7.668 39.531 -22.062 1 68.75 261 ASP B C 1
ATOM 5791 O O . ASP B 1 261 ? -7.426 40.031 -23.156 1 68.75 261 ASP B O 1
ATOM 5795 N N . ALA B 1 262 ? -7.676 38.219 -21.797 1 65.06 262 ALA B N 1
ATOM 5796 C CA . ALA B 1 262 ? -7.453 37.375 -22.969 1 65.06 262 ALA B CA 1
ATOM 5797 C C . ALA B 1 262 ? -8.656 37.406 -23.906 1 65.06 262 ALA B C 1
ATOM 5799 O O . ALA B 1 262 ? -9.797 37.562 -23.469 1 65.06 262 ALA B O 1
ATOM 5800 N N . PRO B 1 263 ? -8.406 37.625 -25.219 1 62.06 263 PRO B N 1
ATOM 5801 C CA . PRO B 1 263 ? -9.531 37.594 -26.156 1 62.06 263 PRO B CA 1
ATOM 5802 C C . PRO B 1 263 ? -10.43 36.375 -25.953 1 62.06 263 PRO B C 1
ATOM 5804 O O . PRO B 1 263 ? -9.961 35.312 -25.531 1 62.06 263 PRO B O 1
ATOM 5807 N N . PRO B 1 264 ? -11.734 36.844 -25.906 1 55.22 264 PRO B N 1
ATOM 5808 C CA . PRO B 1 264 ? -12.703 35.781 -25.625 1 55.22 264 PRO B CA 1
ATOM 5809 C C . PRO B 1 264 ? -12.422 34.5 -26.422 1 55.22 264 PRO B C 1
ATOM 5811 O O . PRO B 1 264 ? -12.594 34.469 -27.641 1 55.22 264 PRO B O 1
ATOM 5814 N N . LEU B 1 265 ? -11.344 34.156 -26.531 1 46.97 265 LEU B N 1
ATOM 5815 C CA . LEU B 1 265 ? -11.273 32.938 -27.359 1 46.97 265 LEU B CA 1
ATOM 5816 C C . LEU B 1 265 ? -12.289 31.906 -26.891 1 46.97 265 LEU B C 1
ATOM 5818 O O . LEU B 1 265 ? -13.43 31.891 -27.375 1 46.97 265 LEU B O 1
ATOM 5822 N N . ALA B 1 266 ? -11.758 30.516 -27.109 1 50.41 266 ALA B N 1
ATOM 5823 C CA . ALA B 1 266 ? -12.477 29.25 -27.062 1 50.41 266 ALA B CA 1
ATOM 5824 C C . ALA B 1 266 ? -13.188 29.078 -25.719 1 50.41 266 ALA B C 1
ATOM 5826 O O . ALA B 1 266 ? -12.844 29.734 -24.734 1 50.41 266 ALA B O 1
ATOM 5827 N N . PRO B 1 267 ? -14.18 28.125 -25.656 1 53.91 267 PRO B N 1
ATOM 5828 C CA . PRO B 1 267 ? -15.016 27.781 -24.5 1 53.91 267 PRO B CA 1
ATOM 5829 C C . PRO B 1 267 ? -14.242 27.797 -23.188 1 53.91 267 PRO B C 1
ATOM 5831 O O . PRO B 1 267 ? -13.062 27.422 -23.156 1 53.91 267 PRO B O 1
ATOM 5834 N N . THR B 1 268 ? -14.695 28.781 -22.375 1 53.59 268 THR B N 1
ATOM 5835 C CA . THR B 1 268 ? -14.133 28.875 -21.031 1 53.59 268 THR B CA 1
ATOM 5836 C C . THR B 1 268 ? -13.938 27.484 -20.422 1 53.59 268 THR B C 1
ATOM 5838 O O . THR B 1 268 ? -14.883 26.703 -20.328 1 53.59 268 THR B O 1
ATOM 5841 N N . PRO B 1 269 ? -12.805 27.031 -20.297 1 57.88 269 PRO B N 1
ATOM 5842 C CA . PRO B 1 269 ? -12.578 25.719 -19.719 1 57.88 269 PRO B CA 1
ATOM 5843 C C . PRO B 1 269 ? -13.305 25.531 -18.391 1 57.88 269 PRO B C 1
ATOM 5845 O O . PRO B 1 269 ? -13.539 26.5 -17.656 1 57.88 269 PRO B O 1
ATOM 5848 N N . LYS B 1 270 ? -14.086 24.484 -18.219 1 62.94 270 LYS B N 1
ATOM 5849 C CA . LYS B 1 270 ? -14.734 24.047 -16.984 1 62.94 270 LYS B CA 1
ATOM 5850 C C . LYS B 1 270 ? -13.828 24.281 -15.773 1 62.94 270 LYS B C 1
ATOM 5852 O O . LYS B 1 270 ? -12.617 24.078 -15.844 1 62.94 270 LYS B O 1
ATOM 5857 N N . PRO B 1 271 ? -14.555 24.969 -14.758 1 67.75 271 PRO B N 1
ATOM 5858 C CA . PRO B 1 271 ? -13.75 25.234 -13.562 1 67.75 271 PRO B CA 1
ATOM 5859 C C . PRO B 1 271 ? -12.945 24.016 -13.109 1 67.75 271 PRO B C 1
ATOM 5861 O O . PRO B 1 271 ? -13.445 22.891 -13.133 1 67.75 271 PRO B O 1
ATOM 5864 N N . SER B 1 272 ? -11.734 24.359 -12.773 1 80.5 272 SER B N 1
ATOM 5865 C CA . SER B 1 272 ? -10.773 23.312 -12.445 1 80.5 272 SER B CA 1
ATOM 5866 C C . SER B 1 272 ? -10.961 22.812 -11.016 1 80.5 272 SER B C 1
ATOM 5868 O O . SER B 1 272 ? -10.547 21.703 -10.68 1 80.5 272 SER B O 1
ATOM 5870 N N . SER B 1 273 ? -11.703 23.719 -10.094 1 91.25 273 SER B N 1
ATOM 5871 C CA . SER B 1 273 ? -11.867 23.359 -8.688 1 91.25 273 SER B CA 1
ATOM 5872 C C . SER B 1 273 ? -13.211 23.844 -8.148 1 91.25 273 SER B C 1
ATOM 5874 O O . SER B 1 273 ? -13.883 24.656 -8.781 1 91.25 273 SER B O 1
ATOM 5876 N N . PRO B 1 274 ? -13.688 23.328 -7.113 1 95 274 PRO B N 1
ATOM 5877 C CA . PRO B 1 274 ? -14.977 23.719 -6.539 1 95 274 PRO B CA 1
ATOM 5878 C C . PRO B 1 274 ? -14.906 25.031 -5.773 1 95 274 PRO B C 1
ATOM 5880 O O . PRO B 1 274 ? -15.93 25.516 -5.266 1 95 274 PRO B O 1
ATOM 5883 N N . TYR B 1 275 ? -13.781 25.641 -5.691 1 97.31 275 TYR B N 1
ATOM 5884 C CA . TYR B 1 275 ? -13.602 26.844 -4.891 1 97.31 275 TYR B CA 1
ATOM 5885 C C . TYR B 1 275 ? -13.984 28.094 -5.684 1 97.31 275 TYR B C 1
ATOM 5887 O O . TYR B 1 275 ? -13.703 28.188 -6.879 1 97.31 275 TYR B O 1
ATOM 5895 N N . ARG B 1 276 ? -14.625 29.062 -5.016 1 96.38 276 ARG B N 1
ATOM 5896 C CA . ARG B 1 276 ? -15.156 30.219 -5.715 1 96.38 276 ARG B CA 1
ATOM 5897 C C . ARG B 1 276 ? -14.383 31.484 -5.34 1 96.38 276 ARG B C 1
ATOM 5899 O O . ARG B 1 276 ? -14.039 32.281 -6.207 1 96.38 276 ARG B O 1
ATOM 5906 N N . THR B 1 277 ? -14.211 31.672 -4.027 1 97.56 277 THR B N 1
ATOM 5907 C CA . THR B 1 277 ? -13.484 32.875 -3.584 1 97.56 277 THR B CA 1
ATOM 5908 C C . THR B 1 277 ? -12.383 32.5 -2.594 1 97.56 277 THR B C 1
ATOM 5910 O O . THR B 1 277 ? -12.422 31.406 -1.996 1 97.56 277 THR B O 1
ATOM 5913 N N . VAL B 1 278 ? -11.391 33.312 -2.469 1 98.12 278 VAL B N 1
ATOM 5914 C CA . VAL B 1 278 ? -10.32 33.156 -1.493 1 98.12 278 VAL B CA 1
ATOM 5915 C C . VAL B 1 278 ? -10 34.5 -0.833 1 98.12 278 VAL B C 1
ATOM 5917 O O . VAL B 1 278 ? -9.672 35.469 -1.517 1 98.12 278 VAL B O 1
ATOM 5920 N N . GLY B 1 279 ? -10.141 34.5 0.455 1 98.25 279 GLY B N 1
ATOM 5921 C CA . GLY B 1 279 ? -9.922 35.719 1.186 1 98.25 279 GLY B CA 1
ATOM 5922 C C . GLY B 1 279 ? -8.539 35.812 1.794 1 98.25 279 GLY B C 1
ATOM 5923 O O . GLY B 1 279 ? -7.949 36.906 1.846 1 98.25 279 GLY B O 1
ATOM 5924 N N . CYS B 1 280 ? -8.07 34.781 2.273 1 98.56 280 CYS B N 1
ATOM 5925 C CA . CYS B 1 280 ? -6.742 34.812 2.879 1 98.56 280 CYS B CA 1
ATOM 5926 C C . CYS B 1 280 ? -6.086 33.438 2.807 1 98.56 280 CYS B C 1
ATOM 5928 O O . CYS B 1 280 ? -6.762 32.438 2.564 1 98.56 280 CYS B O 1
ATOM 5930 N N . VAL B 1 281 ? -4.84 33.375 2.934 1 98.69 281 VAL B N 1
ATOM 5931 C CA . VAL B 1 281 ? -4.035 32.156 3.016 1 98.69 281 VAL B CA 1
ATOM 5932 C C . VAL B 1 281 ? -3.027 32.281 4.156 1 98.69 281 VAL B C 1
ATOM 5934 O O . VAL B 1 281 ? -2.566 33.375 4.469 1 98.69 281 VAL B O 1
ATOM 5937 N N . PHE B 1 282 ? -2.781 31.172 4.797 1 98.56 282 PHE B N 1
ATOM 5938 C CA . PHE B 1 282 ? -1.834 31.281 5.898 1 98.56 282 PHE B CA 1
ATOM 5939 C C . PHE B 1 282 ? -1.159 29.938 6.156 1 98.56 282 PHE B C 1
ATOM 5941 O O . PHE B 1 282 ? -1.619 28.906 5.668 1 98.56 282 PHE B O 1
ATOM 5948 N N . ASN B 1 283 ? -0.081 29.906 6.77 1 97.44 283 ASN B N 1
ATOM 5949 C CA . ASN B 1 283 ? 0.578 28.75 7.355 1 97.44 283 ASN B CA 1
ATOM 5950 C C . ASN B 1 283 ? 1.164 29.062 8.727 1 97.44 283 ASN B C 1
ATOM 5952 O O . ASN B 1 283 ? 0.677 29.953 9.422 1 97.44 283 ASN B O 1
ATOM 5956 N N . HIS B 1 284 ? 2.17 28.359 9.164 1 93.81 284 HIS B N 1
ATOM 5957 C CA . HIS B 1 284 ? 2.664 28.5 10.523 1 93.81 284 HIS B CA 1
ATOM 5958 C C . HIS B 1 284 ? 3.537 29.75 10.664 1 93.81 284 HIS B C 1
ATOM 5960 O O . HIS B 1 284 ? 3.785 30.219 11.773 1 93.81 284 HIS B O 1
ATOM 5966 N N . GLN B 1 285 ? 3.863 30.359 9.516 1 94.12 285 GLN B N 1
ATOM 5967 C CA . GLN B 1 285 ? 4.812 31.469 9.586 1 94.12 285 GLN B CA 1
ATOM 5968 C C . GLN B 1 285 ? 4.266 32.719 8.891 1 94.12 285 GLN B C 1
ATOM 5970 O O . GLN B 1 285 ? 4.746 33.812 9.117 1 94.12 285 GLN B O 1
ATOM 5975 N N . THR B 1 286 ? 3.322 32.469 8.07 1 96.44 286 THR B N 1
ATOM 5976 C CA . THR B 1 286 ? 2.898 33.531 7.191 1 96.44 286 THR B CA 1
ATOM 5977 C C . THR B 1 286 ? 1.377 33.656 7.152 1 96.44 286 THR B C 1
ATOM 5979 O O . THR B 1 286 ? 0.68 32.625 7.168 1 96.44 286 THR B O 1
ATOM 5982 N N . PHE B 1 287 ? 0.928 34.906 7.141 1 98.25 287 PHE B N 1
ATOM 5983 C CA . PHE B 1 287 ? -0.48 35.219 6.938 1 98.25 287 PHE B CA 1
ATOM 5984 C C . PHE B 1 287 ? -0.648 36.281 5.848 1 98.25 287 PHE B C 1
ATOM 5986 O O . PHE B 1 287 ? -0.06 37.344 5.926 1 98.25 287 PHE B O 1
ATOM 5993 N N . LEU B 1 288 ? -1.448 35.938 4.816 1 98.44 288 LEU B N 1
ATOM 5994 C CA . LEU B 1 288 ? -1.65 36.844 3.682 1 98.44 288 LEU B CA 1
ATOM 5995 C C . LEU B 1 288 ? -3.137 37.062 3.412 1 98.44 288 LEU B C 1
ATOM 5997 O O . LEU B 1 288 ? -3.908 36.094 3.385 1 98.44 288 LEU B O 1
ATOM 6001 N N . ALA B 1 289 ? -3.545 38.219 3.289 1 98.44 289 ALA B N 1
ATOM 6002 C CA . ALA B 1 289 ? -4.91 38.562 2.889 1 98.44 289 ALA B CA 1
ATOM 6003 C C . ALA B 1 289 ? -4.957 39 1.428 1 98.44 289 ALA B C 1
ATOM 6005 O O . ALA B 1 289 ? -4.066 39.719 0.954 1 98.44 289 ALA B O 1
ATOM 6006 N N . ASN B 1 290 ? -5.953 38.531 0.73 1 98.12 290 ASN B N 1
ATOM 6007 C CA . ASN B 1 290 ? -6.125 38.844 -0.688 1 98.12 290 ASN B CA 1
ATOM 6008 C C . ASN B 1 290 ? -6.473 40.312 -0.912 1 98.12 290 ASN B C 1
ATOM 6010 O O . ASN B 1 290 ? -7.57 40.75 -0.561 1 98.12 290 ASN B O 1
ATOM 6014 N N . CYS B 1 291 ? -5.586 41.094 -1.593 1 96.12 291 CYS B N 1
ATOM 6015 C CA . CYS B 1 291 ? -5.801 42.531 -1.852 1 96.12 291 CYS B CA 1
ATOM 6016 C C . CYS B 1 291 ? -6.082 42.781 -3.328 1 96.12 291 CYS B C 1
ATOM 6018 O O . CYS B 1 291 ? -6.008 43.906 -3.797 1 96.12 291 CYS B O 1
ATOM 6020 N N . GLN B 1 292 ? -6.316 41.781 -3.975 1 94.56 292 GLN B N 1
ATOM 6021 C CA . GLN B 1 292 ? -6.609 41.906 -5.398 1 94.56 292 GLN B CA 1
ATOM 6022 C C . GLN B 1 292 ? -8.023 42.469 -5.621 1 94.56 292 GLN B C 1
ATOM 6024 O O . GLN B 1 292 ? -8.859 42.406 -4.719 1 94.56 292 GLN B O 1
ATOM 6029 N N . PRO B 1 293 ? -8.258 43.031 -6.812 1 92.31 293 PRO B N 1
ATOM 6030 C CA . PRO B 1 293 ? -9.586 43.594 -7.062 1 92.31 293 PRO B CA 1
ATOM 6031 C C . PRO B 1 293 ? -10.711 42.562 -6.914 1 92.31 293 PRO B C 1
ATOM 6033 O O . PRO B 1 293 ? -11.781 42.906 -6.402 1 92.31 293 PRO B O 1
ATOM 6036 N N . SER B 1 294 ? -10.453 41.375 -7.32 1 92.38 294 SER B N 1
ATOM 6037 C CA . SER B 1 294 ? -11.414 40.281 -7.176 1 92.38 294 SER B CA 1
ATOM 6038 C C . SER B 1 294 ? -10.844 39.156 -6.32 1 92.38 294 SER B C 1
ATOM 6040 O O . SER B 1 294 ? -9.648 38.844 -6.387 1 92.38 294 SER B O 1
ATOM 6042 N N . ASP B 1 295 ? -11.75 38.594 -5.508 1 95.06 295 ASP B N 1
ATOM 6043 C CA . ASP B 1 295 ? -11.305 37.438 -4.723 1 95.06 295 ASP B CA 1
ATOM 6044 C C . ASP B 1 295 ? -11.766 36.125 -5.363 1 95.06 295 ASP B C 1
ATOM 6046 O O . ASP B 1 295 ? -11.734 35.062 -4.723 1 95.06 295 ASP B O 1
ATOM 6050 N N . ALA B 1 296 ? -12.266 36.219 -6.59 1 94.25 296 ALA B N 1
ATOM 6051 C CA . ALA B 1 296 ? -12.625 35.031 -7.332 1 94.25 296 ALA B CA 1
ATOM 6052 C C . ALA B 1 296 ? -11.391 34.156 -7.609 1 94.25 296 ALA B C 1
ATOM 6054 O O . ALA B 1 296 ? -10.414 34.625 -8.195 1 94.25 296 ALA B O 1
ATOM 6055 N N . VAL B 1 297 ? -11.461 32.938 -7.223 1 95.94 297 VAL B N 1
ATOM 6056 C CA . VAL B 1 297 ? -10.32 32.031 -7.316 1 95.94 297 VAL B CA 1
ATOM 6057 C C . VAL B 1 297 ? -9.844 31.953 -8.766 1 95.94 297 VAL B C 1
ATOM 6059 O O . VAL B 1 297 ? -8.641 31.922 -9.031 1 95.94 297 VAL B O 1
ATOM 6062 N N . GLU B 1 298 ? -10.703 31.953 -9.711 1 91.94 298 GLU B N 1
ATOM 6063 C CA . GLU B 1 298 ? -10.383 31.797 -11.125 1 91.94 298 GLU B CA 1
ATOM 6064 C C . GLU B 1 298 ? -9.547 32.969 -11.641 1 91.94 298 GLU B C 1
ATOM 6066 O O . GLU B 1 298 ? -8.797 32.812 -12.602 1 91.94 298 GLU B O 1
ATOM 6071 N N . LEU B 1 299 ? -9.648 34.094 -10.953 1 91.81 299 LEU B N 1
ATOM 6072 C CA . LEU B 1 299 ? -8.969 35.312 -11.414 1 91.81 299 LEU B CA 1
ATOM 6073 C C . LEU B 1 299 ? -7.762 35.625 -10.531 1 91.81 299 LEU B C 1
ATOM 6075 O O . LEU B 1 299 ? -6.938 36.469 -10.883 1 91.81 299 LEU B O 1
ATOM 6079 N N . CYS B 1 300 ? -7.668 34.969 -9.477 1 93.31 300 CYS B N 1
ATOM 6080 C CA . CYS B 1 300 ? -6.676 35.312 -8.469 1 93.31 300 CYS B CA 1
ATOM 6081 C C . CYS B 1 300 ? -5.285 34.844 -8.891 1 93.31 300 CYS B C 1
ATOM 6083 O O . CYS B 1 300 ? -5.121 33.75 -9.43 1 93.31 300 CYS B O 1
ATOM 6085 N N . VAL B 1 301 ? -4.348 35.719 -8.703 1 93.5 301 VAL B N 1
ATOM 6086 C CA . VAL B 1 301 ? -2.936 35.406 -8.906 1 93.5 301 VAL B CA 1
ATOM 6087 C C . VAL B 1 301 ? -2.271 35.125 -7.562 1 93.5 301 VAL B C 1
ATOM 6089 O O . VAL B 1 301 ? -2.293 35.938 -6.652 1 93.5 301 VAL B O 1
ATOM 6092 N N . PHE B 1 302 ? -1.651 34 -7.449 1 96.12 302 PHE B N 1
ATOM 6093 C CA . PHE B 1 302 ? -1.102 33.562 -6.176 1 96.12 302 PHE B CA 1
ATOM 6094 C C . PHE B 1 302 ? 0.397 33.812 -6.109 1 96.12 302 PHE B C 1
ATOM 6096 O O . PHE B 1 302 ? 1.188 32.906 -5.867 1 96.12 302 PHE B O 1
ATOM 6103 N N . ASP B 1 303 ? 0.722 35 -6.352 1 94.38 303 ASP B N 1
ATOM 6104 C CA . ASP B 1 303 ? 2.076 35.5 -6.125 1 94.38 303 ASP B CA 1
ATOM 6105 C C . ASP B 1 303 ? 2.199 36.125 -4.75 1 94.38 303 ASP B C 1
ATOM 6107 O O . ASP B 1 303 ? 1.985 37.344 -4.609 1 94.38 303 ASP B O 1
ATOM 6111 N N . PHE B 1 304 ? 2.73 35.469 -3.814 1 95.44 304 PHE B N 1
ATOM 6112 C CA . PHE B 1 304 ? 2.691 35.875 -2.412 1 95.44 304 PHE B CA 1
ATOM 6113 C C . PHE B 1 304 ? 3.783 36.875 -2.104 1 95.44 304 PHE B C 1
ATOM 6115 O O . PHE B 1 304 ? 3.777 37.5 -1.04 1 95.44 304 PHE B O 1
ATOM 6122 N N . GLN B 1 305 ? 4.652 37.094 -3.039 1 92.31 305 GLN B N 1
ATOM 6123 C CA . GLN B 1 305 ? 5.715 38.062 -2.855 1 92.31 305 GLN B CA 1
ATOM 6124 C C . GLN B 1 305 ? 5.258 39.438 -3.309 1 92.31 305 GLN B C 1
ATOM 6126 O O . GLN B 1 305 ? 5.906 40.469 -2.998 1 92.31 305 GLN B O 1
ATOM 6131 N N . ASN B 1 306 ? 4.199 39.438 -4.035 1 94.69 306 ASN B N 1
ATOM 6132 C CA . ASN B 1 306 ? 3.658 40.719 -4.527 1 94.69 306 ASN B CA 1
ATOM 6133 C C . ASN B 1 306 ? 2.732 41.344 -3.504 1 94.69 306 ASN B C 1
ATOM 6135 O O . ASN B 1 306 ? 1.562 41 -3.395 1 94.69 306 ASN B O 1
ATOM 6139 N N . GLN B 1 307 ? 3.109 42.438 -2.9 1 91.94 307 GLN B N 1
ATOM 6140 C CA . GLN B 1 307 ? 2.387 43.062 -1.812 1 91.94 307 GLN B CA 1
ATOM 6141 C C . GLN B 1 307 ? 1.163 43.812 -2.336 1 91.94 307 GLN B C 1
ATOM 6143 O O . GLN B 1 307 ? 0.265 44.156 -1.565 1 91.94 307 GLN B O 1
ATOM 6148 N N . SER B 1 308 ? 1.191 44.094 -3.582 1 93.69 308 SER B N 1
ATOM 6149 C CA . SER B 1 308 ? 0.029 44.75 -4.16 1 93.69 308 SER B CA 1
ATOM 6150 C C . SER B 1 308 ? -1.143 43.781 -4.312 1 93.69 308 SER B C 1
ATOM 6152 O O . SER B 1 308 ? -2.295 44.219 -4.41 1 93.69 308 SER B O 1
ATOM 6154 N N . ARG B 1 309 ? -0.79 42.531 -4.348 1 95.56 309 ARG B N 1
ATOM 6155 C CA . ARG B 1 309 ? -1.828 41.531 -4.539 1 95.56 309 ARG B CA 1
ATOM 6156 C C . ARG B 1 309 ? -2.195 40.844 -3.215 1 95.56 309 ARG B C 1
ATOM 6158 O O . ARG B 1 309 ? -3.348 40.469 -3.012 1 95.56 309 ARG B O 1
ATOM 6165 N N . TRP B 1 310 ? -1.177 40.688 -2.359 1 97.69 310 TRP B N 1
ATOM 6166 C CA . TRP B 1 310 ? -1.376 40.031 -1.072 1 97.69 310 TRP B CA 1
ATOM 6167 C C . TRP B 1 310 ? -0.757 40.844 0.058 1 97.69 310 TRP B C 1
ATOM 6169 O O . TRP B 1 310 ? 0.449 41.094 0.057 1 97.69 310 TRP B O 1
ATOM 6179 N N . LYS B 1 311 ? -1.585 41.219 0.974 1 97.94 311 LYS B N 1
ATOM 6180 C CA . LYS B 1 311 ? -1.068 41.906 2.145 1 97.94 311 LYS B CA 1
ATOM 6181 C C . LYS B 1 311 ? -0.551 40.938 3.191 1 97.94 311 LYS B C 1
ATOM 6183 O O . LYS B 1 311 ? -1.305 40.094 3.691 1 97.94 311 LYS B O 1
ATOM 6188 N N . VAL B 1 312 ? 0.629 41.094 3.557 1 97.5 312 VAL B N 1
ATOM 6189 C CA . VAL B 1 312 ? 1.296 40.125 4.438 1 97.5 312 VAL B CA 1
ATOM 6190 C C . VAL B 1 312 ? 1.389 40.719 5.848 1 97.5 312 VAL B C 1
ATOM 6192 O O . VAL B 1 312 ? 1.597 41.906 6.023 1 97.5 312 VAL B O 1
ATOM 6195 N N . MET B 1 313 ? 1.188 39.844 6.805 1 97.06 313 MET B N 1
ATOM 6196 C CA . MET B 1 313 ? 1.449 40.219 8.195 1 97.06 313 MET B CA 1
ATOM 6197 C C . MET B 1 313 ? 2.934 40.094 8.523 1 97.06 313 MET B C 1
ATOM 6199 O O . MET B 1 313 ? 3.656 39.344 7.863 1 97.06 313 MET B O 1
ATOM 6203 N N . SER B 1 314 ? 3.311 40.812 9.57 1 95.88 314 SER B N 1
ATOM 6204 C CA . SER B 1 314 ? 4.695 40.75 10.016 1 95.88 314 SER B CA 1
ATOM 6205 C C . SER B 1 314 ? 5.031 39.344 10.547 1 95.88 314 SER B C 1
ATOM 6207 O O . SER B 1 314 ? 4.34 38.844 11.422 1 95.88 314 SER B O 1
ATOM 6209 N N . GLU B 1 315 ? 6.062 38.812 10.008 1 93.5 315 GLU B N 1
ATOM 6210 C CA . GLU B 1 315 ? 6.496 37.5 10.445 1 93.5 315 GLU B CA 1
ATOM 6211 C C . GLU B 1 315 ? 6.906 37.531 11.922 1 93.5 315 GLU B C 1
ATOM 6213 O O . GLU B 1 315 ? 6.672 36.531 12.641 1 93.5 315 GLU B O 1
ATOM 6218 N N . GLU B 1 316 ? 7.531 38.562 12.305 1 92.75 316 GLU B N 1
ATOM 6219 C CA . GLU B 1 316 ? 7.973 38.688 13.688 1 92.75 316 GLU B CA 1
ATOM 6220 C C . GLU B 1 316 ? 6.781 38.75 14.641 1 92.75 316 GLU B C 1
ATOM 6222 O O . GLU B 1 316 ? 6.82 38.188 15.734 1 92.75 316 GLU B O 1
ATOM 6227 N N . ALA B 1 317 ? 5.812 39.469 14.188 1 93.75 317 ALA B N 1
ATOM 6228 C CA . ALA B 1 317 ? 4.609 39.562 15.008 1 93.75 317 ALA B CA 1
ATOM 6229 C C . ALA B 1 317 ? 3.945 38.188 15.172 1 93.75 317 ALA B C 1
ATOM 6231 O O . ALA B 1 317 ? 3.545 37.812 16.281 1 93.75 317 ALA B O 1
ATOM 6232 N N . LEU B 1 318 ? 3.889 37.469 14.055 1 93.5 318 LEU B N 1
ATOM 6233 C CA . LEU B 1 318 ? 3.287 36.156 14.094 1 93.5 318 LEU B CA 1
ATOM 6234 C C . LEU B 1 318 ? 4.121 35.188 14.953 1 93.5 318 LEU B C 1
ATOM 6236 O O . LEU B 1 318 ? 3.574 34.438 15.75 1 93.5 318 LEU B O 1
ATOM 6240 N N . LYS B 1 319 ? 5.418 35.25 14.789 1 90.44 319 LYS B N 1
ATOM 6241 C CA . LYS B 1 319 ? 6.336 34.375 15.523 1 90.44 319 LYS B CA 1
ATOM 6242 C C . LYS B 1 319 ? 6.219 34.625 17.031 1 90.44 319 LYS B C 1
ATOM 6244 O O . LYS B 1 319 ? 6.391 33.688 17.812 1 90.44 319 LYS B O 1
ATOM 6249 N N . SER B 1 320 ? 5.957 35.781 17.391 1 89.12 320 SER B N 1
ATOM 6250 C CA . SER B 1 320 ? 5.867 36.125 18.812 1 89.12 320 SER B CA 1
ATOM 6251 C C . SER B 1 320 ? 4.715 35.406 19.484 1 89.12 320 SER B C 1
ATOM 6253 O O . SER B 1 320 ? 4.77 35.125 20.688 1 89.12 320 SER B O 1
ATOM 6255 N N . VAL B 1 321 ? 3.711 35 18.719 1 88.31 321 VAL B N 1
ATOM 6256 C CA . VAL B 1 321 ? 2.537 34.406 19.328 1 88.31 321 VAL B CA 1
ATOM 6257 C C . VAL B 1 321 ? 2.398 32.969 18.875 1 88.31 321 VAL B C 1
ATOM 6259 O O . VAL B 1 321 ? 1.757 32.156 19.547 1 88.31 321 VAL B O 1
ATOM 6262 N N . CYS B 1 322 ? 2.982 32.594 17.719 1 85.5 322 CYS B N 1
ATOM 6263 C CA . CYS B 1 322 ? 2.748 31.281 17.156 1 85.5 322 CYS B CA 1
ATOM 6264 C C . CYS B 1 322 ? 3.963 30.375 17.359 1 85.5 322 CYS B C 1
ATOM 6266 O O . CYS B 1 322 ? 3.871 29.156 17.188 1 85.5 322 CYS B O 1
ATOM 6268 N N . ALA B 1 323 ? 5.113 30.875 17.703 1 76.62 323 ALA B N 1
ATOM 6269 C CA . ALA B 1 323 ? 6.328 30.062 17.797 1 76.62 323 ALA B CA 1
ATOM 6270 C C . ALA B 1 323 ? 6.23 29.094 18.969 1 76.62 323 ALA B C 1
ATOM 6272 O O . ALA B 1 323 ? 5.57 29.375 19.969 1 76.62 323 ALA B O 1
ATOM 6273 N N . PRO B 1 324 ? 7.004 27.922 18.688 1 64.5 324 PRO B N 1
ATOM 6274 C CA . PRO B 1 324 ? 7.039 26.953 19.781 1 64.5 324 PRO B CA 1
ATOM 6275 C C . PRO B 1 324 ? 7.645 27.531 21.062 1 64.5 324 PRO B C 1
ATOM 6277 O O . PRO B 1 324 ? 8.617 28.281 21.016 1 64.5 324 PRO B O 1
ATOM 6280 N N . GLY B 1 325 ? 7.082 27.281 22.234 1 58.22 325 GLY B N 1
ATOM 6281 C CA . GLY B 1 325 ? 7.566 27.781 23.516 1 58.22 325 GLY B CA 1
ATOM 6282 C C . GLY B 1 325 ? 6.852 29.047 23.969 1 58.22 325 GLY B C 1
ATOM 6283 O O . GLY B 1 325 ? 7.043 29.5 25.094 1 58.22 325 GLY B O 1
ATOM 6284 N N . SER B 1 326 ? 6.387 29.656 22.938 1 50.16 326 SER B N 1
ATOM 6285 C CA . SER B 1 326 ? 5.59 30.781 23.391 1 50.16 326 SER B CA 1
ATOM 6286 C C . SER B 1 326 ? 4.395 30.312 24.219 1 50.16 326 SER B C 1
ATOM 6288 O O . SER B 1 326 ? 3.846 29.234 23.969 1 50.16 326 SER B O 1
ATOM 6290 N N . THR B 1 327 ? 4.453 30.469 25.484 1 43.41 327 THR B N 1
ATOM 6291 C CA . THR B 1 327 ? 3.414 30.125 26.453 1 43.41 327 THR B CA 1
ATOM 6292 C C . THR B 1 327 ? 2.045 30.094 25.781 1 43.41 327 THR B C 1
ATOM 6294 O O . THR B 1 327 ? 1.12 29.438 26.266 1 43.41 327 THR B O 1
ATOM 6297 N N . THR B 1 328 ? 1.806 30.953 24.891 1 42.44 328 THR B N 1
ATOM 6298 C CA . THR B 1 328 ? 0.474 31.016 24.297 1 42.44 328 THR B CA 1
ATOM 6299 C C . THR B 1 328 ? 0.26 29.844 23.328 1 42.44 328 THR B C 1
ATOM 6301 O O . THR B 1 328 ? -0.854 29.641 22.844 1 42.44 328 THR B O 1
ATOM 6304 N N . SER B 1 329 ? 1.471 29.234 23.031 1 49.22 329 SER B N 1
ATOM 6305 C CA . SER B 1 329 ? 1.494 28.344 21.891 1 49.22 329 SER B CA 1
ATOM 6306 C C . SER B 1 329 ? 1.014 26.938 22.266 1 49.22 329 SER B C 1
ATOM 6308 O O . SER B 1 329 ? 1.1 26.547 23.438 1 49.22 329 SER B O 1
ATOM 6310 N N . LEU B 1 330 ? -0.022 26.469 21.469 1 55.38 330 LEU B N 1
ATOM 6311 C CA . LEU B 1 330 ? -0.487 25.094 21.484 1 55.38 330 LEU B CA 1
ATOM 6312 C C . LEU B 1 330 ? 0.679 24.125 21.672 1 55.38 330 LEU B C 1
ATOM 6314 O O . LEU B 1 330 ? 1.807 24.422 21.266 1 55.38 330 LEU B O 1
ATOM 6318 N N . PRO B 1 331 ? 0.603 23.25 22.672 1 60.25 331 PRO B N 1
ATOM 6319 C CA . PRO B 1 331 ? 1.628 22.219 22.844 1 60.25 331 PRO B CA 1
ATOM 6320 C C . PRO B 1 331 ? 2.148 21.672 21.516 1 60.25 331 PRO B C 1
ATOM 6322 O O . PRO B 1 331 ? 1.48 21.812 20.484 1 60.25 331 PRO B O 1
ATOM 6325 N N . PRO B 1 332 ? 3.506 21.281 21.578 1 63.69 332 PRO B N 1
ATOM 6326 C CA . PRO B 1 332 ? 4.031 20.609 20.391 1 63.69 332 PRO B CA 1
ATOM 6327 C C . PRO B 1 332 ? 3.105 19.516 19.875 1 63.69 332 PRO B C 1
ATOM 6329 O O . PRO B 1 332 ? 2.357 18.922 20.656 1 63.69 332 PRO B O 1
ATOM 6332 N N . LEU B 1 333 ? 3.062 19.5 18.594 1 70.19 333 LEU B N 1
ATOM 6333 C CA . LEU B 1 333 ? 2.166 18.562 17.938 1 70.19 333 LEU B CA 1
ATOM 6334 C C . LEU B 1 333 ? 2.477 17.125 18.359 1 70.19 333 LEU B C 1
ATOM 6336 O O . LEU B 1 333 ? 3.641 16.719 18.375 1 70.19 333 LEU B O 1
ATOM 6340 N N . PRO B 1 334 ? 1.472 16.531 18.875 1 77.62 334 PRO B N 1
ATOM 6341 C CA . PRO B 1 334 ? 1.658 15.117 19.156 1 77.62 334 PRO B CA 1
ATOM 6342 C C . PRO B 1 334 ? 1.997 14.305 17.922 1 77.62 334 PRO B C 1
ATOM 6344 O O . PRO B 1 334 ? 1.539 14.633 16.812 1 77.62 334 PRO B O 1
ATOM 6347 N N . PRO B 1 335 ? 2.91 13.367 18.109 1 85.19 335 PRO B N 1
ATOM 6348 C CA . PRO B 1 335 ? 3.129 12.477 16.969 1 85.19 335 PRO B CA 1
ATOM 6349 C C . PRO B 1 335 ? 1.902 11.625 16.641 1 85.19 335 PRO B C 1
ATOM 6351 O O . PRO B 1 335 ? 1.077 11.359 17.516 1 85.19 335 PRO B O 1
ATOM 6354 N N . LEU B 1 336 ? 1.717 11.375 15.383 1 93.81 336 LEU B N 1
ATOM 6355 C CA . LEU B 1 336 ? 0.652 10.469 14.977 1 93.81 336 LEU B CA 1
ATOM 6356 C C . LEU B 1 336 ? 0.875 9.07 15.555 1 93.81 336 LEU B C 1
ATOM 6358 O O . LEU B 1 336 ? 2.018 8.641 15.727 1 93.81 336 LEU B O 1
ATOM 6362 N N . CYS B 1 337 ? -0.18 8.461 15.828 1 93.56 337 CYS B N 1
ATOM 6363 C CA . CYS B 1 337 ? -0.097 7.117 16.375 1 93.56 337 CYS B CA 1
ATOM 6364 C C . CYS B 1 337 ? -0.229 6.066 15.289 1 93.56 337 CYS B C 1
ATOM 6366 O O . CYS B 1 337 ? -1.024 6.227 14.359 1 93.56 337 CYS B O 1
ATOM 6368 N N . ALA B 1 338 ? 0.56 4.984 15.422 1 94.12 338 ALA B N 1
ATOM 6369 C CA . ALA B 1 338 ? 0.438 3.846 14.516 1 94.12 338 ALA B CA 1
ATOM 6370 C C . ALA B 1 338 ? -0.888 3.121 14.727 1 94.12 338 ALA B C 1
ATOM 6372 O O . ALA B 1 338 ? -1.396 3.051 15.844 1 94.12 338 ALA B O 1
ATOM 6373 N N . PRO B 1 339 ? -1.417 2.627 13.672 1 92.75 339 PRO B N 1
ATOM 6374 C CA . PRO B 1 339 ? -2.664 1.876 13.836 1 92.75 339 PRO B CA 1
ATOM 6375 C C . PRO B 1 339 ? -2.479 0.586 14.625 1 92.75 339 PRO B C 1
ATOM 6377 O O . PRO B 1 339 ? -1.436 -0.065 14.523 1 92.75 339 PRO B O 1
ATOM 6380 N N . SER B 1 340 ? -3.508 0.177 15.328 1 92.62 340 SER B N 1
ATOM 6381 C CA . SER B 1 340 ? -3.482 -1.044 16.125 1 92.62 340 SER B CA 1
ATOM 6382 C C . SER B 1 340 ? -4.289 -2.156 15.461 1 92.62 340 SER B C 1
ATOM 6384 O O . SER B 1 340 ? -4.242 -3.309 15.898 1 92.62 340 SER B O 1
ATOM 6386 N N . LEU B 1 341 ? -4.914 -1.85 14.422 1 92.69 341 LEU B N 1
ATOM 6387 C CA . LEU B 1 341 ? -5.797 -2.785 13.734 1 92.69 341 LEU B CA 1
ATOM 6388 C C . LEU B 1 341 ? -5.035 -3.568 12.672 1 92.69 341 LEU B C 1
ATOM 6390 O O . LEU B 1 341 ? -4.207 -3.006 11.953 1 92.69 341 LEU B O 1
ATOM 6394 N N . ASP B 1 342 ? -5.363 -4.902 12.586 1 93.69 342 ASP B N 1
ATOM 6395 C CA . ASP B 1 342 ? -4.871 -5.711 11.477 1 93.69 342 ASP B CA 1
ATOM 6396 C C . ASP B 1 342 ? -5.809 -5.613 10.266 1 93.69 342 ASP B C 1
ATOM 6398 O O . ASP B 1 342 ? -6.949 -6.078 10.32 1 93.69 342 ASP B O 1
ATOM 6402 N N . PRO B 1 343 ? -5.309 -5.102 9.234 1 95.19 343 PRO B N 1
ATOM 6403 C CA . PRO B 1 343 ? -6.188 -4.855 8.086 1 95.19 343 PRO B CA 1
ATOM 6404 C C . PRO B 1 343 ? -6.828 -6.137 7.551 1 95.19 343 PRO B C 1
ATOM 6406 O O . PRO B 1 343 ? -8.008 -6.133 7.199 1 95.19 343 PRO B O 1
ATOM 6409 N N . ALA B 1 344 ? -6.098 -7.258 7.406 1 95.12 344 ALA B N 1
ATOM 6410 C CA . ALA B 1 344 ? -6.629 -8.516 6.887 1 95.12 344 ALA B CA 1
ATOM 6411 C C . ALA B 1 344 ? -7.73 -9.062 7.789 1 95.12 344 ALA B C 1
ATOM 6413 O O . ALA B 1 344 ? -8.789 -9.469 7.309 1 95.12 344 ALA B O 1
ATOM 6414 N N . ALA B 1 345 ? -7.5 -9.031 9.047 1 96.19 345 ALA B N 1
ATOM 6415 C CA . ALA B 1 345 ? -8.484 -9.531 10 1 96.19 345 ALA B CA 1
ATOM 6416 C C . ALA B 1 345 ? -9.75 -8.672 9.992 1 96.19 345 ALA B C 1
ATOM 6418 O O . ALA B 1 345 ? -10.867 -9.195 10.031 1 96.19 345 ALA B O 1
ATOM 6419 N N . ALA B 1 346 ? -9.5 -7.367 9.992 1 97.38 346 ALA B N 1
ATOM 6420 C CA . ALA B 1 346 ? -10.641 -6.453 9.945 1 97.38 346 ALA B CA 1
ATOM 6421 C C . ALA B 1 346 ? -11.461 -6.668 8.68 1 97.38 346 ALA B C 1
ATOM 6423 O O . ALA B 1 346 ? -12.695 -6.641 8.719 1 97.38 346 ALA B O 1
ATOM 6424 N N . SER B 1 347 ? -10.812 -6.883 7.559 1 98.19 347 SER B N 1
ATOM 6425 C CA . SER B 1 347 ? -11.484 -7.125 6.289 1 98.19 347 SER B CA 1
ATOM 6426 C C . SER B 1 347 ? -12.297 -8.414 6.328 1 98.19 347 SER B C 1
ATOM 6428 O O . SER B 1 347 ? -13.453 -8.445 5.895 1 98.19 347 SER B O 1
ATOM 6430 N N . ASN B 1 348 ? -11.703 -9.492 6.824 1 97.5 348 ASN B N 1
ATOM 6431 C CA . ASN B 1 348 ? -12.367 -10.789 6.91 1 97.5 348 ASN B CA 1
ATOM 6432 C C . ASN B 1 348 ? -13.594 -10.727 7.812 1 97.5 348 ASN B C 1
ATOM 6434 O O . ASN B 1 348 ? -14.648 -11.273 7.477 1 97.5 348 ASN B O 1
ATOM 6438 N N . HIS B 1 349 ? -13.422 -10.07 8.906 1 97.44 349 HIS B N 1
ATOM 6439 C CA . HIS B 1 349 ? -14.516 -9.961 9.859 1 97.44 349 HIS B CA 1
ATOM 6440 C C . HIS B 1 349 ? -15.695 -9.211 9.258 1 97.44 349 HIS B C 1
ATOM 6442 O O . HIS B 1 349 ? -16.844 -9.672 9.336 1 97.44 349 HIS B O 1
ATOM 6448 N N . LEU B 1 350 ? -15.414 -8.109 8.68 1 98.12 350 LEU B N 1
ATOM 6449 C CA . LEU B 1 350 ? -16.469 -7.297 8.094 1 98.12 350 LEU B CA 1
ATOM 6450 C C . LEU B 1 350 ? -17.141 -8.023 6.93 1 98.12 350 LEU B C 1
ATOM 6452 O O . LEU B 1 350 ? -18.344 -7.914 6.734 1 98.12 350 LEU B O 1
ATOM 6456 N N . GLU B 1 351 ? -16.328 -8.719 6.133 1 98.38 351 GLU B N 1
ATOM 6457 C CA . GLU B 1 351 ? -16.875 -9.469 5.004 1 98.38 351 GLU B CA 1
ATOM 6458 C C . GLU B 1 351 ? -17.812 -10.57 5.484 1 98.38 351 GLU B C 1
ATOM 6460 O O . GLU B 1 351 ? -18.891 -10.766 4.91 1 98.38 351 GLU B O 1
ATOM 6465 N N . LEU B 1 352 ? -17.438 -11.266 6.531 1 98.12 352 LEU B N 1
ATOM 6466 C CA . LEU B 1 352 ? -18.266 -12.328 7.09 1 98.12 352 LEU B CA 1
ATOM 6467 C C . LEU B 1 352 ? -19.578 -11.766 7.645 1 98.12 352 LEU B C 1
ATOM 6469 O O . LEU B 1 352 ? -20.641 -12.367 7.473 1 98.12 352 LEU B O 1
ATOM 6473 N N . GLU B 1 353 ? -19.453 -10.648 8.289 1 98.31 353 GLU B N 1
ATOM 6474 C CA . GLU B 1 353 ? -20.656 -9.992 8.797 1 98.31 353 GLU B CA 1
ATOM 6475 C C . GLU B 1 353 ? -21.578 -9.57 7.664 1 98.31 353 GLU B C 1
ATOM 6477 O O . GLU B 1 353 ? -22.797 -9.703 7.77 1 98.31 353 GLU B O 1
ATOM 6482 N N . MET B 1 354 ? -21.016 -9.086 6.637 1 98.25 354 MET B N 1
ATOM 6483 C CA . MET B 1 354 ? -21.812 -8.656 5.492 1 98.25 354 MET B CA 1
ATOM 6484 C C . MET B 1 354 ? -22.516 -9.836 4.84 1 98.25 354 MET B C 1
ATOM 6486 O O . MET B 1 354 ? -23.688 -9.734 4.449 1 98.25 354 MET B O 1
ATOM 6490 N N . ARG B 1 355 ? -21.797 -10.969 4.66 1 98.31 355 ARG B N 1
ATOM 6491 C CA . ARG B 1 355 ? -22.406 -12.18 4.109 1 98.31 355 ARG B CA 1
ATOM 6492 C C . ARG B 1 355 ? -23.594 -12.633 4.957 1 98.31 355 ARG B C 1
ATOM 6494 O O . ARG B 1 355 ? -24.625 -13.031 4.422 1 98.31 355 ARG B O 1
ATOM 6501 N N . TYR B 1 356 ? -23.391 -12.508 6.223 1 98.19 356 TYR B N 1
ATOM 6502 C CA . TYR B 1 356 ? -24.453 -12.891 7.141 1 98.19 356 TYR B CA 1
ATOM 6503 C C . TYR B 1 356 ? -25.672 -11.984 6.965 1 98.19 356 TYR B C 1
ATOM 6505 O O . TYR B 1 356 ? -26.797 -12.469 6.875 1 98.19 356 TYR B O 1
ATOM 6513 N N . LEU B 1 357 ? -25.422 -10.68 6.957 1 98.19 357 LEU B N 1
ATOM 6514 C CA . LEU B 1 357 ? -26.516 -9.711 6.82 1 98.19 357 LEU B CA 1
ATOM 6515 C C . LEU B 1 357 ? -27.25 -9.914 5.504 1 98.19 357 LEU B C 1
ATOM 6517 O O . LEU B 1 357 ? -28.484 -9.852 5.465 1 98.19 357 LEU B O 1
ATOM 6521 N N . VAL B 1 358 ? -26.531 -10.219 4.441 1 98.12 358 VAL B N 1
ATOM 6522 C CA . VAL B 1 358 ? -27.141 -10.453 3.135 1 98.12 358 VAL B CA 1
ATOM 6523 C C . VAL B 1 358 ? -27.969 -11.727 3.172 1 98.12 358 VAL B C 1
ATOM 6525 O O . VAL B 1 358 ? -29.109 -11.742 2.695 1 98.12 358 VAL B O 1
ATOM 6528 N N . SER B 1 359 ? -27.422 -12.797 3.74 1 98 359 SER B N 1
ATOM 6529 C CA . SER B 1 359 ? -28.125 -14.07 3.811 1 98 359 SER B CA 1
ATOM 6530 C C . SER B 1 359 ? -29.406 -13.953 4.629 1 98 359 SER B C 1
ATOM 6532 O O . SER B 1 359 ? -30.438 -14.523 4.258 1 98 359 SER B O 1
ATOM 6534 N N . GLU B 1 360 ? -29.312 -13.203 5.719 1 97.88 360 GLU B N 1
ATOM 6535 C CA . GLU B 1 360 ? -30.484 -12.992 6.559 1 97.88 360 GLU B CA 1
ATOM 6536 C C . GLU B 1 360 ? -31.547 -12.18 5.828 1 97.88 360 GLU B C 1
ATOM 6538 O O . GLU B 1 360 ? -32.75 -12.492 5.91 1 97.88 360 GLU B O 1
ATOM 6543 N N . HIS B 1 361 ? -31.125 -11.172 5.203 1 97.44 361 HIS B N 1
ATOM 6544 C CA . HIS B 1 361 ? -32.062 -10.328 4.453 1 97.44 361 HIS B CA 1
ATOM 6545 C C . HIS B 1 361 ? -32.75 -11.125 3.363 1 97.44 361 HIS B C 1
ATOM 6547 O O . HIS B 1 361 ? -33.969 -10.984 3.17 1 97.44 361 HIS B O 1
ATOM 6553 N N . ARG B 1 362 ? -32.031 -11.961 2.658 1 97.12 362 ARG B N 1
ATOM 6554 C CA . ARG B 1 362 ? -32.625 -12.766 1.58 1 97.12 362 ARG B CA 1
ATOM 6555 C C . ARG B 1 362 ? -33.531 -13.859 2.133 1 97.12 362 ARG B C 1
ATOM 6557 O O . ARG B 1 362 ? -34.531 -14.188 1.529 1 97.12 362 ARG B O 1
ATOM 6564 N N . LYS B 1 363 ? -33.156 -14.406 3.279 1 97.19 363 LYS B N 1
ATOM 6565 C CA . LYS B 1 363 ? -34 -15.398 3.936 1 97.19 363 LYS B CA 1
ATOM 6566 C C . LYS B 1 363 ? -35.375 -14.805 4.27 1 97.19 363 LYS B C 1
ATOM 6568 O O . LYS B 1 363 ? -36.375 -15.469 4.109 1 97.19 363 LYS B O 1
ATOM 6573 N N . ASP B 1 364 ? -35.344 -13.602 4.691 1 96.94 364 ASP B N 1
ATOM 6574 C CA . ASP B 1 364 ? -36.594 -12.898 5.012 1 96.94 364 ASP B CA 1
ATOM 6575 C C . ASP B 1 364 ? -37.469 -12.734 3.771 1 96.94 364 ASP B C 1
ATOM 6577 O O . ASP B 1 364 ? -38.688 -12.594 3.877 1 96.94 364 ASP B O 1
ATOM 6581 N N . LEU B 1 365 ? -36.875 -12.727 2.656 1 95.81 365 LEU B N 1
ATOM 6582 C CA . LEU B 1 365 ? -37.594 -12.586 1.399 1 95.81 365 LEU B CA 1
ATOM 6583 C C . LEU B 1 365 ? -37.875 -13.945 0.768 1 95.81 365 LEU B C 1
ATOM 6585 O O . LEU B 1 365 ? -38.281 -14.023 -0.385 1 95.81 365 LEU B O 1
ATOM 6589 N N . ASP B 1 366 ? -37.469 -14.961 1.425 1 95.62 366 ASP B N 1
ATOM 6590 C CA . ASP B 1 366 ? -37.656 -16.344 0.985 1 95.62 366 ASP B CA 1
ATOM 6591 C C . ASP B 1 366 ? -36.781 -16.641 -0.235 1 95.62 366 ASP B C 1
ATOM 6593 O O . ASP B 1 366 ? -37.25 -17.297 -1.176 1 95.62 366 ASP B O 1
ATOM 6597 N N . LEU B 1 367 ? -35.625 -16.047 -0.209 1 95.38 367 LEU B N 1
ATOM 6598 C CA . LEU B 1 367 ? -34.688 -16.312 -1.278 1 95.38 367 LEU B CA 1
ATOM 6599 C C . LEU B 1 367 ? -33.5 -17.125 -0.768 1 95.38 367 LEU B C 1
ATOM 6601 O O . LEU B 1 367 ? -33.094 -17.016 0.396 1 95.38 367 LEU B O 1
ATOM 6605 N N . VAL B 1 368 ? -32.938 -17.938 -1.629 1 94.56 368 VAL B N 1
ATOM 6606 C CA . VAL B 1 368 ? -31.766 -18.734 -1.291 1 94.56 368 VAL B CA 1
ATOM 6607 C C . VAL B 1 368 ? -30.5 -17.969 -1.646 1 94.56 368 VAL B C 1
ATOM 6609 O O . VAL B 1 368 ? -30.453 -17.281 -2.67 1 94.56 368 VAL B O 1
ATOM 6612 N N . THR B 1 369 ? -29.594 -18.047 -0.774 1 96.62 369 THR B N 1
ATOM 6613 C CA . THR B 1 369 ? -28.328 -17.359 -1.003 1 96.62 369 THR B CA 1
ATOM 6614 C C . THR B 1 369 ? -27.219 -18.359 -1.322 1 96.62 369 THR B C 1
ATOM 6616 O O . THR B 1 369 ? -26.938 -19.25 -0.523 1 96.62 369 THR B O 1
ATOM 6619 N N . VAL B 1 370 ? -26.672 -18.328 -2.469 1 97.44 370 VAL B N 1
ATOM 6620 C CA . VAL B 1 370 ? -25.516 -19.125 -2.857 1 97.44 370 VAL B CA 1
ATOM 6621 C C . VAL B 1 370 ? -24.328 -18.203 -3.16 1 97.44 370 VAL B C 1
ATOM 6623 O O . VAL B 1 370 ? -24.406 -17.359 -4.055 1 97.44 370 VAL B O 1
ATOM 6626 N N . TRP B 1 371 ? -23.312 -18.359 -2.43 1 97.62 371 TRP B N 1
ATOM 6627 C CA . TRP B 1 371 ? -22.156 -17.484 -2.57 1 97.62 371 TRP B CA 1
ATOM 6628 C C . TRP B 1 371 ? -21.188 -18.031 -3.613 1 97.62 371 TRP B C 1
ATOM 6630 O O . TRP B 1 371 ? -20.984 -19.234 -3.713 1 97.62 371 TRP B O 1
ATOM 6640 N N . ASP B 1 372 ? -20.625 -17.188 -4.379 1 97.12 372 ASP B N 1
ATOM 6641 C CA . ASP B 1 372 ? -19.531 -17.5 -5.285 1 97.12 372 ASP B CA 1
ATOM 6642 C C . ASP B 1 372 ? -18.203 -16.953 -4.75 1 97.12 372 ASP B C 1
ATOM 6644 O O . ASP B 1 372 ? -17.859 -15.789 -5 1 97.12 372 ASP B O 1
ATOM 6648 N N . ASP B 1 373 ? -17.422 -17.734 -4.172 1 96.19 373 ASP B N 1
ATOM 6649 C CA . ASP B 1 373 ? -16.188 -17.312 -3.516 1 96.19 373 ASP B CA 1
ATOM 6650 C C . ASP B 1 373 ? -15.141 -16.875 -4.539 1 96.19 373 ASP B C 1
ATOM 6652 O O . ASP B 1 373 ? -14.328 -16 -4.258 1 96.19 373 ASP B O 1
ATOM 6656 N N . HIS B 1 374 ? -15.141 -17.5 -5.605 1 95.94 374 HIS B N 1
ATOM 6657 C CA . HIS B 1 374 ? -14.203 -17.094 -6.648 1 95.94 374 HIS B CA 1
ATOM 6658 C C . HIS B 1 374 ? -14.508 -15.68 -7.129 1 95.94 374 HIS B C 1
ATOM 6660 O O . HIS B 1 374 ? -13.602 -14.859 -7.273 1 95.94 374 HIS B O 1
ATOM 6666 N N . LEU B 1 375 ? -15.758 -15.484 -7.363 1 97.06 375 LEU B N 1
ATOM 6667 C CA . LEU B 1 375 ? -16.156 -14.141 -7.785 1 97.06 375 LEU B CA 1
ATOM 6668 C C . LEU B 1 375 ? -15.812 -13.109 -6.719 1 97.06 375 LEU B C 1
ATOM 6670 O O . LEU B 1 375 ? -15.336 -12.016 -7.035 1 97.06 375 LEU B O 1
ATOM 6674 N N . SER B 1 376 ? -16.016 -13.477 -5.469 1 97.88 376 SER B N 1
ATOM 6675 C CA . SER B 1 376 ? -15.656 -12.586 -4.371 1 97.88 376 SER B CA 1
ATOM 6676 C C . SER B 1 376 ? -14.164 -12.258 -4.402 1 97.88 376 SER B C 1
ATOM 6678 O O . SER B 1 376 ? -13.773 -11.109 -4.207 1 97.88 376 SER B O 1
ATOM 6680 N N . TYR B 1 377 ? -13.398 -13.25 -4.699 1 97.69 377 TYR B N 1
ATOM 6681 C CA . TYR B 1 377 ? -11.953 -13.07 -4.758 1 97.69 377 TYR B CA 1
ATOM 6682 C C . TYR B 1 377 ? -11.562 -12.133 -5.895 1 97.69 377 TYR B C 1
ATOM 6684 O O . TYR B 1 377 ? -10.664 -11.305 -5.738 1 97.69 377 TYR B O 1
ATOM 6692 N N . LEU B 1 378 ? -12.266 -12.211 -6.961 1 97.75 378 LEU B N 1
ATOM 6693 C CA . LEU B 1 378 ? -11.961 -11.398 -8.133 1 97.75 378 LEU B CA 1
ATOM 6694 C C . LEU B 1 378 ? -12.203 -9.922 -7.84 1 97.75 378 LEU B C 1
ATOM 6696 O O . LEU B 1 378 ? -11.562 -9.047 -8.422 1 97.75 378 LEU B O 1
ATOM 6700 N N . LEU B 1 379 ? -13.109 -9.68 -6.93 1 98.06 379 LEU B N 1
ATOM 6701 C CA . LEU B 1 379 ? -13.477 -8.297 -6.629 1 98.06 379 LEU B CA 1
ATOM 6702 C C . LEU B 1 379 ? -12.344 -7.586 -5.887 1 98.06 379 LEU B C 1
ATOM 6704 O O . LEU B 1 379 ? -12.336 -6.355 -5.793 1 98.06 379 LEU B O 1
ATOM 6708 N N . SER B 1 380 ? -11.367 -8.312 -5.352 1 97.31 380 SER B N 1
ATOM 6709 C CA . SER B 1 380 ? -10.258 -7.75 -4.586 1 97.31 380 SER B CA 1
ATOM 6710 C C . SER B 1 380 ? -9.484 -6.723 -5.402 1 97.31 380 SER B C 1
ATOM 6712 O O . SER B 1 380 ? -9.094 -5.676 -4.887 1 97.31 380 SER B O 1
ATOM 6714 N N . SER B 1 381 ? -9.289 -7.043 -6.617 1 96.62 381 SER B N 1
ATOM 6715 C CA . SER B 1 381 ? -8.484 -6.184 -7.484 1 96.62 381 SER B CA 1
ATOM 6716 C C . SER B 1 381 ? -9.141 -4.82 -7.672 1 96.62 381 SER B C 1
ATOM 6718 O O . SER B 1 381 ? -8.453 -3.797 -7.695 1 96.6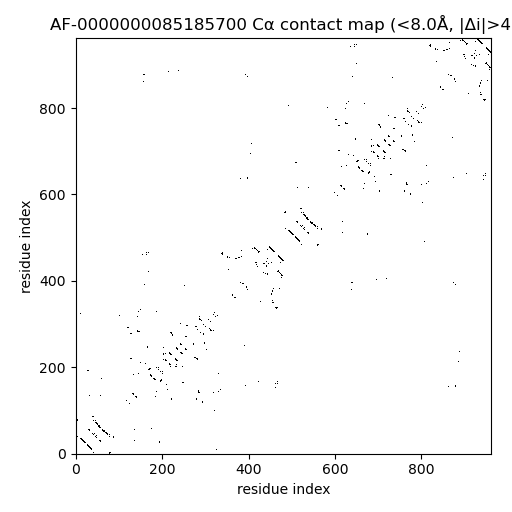2 381 SER B O 1
ATOM 6720 N N . ALA B 1 382 ? -10.414 -4.84 -7.797 1 97.12 382 ALA B N 1
ATOM 6721 C CA . ALA B 1 382 ? -11.148 -3.592 -7.988 1 97.12 382 ALA B CA 1
ATOM 6722 C C . ALA B 1 382 ? -11.055 -2.709 -6.746 1 97.12 382 ALA B C 1
ATOM 6724 O O . ALA B 1 382 ? -10.836 -1.5 -6.852 1 97.12 382 ALA B O 1
ATOM 6725 N N . LEU B 1 383 ? -11.266 -3.338 -5.633 1 97.5 383 LEU B N 1
ATOM 6726 C CA . LEU B 1 383 ? -11.25 -2.578 -4.387 1 97.5 383 LEU B CA 1
ATOM 6727 C C . LEU B 1 383 ? -9.883 -1.945 -4.156 1 97.5 383 LEU B C 1
ATOM 6729 O O . LEU B 1 383 ? -9.789 -0.796 -3.719 1 97.5 383 LEU B O 1
ATOM 6733 N N . SER B 1 384 ? -8.82 -2.705 -4.422 1 95.62 384 SER B N 1
ATOM 6734 C CA . SER B 1 384 ? -7.469 -2.172 -4.301 1 95.62 384 SER B CA 1
ATOM 6735 C C . SER B 1 384 ? -7.242 -1.016 -5.27 1 95.62 384 SER B C 1
ATOM 6737 O O . SER B 1 384 ? -6.578 -0.035 -4.93 1 95.62 384 SER B O 1
ATOM 6739 N N . ALA B 1 385 ? -7.762 -1.166 -6.445 1 96 385 ALA B N 1
ATOM 6740 C CA . ALA B 1 385 ? -7.625 -0.124 -7.457 1 96 385 ALA B CA 1
ATOM 6741 C C . ALA B 1 385 ? -8.352 1.15 -7.039 1 96 385 ALA B C 1
ATOM 6743 O O . ALA B 1 385 ? -7.879 2.258 -7.301 1 96 385 ALA B O 1
ATOM 6744 N N . TYR B 1 386 ? -9.523 0.977 -6.43 1 97 386 TYR B N 1
ATOM 6745 C CA . TYR B 1 386 ? -10.297 2.135 -5.992 1 97 386 TYR B CA 1
ATOM 6746 C C . TYR B 1 386 ? -9.531 2.93 -4.941 1 97 386 TYR B C 1
ATOM 6748 O O . TYR B 1 386 ? -9.484 4.16 -5 1 97 386 TYR B O 1
ATOM 6756 N N . GLU B 1 387 ? -8.922 2.262 -4.004 1 96.62 387 GLU B N 1
ATOM 6757 C CA . GLU B 1 387 ? -8.164 2.963 -2.973 1 96.62 387 GLU B CA 1
ATOM 6758 C C . GLU B 1 387 ? -6.918 3.627 -3.559 1 96.62 387 GLU B C 1
ATOM 6760 O O . GLU B 1 387 ? -6.57 4.746 -3.18 1 96.62 387 GLU B O 1
ATOM 6765 N N . LEU B 1 388 ? -6.285 2.906 -4.461 1 95.25 388 LEU B N 1
ATOM 6766 C CA . LEU B 1 388 ? -5.121 3.48 -5.121 1 95.25 388 LEU B CA 1
ATOM 6767 C C . LEU B 1 388 ? -5.488 4.762 -5.859 1 95.25 388 LEU B C 1
ATOM 6769 O O . LEU B 1 388 ? -4.75 5.746 -5.812 1 95.25 388 LEU B O 1
ATOM 6773 N N . GLU B 1 389 ? -6.562 4.691 -6.465 1 95.06 389 GLU B N 1
ATOM 6774 C CA . GLU B 1 389 ? -7.023 5.859 -7.207 1 95.06 389 GLU B CA 1
ATOM 6775 C C . GLU B 1 389 ? -7.301 7.031 -6.273 1 95.06 389 GLU B C 1
ATOM 6777 O O . GLU B 1 389 ? -6.953 8.172 -6.582 1 95.06 389 GLU B O 1
ATOM 6782 N N . ARG B 1 390 ? -7.918 6.758 -5.188 1 95.31 390 ARG B N 1
ATOM 6783 C CA . ARG B 1 390 ? -8.219 7.816 -4.223 1 95.31 390 ARG B CA 1
ATOM 6784 C C . ARG B 1 390 ? -6.934 8.406 -3.646 1 95.31 390 ARG B C 1
ATOM 6786 O O . ARG B 1 390 ? -6.871 9.602 -3.357 1 95.31 390 ARG B O 1
ATOM 6793 N N . CYS B 1 391 ? -5.926 7.629 -3.508 1 93.81 391 CYS B N 1
ATOM 6794 C CA . CYS B 1 391 ? -4.676 8.055 -2.887 1 93.81 391 CYS B CA 1
ATOM 6795 C C . CYS B 1 391 ? -3.795 8.797 -3.883 1 93.81 391 CYS B C 1
ATOM 6797 O O . CYS B 1 391 ? -3.133 9.766 -3.525 1 93.81 391 CYS B O 1
ATOM 6799 N N . THR B 1 392 ? -3.795 8.352 -5.137 1 92.06 392 THR B N 1
ATOM 6800 C CA . THR B 1 392 ? -2.793 8.859 -6.07 1 92.06 392 THR B CA 1
ATOM 6801 C C . THR B 1 392 ? -3.453 9.656 -7.188 1 92.06 392 THR B C 1
ATOM 6803 O O . THR B 1 392 ? -2.789 10.438 -7.875 1 92.06 392 THR B O 1
ATOM 6806 N N . GLY B 1 393 ? -4.723 9.406 -7.449 1 89.94 393 GLY B N 1
ATOM 6807 C CA . GLY B 1 393 ? -5.41 10.031 -8.57 1 89.94 393 GLY B CA 1
ATOM 6808 C C . GLY B 1 393 ? -5.262 9.258 -9.867 1 89.94 393 GLY B C 1
ATOM 6809 O O . GLY B 1 393 ? -5.773 9.68 -10.906 1 89.94 393 GLY B O 1
ATOM 6810 N N . VAL B 1 394 ? -4.621 8.109 -9.758 1 90.38 394 VAL B N 1
ATOM 6811 C CA . VAL B 1 394 ? -4.371 7.328 -10.969 1 90.38 394 VAL B CA 1
ATOM 6812 C C . VAL B 1 394 ? -5.16 6.023 -10.914 1 90.38 394 VAL B C 1
ATOM 6814 O O . VAL B 1 394 ? -5.23 5.375 -9.867 1 90.38 394 VAL B O 1
ATOM 6817 N N . SER B 1 395 ? -5.793 5.719 -12.031 1 90.12 395 SER B N 1
ATOM 6818 C CA . SER B 1 395 ? -6.523 4.461 -12.148 1 90.12 395 SER B CA 1
ATOM 6819 C C . SER B 1 395 ? -5.723 3.426 -12.93 1 90.12 395 SER B C 1
ATOM 6821 O O . SER B 1 395 ? -5.242 3.705 -14.031 1 90.12 395 SER B O 1
ATOM 6823 N N . CYS B 1 396 ? -5.523 2.244 -12.297 1 90.25 396 CYS B N 1
ATOM 6824 C CA . CYS B 1 396 ? -4.828 1.165 -12.992 1 90.25 396 CYS B CA 1
ATOM 6825 C C . CYS B 1 396 ? -5.402 -0.192 -12.602 1 90.25 396 CYS B C 1
ATOM 6827 O O . CYS B 1 396 ? -6.027 -0.326 -11.547 1 90.25 396 CYS B O 1
ATOM 6829 N N . GLY B 1 397 ? -5.289 -1.22 -13.453 1 89.81 397 GLY B N 1
ATOM 6830 C CA . GLY B 1 397 ? -5.668 -2.592 -13.156 1 89.81 397 GLY B CA 1
ATOM 6831 C C . GLY B 1 397 ? -7.105 -2.91 -13.523 1 89.81 397 GLY B C 1
ATOM 6832 O O . GLY B 1 397 ? -7.598 -4 -13.234 1 89.81 397 GLY B O 1
ATOM 6833 N N . ASN B 1 398 ? -7.77 -1.945 -14.117 1 90.75 398 ASN B N 1
ATOM 6834 C CA . ASN B 1 398 ? -9.164 -2.141 -14.484 1 90.75 398 ASN B CA 1
ATOM 6835 C C . ASN B 1 398 ? -9.312 -3.164 -15.602 1 90.75 398 ASN B C 1
ATOM 6837 O O . ASN B 1 398 ? -10.305 -3.898 -15.656 1 90.75 398 ASN B O 1
ATOM 6841 N N . GLU B 1 399 ? -8.359 -3.166 -16.453 1 92.31 399 GLU B N 1
ATOM 6842 C CA . GLU B 1 399 ? -8.414 -4.098 -17.578 1 92.31 399 GLU B CA 1
ATOM 6843 C C . GLU B 1 399 ? -8.375 -5.543 -17.094 1 92.31 399 GLU B C 1
ATOM 6845 O O . GLU B 1 399 ? -9.164 -6.375 -17.547 1 92.31 399 GLU B O 1
ATOM 6850 N N . GLU B 1 400 ? -7.477 -5.816 -16.234 1 95.56 400 GLU B N 1
ATOM 6851 C CA . GLU B 1 400 ? -7.367 -7.164 -15.68 1 95.56 400 GLU B CA 1
ATOM 6852 C C . GLU B 1 400 ? -8.633 -7.559 -14.93 1 95.56 400 GLU B C 1
ATOM 6854 O O . GLU B 1 400 ? -9.094 -8.695 -15.031 1 95.56 400 GLU B O 1
ATOM 6859 N N . PHE B 1 401 ? -9.172 -6.613 -14.219 1 96.56 401 PHE B N 1
ATOM 6860 C CA . PHE B 1 401 ? -10.391 -6.879 -13.461 1 96.56 401 PHE B CA 1
ATOM 6861 C C . PHE B 1 401 ? -11.547 -7.203 -14.391 1 96.56 401 PHE B C 1
ATOM 6863 O O . PHE B 1 401 ? -12.258 -8.188 -14.188 1 96.56 401 PHE B O 1
ATOM 6870 N N . GLN B 1 402 ? -11.734 -6.383 -15.375 1 95.88 402 GLN B N 1
ATOM 6871 C CA . GLN B 1 402 ? -12.828 -6.578 -16.328 1 95.88 402 GLN B CA 1
ATOM 6872 C C . GLN B 1 402 ? -12.695 -7.918 -17.047 1 95.88 402 GLN B C 1
ATOM 6874 O O . GLN B 1 402 ? -13.68 -8.633 -17.234 1 95.88 402 GLN B O 1
ATOM 6879 N N . ASP B 1 403 ? -11.523 -8.219 -17.406 1 96.56 403 ASP B N 1
ATOM 6880 C CA . ASP B 1 403 ? -11.281 -9.492 -18.062 1 96.56 403 ASP B CA 1
ATOM 6881 C C . ASP B 1 403 ? -11.641 -10.664 -17.156 1 96.56 403 ASP B C 1
ATOM 6883 O O . ASP B 1 403 ? -12.266 -11.633 -17.594 1 96.56 403 ASP B O 1
ATOM 6887 N N . ALA B 1 404 ? -11.242 -10.602 -15.953 1 97.38 404 ALA B N 1
ATOM 6888 C CA . ALA B 1 404 ? -11.5 -11.664 -14.984 1 97.38 404 ALA B CA 1
ATOM 6889 C C . ALA B 1 404 ? -13 -11.852 -14.766 1 97.38 404 ALA B C 1
ATOM 6891 O O . ALA B 1 404 ? -13.492 -12.984 -14.734 1 97.38 404 ALA B O 1
ATOM 6892 N N . VAL B 1 405 ? -13.742 -10.75 -14.672 1 96.75 405 VAL B N 1
ATOM 6893 C CA . VAL B 1 405 ? -15.18 -10.805 -14.422 1 96.75 405 VAL B CA 1
ATOM 6894 C C . VAL B 1 405 ? -15.898 -11.367 -15.641 1 96.75 405 VAL B C 1
ATOM 6896 O O . VAL B 1 405 ? -16.797 -12.203 -15.508 1 96.75 405 VAL B O 1
ATOM 6899 N N . ARG B 1 406 ? -15.477 -10.906 -16.766 1 96.19 406 ARG B N 1
ATOM 6900 C CA . ARG B 1 406 ? -16.109 -11.398 -18 1 96.19 406 ARG B CA 1
ATOM 6901 C C . ARG B 1 406 ? -15.938 -12.906 -18.125 1 96.19 406 ARG B C 1
ATOM 6903 O O . ARG B 1 406 ? -16.844 -13.602 -18.594 1 96.19 406 ARG B O 1
ATOM 6910 N N . ARG B 1 407 ? -14.867 -13.406 -17.719 1 95 407 ARG B N 1
ATOM 6911 C CA . ARG B 1 407 ? -14.594 -14.844 -17.812 1 95 407 ARG B CA 1
ATOM 6912 C C . ARG B 1 407 ? -15.352 -15.617 -16.734 1 95 407 ARG B C 1
ATOM 6914 O O . ARG B 1 407 ? -15.703 -16.781 -16.938 1 95 407 ARG B O 1
ATOM 6921 N N . ALA B 1 408 ? -15.602 -14.969 -15.672 1 95.62 408 ALA B N 1
ATOM 6922 C CA . ALA B 1 408 ? -16.25 -15.633 -14.547 1 95.62 408 ALA B CA 1
ATOM 6923 C C . ALA B 1 408 ? -17.766 -15.672 -14.742 1 95.62 408 ALA B C 1
ATOM 6925 O O . ALA B 1 408 ? -18.469 -16.422 -14.062 1 95.62 408 ALA B O 1
ATOM 6926 N N . VAL B 1 409 ? -18.281 -14.906 -15.672 1 94.81 409 VAL B N 1
ATOM 6927 C CA . VAL B 1 409 ? -19.703 -14.844 -15.93 1 94.81 409 VAL B CA 1
ATOM 6928 C C . VAL B 1 409 ? -20.062 -15.742 -17.109 1 94.81 409 VAL B C 1
ATOM 6930 O O . VAL B 1 409 ? -19.641 -15.484 -18.234 1 94.81 409 VAL B O 1
ATOM 6933 N N . PRO B 1 410 ? -20.797 -16.734 -16.906 1 91.44 410 PRO B N 1
ATOM 6934 C CA . PRO B 1 410 ? -21.188 -17.641 -17.984 1 91.44 410 PRO B CA 1
ATOM 6935 C C . PRO B 1 410 ? -21.984 -16.938 -19.078 1 91.44 410 PRO B C 1
ATOM 6937 O O . PRO B 1 410 ? -22.562 -15.867 -18.844 1 91.44 410 PRO B O 1
ATOM 6940 N N . ASP B 1 411 ? -22.062 -17.609 -20.188 1 90.94 411 ASP B N 1
ATOM 6941 C CA . ASP B 1 411 ? -22.828 -17.062 -21.312 1 90.94 411 ASP B CA 1
ATOM 6942 C C . ASP B 1 411 ? -24.312 -16.938 -20.953 1 90.94 411 ASP B C 1
ATOM 6944 O O . ASP B 1 411 ? -24.891 -17.844 -20.375 1 90.94 411 ASP B O 1
ATOM 6948 N N . GLY B 1 412 ? -24.828 -15.906 -21.266 1 91.69 412 GLY B N 1
ATOM 6949 C CA . GLY B 1 412 ? -26.234 -15.672 -21.016 1 91.69 412 GLY B CA 1
ATOM 6950 C C . GLY B 1 412 ? -26.516 -15.078 -19.641 1 91.69 412 GLY B C 1
ATOM 6951 O O . GLY B 1 412 ? -27.656 -14.719 -19.328 1 91.69 412 GLY B O 1
ATOM 6952 N N . HIS B 1 413 ? -25.516 -15.094 -18.828 1 94.31 413 HIS B N 1
ATOM 6953 C CA . HIS B 1 413 ? -25.688 -14.539 -17.5 1 94.31 413 HIS B CA 1
ATOM 6954 C C . HIS B 1 413 ? -25.375 -13.047 -17.469 1 94.31 413 HIS B C 1
ATOM 6956 O O . HIS B 1 413 ? -24.719 -12.531 -18.391 1 94.31 413 HIS B O 1
ATOM 6962 N N . THR B 1 414 ? -25.922 -12.367 -16.484 1 95 414 THR B N 1
ATOM 6963 C CA . THR B 1 414 ? -25.688 -10.953 -16.25 1 95 414 THR B CA 1
ATOM 6964 C C . THR B 1 414 ? -24.922 -10.734 -14.953 1 95 414 THR B C 1
ATOM 6966 O O . THR B 1 414 ? -25.172 -11.422 -13.961 1 95 414 THR B O 1
ATOM 6969 N N . PHE B 1 415 ? -23.984 -9.867 -15.055 1 96.69 415 PHE B N 1
ATOM 6970 C CA . PHE B 1 415 ? -23.203 -9.5 -13.875 1 96.69 415 PHE B CA 1
ATOM 6971 C C . PHE B 1 415 ? -23.547 -8.094 -13.406 1 96.69 415 PHE B C 1
ATOM 6973 O O . PHE B 1 415 ? -23.672 -7.176 -14.219 1 96.69 415 PHE B O 1
ATOM 6980 N N . LYS B 1 416 ? -23.75 -7.871 -12.148 1 96.94 416 LYS B N 1
ATOM 6981 C CA . LYS B 1 416 ? -23.938 -6.562 -11.523 1 96.94 416 LYS B CA 1
ATOM 6982 C C . LYS B 1 416 ? -23.016 -6.402 -10.312 1 96.94 416 LYS B C 1
ATOM 6984 O O . LYS B 1 416 ? -22.844 -7.34 -9.531 1 96.94 416 LYS B O 1
ATOM 6989 N N . GLY B 1 417 ? -22.328 -5.344 -10.258 1 97.38 417 GLY B N 1
ATOM 6990 C CA . GLY B 1 417 ? -21.469 -5.023 -9.125 1 97.38 417 GLY B CA 1
ATOM 6991 C C . GLY B 1 417 ? -21.734 -3.643 -8.555 1 97.38 417 GLY B C 1
ATOM 6992 O O . GLY B 1 417 ? -22.031 -2.703 -9.297 1 97.38 417 GLY B O 1
ATOM 6993 N N . PHE B 1 418 ? -21.641 -3.496 -7.258 1 98 418 PHE B N 1
ATOM 6994 C CA . PHE B 1 418 ? -21.875 -2.23 -6.574 1 98 418 PHE B CA 1
ATOM 6995 C C . PHE B 1 418 ? -20.781 -1.963 -5.543 1 98 418 PHE B C 1
ATOM 6997 O O . PHE B 1 418 ? -20.844 -2.459 -4.418 1 98 418 PHE B O 1
ATOM 7004 N N . PRO B 1 419 ? -19.781 -1.167 -5.938 1 97.75 419 PRO B N 1
ATOM 7005 C CA . PRO B 1 419 ? -18.75 -0.763 -4.973 1 97.75 419 PRO B CA 1
ATOM 7006 C C . PRO B 1 419 ? -19.188 0.415 -4.105 1 97.75 419 PRO B C 1
ATOM 7008 O O . PRO B 1 419 ? -19.906 1.302 -4.578 1 97.75 419 PRO B O 1
ATOM 7011 N N . ILE B 1 420 ? -18.797 0.458 -2.887 1 97.81 420 ILE B N 1
ATOM 7012 C CA . ILE B 1 420 ? -19.125 1.565 -1.993 1 97.81 420 ILE B CA 1
ATOM 7013 C C . ILE B 1 420 ? -18 1.75 -0.974 1 97.81 420 ILE B C 1
ATOM 7015 O O . ILE B 1 420 ? -17.281 0.8 -0.651 1 97.81 420 ILE B O 1
ATOM 7019 N N . HIS B 1 421 ? -17.828 2.936 -0.543 1 97 421 HIS B N 1
ATOM 7020 C CA . HIS B 1 421 ? -16.734 3.324 0.357 1 97 421 HIS B CA 1
ATOM 7021 C C . HIS B 1 421 ? -17.281 3.875 1.669 1 97 421 HIS B C 1
ATOM 7023 O O . HIS B 1 421 ? -18.25 4.652 1.67 1 97 421 HIS B O 1
ATOM 7029 N N . PHE B 1 422 ? -16.781 3.383 2.795 1 96.75 422 PHE B N 1
ATOM 7030 C CA . PHE B 1 422 ? -17.172 3.883 4.105 1 96.75 422 PHE B CA 1
ATOM 7031 C C . PHE B 1 422 ? -15.961 4.324 4.91 1 96.75 422 PHE B C 1
ATOM 7033 O O . PHE B 1 422 ? -14.844 3.861 4.664 1 96.75 422 PHE B O 1
ATOM 7040 N N . LEU B 1 423 ? -16.188 5.184 5.988 1 95.06 423 LEU B N 1
ATOM 7041 C CA . LEU B 1 423 ? -15.141 5.66 6.891 1 95.06 423 LEU B CA 1
ATOM 7042 C C . LEU B 1 423 ? -15.203 4.93 8.227 1 95.06 423 LEU B C 1
ATOM 7044 O O . LEU B 1 423 ? -14.461 5.266 9.156 1 95.06 423 LEU B O 1
ATOM 7048 N N . HIS B 1 424 ? -16.062 3.984 8.312 1 92.69 424 HIS B N 1
ATOM 7049 C CA . HIS B 1 424 ? -16.25 3.242 9.555 1 92.69 424 HIS B CA 1
ATOM 7050 C C . HIS B 1 424 ? -16.344 1.743 9.297 1 92.69 424 HIS B C 1
ATOM 7052 O O . HIS B 1 424 ? -16.5 1.319 8.148 1 92.69 424 HIS B O 1
ATOM 7058 N N . ARG B 1 425 ? -16.375 0.855 10.359 1 94.25 425 ARG B N 1
ATOM 7059 C CA . ARG B 1 425 ? -16.344 -0.597 10.211 1 94.25 425 ARG B CA 1
ATOM 7060 C C . ARG B 1 425 ? -17.609 -1.23 10.781 1 94.25 425 ARG B C 1
ATOM 7062 O O . ARG B 1 425 ? -17.609 -2.41 11.141 1 94.25 425 ARG B O 1
ATOM 7069 N N . ASN B 1 426 ? -18.609 -0.422 10.891 1 93.31 426 ASN B N 1
ATOM 7070 C CA . ASN B 1 426 ? -19.875 -0.966 11.367 1 93.31 426 ASN B CA 1
ATOM 7071 C C . ASN B 1 426 ? -20.656 -1.644 10.25 1 93.31 426 ASN B C 1
ATOM 7073 O O . ASN B 1 426 ? -21.25 -0.97 9.398 1 93.31 426 ASN B O 1
ATOM 7077 N N . ALA B 1 427 ? -20.797 -2.916 10.336 1 95.81 427 ALA B N 1
ATOM 7078 C CA . ALA B 1 427 ? -21.391 -3.709 9.258 1 95.81 427 ALA B CA 1
ATOM 7079 C C . ALA B 1 427 ? -22.875 -3.404 9.102 1 95.81 427 ALA B C 1
ATOM 7081 O O . ALA B 1 427 ? -23.359 -3.246 7.98 1 95.81 427 ALA B O 1
ATOM 7082 N N . ARG B 1 428 ? -23.578 -3.273 10.164 1 95.44 428 ARG B N 1
ATOM 7083 C CA . ARG B 1 428 ? -25.016 -3.059 10.125 1 95.44 428 ARG B CA 1
ATOM 7084 C C . ARG B 1 428 ? -25.359 -1.698 9.523 1 95.44 428 ARG B C 1
ATOM 7086 O O . ARG B 1 428 ? -26.25 -1.588 8.68 1 95.44 428 ARG B O 1
ATOM 7093 N N . ARG B 1 429 ? -24.609 -0.711 10 1 94.56 429 ARG B N 1
ATOM 7094 C CA . ARG B 1 429 ? -24.812 0.631 9.461 1 94.56 429 ARG B CA 1
ATOM 7095 C C . ARG B 1 429 ? -24.484 0.68 7.973 1 94.56 429 ARG B C 1
ATOM 7097 O O . ARG B 1 429 ? -25.219 1.295 7.195 1 94.56 429 ARG B O 1
ATOM 7104 N N . ALA B 1 430 ? -23.422 0.062 7.605 1 96.31 430 ALA B N 1
ATOM 7105 C CA . ALA B 1 430 ? -23.016 0.025 6.203 1 96.31 430 ALA B CA 1
ATOM 7106 C C . ALA B 1 430 ? -24.062 -0.686 5.348 1 96.31 430 ALA B C 1
ATOM 7108 O O . ALA B 1 430 ? -24.422 -0.208 4.27 1 96.31 430 ALA B O 1
ATOM 7109 N N . PHE B 1 431 ? -24.562 -1.812 5.844 1 97.81 431 PHE B N 1
ATOM 7110 C CA . PHE B 1 431 ? -25.547 -2.596 5.109 1 97.81 431 PHE B CA 1
ATOM 7111 C C . PHE B 1 431 ? -26.828 -1.802 4.91 1 97.81 431 PHE B C 1
ATOM 7113 O O . PHE B 1 431 ? -27.406 -1.796 3.816 1 97.81 431 PHE B O 1
ATOM 7120 N N . ALA B 1 432 ? -27.219 -1.098 5.973 1 96.56 432 ALA B N 1
ATOM 7121 C CA . ALA B 1 432 ? -28.422 -0.275 5.887 1 96.56 432 ALA B CA 1
ATOM 7122 C C . ALA B 1 432 ? -28.266 0.822 4.84 1 96.56 432 ALA B C 1
ATOM 7124 O O . ALA B 1 432 ? -29.188 1.091 4.07 1 96.56 432 ALA B O 1
ATOM 7125 N N . THR B 1 433 ? -27.109 1.436 4.84 1 96.69 433 THR B N 1
ATOM 7126 C CA . THR B 1 433 ? -26.828 2.471 3.854 1 96.69 433 THR B CA 1
ATOM 7127 C C . THR B 1 433 ? -26.844 1.893 2.441 1 96.69 433 THR B C 1
ATOM 7129 O O . THR B 1 433 ? -27.359 2.52 1.514 1 96.69 433 THR B O 1
ATOM 7132 N N . CYS B 1 434 ? -26.328 0.692 2.232 1 96.94 434 CYS B N 1
ATOM 7133 C CA . CYS B 1 434 ? -26.25 0.034 0.931 1 96.94 434 CYS B CA 1
ATOM 7134 C C . CYS B 1 434 ? -27.656 -0.296 0.417 1 96.94 434 CYS B C 1
ATOM 7136 O O . CYS B 1 434 ? -27.938 -0.144 -0.773 1 96.94 434 CYS B O 1
ATOM 7138 N N . LEU B 1 435 ? -28.547 -0.675 1.262 1 96.31 435 LEU B N 1
ATOM 7139 C CA . LEU B 1 435 ? -29.891 -1.087 0.87 1 96.31 435 LEU B CA 1
ATOM 7140 C C . LEU B 1 435 ? -30.719 0.113 0.42 1 96.31 435 LEU B C 1
ATOM 7142 O O . LEU B 1 435 ? -31.734 -0.048 -0.251 1 96.31 435 LEU B O 1
ATOM 7146 N N . ARG B 1 436 ? -30.25 1.286 0.826 1 96.25 436 ARG B N 1
ATOM 7147 C CA . ARG B 1 436 ? -30.953 2.494 0.398 1 96.25 436 ARG B CA 1
ATOM 7148 C C . ARG B 1 436 ? -30.672 2.793 -1.072 1 96.25 436 ARG B C 1
ATOM 7150 O O . ARG B 1 436 ? -31.453 3.498 -1.722 1 96.25 436 ARG B O 1
ATOM 7157 N N . SER B 1 437 ? -29.578 2.236 -1.55 1 95.44 437 SER B N 1
ATOM 7158 C CA . SER B 1 437 ? -29.266 2.369 -2.971 1 95.44 437 SER B CA 1
ATOM 7159 C C . SER B 1 437 ? -30.047 1.345 -3.799 1 95.44 437 SER B C 1
ATOM 7161 O O . SER B 1 437 ? -29.938 0.14 -3.564 1 95.44 437 SER B O 1
ATOM 7163 N N . PRO B 1 438 ? -30.797 1.86 -4.762 1 95.69 438 PRO B N 1
ATOM 7164 C CA . PRO B 1 438 ? -31.547 0.925 -5.598 1 95.69 438 PRO B CA 1
ATOM 7165 C C . PRO B 1 438 ? -30.656 -0.087 -6.309 1 95.69 438 PRO B C 1
ATOM 7167 O O . PRO B 1 438 ? -31.047 -1.24 -6.5 1 95.69 438 PRO B O 1
ATOM 7170 N N . PHE B 1 439 ? -29.562 0.323 -6.617 1 95.06 439 PHE B N 1
ATOM 7171 C CA . PHE B 1 439 ? -28.641 -0.569 -7.324 1 95.06 439 PHE B CA 1
ATOM 7172 C C . PHE B 1 439 ? -28.203 -1.711 -6.418 1 95.06 439 PHE B C 1
ATOM 7174 O O . PHE B 1 439 ? -28.109 -2.859 -6.859 1 95.06 439 PHE B O 1
ATOM 7181 N N . CYS B 1 440 ? -27.891 -1.44 -5.227 1 96.88 440 CYS B N 1
ATOM 7182 C CA . CYS B 1 440 ? -27.469 -2.477 -4.289 1 96.88 440 CYS B CA 1
ATOM 7183 C C . CYS B 1 440 ? -28.625 -3.414 -3.963 1 96.88 440 CYS B C 1
ATOM 7185 O O . CYS B 1 440 ? -28.438 -4.625 -3.84 1 96.88 440 CYS B O 1
ATOM 7187 N N . GLU B 1 441 ? -29.766 -2.809 -3.795 1 95.81 441 GLU B N 1
ATOM 7188 C CA . GLU B 1 441 ? -30.938 -3.611 -3.506 1 95.81 441 GLU B CA 1
ATOM 7189 C C . GLU B 1 441 ? -31.203 -4.621 -4.617 1 95.81 441 GLU B C 1
ATOM 7191 O O . GLU B 1 441 ? -31.594 -5.762 -4.348 1 95.81 441 GLU B O 1
ATOM 7196 N N . GLU B 1 442 ? -31 -4.145 -5.805 1 95.31 442 GLU B N 1
ATOM 7197 C CA . GLU B 1 442 ? -31.188 -5.031 -6.949 1 95.31 442 GLU B CA 1
ATOM 7198 C C . GLU B 1 442 ? -30.25 -6.238 -6.867 1 95.31 442 GLU B C 1
ATOM 7200 O O . GLU B 1 442 ? -30.625 -7.344 -7.273 1 95.31 442 GLU B O 1
ATOM 7205 N N . ILE B 1 443 ? -29.109 -6.074 -6.355 1 97.12 443 ILE B N 1
ATOM 7206 C CA . ILE B 1 443 ? -28.109 -7.141 -6.27 1 97.12 443 ILE B CA 1
ATOM 7207 C C . ILE B 1 443 ? -28.453 -8.078 -5.113 1 97.12 443 ILE B C 1
ATOM 7209 O O . ILE B 1 443 ? -28.516 -9.297 -5.293 1 97.12 443 ILE B O 1
ATOM 7213 N N . VAL B 1 444 ? -28.734 -7.508 -3.98 1 96.81 444 VAL B N 1
ATOM 7214 C CA . VAL B 1 444 ? -28.984 -8.273 -2.768 1 96.81 444 VAL B CA 1
ATOM 7215 C C . VAL B 1 444 ? -30.281 -9.062 -2.918 1 96.81 444 VAL B C 1
ATOM 7217 O O . VAL B 1 444 ? -30.391 -10.203 -2.467 1 96.81 444 VAL B O 1
ATOM 7220 N N . CYS B 1 445 ? -31.25 -8.484 -3.592 1 95.75 445 CYS B N 1
ATOM 7221 C CA . CYS B 1 445 ? -32.562 -9.117 -3.75 1 95.75 445 CYS B CA 1
ATOM 7222 C C . CYS B 1 445 ? -32.688 -9.742 -5.133 1 95.75 445 CYS B C 1
ATOM 7224 O O . CYS B 1 445 ? -33.812 -9.969 -5.609 1 95.75 445 CYS B O 1
ATOM 7226 N N . CYS B 1 446 ? -31.609 -9.969 -5.715 1 94.25 446 CYS B N 1
ATOM 7227 C CA . CYS B 1 446 ? -31.625 -10.492 -7.078 1 94.25 446 CYS B CA 1
ATOM 7228 C C . CYS B 1 446 ? -32.406 -11.797 -7.156 1 94.25 446 CYS B C 1
ATOM 7230 O O . CYS B 1 446 ? -32.219 -12.688 -6.332 1 94.25 446 CYS B O 1
ATOM 7232 N N . ARG B 1 447 ? -33.344 -11.758 -8.125 1 92.56 447 ARG B N 1
ATOM 7233 C CA . ARG B 1 447 ? -34.125 -12.945 -8.422 1 92.56 447 ARG B CA 1
ATOM 7234 C C . ARG B 1 447 ? -33.812 -13.477 -9.812 1 92.56 447 ARG B C 1
ATOM 7236 O O . ARG B 1 447 ? -33.625 -12.703 -10.75 1 92.56 447 ARG B O 1
ATOM 7243 N N . GLY B 1 448 ? -33.594 -14.773 -9.906 1 89.38 448 GLY B N 1
ATOM 7244 C CA . GLY B 1 448 ? -33.312 -15.391 -11.195 1 89.38 448 GLY B CA 1
ATOM 7245 C C . GLY B 1 448 ? -32.875 -16.844 -11.07 1 89.38 448 GLY B C 1
ATOM 7246 O O . GLY B 1 448 ? -33 -17.438 -10.008 1 89.38 448 GLY B O 1
ATOM 7247 N N . ASP B 1 449 ? -32.469 -17.281 -12.25 1 91.94 449 ASP B N 1
ATOM 7248 C CA . ASP B 1 449 ? -31.938 -18.641 -12.266 1 91.94 449 ASP B CA 1
ATOM 7249 C C . ASP B 1 449 ? -30.422 -18.641 -12.008 1 91.94 449 ASP B C 1
ATOM 7251 O O . ASP B 1 449 ? -29.703 -17.766 -12.5 1 91.94 449 ASP B O 1
ATOM 7255 N N . HIS B 1 450 ? -29.906 -19.516 -11.211 1 94.12 450 HIS B N 1
ATOM 7256 C CA . HIS B 1 450 ? -28.5 -19.719 -10.93 1 94.12 450 HIS B CA 1
ATOM 7257 C C . HIS B 1 450 ? -27.859 -18.453 -10.344 1 94.12 450 HIS B C 1
ATOM 7259 O O . HIS B 1 450 ? -26.797 -18.016 -10.797 1 94.12 450 HIS B O 1
ATOM 7265 N N . VAL B 1 451 ? -28.703 -17.875 -9.461 1 96 451 VAL B N 1
ATOM 7266 C CA . VAL B 1 451 ? -28.219 -16.656 -8.82 1 96 451 VAL B CA 1
ATOM 7267 C C . VAL B 1 451 ? -27.047 -17 -7.902 1 96 451 VAL B C 1
ATOM 7269 O O . VAL B 1 451 ? -27.141 -17.891 -7.062 1 96 451 VAL B O 1
ATOM 7272 N N . ARG B 1 452 ? -25.938 -16.359 -8.164 1 97.56 452 ARG B N 1
ATOM 7273 C CA . ARG B 1 452 ? -24.781 -16.438 -7.285 1 97.56 452 ARG B CA 1
ATOM 7274 C C . ARG B 1 452 ? -24.391 -15.047 -6.789 1 97.56 452 ARG B C 1
ATOM 7276 O O . ARG B 1 452 ? -24.375 -14.086 -7.562 1 97.56 452 ARG B O 1
ATOM 7283 N N . LEU B 1 453 ? -24.141 -14.953 -5.508 1 98 453 LEU B N 1
ATOM 7284 C CA . LEU B 1 453 ? -23.781 -13.672 -4.914 1 98 453 LEU B CA 1
ATOM 7285 C C . LEU B 1 453 ? -22.312 -13.641 -4.516 1 98 453 LEU B C 1
ATOM 7287 O O . LEU B 1 453 ? -21.703 -14.688 -4.312 1 98 453 LEU B O 1
ATOM 7291 N N . ALA B 1 454 ? -21.766 -12.477 -4.539 1 98.31 454 ALA B N 1
ATOM 7292 C CA . ALA B 1 454 ? -20.406 -12.25 -4.082 1 98.31 454 ALA B CA 1
ATOM 7293 C C . ALA B 1 454 ? -20.297 -10.953 -3.291 1 98.31 454 ALA B C 1
ATOM 7295 O O . ALA B 1 454 ? -21 -9.984 -3.584 1 98.31 454 ALA B O 1
ATOM 7296 N N . VAL B 1 455 ? -19.516 -10.969 -2.283 1 98.44 455 VAL B N 1
ATOM 7297 C CA . VAL B 1 455 ? -19.188 -9.773 -1.511 1 98.44 455 VAL B CA 1
ATOM 7298 C C . VAL B 1 455 ? -17.703 -9.781 -1.159 1 98.44 455 VAL B C 1
ATOM 7300 O O . VAL B 1 455 ? -17.141 -10.836 -0.867 1 98.44 455 VAL B O 1
ATOM 7303 N N . ARG B 1 456 ? -17.047 -8.75 -1.309 1 98.62 456 ARG B N 1
ATOM 7304 C CA . ARG B 1 456 ? -15.656 -8.578 -0.911 1 98.62 456 ARG B CA 1
ATOM 7305 C C . ARG B 1 456 ? -15.469 -7.266 -0.152 1 98.62 456 ARG B C 1
ATOM 7307 O O . ARG B 1 456 ? -16.078 -6.25 -0.489 1 98.62 456 ARG B O 1
ATOM 7314 N N . VAL B 1 457 ? -14.75 -7.348 0.964 1 98.62 457 VAL B N 1
ATOM 7315 C CA . VAL B 1 457 ? -14.484 -6.18 1.793 1 98.62 457 VAL B CA 1
ATOM 7316 C C . VAL B 1 457 ? -12.984 -6 1.973 1 98.62 457 VAL B C 1
ATOM 7318 O O . VAL B 1 457 ? -12.25 -6.977 2.162 1 98.62 457 VAL B O 1
ATOM 7321 N N . ARG B 1 458 ? -12.539 -4.84 1.864 1 98.31 458 ARG B N 1
ATOM 7322 C CA . ARG B 1 458 ? -11.148 -4.516 2.158 1 98.31 458 ARG B CA 1
ATOM 7323 C C . ARG B 1 458 ? -11.047 -3.277 3.041 1 98.31 458 ARG B C 1
ATOM 7325 O O . ARG B 1 458 ? -11.586 -2.221 2.701 1 98.31 458 ARG B O 1
ATOM 7332 N N . VAL B 1 459 ? -10.336 -3.465 4.148 1 98.25 459 VAL B N 1
ATOM 7333 C CA . VAL B 1 459 ? -10.117 -2.371 5.09 1 98.25 459 VAL B CA 1
ATOM 7334 C C . VAL B 1 459 ? -8.672 -1.885 4.984 1 98.25 459 VAL B C 1
ATOM 7336 O O . VAL B 1 459 ? -7.73 -2.66 5.176 1 98.25 459 VAL B O 1
ATOM 7339 N N . PHE B 1 460 ? -8.492 -0.675 4.59 1 97.81 460 PHE B N 1
ATOM 7340 C CA . PHE B 1 460 ? -7.188 -0.017 4.617 1 97.81 460 PHE B CA 1
ATOM 7341 C C . PHE B 1 460 ? -7.023 0.798 5.895 1 97.81 460 PHE B C 1
ATOM 7343 O O . PHE B 1 460 ? -7.848 1.663 6.199 1 97.81 460 PHE B O 1
ATOM 7350 N N . VAL B 1 461 ? -5.941 0.541 6.539 1 96.81 461 VAL B N 1
ATOM 7351 C CA . VAL B 1 461 ? -5.766 1.172 7.84 1 96.81 461 VAL B CA 1
ATOM 7352 C C . VAL B 1 461 ? -4.73 2.291 7.734 1 96.81 461 VAL B C 1
ATOM 7354 O O . VAL B 1 461 ? -3.715 2.145 7.051 1 96.81 461 VAL B O 1
ATOM 7357 N N . TYR B 1 462 ? -4.992 3.381 8.336 1 97.31 462 TYR B N 1
ATOM 7358 C CA . TYR B 1 462 ? -4.145 4.566 8.391 1 97.31 462 TYR B CA 1
ATOM 7359 C C . TYR B 1 462 ? -3.84 4.945 9.836 1 97.31 462 TYR B C 1
ATOM 7361 O O . TYR B 1 462 ? -4.352 4.324 10.773 1 97.31 462 TYR B O 1
ATOM 7369 N N . PRO B 1 463 ? -2.934 5.934 10.031 1 96.56 463 PRO B N 1
ATOM 7370 C CA . PRO B 1 463 ? -2.641 6.363 11.406 1 96.56 463 PRO B CA 1
ATOM 7371 C C . PRO B 1 463 ? -3.895 6.766 12.18 1 96.56 463 PRO B C 1
ATOM 7373 O O . PRO B 1 463 ? -4.914 7.105 11.57 1 96.56 463 PRO B O 1
ATOM 7376 N N . GLU B 1 464 ? -3.805 6.656 13.5 1 95.5 464 GLU B N 1
ATOM 7377 C CA . GLU B 1 464 ? -4.891 7.062 14.383 1 95.5 464 GLU B CA 1
ATOM 7378 C C . GLU B 1 464 ? -6.121 6.18 14.195 1 95.5 464 GLU B C 1
ATOM 7380 O O . GLU B 1 464 ? -7.246 6.602 14.477 1 95.5 464 GLU B O 1
ATOM 7385 N N . ASN B 1 465 ? -5.98 4.98 13.531 1 93.88 465 ASN B N 1
ATOM 7386 C CA . ASN B 1 465 ? -7.008 3.973 13.289 1 93.88 465 ASN B CA 1
ATOM 7387 C C . ASN B 1 465 ? -8.086 4.492 12.344 1 93.88 465 ASN B C 1
ATOM 7389 O O . ASN B 1 465 ? -9.25 4.105 12.461 1 93.88 465 ASN B O 1
ATOM 7393 N N . ALA B 1 466 ? -7.652 5.52 11.609 1 96.19 466 ALA B N 1
ATOM 7394 C CA . ALA B 1 466 ? -8.523 5.879 10.492 1 96.19 466 ALA B CA 1
ATOM 7395 C C . ALA B 1 466 ? -8.57 4.77 9.445 1 96.19 466 ALA B C 1
ATOM 7397 O O . ALA B 1 466 ? -7.555 4.137 9.156 1 96.19 466 ALA B O 1
ATOM 7398 N N . CYS B 1 467 ? -9.789 4.488 8.906 1 96.5 467 CYS B N 1
ATOM 7399 C CA . CYS B 1 467 ? -9.922 3.355 7.992 1 96.5 467 CYS B CA 1
ATOM 7400 C C . CYS B 1 467 ? -10.641 3.764 6.711 1 96.5 467 CYS B C 1
ATOM 7402 O O . CYS B 1 467 ? -11.578 4.559 6.75 1 96.5 467 CYS B O 1
ATOM 7404 N N . ALA B 1 468 ? -10.094 3.359 5.641 1 98.12 468 ALA B N 1
ATOM 7405 C CA . ALA B 1 468 ? -10.844 3.33 4.391 1 98.12 468 ALA B CA 1
ATOM 7406 C C . ALA B 1 468 ? -11.438 1.947 4.137 1 98.12 468 ALA B C 1
ATOM 7408 O O . ALA B 1 468 ? -10.703 0.985 3.896 1 98.12 468 ALA B O 1
ATOM 7409 N N . VAL B 1 469 ? -12.766 1.857 4.184 1 98.31 469 VAL B N 1
ATOM 7410 C CA . VAL B 1 469 ? -13.445 0.573 4.027 1 98.31 469 VAL B CA 1
ATOM 7411 C C . VAL B 1 469 ? -14.117 0.504 2.66 1 98.31 469 VAL B C 1
ATOM 7413 O O . VAL B 1 469 ? -15.039 1.277 2.375 1 98.31 469 VAL B O 1
ATOM 7416 N N . TRP B 1 470 ? -13.656 -0.393 1.889 1 98.44 470 TRP B N 1
ATOM 7417 C CA . TRP B 1 470 ? -14.258 -0.628 0.579 1 98.44 470 TRP B CA 1
ATOM 7418 C C . TRP B 1 470 ? -15.047 -1.932 0.569 1 98.44 470 TRP B C 1
ATOM 7420 O O . TRP B 1 470 ? -14.562 -2.965 1.031 1 98.44 470 TRP B O 1
ATOM 7430 N N . LEU B 1 471 ? -16.25 -1.803 0.098 1 98.25 471 LEU B N 1
ATOM 7431 C CA . LEU B 1 471 ? -17.172 -2.934 -0.042 1 98.25 471 LEU B CA 1
ATOM 7432 C C . LEU B 1 471 ? -17.719 -3.016 -1.464 1 98.25 471 LEU B C 1
ATOM 7434 O O . LEU B 1 471 ? -18.031 -1.991 -2.074 1 98.25 471 LEU B O 1
ATOM 7438 N N . MET B 1 472 ? -17.766 -4.238 -1.96 1 98.38 472 MET B N 1
ATOM 7439 C CA . MET B 1 472 ? -18.406 -4.426 -3.256 1 98.38 472 MET B CA 1
ATOM 7440 C C . MET B 1 472 ? -19.344 -5.633 -3.229 1 98.38 472 MET B C 1
ATOM 7442 O O . MET B 1 472 ? -18.922 -6.738 -2.867 1 98.38 472 MET B O 1
ATOM 7446 N N . PHE B 1 473 ? -20.609 -5.418 -3.502 1 98.5 473 PHE B N 1
ATOM 7447 C CA . PHE B 1 473 ? -21.594 -6.48 -3.719 1 98.5 473 PHE B CA 1
ATOM 7448 C C . PHE B 1 473 ? -21.672 -6.836 -5.199 1 98.5 473 PHE B C 1
ATOM 7450 O O . PHE B 1 473 ? -21.609 -5.957 -6.059 1 98.5 473 PHE B O 1
ATOM 7457 N N . ALA B 1 474 ? -21.781 -8.055 -5.449 1 98.38 474 ALA B N 1
ATOM 7458 C CA . ALA B 1 474 ? -21.953 -8.469 -6.84 1 98.38 474 ALA B CA 1
ATOM 7459 C C . ALA B 1 474 ? -22.844 -9.703 -6.938 1 98.38 474 ALA B C 1
ATOM 7461 O O . ALA B 1 474 ? -23.047 -10.398 -5.945 1 98.38 474 ALA B O 1
ATOM 7462 N N . CYS B 1 475 ? -23.438 -9.891 -8.086 1 97.5 475 CYS B N 1
ATOM 7463 C CA . CYS B 1 475 ? -24.203 -11.094 -8.383 1 97.5 475 CYS B CA 1
ATOM 7464 C C . CYS B 1 475 ? -24.125 -11.445 -9.859 1 97.5 475 CYS B C 1
ATOM 7466 O O . CYS B 1 475 ? -23.812 -10.586 -10.688 1 97.5 475 CYS B O 1
ATOM 7468 N N . LYS B 1 476 ? -24.203 -12.625 -10.156 1 97.12 476 LYS B N 1
ATOM 7469 C CA . LYS B 1 476 ? -24.406 -13.133 -11.516 1 97.12 476 LYS B CA 1
ATOM 7470 C C . LYS B 1 476 ? -25.641 -14.023 -11.594 1 97.12 476 LYS B C 1
ATOM 7472 O O . LYS B 1 476 ? -25.938 -14.773 -10.656 1 97.12 476 LYS B O 1
ATOM 7477 N N . TYR B 1 477 ? -26.453 -13.828 -12.609 1 95.5 477 TYR B N 1
ATOM 7478 C CA . TYR B 1 477 ? -27.719 -14.555 -12.719 1 95.5 477 TYR B CA 1
ATOM 7479 C C . TYR B 1 477 ? -28.172 -14.641 -14.172 1 95.5 477 TYR B C 1
ATOM 7481 O O . TYR B 1 477 ? -27.656 -13.914 -15.031 1 95.5 477 TYR B O 1
ATOM 7489 N N . ARG B 1 478 ? -28.953 -15.633 -14.43 1 94.38 478 ARG B N 1
ATOM 7490 C CA . ARG B 1 478 ? -29.625 -15.766 -15.719 1 94.38 478 ARG B CA 1
ATOM 7491 C C . ARG B 1 478 ? -31.031 -15.172 -15.672 1 94.38 478 ARG B C 1
ATOM 7493 O O . ARG B 1 478 ? -31.859 -15.586 -14.852 1 94.38 478 ARG B O 1
ATOM 7500 N N . SER B 1 479 ? -31.234 -14.109 -16.594 1 85.06 479 SER B N 1
ATOM 7501 C CA . SER B 1 479 ? -32.531 -13.43 -16.578 1 85.06 479 SER B CA 1
ATOM 7502 C C . SER B 1 479 ? -33.656 -14.375 -16.984 1 85.06 479 SER B C 1
ATOM 7504 O O . SER B 1 479 ? -33.5 -15.172 -17.922 1 85.06 479 SER B O 1
ATOM 7506 N N . VAL B 1 480 ? -34.625 -14.656 -16.125 1 75.62 480 VAL B N 1
ATOM 7507 C CA . VAL B 1 480 ? -35.812 -15.438 -16.5 1 75.62 480 VAL B CA 1
ATOM 7508 C C . VAL B 1 480 ? -36.875 -14.516 -17.094 1 75.62 480 VAL B C 1
ATOM 7510 O O . VAL B 1 480 ? -37.219 -13.508 -16.5 1 75.62 480 VAL B O 1
ATOM 7513 N N . LEU B 1 481 ? -36.75 -14.219 -18.438 1 51.81 481 LEU B N 1
ATOM 7514 C CA . LEU B 1 481 ? -37.906 -13.57 -19.016 1 51.81 481 LEU B CA 1
ATOM 7515 C C . LEU B 1 481 ? -39.188 -14.344 -18.688 1 51.81 481 LEU B C 1
ATOM 7517 O O . LEU B 1 481 ? 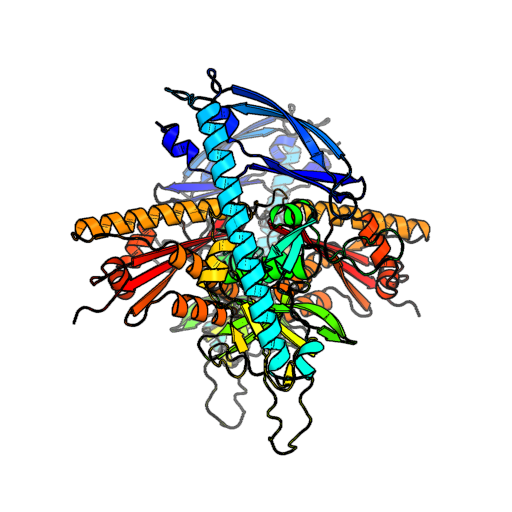-39.156 -15.57 -18.562 1 51.81 481 LEU B O 1
#

InterPro domains:
  IPR028926 CEP76, C2 domain [PF15627] (1-78)
  IPR038765 Papain-like cysteine peptidase superfamily [SSF54001] (184-233)
  IPR052299 Centrosomal protein of 76 kDa [PTHR46436] (1-481)
  IPR056288 Centrosomal protein of 76 kDa, C-terminal [PF24652] (342-478)
  IPR056290 CEP76/DRC7, peptidase-like domain [PF24656] (183-313)

Organism: Amphiprion ocellaris (NCBI:txid80972)

Sequence (962 aa):
MADATAMLSMCDPVHFVLIKTDTSSETTLISSYFLDWRTVLASPTGKTCFAVELMGVGSECKVPAGVLTVSLELYPPLTETLSTDIVSTQQSLERQRTAEKERLFLVYAKQWWREFLEIRPSHQSKLVKIFAQDENGVNRPVCSYVRVLRAGRLLESPRQAARFVSLLAHEKAPVVGGGGKQEQWCTLMAFLCRGKGDCEDHATLLCSLLLGFGLDTYVCVGTKAKGVPHAWVLTRGTDGSITFWESLTAHRYLHRAIDPDAPPLAPTPKPSSPYRTVGCVFNHQTFLANCQPSDAVELCVFDFQNQSRWKVMSEEALKSVCAPGSTTSLPPLPPLCAPSLDPAAASNHLELEMRYLVSEHRKDLDLVTVWDDHLSYLLSSALSAYELERCTGVSCGNEEFQDAVRRAVPDGHTFKGFPIHFLHRNARRAFATCLRSPFCEEIVCCRGDHVRLAVRVRVFVYPENACAVWLMFACKYRSVLMADATAMLSMCDPVHFVLIKTDTSSETTLISSYFLDWRTVLASPTGKTCFAVELMGVGSECKVPAGVLTVSLELYPPLTETLSTDIVSTQQSLERQRTAEKERLFLVYAKQWWREFLEIRPSHQSKLVKIFAQDENGVNRPVCSYVRVLRAGRLLESPRQAARFVSLLAHEKAPVVGGGGKQEQWCTLMAFLCRGKGDCEDHATLLCSLLLGFGLDTYVCVGTKAKGVPHAWVLTRGTDGSITFWESLTAHRYLHRAIDPDAPPLAPTPKPSSPYRTVGCVFNHQTFLANCQPSDAVELCVFDFQNQSRWKVMSEEALKSVCAPGSTTSLPPLPPLCAPSLDPAAASNHLELEMRYLVSEHRKDLDLVTVWDDHLSYLLSSALSAYELERCTGVSCGNEEFQDAVRRAVPDGHTFKGFPIHFLHRNARRAFATCLRSPFCEEIVCCRGDHVRLAVRVRVFVYPENACAVWLMFACKYRSVL

pLDDT: mean 91.32, std 10.49, range [42.44, 98.88]

Foldseek 3Di:
DDDLVNVLLVQFWDKDWDWDADPVRAIDTFFIDTHGQNLLLQPPQSKDKDKDFTFGWDVRLVPTSDIDIDIDHDPPGDPDGDHNVVSVVSVVVLVVLLVVLVVVLVVVVVVLVVVLCVLDVCLVVFDAAQWAAAGNRDIDGLQLQAAAAEQVPQADDLLQLLVLLLLQAEDQDDDDPPDDRRDHEYRLVNSLLSSYYHQSNLARSSQNHVVNVVFQKKKWWFAFPPGHTHIWMWTADPVGWIWTARSNQSDIFTADADDPPPPPDDPDPDDRDRTFFTAWIHHNQKIWGAQDPGRGSNHQRPDCVDCNGIPIDDRVSSCCQNPPSSSNHDRDDDHFAHDPDDFVVLFVVLQVLLVVVLCVVQVVVVHHAAADVQLQVLCVQVQVQVSVCSSPVDGDDVVVSVVSVVVVADPQKDKAKDKDKDFDSDNVVVNVVQCVDPRSVCQSNPDAAPKYKYKGWTWDAGTSRGIIIMIMIMIMHHDDD/DDDLVNVLLPQFWDKDWDWDADPVRAIDTFFIDTHGQNLLLQPPQQKDKDKDFTFGWDVRLVPTRDIDIDIDHDPPGDPDGDHNVVSVVSVVVLVVLLVVLVVVLVVQVVVLVVVLCVLDVCLVVFDAAQWAAAGNRDIDGLQLQAAAAEQVPQADDLLQLLVLLLLQAEDQDDDPPPDDRRDHEYRLVNSLLSSYYHQSNLARSSQNHVVNVVWQKKKWWFAFPPGHTHIWMWTADPVGWIWTARSNQSDIFTADADDPPPPPDDPDPDDRDRTFFTAWIHHNQKTWGAQDPGRGSNHQRPDCVDCNGIPIDDSVSSCCQNPPSSSNHDRDDDHFAHDPDDFVVLFVVLQVLLLVVLCVVQVVVVHHAAADVQLQVLCVQVQVQVSVCSSPVDGDDVVVSVVSVVVVADPQKDKAKDKDKDFDSDNVVVNVVQCVDPSSVCQSNPDAAPKYKYKGWTWDAGTSRGIIIMIMIMIMHHDDD